Protein 3IKH (pdb70)

Sequence (1120 aa):
SLRVYVTGNITVDETWSIPDIPKKGASIHGVKVSQDIGGKGANQAIILSRCGIETRLIAATGNDSNGAWIRQQIKNEPLLLPDGHFNQHSDTSIILNSADGDNAIITTTAAADTFSLDEIPHADAVAGDILLQQGNFSLDKTRALFQYARSRGTTVFNPSPVNPDFCHLWPLIDIAVVNESEAELLQPYGVKTLVITQGAAGAWLVQEGQRQFCPAVPAEALDTTGAGDTFLAVLASALLRGVAPDALALAHASRAAAITVSRRGTLSAFPGSRELAALLTLRVYVTGNITVDETWSIPDIPKKGASIHGVKVSQDIGGKGANQAIILSRCGIETRLIAATGNDSNGAWIRQQIKNEPLLLPDGHFNQHSDTSIILNSADNAIITTTAAADTFSLDEIPHADAVAGDILLQQGNFSLDKTRALFQYARSRGTTVFNPSPVNPDFCHLWPLIDIAVVNESEAELLQPYGVKTLVITQGAAGAWLVQEGQRQFCPAVPAEALDTTGAGDTFLAVLASALLRGVAPDALALAHASRAAAITVSRRGTLSAFPGSRELAALLTLRVYVTGNITVDETWSIPDIPKKGASIHGVKVSQDIGGKGANQAIILSRCGIETRLIAATGNDSNGAWIRQQIKNEPLLLPDGHFNQHSDTSIILNSADGDNAIITTTAAADTFSLDEIPHADAVAGDILLQQGNFSLDKTRALFQYARSRGTTVFNPSPVNPDFCHLWPLIDIAVVNESEAELLQPYGVKTLVITQGAAGAWLVQEGQRQFCPAVPAEALDTTGAGDTFLAVLASALLRGVAPDALALAHASRAAAITVSRRGTLSAFPGSRELAALLTSLRVYVTGNITVDETWSIPDIPKKGASIHGVKVSQDIGGKGANQAIILSRCGIETRLIAATGNDSNGAWIRQQIKNEPLLLPDGHFNQHSDTSIILNSADGDNAIITTTAAADTFSLDEIPHADAVAGDILLQQGNFSLDKTRALFQYARSRGTTVFNPSPVNPDFCHLWPLIDIAVVNESEAELLQPYGVKTLVITQGAAGAWLVQEGQRQFCPAVPAEALDTTGAGDTFLAVLASALLRGVAPDALALAHASRAAAITVSRRGTLSAFPGSRELAALLT

B-factor: mean 32.47, std 9.84, range [14.24, 74.94]

Structure (mmCIF, N/CA/C/O backbone):
data_3IKH
#
_entry.id   3IKH
#
_cell.length_a   54.332
_cell.length_b   106.352
_cell.length_c   122.056
_cell.angle_alpha   90.00
_cell.angle_beta   99.51
_cell.angle_gamma   90.00
#
_symmetry.space_group_name_H-M   'P 1 21 1'
#
loop_
_entity.id
_entity.type
_entity.pdbx_description
1 polymer 'Carbohydrate kinase'
2 non-polymer "ADENOSINE-5'-TRIPHOSPHATE"
3 non-polymer GLYCEROL
4 water water
#
loop_
_atom_site.group_PDB
_atom_site.id
_atom_site.type_symbol
_atom_site.label_atom_id
_atom_site.label_alt_id
_atom_site.label_comp_id
_atom_site.label_asym_id
_atom_site.label_entity_id
_atom_site.label_seq_id
_atom_site.pdbx_PDB_ins_code
_atom_site.Cartn_x
_atom_site.Cartn_y
_atom_site.Cartn_z
_atom_site.occupancy
_atom_site.B_iso_or_equiv
_atom_site.auth_seq_id
_atom_site.auth_comp_id
_atom_site.auth_asym_id
_atom_site.auth_atom_id
_atom_site.pdbx_PDB_model_num
ATOM 1 N N . SER A 1 2 ? -2.956 17.487 120.263 1.00 37.92 -2 SER A N 1
ATOM 2 C CA . SER A 1 2 ? -4.069 18.460 120.327 1.00 36.66 -2 SER A CA 1
ATOM 3 C C . SER A 1 2 ? -3.889 19.638 121.281 1.00 33.57 -2 SER A C 1
ATOM 4 O O . SER A 1 2 ? -4.710 20.561 121.293 1.00 33.61 -2 SER A O 1
ATOM 7 N N . LEU A 1 3 ? -2.842 19.617 122.100 1.00 30.79 -1 LEU A N 1
ATOM 8 C CA . LEU A 1 3 ? -2.543 20.753 122.968 1.00 26.62 -1 LEU A CA 1
ATOM 9 C C . LEU A 1 3 ? -1.931 21.728 121.954 1.00 26.58 -1 LEU A C 1
ATOM 10 O O . LEU A 1 3 ? -1.285 21.290 120.998 1.00 26.98 -1 LEU A O 1
ATOM 15 N N . ARG A 1 4 ? -2.129 23.027 122.136 1.00 24.23 2 ARG A N 1
ATOM 16 C CA . ARG A 1 4 ? -1.582 24.001 121.194 1.00 23.10 2 ARG A CA 1
ATOM 17 C C . ARG A 1 4 ? -0.593 24.938 121.878 1.00 22.69 2 ARG A C 1
ATOM 18 O O . ARG A 1 4 ? -0.614 25.092 123.100 1.00 22.49 2 ARG A O 1
ATOM 26 N N . VAL A 1 5 ? 0.272 25.567 121.090 1.00 22.13 3 VAL A N 1
ATOM 27 C CA . VAL A 1 5 ? 1.261 26.466 121.646 1.00 19.90 3 VAL A CA 1
ATOM 28 C C . VAL A 1 5 ? 1.112 27.886 121.138 1.00 21.88 3 VAL A C 1
ATOM 29 O O . VAL A 1 5 ? 0.981 28.117 119.932 1.00 21.60 3 VAL A O 1
ATOM 33 N N . TYR A 1 6 ? 1.108 28.832 122.074 1.00 21.20 4 TYR A N 1
ATOM 34 C CA . TYR A 1 6 ? 1.012 30.248 121.750 1.00 22.82 4 TYR A CA 1
ATOM 35 C C . TYR A 1 6 ? 2.348 30.887 122.107 1.00 23.76 4 TYR A C 1
ATOM 36 O O . TYR A 1 6 ? 2.768 30.867 123.267 1.00 24.44 4 TYR A O 1
ATOM 45 N N . VAL A 1 7 ? 3.018 31.453 121.112 1.00 21.63 5 VAL A N 1
ATOM 46 C CA . VAL A 1 7 ? 4.307 32.084 121.351 1.00 22.55 5 VAL A CA 1
ATOM 47 C C . VAL A 1 7 ? 4.198 33.597 121.213 1.00 24.57 5 VAL A C 1
ATOM 48 O O . VAL A 1 7 ? 3.930 34.107 120.126 1.00 26.38 5 VAL A O 1
ATOM 52 N N . THR A 1 8 ? 4.378 34.311 122.320 1.00 24.78 6 THR A N 1
ATOM 53 C CA . THR A 1 8 ? 4.329 35.769 122.296 1.00 24.98 6 THR A CA 1
ATOM 54 C C . THR A 1 8 ? 5.762 36.255 122.391 1.00 25.41 6 THR A C 1
ATOM 55 O O . THR A 1 8 ? 6.378 36.196 123.455 1.00 27.02 6 THR A O 1
ATOM 59 N N . GLY A 1 9 ? 6.295 36.723 121.267 1.00 24.59 7 GLY A N 1
ATOM 60 C CA . GLY A 1 9 ? 7.664 37.190 121.242 1.00 23.34 7 GLY A CA 1
ATOM 61 C C . GLY A 1 9 ? 7.929 38.086 120.049 1.00 24.70 7 GLY A C 1
ATOM 62 O O . GLY A 1 9 ? 7.055 38.836 119.618 1.00 23.16 7 GLY A O 1
ATOM 63 N N . ASN A 1 10 ? 9.127 37.995 119.488 1.00 24.31 8 ASN A N 1
ATOM 64 C CA . ASN A 1 10 ? 9.467 38.851 118.358 1.00 25.29 8 ASN A CA 1
ATOM 65 C C . ASN A 1 10 ? 9.722 38.108 117.054 1.00 25.16 8 ASN A C 1
ATOM 66 O O . ASN A 1 10 ? 9.735 36.879 117.003 1.00 24.25 8 ASN A O 1
ATOM 71 N N . ILE A 1 11 ? 9.899 38.879 115.988 1.00 24.51 9 ILE A N 1
ATOM 72 C CA . ILE A 1 11 ? 10.225 38.322 114.684 1.00 24.55 9 ILE A CA 1
ATOM 73 C C . ILE A 1 11 ? 11.038 39.414 114.004 1.00 26.36 9 ILE A C 1
ATOM 74 O O . ILE A 1 11 ? 10.689 40.594 114.083 1.00 25.86 9 ILE A O 1
ATOM 79 N N . THR A 1 12 ? 12.138 39.027 113.368 1.00 26.21 10 THR A N 1
ATOM 80 C CA . THR A 1 12 ? 13.026 39.996 112.737 1.00 27.84 10 THR A CA 1
ATOM 81 C C . THR A 1 12 ? 13.516 39.587 111.356 1.00 27.36 10 THR A C 1
ATOM 82 O O . THR A 1 12 ? 13.141 38.547 110.819 1.00 25.10 10 THR A O 1
ATOM 86 N N . VAL A 1 13 ? 14.356 40.448 110.790 1.00 26.42 11 VAL A N 1
ATOM 87 C CA . VAL A 1 13 ? 15.029 40.174 109.528 1.00 25.44 11 VAL A CA 1
ATOM 88 C C . VAL A 1 13 ? 16.491 40.308 109.943 1.00 27.40 11 VAL A C 1
ATOM 89 O O . VAL A 1 13 ? 16.909 41.363 110.422 1.00 26.87 11 VAL A O 1
ATOM 93 N N . ASP A 1 14 ? 17.257 39.234 109.817 1.00 27.48 12 ASP A N 1
ATOM 94 C CA . ASP A 1 14 ? 18.666 39.300 110.159 1.00 28.61 12 ASP A CA 1
ATOM 95 C C . ASP A 1 14 ? 19.403 39.484 108.835 1.00 29.46 12 ASP A C 1
ATOM 96 O O . ASP A 1 14 ? 19.358 38.616 107.963 1.00 28.95 12 ASP A O 1
ATOM 101 N N . GLU A 1 15 ? 20.061 40.626 108.685 1.00 29.60 13 GLU A N 1
ATOM 102 C CA . GLU A 1 15 ? 20.798 40.937 107.461 1.00 31.89 13 GLU A CA 1
ATOM 103 C C . GLU A 1 15 ? 22.289 40.714 107.624 1.00 32.45 13 GLU A C 1
ATOM 104 O O . GLU A 1 15 ? 22.917 41.303 108.505 1.00 34.31 13 GLU A O 1
ATOM 110 N N . THR A 1 16 ? 22.857 39.871 106.770 1.00 33.24 14 THR A N 1
ATOM 111 C CA . THR A 1 16 ? 24.283 39.596 106.835 1.00 34.47 14 THR A CA 1
ATOM 112 C C . THR A 1 16 ? 25.009 40.484 105.834 1.00 33.58 14 THR A C 1
ATOM 113 O O . THR A 1 16 ? 24.808 40.353 104.628 1.00 32.73 14 THR A O 1
ATOM 117 N N . TRP A 1 17 ? 25.836 41.396 106.339 1.00 34.27 15 TRP A N 1
ATOM 118 C CA . TRP A 1 17 ? 26.597 42.308 105.486 1.00 34.28 15 TRP A CA 1
ATOM 119 C C . TRP A 1 17 ? 28.084 41.995 105.503 1.00 36.01 15 TRP A C 1
ATOM 120 O O . TRP A 1 17 ? 28.688 41.830 106.563 1.00 36.89 15 TRP A O 1
ATOM 131 N N . SER A 1 18 ? 28.673 41.930 104.317 1.00 35.70 16 SER A N 1
ATOM 132 C CA . SER A 1 18 ? 30.092 41.658 104.188 1.00 36.85 16 SER A CA 1
ATOM 133 C C . SER A 1 18 ? 30.841 42.954 103.912 1.00 36.62 16 SER A C 1
ATOM 134 O O . SER A 1 18 ? 30.534 43.664 102.957 1.00 37.14 16 SER A O 1
ATOM 137 N N . ILE A 1 19 ? 31.816 43.266 104.757 1.00 36.34 17 ILE A N 1
ATOM 138 C CA . ILE A 1 19 ? 32.617 44.468 104.580 1.00 37.23 17 ILE A CA 1
ATOM 139 C C . ILE A 1 19 ? 34.080 44.140 104.886 1.00 39.85 17 ILE A C 1
ATOM 140 O O . ILE A 1 19 ? 34.376 43.176 105.596 1.00 39.44 17 ILE A O 1
ATOM 145 N N . PRO A 1 20 ? 35.016 44.926 104.333 1.00 40.96 18 PRO A N 1
ATOM 146 C CA . PRO A 1 20 ? 36.444 44.688 104.572 1.00 42.07 18 PRO A CA 1
ATOM 147 C C . PRO A 1 20 ? 36.759 44.770 106.058 1.00 42.37 18 PRO A C 1
ATOM 148 O O . PRO A 1 20 ? 37.502 43.951 106.597 1.00 41.51 18 PRO A O 1
ATOM 152 N N . ASP A 1 21 ? 36.178 45.769 106.712 1.00 42.84 19 ASP A N 1
ATOM 153 C CA . ASP A 1 21 ? 36.374 45.976 108.136 1.00 44.05 19 ASP A CA 1
ATOM 154 C C . ASP A 1 21 ? 35.353 46.990 108.635 1.00 44.17 19 ASP A C 1
ATOM 155 O O . ASP A 1 21 ? 34.803 47.760 107.852 1.00 43.32 19 ASP A O 1
ATOM 160 N N . ILE A 1 22 ? 35.088 46.979 109.938 1.00 43.76 20 ILE A N 1
ATOM 161 C CA . ILE A 1 22 ? 34.123 47.914 110.518 1.00 44.50 20 ILE A CA 1
ATOM 162 C C . ILE A 1 22 ? 34.640 49.340 110.357 1.00 44.19 20 ILE A C 1
ATOM 163 O O . ILE A 1 22 ? 35.727 49.672 110.831 1.00 44.60 20 ILE A O 1
ATOM 168 N N . PRO A 1 23 ? 33.855 50.202 109.690 1.00 44.83 21 PRO A N 1
ATOM 169 C CA . PRO A 1 23 ? 34.230 51.598 109.458 1.00 45.33 21 PRO A CA 1
ATOM 170 C C . PRO A 1 23 ? 34.275 52.429 110.732 1.00 45.90 21 PRO A C 1
ATOM 171 O O . PRO A 1 23 ? 33.436 52.270 111.628 1.00 45.35 21 PRO A O 1
ATOM 175 N N . LYS A 1 24 ? 35.251 53.320 110.797 1.00 46.14 22 LYS A N 1
ATOM 176 C CA . LYS A 1 24 ? 35.379 54.195 111.949 1.00 47.07 22 LYS A CA 1
ATOM 177 C C . LYS A 1 24 ? 34.419 55.353 111.788 1.00 46.53 22 LYS A C 1
ATOM 178 O O . LYS A 1 24 ? 33.911 55.586 110.690 1.00 45.19 22 LYS A O 1
ATOM 184 N N . LYS A 1 25 ? 34.198 56.098 112.866 1.00 46.09 23 LYS A N 1
ATOM 185 C CA . LYS A 1 25 ? 33.309 57.253 112.788 1.00 46.14 23 LYS A CA 1
ATOM 186 C C . LYS A 1 25 ? 33.845 58.226 111.735 1.00 45.60 23 LYS A C 1
ATOM 187 O O . LYS A 1 25 ? 35.060 58.508 111.711 1.00 45.80 23 LYS A O 1
ATOM 193 N N . GLY A 1 26 ? 32.947 58.732 110.885 1.00 43.68 24 GLY A N 1
ATOM 194 C CA . GLY A 1 26 ? 33.352 59.652 109.841 1.00 41.99 24 GLY A CA 1
ATOM 195 C C . GLY A 1 26 ? 33.754 58.956 108.553 1.00 40.86 24 GLY A C 1
ATOM 196 O O . GLY A 1 26 ? 33.910 59.604 107.518 1.00 40.74 24 GLY A O 1
ATOM 197 N N . ALA A 1 27 ? 33.893 57.636 108.605 1.00 39.08 25 ALA A N 1
ATOM 198 C CA . ALA A 1 27 ? 34.298 56.874 107.425 1.00 37.84 25 ALA A CA 1
ATOM 199 C C . ALA A 1 27 ? 33.077 56.456 106.605 1.00 36.28 25 ALA A C 1
ATOM 200 O O . ALA A 1 27 ? 31.949 56.398 107.112 1.00 36.08 25 ALA A O 1
ATOM 202 N N . SER A 1 28 ? 33.316 56.164 105.333 1.00 34.57 26 SER A N 1
ATOM 203 C CA . SER A 1 28 ? 32.272 55.718 104.426 1.00 33.03 26 SER A CA 1
ATOM 204 C C . SER A 1 28 ? 32.917 54.660 103.552 1.00 32.18 26 SER A C 1
ATOM 205 O O . SER A 1 28 ? 33.910 54.921 102.878 1.00 31.66 26 SER A O 1
ATOM 208 N N . ILE A 1 29 ? 32.351 53.461 103.569 1.00 30.79 27 ILE A N 1
ATOM 209 C CA . ILE A 1 29 ? 32.903 52.364 102.794 1.00 29.83 27 ILE A CA 1
ATOM 210 C C . ILE A 1 29 ? 31.852 51.649 101.962 1.00 28.41 27 ILE A C 1
ATOM 211 O O . ILE A 1 29 ? 30.663 51.945 102.042 1.00 25.78 27 ILE A O 1
ATOM 216 N N . HIS A 1 30 ? 32.314 50.698 101.161 1.00 28.47 28 HIS A N 1
ATOM 217 C CA . HIS A 1 30 ? 31.425 49.904 100.340 1.00 28.19 28 HIS A CA 1
ATOM 218 C C . HIS A 1 30 ? 31.263 48.559 101.018 1.00 30.46 28 HIS A C 1
ATOM 219 O O . HIS A 1 30 ? 32.194 48.047 101.646 1.00 30.65 28 HIS A O 1
ATOM 226 N N . GLY A 1 31 ? 30.069 47.999 100.910 1.00 29.86 29 GLY A N 1
ATOM 227 C CA . GLY A 1 31 ? 29.823 46.712 101.519 1.00 32.27 29 GLY A CA 1
ATOM 228 C C . GLY A 1 31 ? 28.889 45.894 100.666 1.00 32.24 29 GLY A C 1
ATOM 229 O O . GLY A 1 31 ? 28.342 46.381 99.674 1.00 34.31 29 GLY A O 1
ATOM 230 N N . VAL A 1 32 ? 28.704 44.644 101.057 1.00 31.22 30 VAL A N 1
ATOM 231 C CA . VAL A 1 32 ? 27.828 43.753 100.331 1.00 30.78 30 VAL A CA 1
ATOM 232 C C . VAL A 1 32 ? 26.753 43.199 101.243 1.00 31.57 30 VAL A C 1
ATOM 233 O O . VAL A 1 32 ? 27.049 42.626 102.292 1.00 30.36 30 VAL A O 1
ATOM 237 N N . LYS A 1 33 ? 25.502 43.401 100.849 1.00 31.81 31 LYS A N 1
ATOM 238 C CA . LYS A 1 33 ? 24.373 42.877 101.597 1.00 32.99 31 LYS A CA 1
ATOM 239 C C . LYS A 1 33 ? 24.239 41.497 100.968 1.00 34.66 31 LYS A C 1
ATOM 240 O O . LYS A 1 33 ? 23.581 41.327 99.939 1.00 32.73 31 LYS A O 1
ATOM 246 N N . VAL A 1 34 ? 24.901 40.517 101.574 1.00 35.81 32 VAL A N 1
ATOM 247 C CA . VAL A 1 34 ? 24.904 39.165 101.043 1.00 37.23 32 VAL A CA 1
ATOM 248 C C . VAL A 1 34 ? 23.634 38.348 101.252 1.00 38.51 32 VAL A C 1
ATOM 249 O O . VAL A 1 34 ? 23.209 37.636 100.340 1.00 38.80 32 VAL A O 1
ATOM 253 N N . SER A 1 35 ? 23.003 38.462 102.420 1.00 37.57 33 SER A N 1
ATOM 254 C CA . SER A 1 35 ? 21.800 37.676 102.668 1.00 36.80 33 SER A CA 1
ATOM 255 C C . SER A 1 35 ? 20.894 38.221 103.763 1.00 35.03 33 SER A C 1
ATOM 256 O O . SER A 1 35 ? 21.314 39.022 104.593 1.00 33.61 33 SER A O 1
ATOM 259 N N . GLN A 1 36 ? 19.645 37.759 103.748 1.00 35.57 34 GLN A N 1
ATOM 260 C CA . GLN A 1 36 ? 18.642 38.137 104.740 1.00 35.45 34 GLN A CA 1
ATOM 261 C C . GLN A 1 36 ? 17.916 36.866 105.144 1.00 35.96 34 GLN A C 1
ATOM 262 O O . GLN A 1 36 ? 17.628 36.021 104.294 1.00 34.30 34 GLN A O 1
ATOM 268 N N . ASP A 1 37 ? 17.609 36.741 106.431 1.00 36.06 35 ASP A N 1
ATOM 269 C CA . ASP A 1 37 ? 16.900 35.571 106.943 1.00 37.63 35 ASP A CA 1
ATOM 270 C C . ASP A 1 37 ? 15.902 36.034 108.003 1.00 35.13 35 ASP A C 1
ATOM 271 O O . ASP A 1 37 ? 16.152 37.010 108.701 1.00 33.72 35 ASP A O 1
ATOM 276 N N . ILE A 1 38 ? 14.772 35.344 108.120 1.00 33.42 36 ILE A N 1
ATOM 277 C CA . ILE A 1 38 ? 13.809 35.689 109.162 1.00 31.90 36 ILE A CA 1
ATOM 278 C C . ILE A 1 38 ? 14.462 35.236 110.464 1.00 30.19 36 ILE A C 1
ATOM 279 O O . ILE A 1 38 ? 14.960 34.113 110.543 1.00 30.74 36 ILE A O 1
ATOM 284 N N . GLY A 1 39 ? 14.473 36.104 111.473 1.00 27.09 37 GLY A N 1
ATOM 285 C CA . GLY A 1 39 ? 15.095 35.750 112.741 1.00 24.62 37 GLY A CA 1
ATOM 286 C C . GLY A 1 39 ? 14.224 36.079 113.943 1.00 23.75 37 GLY A C 1
ATOM 287 O O . GLY A 1 39 ? 13.023 36.291 113.796 1.00 23.18 37 GLY A O 1
ATOM 288 N N . GLY A 1 40 ? 14.832 36.130 115.125 1.00 22.09 38 GLY A N 1
ATOM 289 C CA . GLY A 1 40 ? 14.085 36.420 116.342 1.00 22.66 38 GLY A CA 1
ATOM 290 C C . GLY A 1 40 ? 13.827 35.126 117.099 1.00 23.73 38 GLY A C 1
ATOM 291 O O . GLY A 1 40 ? 13.363 34.153 116.505 1.00 22.93 38 GLY A O 1
ATOM 292 N N . LYS A 1 41 ? 14.131 35.099 118.396 1.00 23.01 39 LYS A N 1
ATOM 293 C CA . LYS A 1 41 ? 13.933 33.883 119.190 1.00 23.23 39 LYS A CA 1
ATOM 294 C C . LYS A 1 41 ? 12.481 33.424 119.178 1.00 22.45 39 LYS A C 1
ATOM 295 O O . LYS A 1 41 ? 12.205 32.230 119.111 1.00 22.48 39 LYS A O 1
ATOM 301 N N . GLY A 1 42 ? 11.553 34.371 119.236 1.00 22.00 40 GLY A N 1
ATOM 302 C CA . GLY A 1 42 ? 10.151 34.008 119.206 1.00 22.60 40 GLY A CA 1
ATOM 303 C C . GLY A 1 42 ? 9.788 33.283 117.923 1.00 21.74 40 GLY A C 1
ATOM 304 O O . GLY A 1 42 ? 9.217 32.194 117.953 1.00 19.47 40 GLY A O 1
ATOM 305 N N . ALA A 1 43 ? 10.125 33.884 116.784 1.00 21.79 41 ALA A N 1
ATOM 306 C CA . ALA A 1 43 ? 9.809 33.278 115.491 1.00 21.37 41 ALA A CA 1
ATOM 307 C C . ALA A 1 43 ? 10.528 31.942 115.277 1.00 20.31 41 ALA A C 1
ATOM 308 O O . ALA A 1 43 ? 9.912 30.978 114.820 1.00 22.38 41 ALA A O 1
ATOM 310 N N . ASN A 1 44 ? 11.821 31.884 115.596 1.00 18.86 42 ASN A N 1
ATOM 311 C CA . ASN A 1 44 ? 12.577 30.642 115.414 1.00 20.51 42 ASN A CA 1
ATOM 312 C C . ASN A 1 44 ? 11.929 29.504 116.201 1.00 19.98 42 ASN A C 1
ATOM 313 O O . ASN A 1 44 ? 11.700 28.424 115.670 1.00 18.25 42 ASN A O 1
ATOM 318 N N . GLN A 1 45 ? 11.637 29.752 117.473 1.00 19.01 43 GLN A N 1
ATOM 319 C CA . GLN A 1 45 ? 11.025 28.713 118.295 1.00 19.18 43 GLN A CA 1
ATOM 320 C C . GLN A 1 45 ? 9.633 28.316 117.793 1.00 19.56 43 GLN A C 1
ATOM 321 O O . GLN A 1 45 ? 9.319 27.125 117.710 1.00 19.80 43 GLN A O 1
ATOM 327 N N . ALA A 1 46 ? 8.807 29.297 117.438 1.00 19.06 44 ALA A N 1
ATOM 328 C CA . ALA A 1 46 ? 7.462 29.003 116.950 1.00 18.03 44 ALA A CA 1
ATOM 329 C C . ALA A 1 46 ? 7.496 28.223 115.640 1.00 18.10 44 ALA A C 1
ATOM 330 O O . ALA A 1 46 ? 6.730 27.288 115.447 1.00 18.01 44 ALA A O 1
ATOM 332 N N . ILE A 1 47 ? 8.375 28.623 114.732 1.00 19.17 45 ILE A N 1
ATOM 333 C CA . ILE A 1 47 ? 8.489 27.960 113.436 1.00 19.65 45 ILE A CA 1
ATOM 334 C C . ILE A 1 47 ? 8.940 26.503 113.564 1.00 18.48 45 ILE A C 1
ATOM 335 O O . ILE A 1 47 ? 8.375 25.615 112.931 1.00 19.91 45 ILE A O 1
ATOM 340 N N . ILE A 1 48 ? 9.955 26.256 114.381 1.00 17.50 46 ILE A N 1
ATOM 341 C CA . ILE A 1 48 ? 10.441 24.893 114.549 1.00 18.22 46 ILE A CA 1
ATOM 342 C C . ILE A 1 48 ? 9.367 24.027 115.219 1.00 18.69 46 ILE A C 1
ATOM 343 O O . ILE A 1 48 ? 9.186 22.864 114.854 1.00 18.26 46 ILE A O 1
ATOM 348 N N . LEU A 1 49 ? 8.630 24.602 116.167 1.00 17.83 47 LEU A N 1
ATOM 349 C CA . LEU A 1 49 ? 7.551 23.873 116.832 1.00 19.92 47 LEU A CA 1
ATOM 350 C C . LEU A 1 49 ? 6.492 23.474 115.804 1.00 19.82 47 LEU A C 1
ATOM 351 O O . LEU A 1 49 ? 5.985 22.350 115.825 1.00 20.74 47 LEU A O 1
ATOM 356 N N . SER A 1 50 ? 6.166 24.393 114.896 1.00 18.79 48 SER A N 1
ATOM 357 C CA . SER A 1 50 ? 5.160 24.113 113.873 1.00 19.67 48 SER A CA 1
ATOM 358 C C . SER A 1 50 ? 5.671 23.043 112.909 1.00 19.82 48 SER A C 1
ATOM 359 O O . SER A 1 50 ? 4.892 22.243 112.401 1.00 18.72 48 SER A O 1
ATOM 362 N N . ARG A 1 51 ? 6.976 23.029 112.657 1.00 19.58 49 ARG A N 1
ATOM 363 C CA . ARG A 1 51 ? 7.548 22.024 111.763 1.00 20.89 49 ARG A CA 1
ATOM 364 C C . ARG A 1 51 ? 7.486 20.620 112.374 1.00 21.79 49 ARG A C 1
ATOM 365 O O . ARG A 1 51 ? 7.498 19.618 111.647 1.00 20.40 49 ARG A O 1
ATOM 373 N N . CYS A 1 52 ? 7.427 20.555 113.702 1.00 21.02 50 CYS A N 1
ATOM 374 C CA . CYS A 1 52 ? 7.342 19.282 114.421 1.00 23.82 50 CYS A CA 1
ATOM 375 C C . CYS A 1 52 ? 5.899 18.785 114.435 1.00 24.94 50 CYS A C 1
ATOM 376 O O . CYS A 1 52 ? 5.606 17.705 114.954 1.00 27.74 50 CYS A O 1
ATOM 379 N N . GLY A 1 53 ? 4.993 19.585 113.884 1.00 25.43 51 GLY A N 1
ATOM 380 C CA . GLY A 1 53 ? 3.598 19.194 113.848 1.00 24.08 51 GLY A CA 1
ATOM 381 C C . GLY A 1 53 ? 2.767 19.700 115.014 1.00 24.86 51 GLY A C 1
ATOM 382 O O . GLY A 1 53 ? 1.647 19.234 115.225 1.00 24.32 51 GLY A O 1
ATOM 383 N N . ILE A 1 54 ? 3.305 20.641 115.783 1.00 22.21 52 ILE A N 1
ATOM 384 C CA . ILE A 1 54 ? 2.560 21.202 116.909 1.00 21.52 52 ILE A CA 1
ATOM 385 C C . ILE A 1 54 ? 1.811 22.418 116.365 1.00 22.01 52 ILE A C 1
ATOM 386 O O . ILE A 1 54 ? 2.416 23.279 115.721 1.00 21.01 52 ILE A O 1
ATOM 391 N N . GLU A 1 55 ? 0.501 22.482 116.591 1.00 22.75 53 GLU A N 1
ATOM 392 C CA . GLU A 1 55 ? -0.269 23.627 116.106 1.00 24.15 53 GLU A CA 1
ATOM 393 C C . GLU A 1 55 ? 0.224 24.814 116.914 1.00 24.06 53 GLU A C 1
ATOM 394 O O . GLU A 1 55 ? -0.007 24.901 118.125 1.00 24.59 53 GLU A O 1
ATOM 400 N N . THR A 1 56 ? 0.902 25.728 116.230 1.00 24.90 54 THR A N 1
ATOM 401 C CA . THR A 1 56 ? 1.510 26.877 116.883 1.00 26.10 54 THR A CA 1
ATOM 402 C C . THR A 1 56 ? 1.064 28.224 116.335 1.00 26.94 54 THR A C 1
ATOM 403 O O . THR A 1 56 ? 0.913 28.400 115.124 1.00 24.96 54 THR A O 1
ATOM 407 N N . ARG A 1 57 ? 0.875 29.172 117.245 1.00 25.46 55 ARG A N 1
ATOM 408 C CA . ARG A 1 57 ? 0.488 30.512 116.874 1.00 25.89 55 ARG A CA 1
ATOM 409 C C . ARG A 1 57 ? 1.598 31.458 117.328 1.00 24.95 55 ARG A C 1
ATOM 410 O O . ARG A 1 57 ? 1.966 31.481 118.506 1.00 24.05 55 ARG A O 1
ATOM 418 N N . LEU A 1 58 ? 2.156 32.213 116.388 1.00 21.26 56 LEU A N 1
ATOM 419 C CA . LEU A 1 58 ? 3.208 33.164 116.717 1.00 21.74 56 LEU A CA 1
ATOM 420 C C . LEU A 1 58 ? 2.560 34.534 116.784 1.00 22.43 56 LEU A C 1
ATOM 421 O O . LEU A 1 58 ? 1.990 35.018 115.798 1.00 21.16 56 LEU A O 1
ATOM 426 N N . ILE A 1 59 ? 2.634 35.138 117.963 1.00 22.36 57 ILE A N 1
ATOM 427 C CA . ILE A 1 59 ? 2.070 36.451 118.199 1.00 23.35 57 ILE A CA 1
ATOM 428 C C . ILE A 1 59 ? 3.250 37.393 118.283 1.00 24.01 57 ILE A C 1
ATOM 429 O O . ILE A 1 59 ? 3.924 37.474 119.309 1.00 23.07 57 ILE A O 1
ATOM 434 N N . ALA A 1 60 ? 3.507 38.097 117.185 1.00 24.28 58 ALA A N 1
ATOM 435 C CA . ALA A 1 60 ? 4.631 39.015 117.121 1.00 23.37 58 ALA A CA 1
ATOM 436 C C . ALA A 1 60 ? 4.300 40.157 116.166 1.00 24.35 58 ALA A C 1
ATOM 437 O O . ALA A 1 60 ? 3.490 39.996 115.254 1.00 26.56 58 ALA A O 1
ATOM 439 N N . ALA A 1 61 ? 4.932 41.306 116.376 1.00 24.02 59 ALA A N 1
ATOM 440 C CA . ALA A 1 61 ? 4.663 42.476 115.551 1.00 25.42 59 ALA A CA 1
ATOM 441 C C . ALA A 1 61 ? 5.662 42.729 114.430 1.00 27.07 59 ALA A C 1
ATOM 442 O O . ALA A 1 61 ? 6.861 42.501 114.582 1.00 27.62 59 ALA A O 1
ATOM 444 N N . THR A 1 62 ? 5.140 43.202 113.303 1.00 29.38 60 THR A N 1
ATOM 445 C CA . THR A 1 62 ? 5.946 43.561 112.140 1.00 30.42 60 THR A CA 1
ATOM 446 C C . THR A 1 62 ? 5.579 45.012 111.816 1.00 31.00 60 THR A C 1
ATOM 447 O O . THR A 1 62 ? 4.512 45.489 112.209 1.00 30.26 60 THR A O 1
ATOM 451 N N . GLY A 1 63 ? 6.458 45.713 111.106 1.00 32.18 61 GLY A N 1
ATOM 452 C CA . GLY A 1 63 ? 6.203 47.109 110.781 1.00 31.83 61 GLY A CA 1
ATOM 453 C C . GLY A 1 63 ? 5.811 47.356 109.341 1.00 33.32 61 GLY A C 1
ATOM 454 O O . GLY A 1 63 ? 5.654 46.417 108.557 1.00 33.64 61 GLY A O 1
ATOM 455 N N . ASN A 1 64 ? 5.668 48.627 108.982 1.00 34.55 62 ASN A N 1
ATOM 456 C CA . ASN A 1 64 ? 5.269 48.984 107.628 1.00 37.01 62 ASN A CA 1
ATOM 457 C C . ASN A 1 64 ? 6.427 49.376 106.718 1.00 36.81 62 ASN A C 1
ATOM 458 O O . ASN A 1 64 ? 6.331 50.356 105.980 1.00 37.48 62 ASN A O 1
ATOM 463 N N . ASP A 1 65 ? 7.515 48.610 106.763 1.00 33.88 63 ASP A N 1
ATOM 464 C CA . ASP A 1 65 ? 8.668 48.881 105.914 1.00 32.55 63 ASP A CA 1
ATOM 465 C C . ASP A 1 65 ? 8.941 47.671 105.025 1.00 31.92 63 ASP A C 1
ATOM 466 O O . ASP A 1 65 ? 8.188 46.696 105.044 1.00 30.04 63 ASP A O 1
ATOM 471 N N . SER A 1 66 ? 10.013 47.738 104.244 1.00 31.01 64 SER A N 1
ATOM 472 C CA . SER A 1 66 ? 10.352 46.648 103.343 1.00 33.53 64 SER A CA 1
ATOM 473 C C . SER A 1 66 ? 10.621 45.335 104.085 1.00 31.96 64 SER A C 1
ATOM 474 O O . SER A 1 66 ? 10.196 44.273 103.637 1.00 32.04 64 SER A O 1
ATOM 477 N N . ASN A 1 67 ? 11.324 45.397 105.212 1.00 30.83 65 ASN A N 1
ATOM 478 C CA . ASN A 1 67 ? 11.597 44.178 105.972 1.00 30.19 65 ASN A CA 1
ATOM 479 C C . ASN A 1 67 ? 10.294 43.570 106.489 1.00 29.55 65 ASN A C 1
ATOM 480 O O . ASN A 1 67 ? 10.172 42.350 106.625 1.00 29.70 65 ASN A O 1
ATOM 485 N N . GLY A 1 68 ? 9.317 44.427 106.767 1.00 29.29 66 GLY A N 1
ATOM 486 C CA . GLY A 1 68 ? 8.035 43.953 107.251 1.00 28.65 66 GLY A CA 1
ATOM 487 C C . GLY A 1 68 ? 7.289 43.133 106.225 1.00 30.39 66 GLY A C 1
ATOM 488 O O . GLY A 1 68 ? 6.787 42.052 106.527 1.00 27.77 66 GLY A O 1
ATOM 489 N N . ALA A 1 69 ? 7.202 43.655 105.007 1.00 29.23 67 ALA A N 1
ATOM 490 C CA . ALA A 1 69 ? 6.513 42.948 103.939 1.00 30.17 67 ALA A CA 1
ATOM 491 C C . ALA A 1 69 ? 7.229 41.628 103.672 1.00 29.17 67 ALA A C 1
ATOM 492 O O . ALA A 1 69 ? 6.590 40.605 103.453 1.00 31.23 67 ALA A O 1
ATOM 494 N N . TRP A 1 70 ? 8.558 41.659 103.700 1.00 29.63 68 TRP A N 1
ATOM 495 C CA . TRP A 1 70 ? 9.362 40.465 103.457 1.00 29.04 68 TRP A CA 1
ATOM 496 C C . TRP A 1 70 ? 9.063 39.395 104.508 1.00 28.69 68 TRP A C 1
ATOM 497 O O . TRP A 1 70 ? 8.901 38.215 104.180 1.00 26.98 68 TRP A O 1
ATOM 508 N N . ILE A 1 71 ? 9.004 39.807 105.771 1.00 26.82 69 ILE A N 1
ATOM 509 C CA . ILE A 1 71 ? 8.709 38.873 106.853 1.00 26.15 69 ILE A CA 1
ATOM 510 C C . ILE A 1 71 ? 7.349 38.225 106.602 1.00 26.02 69 ILE A C 1
ATOM 511 O O . ILE A 1 71 ? 7.225 36.998 106.573 1.00 25.27 69 ILE A O 1
ATOM 516 N N . ARG A 1 72 ? 6.331 39.061 106.418 1.00 26.75 70 ARG A N 1
ATOM 517 C CA . ARG A 1 72 ? 4.979 38.570 106.198 1.00 30.12 70 ARG A CA 1
ATOM 518 C C . ARG A 1 72 ? 4.880 37.655 104.984 1.00 31.61 70 ARG A C 1
ATOM 519 O O . ARG A 1 72 ? 4.043 36.757 104.937 1.00 33.22 70 ARG A O 1
ATOM 527 N N . GLN A 1 73 ? 5.748 37.870 104.006 1.00 33.63 71 GLN A N 1
ATOM 528 C CA . GLN A 1 73 ? 5.738 37.037 102.813 1.00 34.70 71 GLN A CA 1
ATOM 529 C C . GLN A 1 73 ? 6.439 35.699 103.074 1.00 32.76 71 GLN A C 1
ATOM 530 O O . GLN A 1 73 ? 5.883 34.633 102.807 1.00 32.03 71 GLN A O 1
ATOM 536 N N . GLN A 1 74 ? 7.648 35.768 103.618 1.00 30.80 72 GLN A N 1
ATOM 537 C CA . GLN A 1 74 ? 8.443 34.577 103.906 1.00 30.85 72 GLN A CA 1
ATOM 538 C C . GLN A 1 74 ? 7.837 33.647 104.960 1.00 29.75 72 GLN A C 1
ATOM 539 O O . GLN A 1 74 ? 8.029 32.434 104.904 1.00 27.33 72 GLN A O 1
ATOM 545 N N . ILE A 1 75 ? 7.106 34.207 105.918 1.00 27.78 73 ILE A N 1
ATOM 546 C CA . ILE A 1 75 ? 6.511 33.388 106.969 1.00 27.68 73 ILE A CA 1
ATOM 547 C C . ILE A 1 75 ? 5.413 32.471 106.420 1.00 28.21 73 ILE A C 1
ATOM 548 O O . ILE A 1 75 ? 5.101 31.439 107.017 1.00 26.45 73 ILE A O 1
ATOM 553 N N . LYS A 1 76 ? 4.832 32.848 105.283 1.00 28.97 74 LYS A N 1
ATOM 554 C CA . LYS A 1 76 ? 3.776 32.053 104.660 1.00 30.23 74 LYS A CA 1
ATOM 555 C C . LYS A 1 76 ? 4.273 30.677 104.225 1.00 29.54 74 LYS A C 1
ATOM 556 O O . LYS A 1 76 ? 3.472 29.773 103.983 1.00 30.08 74 LYS A O 1
ATOM 562 N N . ASN A 1 77 ? 5.589 30.521 104.113 1.00 28.49 75 ASN A N 1
ATOM 563 C CA . ASN A 1 77 ? 6.152 29.234 103.722 1.00 27.47 75 ASN A CA 1
ATOM 564 C C . ASN A 1 77 ? 6.187 28.247 104.889 1.00 27.39 75 ASN A C 1
ATOM 565 O O . ASN A 1 77 ? 6.443 27.063 104.688 1.00 27.59 75 ASN A O 1
ATOM 570 N N . GLU A 1 78 ? 5.935 28.731 106.103 1.00 26.25 76 GLU A N 1
ATOM 571 C CA . GLU A 1 78 ? 5.959 27.862 107.282 1.00 25.43 76 GLU A CA 1
ATOM 572 C C . GLU A 1 78 ? 4.541 27.528 107.755 1.00 27.11 76 GLU A C 1
ATOM 573 O O . GLU A 1 78 ? 3.625 28.350 107.651 1.00 27.25 76 GLU A O 1
ATOM 579 N N . PRO A 1 79 ? 4.345 26.309 108.289 1.00 27.62 77 PRO A N 1
ATOM 580 C CA . PRO A 1 79 ? 3.054 25.811 108.783 1.00 29.50 77 PRO A CA 1
ATOM 581 C C . PRO A 1 79 ? 2.622 26.448 110.096 1.00 31.28 77 PRO A C 1
ATOM 582 O O . PRO A 1 79 ? 2.043 25.799 110.963 1.00 31.87 77 PRO A O 1
ATOM 586 N N . LEU A 1 80 ? 2.891 27.736 110.212 1.00 34.87 78 LEU A N 1
ATOM 587 C CA . LEU A 1 80 ? 2.598 28.505 111.409 1.00 37.42 78 LEU A CA 1
ATOM 588 C C . LEU A 1 80 ? 1.648 29.644 111.073 1.00 38.22 78 LEU A C 1
ATOM 589 O O . LEU A 1 80 ? 1.553 30.068 109.927 1.00 37.58 78 LEU A O 1
ATOM 602 N N . LEU A 1 82 ? 0.826 33.561 111.857 1.00 33.92 80 LEU A N 1
ATOM 603 C CA . LEU A 1 82 ? 1.434 34.760 112.426 1.00 34.19 80 LEU A CA 1
ATOM 604 C C . LEU A 1 82 ? 0.361 35.791 112.730 1.00 34.35 80 LEU A C 1
ATOM 605 O O . LEU A 1 82 ? -0.331 36.261 111.829 1.00 33.20 80 LEU A O 1
ATOM 610 N N . LEU A 1 83 ? 0.232 36.150 114.001 1.00 34.12 81 LEU A N 1
ATOM 611 C CA . LEU A 1 83 ? -0.766 37.131 114.406 1.00 35.24 81 LEU A CA 1
ATOM 612 C C . LEU A 1 83 ? -0.135 38.325 115.105 1.00 35.21 81 LEU A C 1
ATOM 613 O O . LEU A 1 83 ? 0.867 38.189 115.806 1.00 35.22 81 LEU A O 1
ATOM 618 N N . PRO A 1 84 ? -0.715 39.519 114.913 1.00 36.81 82 PRO A N 1
ATOM 619 C CA . PRO A 1 84 ? -1.902 39.746 114.082 1.00 38.67 82 PRO A CA 1
ATOM 620 C C . PRO A 1 84 ? -1.522 39.958 112.620 1.00 40.78 82 PRO A C 1
ATOM 621 O O . PRO A 1 84 ? -0.346 40.137 112.302 1.00 39.98 82 PRO A O 1
ATOM 625 N N . ASP A 1 85 ? -2.514 39.928 111.734 1.00 44.56 83 ASP A N 1
ATOM 626 C CA . ASP A 1 85 ? -2.256 40.165 110.316 1.00 48.48 83 ASP A CA 1
ATOM 627 C C . ASP A 1 85 ? -2.060 41.667 110.161 1.00 49.04 83 ASP A C 1
ATOM 628 O O . ASP A 1 85 ? -2.287 42.426 111.099 1.00 49.43 83 ASP A O 1
ATOM 633 N N . GLY A 1 86 ? -1.647 42.104 108.982 1.00 51.26 84 GLY A N 1
ATOM 634 C CA . GLY A 1 86 ? -1.437 43.525 108.791 1.00 51.96 84 GLY A CA 1
ATOM 635 C C . GLY A 1 86 ? -0.132 43.902 109.450 1.00 52.41 84 GLY A C 1
ATOM 636 O O . GLY A 1 86 ? 0.816 43.122 109.445 1.00 54.18 84 GLY A O 1
ATOM 637 N N . HIS A 1 87 ? -0.067 45.080 110.046 1.00 51.68 85 HIS A N 1
ATOM 638 C CA . HIS A 1 87 ? 1.173 45.477 110.666 1.00 50.81 85 HIS A CA 1
ATOM 639 C C . HIS A 1 87 ? 1.050 46.770 111.423 1.00 49.37 85 HIS A C 1
ATOM 640 O O . HIS A 1 87 ? -0.008 47.388 111.484 1.00 49.13 85 HIS A O 1
ATOM 647 N N . PHE A 1 88 ? 2.165 47.158 112.010 1.00 48.44 86 PHE A N 1
ATOM 648 C CA . PHE A 1 88 ? 2.260 48.388 112.754 1.00 48.40 86 PHE A CA 1
ATOM 649 C C . PHE A 1 88 ? 3.253 49.204 111.959 1.00 48.68 86 PHE A C 1
ATOM 650 O O . PHE A 1 88 ? 3.171 49.238 110.734 1.00 48.64 86 PHE A O 1
ATOM 658 N N . ASN A 1 89 ? 4.212 49.841 112.627 1.00 49.89 87 ASN A N 1
ATOM 659 C CA . ASN A 1 89 ? 5.188 50.709 111.934 1.00 49.10 87 ASN A CA 1
ATOM 660 C C . ASN A 1 89 ? 6.547 50.586 112.566 1.00 48.97 87 ASN A C 1
ATOM 661 O O . ASN A 1 89 ? 6.612 50.363 113.804 1.00 48.30 87 ASN A O 1
ATOM 666 N N . GLN A 1 90 ? 7.626 50.721 111.770 1.00 48.30 88 GLN A N 1
ATOM 667 C CA . GLN A 1 90 ? 8.977 50.655 112.320 1.00 48.18 88 GLN A CA 1
ATOM 668 C C . GLN A 1 90 ? 9.906 49.496 112.103 1.00 47.75 88 GLN A C 1
ATOM 669 O O . GLN A 1 90 ? 10.837 49.627 111.305 1.00 48.84 88 GLN A O 1
ATOM 675 N N . HIS A 1 91 ? 9.771 48.394 112.845 1.00 45.53 89 HIS A N 1
ATOM 676 C CA . HIS A 1 91 ? 10.521 47.165 112.466 1.00 44.67 89 HIS A CA 1
ATOM 677 C C . HIS A 1 91 ? 11.832 46.447 112.904 1.00 42.16 89 HIS A C 1
ATOM 678 O O . HIS A 1 91 ? 12.890 46.728 112.318 1.00 40.37 89 HIS A O 1
ATOM 685 N N . SER A 1 92 ? 11.731 45.468 113.812 1.00 39.62 90 SER A N 1
ATOM 686 C CA . SER A 1 92 ? 12.851 44.679 114.329 1.00 35.85 90 SER A CA 1
ATOM 687 C C . SER A 1 92 ? 13.689 43.861 113.319 1.00 34.71 90 SER A C 1
ATOM 688 O O . SER A 1 92 ? 13.161 43.115 112.462 1.00 32.43 90 SER A O 1
ATOM 691 N N . ASP A 1 93 ? 15.001 43.979 113.484 1.00 34.32 91 ASP A N 1
ATOM 692 C CA . ASP A 1 93 ? 16.003 43.319 112.660 1.00 35.97 91 ASP A CA 1
ATOM 693 C C . ASP A 1 93 ? 17.384 43.601 113.146 1.00 34.58 91 ASP A C 1
ATOM 694 O O . ASP A 1 93 ? 17.593 44.538 113.914 1.00 32.58 91 ASP A O 1
ATOM 699 N N . THR A 1 94 ? 18.305 42.752 112.710 1.00 34.70 92 THR A N 1
ATOM 700 C CA . THR A 1 94 ? 19.683 42.881 113.100 1.00 36.76 92 THR A CA 1
ATOM 701 C C . THR A 1 94 ? 20.614 42.910 111.884 1.00 36.24 92 THR A C 1
ATOM 702 O O . THR A 1 94 ? 20.430 42.166 110.908 1.00 36.05 92 THR A O 1
ATOM 706 N N . SER A 1 95 ? 21.584 43.817 111.934 1.00 35.31 93 SER A N 1
ATOM 707 C CA . SER A 1 95 ? 22.575 43.944 110.880 1.00 34.83 93 SER A CA 1
ATOM 708 C C . SER A 1 95 ? 23.790 43.190 111.403 1.00 34.35 93 SER A C 1
ATOM 709 O O . SER A 1 95 ? 24.386 43.564 112.418 1.00 32.15 93 SER A O 1
ATOM 712 N N . ILE A 1 96 ? 24.125 42.106 110.716 1.00 34.23 94 ILE A N 1
ATOM 713 C CA . ILE A 1 96 ? 25.255 41.267 111.075 1.00 34.49 94 ILE A CA 1
ATOM 714 C C . ILE A 1 96 ? 26.447 41.665 110.204 1.00 36.20 94 ILE A C 1
ATOM 715 O O . ILE A 1 96 ? 26.542 41.289 109.033 1.00 34.72 94 ILE A O 1
ATOM 720 N N . ILE A 1 97 ? 27.338 42.453 110.797 1.00 37.15 95 ILE A N 1
ATOM 721 C CA . ILE A 1 97 ? 28.528 42.954 110.124 1.00 38.99 95 ILE A CA 1
ATOM 722 C C . ILE A 1 97 ? 29.645 41.908 110.069 1.00 40.68 95 ILE A C 1
ATOM 723 O O . ILE A 1 97 ? 30.336 41.669 111.063 1.00 39.45 95 ILE A O 1
ATOM 728 N N . LEU A 1 98 ? 29.812 41.289 108.904 1.00 41.65 96 LEU A N 1
ATOM 729 C CA . LEU A 1 98 ? 30.844 40.273 108.709 1.00 44.62 96 LEU A CA 1
ATOM 730 C C . LEU A 1 98 ? 32.079 40.892 108.070 1.00 45.71 96 LEU A C 1
ATOM 731 O O . LEU A 1 98 ? 32.079 41.239 106.890 1.00 44.76 96 LEU A O 1
ATOM 736 N N . ASN A 1 99 ? 33.134 41.017 108.863 1.00 47.53 97 ASN A N 1
ATOM 737 C CA . ASN A 1 99 ? 34.381 41.612 108.407 1.00 50.50 97 ASN A CA 1
ATOM 738 C C . ASN A 1 99 ? 35.301 40.623 107.696 1.00 52.65 97 ASN A C 1
ATOM 739 O O . ASN A 1 99 ? 35.044 39.419 107.670 1.00 51.97 97 ASN A O 1
ATOM 744 N N . SER A 1 100 ? 36.379 41.150 107.124 1.00 55.28 98 SER A N 1
ATOM 745 C CA . SER A 1 100 ? 37.356 40.343 106.402 1.00 58.54 98 SER A CA 1
ATOM 746 C C . SER A 1 100 ? 38.370 39.729 107.361 1.00 59.95 98 SER A C 1
ATOM 747 O O . SER A 1 100 ? 38.031 38.854 108.159 1.00 60.45 98 SER A O 1
ATOM 750 N N . ALA A 1 101 ? 39.616 40.190 107.270 1.00 61.87 99 ALA A N 1
ATOM 751 C CA . ALA A 1 101 ? 40.685 39.703 108.135 1.00 62.77 99 ALA A CA 1
ATOM 752 C C . ALA A 1 101 ? 40.195 39.766 109.576 1.00 63.26 99 ALA A C 1
ATOM 753 O O . ALA A 1 101 ? 40.584 38.952 110.415 1.00 63.87 99 ALA A O 1
ATOM 755 N N . ASP A 1 102 ? 39.335 40.743 109.848 1.00 63.41 100 ASP A N 1
ATOM 756 C CA . ASP A 1 102 ? 38.771 40.924 111.177 1.00 62.77 100 ASP A CA 1
ATOM 757 C C . ASP A 1 102 ? 38.170 39.619 111.660 1.00 61.91 100 ASP A C 1
ATOM 758 O O . ASP A 1 102 ? 37.600 38.854 110.882 1.00 62.06 100 ASP A O 1
ATOM 763 N N . GLY A 1 103 ? 38.300 39.373 112.955 1.00 60.76 101 GLY A N 1
ATOM 764 C CA . GLY A 1 103 ? 37.767 38.155 113.518 1.00 59.14 101 GLY A CA 1
ATOM 765 C C . GLY A 1 103 ? 36.254 38.080 113.510 1.00 57.86 101 GLY A C 1
ATOM 766 O O . GLY A 1 103 ? 35.620 37.968 112.460 1.00 56.95 101 GLY A O 1
ATOM 767 N N . ASP A 1 104 ? 35.682 38.158 114.704 1.00 56.23 102 ASP A N 1
ATOM 768 C CA . ASP A 1 104 ? 34.244 38.055 114.902 1.00 55.20 102 ASP A CA 1
ATOM 769 C C . ASP A 1 104 ? 33.404 39.143 114.251 1.00 53.22 102 ASP A C 1
ATOM 770 O O . ASP A 1 104 ? 33.905 40.202 113.880 1.00 52.17 102 ASP A O 1
ATOM 775 N N . ASN A 1 105 ? 32.112 38.859 114.114 1.00 51.54 103 ASN A N 1
ATOM 776 C CA . ASN A 1 105 ? 31.179 39.804 113.523 1.00 49.36 103 ASN A CA 1
ATOM 777 C C . ASN A 1 105 ? 30.720 40.786 114.582 1.00 47.72 103 ASN A C 1
ATOM 778 O O . ASN A 1 105 ? 30.833 40.525 115.779 1.00 47.88 103 ASN A O 1
ATOM 783 N N . ALA A 1 106 ? 30.199 41.916 114.123 1.00 45.00 104 ALA A N 1
ATOM 784 C CA . ALA A 1 106 ? 29.661 42.938 115.005 1.00 42.10 104 ALA A CA 1
ATOM 785 C C . ALA A 1 106 ? 28.169 42.910 114.698 1.00 41.31 104 ALA A C 1
ATOM 786 O O . ALA A 1 106 ? 27.773 42.798 113.536 1.00 40.41 104 ALA A O 1
ATOM 788 N N . ILE A 1 107 ? 27.341 42.994 115.731 1.00 39.76 105 ILE A N 1
ATOM 789 C CA . ILE A 1 107 ? 25.897 42.950 115.541 1.00 37.39 105 ILE A CA 1
ATOM 790 C C . ILE A 1 107 ? 25.182 44.180 116.098 1.00 37.11 105 ILE A C 1
ATOM 791 O O . ILE A 1 107 ? 25.475 44.634 117.205 1.00 35.64 105 ILE A O 1
ATOM 796 N N . ILE A 1 108 ? 24.256 44.721 115.309 1.00 35.14 106 ILE A N 1
ATOM 797 C CA . ILE A 1 108 ? 23.458 45.874 115.717 1.00 34.30 106 ILE A CA 1
ATOM 798 C C . ILE A 1 108 ? 22.024 45.393 115.597 1.00 34.10 106 ILE A C 1
ATOM 799 O O . ILE A 1 108 ? 21.619 44.897 114.542 1.00 35.20 106 ILE A O 1
ATOM 804 N N . THR A 1 109 ? 21.255 45.533 116.670 1.00 32.57 107 THR A N 1
ATOM 805 C CA . THR A 1 109 ? 19.878 45.062 116.665 1.00 32.11 107 THR A CA 1
ATOM 806 C C . THR A 1 109 ? 18.864 46.110 117.096 1.00 30.67 107 THR A C 1
ATOM 807 O O . THR A 1 109 ? 19.116 46.881 118.015 1.00 32.48 107 THR A O 1
ATOM 811 N N . THR A 1 110 ? 17.718 46.135 116.420 1.00 29.53 108 THR A N 1
ATOM 812 C CA . THR A 1 110 ? 16.647 47.071 116.746 1.00 29.63 108 THR A CA 1
ATOM 813 C C . THR A 1 110 ? 15.503 46.263 117.349 1.00 31.00 108 THR A C 1
ATOM 814 O O . THR A 1 110 ? 15.337 45.088 117.029 1.00 29.95 108 THR A O 1
ATOM 818 N N . THR A 1 111 ? 14.704 46.899 118.200 1.00 31.04 109 THR A N 1
ATOM 819 C CA . THR A 1 111 ? 13.606 46.211 118.874 1.00 33.73 109 THR A CA 1
ATOM 820 C C . THR A 1 111 ? 12.322 47.031 118.981 1.00 33.51 109 THR A C 1
ATOM 821 O O . THR A 1 111 ? 11.440 46.693 119.770 1.00 33.62 109 THR A O 1
ATOM 825 N N . ALA A 1 112 ? 12.216 48.094 118.191 1.00 33.09 110 ALA A N 1
ATOM 826 C CA . ALA A 1 112 ? 11.050 48.970 118.230 1.00 32.46 110 ALA A CA 1
ATOM 827 C C . ALA A 1 112 ? 9.689 48.287 118.122 1.00 32.01 110 ALA A C 1
ATOM 828 O O . ALA A 1 112 ? 8.759 48.650 118.842 1.00 33.46 110 ALA A O 1
ATOM 830 N N . ALA A 1 113 ? 9.554 47.315 117.225 1.00 29.87 111 ALA A N 1
ATOM 831 C CA . ALA A 1 113 ? 8.275 46.626 117.064 1.00 30.23 111 ALA A CA 1
ATOM 832 C C . ALA A 1 113 ? 7.874 45.853 118.323 1.00 30.33 111 ALA A C 1
ATOM 833 O O . ALA A 1 113 ? 6.722 45.909 118.756 1.00 30.27 111 ALA A O 1
ATOM 835 N N . ALA A 1 114 ? 8.827 45.135 118.911 1.00 30.37 112 ALA A N 1
ATOM 836 C CA . ALA A 1 114 ? 8.549 44.360 120.118 1.00 32.19 112 ALA A CA 1
ATOM 837 C C . ALA A 1 114 ? 8.285 45.266 121.322 1.00 33.54 112 ALA A C 1
ATOM 838 O O . ALA A 1 114 ? 7.348 45.037 122.083 1.00 33.52 112 ALA A O 1
ATOM 840 N N . ASP A 1 115 ? 9.112 46.295 121.486 1.00 35.84 113 ASP A N 1
ATOM 841 C CA . ASP A 1 115 ? 8.966 47.220 122.610 1.00 37.98 113 ASP A CA 1
ATOM 842 C C . ASP A 1 115 ? 7.610 47.928 122.631 1.00 38.04 113 ASP A C 1
ATOM 843 O O . ASP A 1 115 ? 7.122 48.308 123.694 1.00 38.77 113 ASP A O 1
ATOM 848 N N . THR A 1 116 ? 7.012 48.099 121.457 1.00 38.22 114 THR A N 1
ATOM 849 C CA . THR A 1 116 ? 5.738 48.804 121.322 1.00 39.88 114 THR A CA 1
ATOM 850 C C . THR A 1 116 ? 4.496 47.914 121.257 1.00 38.40 114 THR A C 1
ATOM 851 O O . THR A 1 116 ? 3.379 48.393 121.451 1.00 39.25 114 THR A O 1
ATOM 855 N N . PHE A 1 117 ? 4.700 46.632 120.970 1.00 36.09 115 PHE A N 1
ATOM 856 C CA . PHE A 1 117 ? 3.624 45.644 120.871 1.00 34.94 115 PHE A CA 1
ATOM 857 C C . PHE A 1 117 ? 2.952 45.590 122.249 1.00 35.33 115 PHE A C 1
ATOM 858 O O . PHE A 1 117 ? 3.576 45.179 123.227 1.00 34.43 115 PHE A O 1
ATOM 866 N N . SER A 1 118 ? 1.688 46.006 122.329 1.00 36.25 116 SER A N 1
ATOM 867 C CA . SER A 1 118 ? 0.978 46.031 123.613 1.00 37.98 116 SER A CA 1
ATOM 868 C C . SER A 1 118 ? 0.148 44.797 123.958 1.00 38.47 116 SER A C 1
ATOM 869 O O . SER A 1 118 ? -0.200 43.990 123.093 1.00 37.79 116 SER A O 1
ATOM 872 N N . LEU A 1 119 ? -0.184 44.682 125.240 1.00 38.96 117 LEU A N 1
ATOM 873 C CA . LEU A 1 119 ? -0.986 43.575 125.746 1.00 40.87 117 LEU A CA 1
ATOM 874 C C . LEU A 1 119 ? -2.345 43.476 125.056 1.00 41.32 117 LEU A C 1
ATOM 875 O O . LEU A 1 119 ? -2.841 42.379 124.815 1.00 40.55 117 LEU A O 1
ATOM 880 N N . ASP A 1 120 ? -2.945 44.620 124.734 1.00 43.28 118 ASP A N 1
ATOM 881 C CA . ASP A 1 120 ? -4.249 44.625 124.074 1.00 44.39 118 ASP A CA 1
ATOM 882 C C . ASP A 1 120 ? -4.145 44.155 122.634 1.00 43.81 118 ASP A C 1
ATOM 883 O O . ASP A 1 120 ? -5.149 43.828 122.004 1.00 44.32 118 ASP A O 1
ATOM 888 N N . GLU A 1 121 ? -2.924 44.135 122.113 1.00 44.07 119 GLU A N 1
ATOM 889 C CA . GLU A 1 121 ? -2.681 43.684 120.749 1.00 44.71 119 GLU A CA 1
ATOM 890 C C . GLU A 1 121 ? -2.495 42.173 120.768 1.00 43.20 119 GLU A C 1
ATOM 891 O O . GLU A 1 121 ? -2.884 41.475 119.831 1.00 42.44 119 GLU A O 1
ATOM 905 N N . ILE A 1 123 ? -3.123 39.685 123.795 1.00 40.02 121 ILE A N 1
ATOM 906 C CA . ILE A 1 123 ? -4.165 38.913 124.467 1.00 40.68 121 ILE A CA 1
ATOM 907 C C . ILE A 1 123 ? -5.322 38.449 123.578 1.00 39.32 121 ILE A C 1
ATOM 908 O O . ILE A 1 123 ? -5.726 37.287 123.634 1.00 38.33 121 ILE A O 1
ATOM 913 N N . PRO A 1 124 ? -5.876 39.348 122.750 1.00 38.89 122 PRO A N 1
ATOM 914 C CA . PRO A 1 124 ? -6.988 38.946 121.885 1.00 38.99 122 PRO A CA 1
ATOM 915 C C . PRO A 1 124 ? -6.706 37.705 121.040 1.00 37.95 122 PRO A C 1
ATOM 916 O O . PRO A 1 124 ? -7.627 36.972 120.676 1.00 36.73 122 PRO A O 1
ATOM 920 N N . HIS A 1 125 ? -5.436 37.469 120.731 1.00 36.97 123 HIS A N 1
ATOM 921 C CA . HIS A 1 125 ? -5.071 36.321 119.909 1.00 36.73 123 HIS A CA 1
ATOM 922 C C . HIS A 1 125 ? -4.923 35.014 120.666 1.00 36.78 123 HIS A C 1
ATOM 923 O O . HIS A 1 125 ? -4.535 33.996 120.090 1.00 35.85 123 HIS A O 1
ATOM 938 N N . ALA A 1 127 ? -7.541 34.327 122.735 1.00 34.99 125 ALA A N 1
ATOM 939 C CA . ALA A 1 127 ? -8.942 34.184 123.107 1.00 34.23 125 ALA A CA 1
ATOM 940 C C . ALA A 1 127 ? -9.405 32.734 123.029 1.00 32.71 125 ALA A C 1
ATOM 941 O O . ALA A 1 127 ? -10.128 32.268 123.905 1.00 33.75 125 ALA A O 1
ATOM 943 N N . ASP A 1 128 ? -8.987 32.017 121.990 1.00 30.39 126 ASP A N 1
ATOM 944 C CA . ASP A 1 128 ? -9.393 30.626 121.833 1.00 29.76 126 ASP A CA 1
ATOM 945 C C . ASP A 1 128 ? -8.506 29.618 122.569 1.00 28.01 126 ASP A C 1
ATOM 946 O O . ASP A 1 128 ? -8.650 28.413 122.375 1.00 27.16 126 ASP A O 1
ATOM 951 N N . ALA A 1 129 ? -7.590 30.099 123.403 1.00 27.04 127 ALA A N 1
ATOM 952 C CA . ALA A 1 129 ? -6.723 29.194 124.151 1.00 25.75 127 ALA A CA 1
ATOM 953 C C . ALA A 1 129 ? -7.580 28.493 125.202 1.00 26.88 127 ALA A C 1
ATOM 954 O O . ALA A 1 129 ? -8.615 29.025 125.612 1.00 26.31 127 ALA A O 1
ATOM 956 N N . VAL A 1 130 ? -7.166 27.296 125.609 1.00 26.06 128 VAL A N 1
ATOM 957 C CA . VAL A 1 130 ? -7.880 26.521 126.629 1.00 24.73 128 VAL A CA 1
ATOM 958 C C . VAL A 1 130 ? -6.866 25.960 127.633 1.00 25.02 128 VAL A C 1
ATOM 959 O O . VAL A 1 130 ? -5.672 25.915 127.349 1.00 23.20 128 VAL A O 1
ATOM 963 N N . ALA A 1 131 ? -7.347 25.532 128.798 1.00 24.00 129 ALA A N 1
ATOM 964 C CA . ALA A 1 131 ? -6.473 24.959 129.825 1.00 23.49 129 ALA A CA 1
ATOM 965 C C . ALA A 1 131 ? -5.653 23.817 129.228 1.00 22.72 129 ALA A C 1
ATOM 966 O O . ALA A 1 131 ? -6.194 22.949 128.539 1.00 20.85 129 ALA A O 1
ATOM 968 N N . GLY A 1 132 ? -4.351 23.802 129.513 1.00 19.25 130 GLY A N 1
ATOM 969 C CA . GLY A 1 132 ? -3.501 22.769 128.957 1.00 20.65 130 GLY A CA 1
ATOM 970 C C . GLY A 1 132 ? -2.643 23.334 127.837 1.00 20.82 130 GLY A C 1
ATOM 971 O O . GLY A 1 132 ? -1.534 22.856 127.587 1.00 21.70 130 GLY A O 1
ATOM 972 N N . ASP A 1 133 ? -3.153 24.348 127.142 1.00 20.90 131 ASP A N 1
ATOM 973 C CA . ASP A 1 133 ? -2.385 24.965 126.067 1.00 21.79 131 ASP A CA 1
ATOM 974 C C . ASP A 1 133 ? -1.182 25.672 126.670 1.00 21.86 131 ASP A C 1
ATOM 975 O O . ASP A 1 133 ? -1.195 26.057 127.847 1.00 21.43 131 ASP A O 1
ATOM 980 N N . ILE A 1 134 ? -0.149 25.859 125.859 1.00 21.67 132 ILE A N 1
ATOM 981 C CA . ILE A 1 134 ? 1.078 26.483 126.333 1.00 22.54 132 ILE A CA 1
ATOM 982 C C . ILE A 1 134 ? 1.305 27.924 125.897 1.00 21.97 132 ILE A C 1
ATOM 983 O O . ILE A 1 134 ? 1.011 28.294 124.763 1.00 22.24 132 ILE A O 1
ATOM 988 N N . LEU A 1 135 ? 1.827 28.728 126.817 1.00 20.78 133 LEU A N 1
ATOM 989 C CA . LEU A 1 135 ? 2.214 30.095 126.507 1.00 21.85 133 LEU A CA 1
ATOM 990 C C . LEU A 1 135 ? 3.728 30.032 126.622 1.00 23.15 133 LEU A C 1
ATOM 991 O O . LEU A 1 135 ? 4.259 29.756 127.697 1.00 23.96 133 LEU A O 1
ATOM 996 N N . LEU A 1 136 ? 4.415 30.254 125.506 1.00 22.90 134 LEU A N 1
ATOM 997 C CA . LEU A 1 136 ? 5.869 30.228 125.470 1.00 23.32 134 LEU A CA 1
ATOM 998 C C . LEU A 1 136 ? 6.350 31.659 125.268 1.00 24.30 134 LEU A C 1
ATOM 999 O O . LEU A 1 136 ? 5.896 32.364 124.365 1.00 21.72 134 LEU A O 1
ATOM 1004 N N . GLN A 1 137 ? 7.282 32.078 126.108 1.00 23.89 135 GLN A N 1
ATOM 1005 C CA . GLN A 1 137 ? 7.793 33.429 126.040 1.00 25.89 135 GLN A CA 1
ATOM 1006 C C . GLN A 1 137 ? 9.316 33.442 126.196 1.00 26.19 135 GLN A C 1
ATOM 1007 O O . GLN A 1 137 ? 9.895 32.572 126.860 1.00 23.93 135 GLN A O 1
ATOM 1013 N N . GLN A 1 138 ? 9.975 34.397 125.543 1.00 24.72 136 GLN A N 1
ATOM 1014 C CA . GLN A 1 138 ? 11.425 34.507 125.666 1.00 25.51 136 GLN A CA 1
ATOM 1015 C C . GLN A 1 138 ? 11.690 35.776 126.473 1.00 26.89 136 GLN A C 1
ATOM 1016 O O . GLN A 1 138 ? 10.856 36.179 127.279 1.00 26.36 136 GLN A O 1
ATOM 1022 N N . GLY A 1 139 ? 12.835 36.415 126.262 1.00 28.31 137 GLY A N 1
ATOM 1023 C CA . GLY A 1 139 ? 13.115 37.625 127.014 1.00 30.88 137 GLY A CA 1
ATOM 1024 C C . GLY A 1 139 ? 13.077 38.897 126.186 1.00 33.28 137 GLY A C 1
ATOM 1025 O O . GLY A 1 139 ? 13.840 39.819 126.462 1.00 34.05 137 GLY A O 1
ATOM 1026 N N . ASN A 1 140 ? 12.188 38.968 125.196 1.00 34.71 138 ASN A N 1
ATOM 1027 C CA . ASN A 1 140 ? 12.105 40.148 124.330 1.00 37.85 138 ASN A CA 1
ATOM 1028 C C . ASN A 1 140 ? 11.142 41.238 124.800 1.00 38.24 138 ASN A C 1
ATOM 1029 O O . ASN A 1 140 ? 11.013 42.273 124.141 1.00 39.51 138 ASN A O 1
ATOM 1034 N N . PHE A 1 141 ? 10.467 41.013 125.924 1.00 37.23 139 PHE A N 1
ATOM 1035 C CA . PHE A 1 141 ? 9.529 41.997 126.457 1.00 37.05 139 PHE A CA 1
ATOM 1036 C C . PHE A 1 141 ? 9.956 42.490 127.837 1.00 38.05 139 PHE A C 1
ATOM 1037 O O . PHE A 1 141 ? 10.727 41.829 128.539 1.00 38.52 139 PHE A O 1
ATOM 1045 N N . SER A 1 142 ? 9.443 43.655 128.218 1.00 37.95 140 SER A N 1
ATOM 1046 C CA . SER A 1 142 ? 9.746 44.249 129.517 1.00 38.78 140 SER A CA 1
ATOM 1047 C C . SER A 1 142 ? 9.201 43.349 130.616 1.00 38.71 140 SER A C 1
ATOM 1048 O O . SER A 1 142 ? 8.280 42.564 130.383 1.00 37.50 140 SER A O 1
ATOM 1051 N N . LEU A 1 143 ? 9.759 43.481 131.815 1.00 38.30 141 LEU A N 1
ATOM 1052 C CA . LEU A 1 143 ? 9.315 42.685 132.950 1.00 38.99 141 LEU A CA 1
ATOM 1053 C C . LEU A 1 143 ? 7.803 42.756 133.157 1.00 38.76 141 LEU A C 1
ATOM 1054 O O . LEU A 1 143 ? 7.153 41.731 133.346 1.00 38.99 141 LEU A O 1
ATOM 1059 N N . ASP A 1 144 ? 7.243 43.962 133.120 1.00 39.58 142 ASP A N 1
ATOM 1060 C CA . ASP A 1 144 ? 5.807 44.129 133.324 1.00 39.49 142 ASP A CA 1
ATOM 1061 C C . ASP A 1 144 ? 4.967 43.402 132.278 1.00 38.68 142 ASP A C 1
ATOM 1062 O O . ASP A 1 144 ? 4.001 42.715 132.621 1.00 36.92 142 ASP A O 1
ATOM 1067 N N . LYS A 1 145 ? 5.324 43.553 131.006 1.00 37.26 143 LYS A N 1
ATOM 1068 C CA . LYS A 1 145 ? 4.579 42.885 129.946 1.00 36.89 143 LYS A CA 1
ATOM 1069 C C . LYS A 1 145 ? 4.726 41.369 130.073 1.00 34.46 143 LYS A C 1
ATOM 1070 O O . LYS A 1 145 ? 3.741 40.635 129.993 1.00 34.67 143 LYS A O 1
ATOM 1076 N N . THR A 1 146 ? 5.956 40.911 130.282 1.00 31.37 144 THR A N 1
ATOM 1077 C CA . THR A 1 146 ? 6.230 39.487 130.425 1.00 29.41 144 THR A CA 1
ATOM 1078 C C . THR A 1 146 ? 5.451 38.898 131.601 1.00 28.57 144 THR A C 1
ATOM 1079 O O . THR A 1 146 ? 4.796 37.864 131.466 1.00 26.09 144 THR A O 1
ATOM 1083 N N . ARG A 1 147 ? 5.517 39.556 132.754 1.00 28.59 145 ARG A N 1
ATOM 1084 C CA . ARG A 1 147 ? 4.801 39.062 133.923 1.00 29.30 145 ARG A CA 1
ATOM 1085 C C . ARG A 1 147 ? 3.299 39.027 133.672 1.00 28.70 145 ARG A C 1
ATOM 1086 O O . ARG A 1 147 ? 2.625 38.061 134.037 1.00 27.00 145 ARG A O 1
ATOM 1094 N N . ALA A 1 148 ? 2.785 40.083 133.045 1.00 27.32 146 ALA A N 1
ATOM 1095 C CA . ALA A 1 148 ? 1.361 40.192 132.744 1.00 27.56 146 ALA A CA 1
ATOM 1096 C C . ALA A 1 148 ? 0.885 39.083 131.813 1.00 28.05 146 ALA A C 1
ATOM 1097 O O . ALA A 1 148 ? -0.235 38.588 131.954 1.00 28.17 146 ALA A O 1
ATOM 1099 N N . LEU A 1 149 ? 1.722 38.703 130.851 1.00 26.99 147 LEU A N 1
ATOM 1100 C CA . LEU A 1 149 ? 1.338 37.645 129.923 1.00 26.02 147 LEU A CA 1
ATOM 1101 C C . LEU A 1 149 ? 1.267 36.305 130.645 1.00 24.67 147 LEU A C 1
ATOM 1102 O O . LEU A 1 149 ? 0.351 35.520 130.406 1.00 25.46 147 LEU A O 1
ATOM 1107 N N . PHE A 1 150 ? 2.219 36.041 131.536 1.00 24.12 148 PHE A N 1
ATOM 1108 C CA . PHE A 1 150 ? 2.201 34.784 132.276 1.00 23.98 148 PHE A CA 1
ATOM 1109 C C . PHE A 1 150 ? 1.020 34.723 133.242 1.00 25.40 148 PHE A C 1
ATOM 1110 O O . PHE A 1 150 ? 0.459 33.652 133.471 1.00 22.96 148 PHE A O 1
ATOM 1118 N N . GLN A 1 151 ? 0.638 35.868 133.810 1.00 25.91 149 GLN A N 1
ATOM 1119 C CA . GLN A 1 151 ? -0.500 35.898 134.731 1.00 26.87 149 GLN A CA 1
ATOM 1120 C C . GLN A 1 151 ? -1.775 35.641 133.941 1.00 26.89 149 GLN A C 1
ATOM 1121 O O . GLN A 1 151 ? -2.711 35.018 134.433 1.00 24.86 149 GLN A O 1
ATOM 1127 N N . TYR A 1 152 ? -1.808 36.117 132.702 1.00 28.28 150 TYR A N 1
ATOM 1128 C CA . TYR A 1 152 ? -2.974 35.881 131.861 1.00 29.01 150 TYR A CA 1
ATOM 1129 C C . TYR A 1 152 ? -3.075 34.382 131.601 1.00 27.75 150 TYR A C 1
ATOM 1130 O O . TYR A 1 152 ? -4.146 33.788 131.731 1.00 27.41 150 TYR A O 1
ATOM 1139 N N . ALA A 1 153 ? -1.951 33.780 131.216 1.00 26.35 151 ALA A N 1
ATOM 1140 C CA . ALA A 1 153 ? -1.902 32.351 130.935 1.00 25.10 151 ALA A CA 1
ATOM 1141 C C . ALA A 1 153 ? -2.376 31.563 132.147 1.00 25.62 151 ALA A C 1
ATOM 1142 O O . ALA A 1 153 ? -3.196 30.653 132.025 1.00 23.74 151 ALA A O 1
ATOM 1144 N N . ARG A 1 154 ? -1.849 31.917 133.313 1.00 28.35 152 ARG A N 1
ATOM 1145 C CA . ARG A 1 154 ? -2.216 31.244 134.553 1.00 31.06 152 ARG A CA 1
ATOM 1146 C C . ARG A 1 154 ? -3.715 31.326 134.835 1.00 32.66 152 ARG A C 1
ATOM 1147 O O . ARG A 1 154 ? -4.313 30.365 135.319 1.00 32.12 152 ARG A O 1
ATOM 1155 N N . SER A 1 155 ? -4.323 32.465 134.518 1.00 33.37 153 SER A N 1
ATOM 1156 C CA . SER A 1 155 ? -5.747 32.641 134.775 1.00 35.65 153 SER A CA 1
ATOM 1157 C C . SER A 1 155 ? -6.611 31.843 133.803 1.00 35.79 153 SER A C 1
ATOM 1158 O O . SER A 1 155 ? -7.817 31.712 133.998 1.00 35.95 153 SER A O 1
ATOM 1161 N N . ARG A 1 156 ? -5.989 31.307 132.758 1.00 34.41 154 ARG A N 1
ATOM 1162 C CA . ARG A 1 156 ? -6.710 30.514 131.774 1.00 33.06 154 ARG A CA 1
ATOM 1163 C C . ARG A 1 156 ? -6.365 29.034 131.906 1.00 31.68 154 ARG A C 1
ATOM 1164 O O . ARG A 1 156 ? -6.876 28.202 131.161 1.00 31.86 154 ARG A O 1
ATOM 1172 N N . GLY A 1 157 ? -5.496 28.709 132.856 1.00 28.49 155 GLY A N 1
ATOM 1173 C CA . GLY A 1 157 ? -5.115 27.323 133.050 1.00 26.25 155 GLY A CA 1
ATOM 1174 C C . GLY A 1 157 ? -4.072 26.851 132.055 1.00 25.94 155 GLY A C 1
ATOM 1175 O O . GLY A 1 157 ? -3.902 25.647 131.839 1.00 25.14 155 GLY A O 1
ATOM 1184 N N . THR A 1 159 ? -0.231 26.274 130.506 1.00 22.10 157 THR A N 1
ATOM 1185 C CA . THR A 1 159 ? 1.074 25.907 131.019 1.00 22.18 157 THR A CA 1
ATOM 1186 C C . THR A 1 159 ? 2.029 27.002 130.554 1.00 24.01 157 THR A C 1
ATOM 1187 O O . THR A 1 159 ? 1.961 27.452 129.409 1.00 22.92 157 THR A O 1
ATOM 1191 N N . THR A 1 160 ? 2.912 27.437 131.445 1.00 23.22 158 THR A N 1
ATOM 1192 C CA . THR A 1 160 ? 3.853 28.501 131.111 1.00 23.50 158 THR A CA 1
ATOM 1193 C C . THR A 1 160 ? 5.273 28.017 130.884 1.00 22.84 158 THR A C 1
ATOM 1194 O O . THR A 1 160 ? 5.824 27.278 131.707 1.00 21.02 158 THR A O 1
ATOM 1198 N N . VAL A 1 161 ? 5.861 28.431 129.762 1.00 20.86 159 VAL A N 1
ATOM 1199 C CA . VAL A 1 161 ? 7.231 28.056 129.434 1.00 20.83 159 VAL A CA 1
ATOM 1200 C C . VAL A 1 161 ? 8.012 29.346 129.249 1.00 22.25 159 VAL A C 1
ATOM 1201 O O . VAL A 1 161 ? 7.577 30.250 128.530 1.00 21.61 159 VAL A O 1
ATOM 1205 N N . PHE A 1 162 ? 9.176 29.413 129.885 1.00 22.25 160 PHE A N 1
ATOM 1206 C CA . PHE A 1 162 ? 9.989 30.618 129.867 1.00 23.06 160 PHE A CA 1
ATOM 1207 C C . PHE A 1 162 ? 11.471 30.388 129.559 1.00 24.03 160 PHE A C 1
ATOM 1208 O O . PHE A 1 162 ? 12.131 29.532 130.159 1.00 23.68 160 PHE A O 1
ATOM 1216 N N . ASN A 1 163 ? 11.974 31.154 128.594 1.00 24.06 161 ASN A N 1
ATOM 1217 C CA . ASN A 1 163 ? 13.373 31.104 128.181 1.00 26.22 161 ASN A CA 1
ATOM 1218 C C . ASN A 1 163 ? 13.810 32.567 128.267 1.00 27.43 161 ASN A C 1
ATOM 1219 O O . ASN A 1 163 ? 13.738 33.302 127.282 1.00 25.86 161 ASN A O 1
ATOM 1224 N N . PRO A 1 164 ? 14.252 33.004 129.463 1.00 28.54 162 PRO A N 1
ATOM 1225 C CA . PRO A 1 164 ? 14.700 34.370 129.752 1.00 29.86 162 PRO A CA 1
ATOM 1226 C C . PRO A 1 164 ? 15.974 34.791 129.028 1.00 32.82 162 PRO A C 1
ATOM 1227 O O . PRO A 1 164 ? 17.037 34.927 129.635 1.00 32.62 162 PRO A O 1
ATOM 1231 N N . SER A 1 165 ? 15.842 35.007 127.724 1.00 33.82 163 SER A N 1
ATOM 1232 C CA . SER A 1 165 ? 16.958 35.406 126.873 1.00 36.87 163 SER A CA 1
ATOM 1233 C C . SER A 1 165 ? 16.383 36.272 125.756 1.00 37.13 163 SER A C 1
ATOM 1234 O O . SER A 1 165 ? 15.490 35.832 125.033 1.00 36.37 163 SER A O 1
ATOM 1237 N N . PRO A 1 166 ? 16.870 37.517 125.604 1.00 38.59 164 PRO A N 1
ATOM 1238 C CA . PRO A 1 166 ? 17.914 38.215 126.368 1.00 40.44 164 PRO A CA 1
ATOM 1239 C C . PRO A 1 166 ? 17.588 38.242 127.852 1.00 40.13 164 PRO A C 1
ATOM 1240 O O . PRO A 1 166 ? 16.425 38.340 128.230 1.00 39.71 164 PRO A O 1
ATOM 1244 N N . VAL A 1 167 ? 18.615 38.172 128.689 1.00 41.17 165 VAL A N 1
ATOM 1245 C CA . VAL A 1 167 ? 18.407 38.169 130.129 1.00 41.88 165 VAL A CA 1
ATOM 1246 C C . VAL A 1 167 ? 18.076 39.548 130.703 1.00 42.19 165 VAL A C 1
ATOM 1247 O O . VAL A 1 167 ? 18.534 40.576 130.205 1.00 42.11 165 VAL A O 1
ATOM 1251 N N . ASN A 1 168 ? 17.242 39.546 131.740 1.00 42.27 166 ASN A N 1
ATOM 1252 C CA . ASN A 1 168 ? 16.837 40.756 132.450 1.00 42.56 166 ASN A CA 1
ATOM 1253 C C . ASN A 1 168 ? 16.909 40.365 133.918 1.00 42.56 166 ASN A C 1
ATOM 1254 O O . ASN A 1 168 ? 16.211 39.449 134.357 1.00 40.41 166 ASN A O 1
ATOM 1259 N N . PRO A 1 169 ? 17.763 41.046 134.696 1.00 43.31 167 PRO A N 1
ATOM 1260 C CA . PRO A 1 169 ? 17.921 40.753 136.125 1.00 43.34 167 PRO A CA 1
ATOM 1261 C C . PRO A 1 169 ? 16.596 40.582 136.870 1.00 42.19 167 PRO A C 1
ATOM 1262 O O . PRO A 1 169 ? 16.448 39.676 137.691 1.00 41.80 167 PRO A O 1
ATOM 1266 N N . ASP A 1 170 ? 15.633 41.447 136.569 1.00 40.50 168 ASP A N 1
ATOM 1267 C CA . ASP A 1 170 ? 14.335 41.403 137.231 1.00 41.23 168 ASP A CA 1
ATOM 1268 C C . ASP A 1 170 ? 13.477 40.185 136.902 1.00 40.33 168 ASP A C 1
ATOM 1269 O O . ASP A 1 170 ? 12.415 39.998 137.496 1.00 39.56 168 ASP A O 1
ATOM 1274 N N . PHE A 1 171 ? 13.932 39.365 135.958 1.00 37.70 169 PHE A N 1
ATOM 1275 C CA . PHE A 1 171 ? 13.200 38.159 135.585 1.00 36.48 169 PHE A CA 1
ATOM 1276 C C . PHE A 1 171 ? 13.263 37.151 136.731 1.00 36.97 169 PHE A C 1
ATOM 1277 O O . PHE A 1 171 ? 12.441 36.240 136.814 1.00 35.47 169 PHE A O 1
ATOM 1285 N N . CYS A 1 172 ? 14.237 37.323 137.621 1.00 38.12 170 CYS A N 1
ATOM 1286 C CA . CYS A 1 172 ? 14.403 36.407 138.747 1.00 41.10 170 CYS A CA 1
ATOM 1287 C C . CYS A 1 172 ? 13.225 36.433 139.721 1.00 41.15 170 CYS A C 1
ATOM 1288 O O . CYS A 1 172 ? 13.197 35.676 140.687 1.00 43.06 170 CYS A O 1
ATOM 1291 N N . HIS A 1 173 ? 12.249 37.295 139.456 1.00 42.31 171 HIS A N 1
ATOM 1292 C CA . HIS A 1 173 ? 11.070 37.416 140.315 1.00 43.48 171 HIS A CA 1
ATOM 1293 C C . HIS A 1 173 ? 9.874 36.608 139.800 1.00 42.29 171 HIS A C 1
ATOM 1294 O O . HIS A 1 173 ? 8.938 36.327 140.550 1.00 42.63 171 HIS A O 1
ATOM 1301 N N . LEU A 1 174 ? 9.915 36.227 138.527 1.00 39.45 172 LEU A N 1
ATOM 1302 C CA . LEU A 1 174 ? 8.808 35.511 137.896 1.00 35.91 172 LEU A CA 1
ATOM 1303 C C . LEU A 1 174 ? 8.723 34.000 138.066 1.00 34.47 172 LEU A C 1
ATOM 1304 O O . LEU A 1 174 ? 7.717 33.393 137.697 1.00 33.81 172 LEU A O 1
ATOM 1309 N N . TRP A 1 175 ? 9.755 33.385 138.627 1.00 32.24 173 TRP A N 1
ATOM 1310 C CA . TRP A 1 175 ? 9.759 31.937 138.764 1.00 31.25 173 TRP A CA 1
ATOM 1311 C C . TRP A 1 175 ? 8.470 31.276 139.249 1.00 31.33 173 TRP A C 1
ATOM 1312 O O . TRP A 1 175 ? 8.106 30.207 138.756 1.00 29.90 173 TRP A O 1
ATOM 1323 N N . PRO A 1 176 ? 7.752 31.900 140.198 1.00 31.33 174 PRO A N 1
ATOM 1324 C CA . PRO A 1 176 ? 6.508 31.287 140.677 1.00 31.67 174 PRO A CA 1
ATOM 1325 C C . PRO A 1 176 ? 5.446 31.142 139.580 1.00 31.43 174 PRO A C 1
ATOM 1326 O O . PRO A 1 176 ? 4.547 30.307 139.673 1.00 30.02 174 PRO A O 1
ATOM 1330 N N . LEU A 1 177 ? 5.559 31.961 138.540 1.00 30.16 175 LEU A N 1
ATOM 1331 C CA . LEU A 1 177 ? 4.600 31.940 137.443 1.00 29.56 175 LEU A CA 1
ATOM 1332 C C . LEU A 1 177 ? 4.990 30.992 136.323 1.00 28.67 175 LEU A C 1
ATOM 1333 O O . LEU A 1 177 ? 4.266 30.877 135.334 1.00 29.19 175 LEU A O 1
ATOM 1338 N N . ILE A 1 178 ? 6.116 30.305 136.486 1.00 27.67 176 ILE A N 1
ATOM 1339 C CA . ILE A 1 178 ? 6.629 29.423 135.443 1.00 27.30 176 ILE A CA 1
ATOM 1340 C C . ILE A 1 178 ? 6.602 27.925 135.722 1.00 26.96 176 ILE A C 1
ATOM 1341 O O . ILE A 1 178 ? 7.021 27.468 136.783 1.00 26.21 176 ILE A O 1
ATOM 1346 N N . ASP A 1 179 ? 6.109 27.166 134.747 1.00 24.46 177 ASP A N 1
ATOM 1347 C CA . ASP A 1 179 ? 6.032 25.715 134.866 1.00 25.25 177 ASP A CA 1
ATOM 1348 C C . ASP A 1 179 ? 7.285 25.046 134.306 1.00 25.59 177 ASP A C 1
ATOM 1349 O O . ASP A 1 179 ? 7.772 24.055 134.863 1.00 25.61 177 ASP A O 1
ATOM 1354 N N . ILE A 1 180 ? 7.796 25.582 133.197 1.00 23.81 178 ILE A N 1
ATOM 1355 C CA . ILE A 1 180 ? 8.991 25.037 132.564 1.00 24.33 178 ILE A CA 1
ATOM 1356 C C . ILE A 1 180 ? 9.975 26.159 132.252 1.00 24.97 178 ILE A C 1
ATOM 1357 O O . ILE A 1 180 ? 9.621 27.128 131.585 1.00 24.55 178 ILE A O 1
ATOM 1362 N N . ALA A 1 181 ? 11.200 26.024 132.755 1.00 24.85 179 ALA A N 1
ATOM 1363 C CA . ALA A 1 181 ? 12.247 27.014 132.522 1.00 26.19 179 ALA A CA 1
ATOM 1364 C C . ALA A 1 181 ? 13.386 26.406 131.710 1.00 25.69 179 ALA A C 1
ATOM 1365 O O . ALA A 1 181 ? 13.844 25.295 131.981 1.00 25.48 179 ALA A O 1
ATOM 1367 N N . VAL A 1 182 ? 13.830 27.146 130.704 1.00 26.22 180 VAL A N 1
ATOM 1368 C CA . VAL A 1 182 ? 14.923 26.716 129.850 1.00 25.24 180 VAL A CA 1
ATOM 1369 C C . VAL A 1 182 ? 15.940 27.846 129.891 1.00 25.98 180 VAL A C 1
ATOM 1370 O O . VAL A 1 182 ? 15.663 28.946 129.420 1.00 26.75 180 VAL A O 1
ATOM 1374 N N . VAL A 1 183 ? 17.107 27.571 130.465 1.00 26.18 181 VAL A N 1
ATOM 1375 C CA . VAL A 1 183 ? 18.159 28.575 130.592 1.00 28.06 181 VAL A CA 1
ATOM 1376 C C . VAL A 1 183 ? 19.533 28.022 130.227 1.00 29.39 181 VAL A C 1
ATOM 1377 O O . VAL A 1 183 ? 19.764 26.819 130.325 1.00 29.83 181 VAL A O 1
ATOM 1381 N N . ASN A 1 184 ? 20.444 28.891 129.796 1.00 30.97 182 ASN A N 1
ATOM 1382 C CA . ASN A 1 184 ? 21.792 28.425 129.499 1.00 33.47 182 ASN A CA 1
ATOM 1383 C C . ASN A 1 184 ? 22.581 28.637 130.790 1.00 34.21 182 ASN A C 1
ATOM 1384 O O . ASN A 1 184 ? 22.027 29.124 131.775 1.00 33.13 182 ASN A O 1
ATOM 1389 N N . GLU A 1 185 ? 23.859 28.280 130.795 1.00 36.98 183 GLU A N 1
ATOM 1390 C CA . GLU A 1 185 ? 24.677 28.415 132.002 1.00 39.46 183 GLU A CA 1
ATOM 1391 C C . GLU A 1 185 ? 24.638 29.779 132.682 1.00 38.24 183 GLU A C 1
ATOM 1392 O O . GLU A 1 185 ? 24.341 29.883 133.872 1.00 39.12 183 GLU A O 1
ATOM 1398 N N . SER A 1 186 ? 24.943 30.828 131.935 1.00 37.03 184 SER A N 1
ATOM 1399 C CA . SER A 1 186 ? 24.967 32.155 132.525 1.00 36.84 184 SER A CA 1
ATOM 1400 C C . SER A 1 186 ? 23.617 32.506 133.134 1.00 35.70 184 SER A C 1
ATOM 1401 O O . SER A 1 186 ? 23.538 32.954 134.275 1.00 35.39 184 SER A O 1
ATOM 1404 N N . GLU A 1 187 ? 22.564 32.302 132.352 1.00 34.00 185 GLU A N 1
ATOM 1405 C CA . GLU A 1 187 ? 21.206 32.562 132.798 1.00 32.61 185 GLU A CA 1
ATOM 1406 C C . GLU A 1 187 ? 20.820 31.796 134.074 1.00 31.14 185 GLU A C 1
ATOM 1407 O O . GLU A 1 187 ? 20.152 32.369 134.951 1.00 30.49 185 GLU A O 1
ATOM 1413 N N . ALA A 1 188 ? 21.248 30.535 134.178 1.00 31.71 186 ALA A N 1
ATOM 1414 C CA . ALA A 1 188 ? 20.969 29.682 135.345 1.00 30.57 186 ALA A CA 1
ATOM 1415 C C . ALA A 1 188 ? 21.606 30.258 136.601 1.00 33.09 186 ALA A C 1
ATOM 1416 O O . ALA A 1 188 ? 20.983 30.295 137.664 1.00 33.12 186 ALA A O 1
ATOM 1418 N N . GLU A 1 189 ? 22.827 30.759 136.469 1.00 33.57 187 GLU A N 1
ATOM 1419 C CA . GLU A 1 189 ? 23.502 31.343 137.631 1.00 34.15 187 GLU A CA 1
ATOM 1420 C C . GLU A 1 189 ? 23.043 32.761 138.015 1.00 35.01 187 GLU A C 1
ATOM 1421 O O . GLU A 1 189 ? 23.000 33.092 139.179 1.00 35.30 187 GLU A O 1
ATOM 1427 N N . LEU A 1 190 ? 22.727 33.567 137.001 1.00 35.91 188 LEU A N 1
ATOM 1428 C CA . LEU A 1 190 ? 22.255 34.939 137.149 1.00 37.91 188 LEU A CA 1
ATOM 1429 C C . LEU A 1 190 ? 20.833 35.112 137.649 1.00 38.80 188 LEU A C 1
ATOM 1430 O O . LEU A 1 190 ? 20.606 35.958 138.482 1.00 39.43 188 LEU A O 1
ATOM 1435 N N . LEU A 1 191 ? 19.866 34.416 137.066 1.00 38.37 189 LEU A N 1
ATOM 1436 C CA . LEU A 1 191 ? 18.470 34.391 137.534 1.00 39.01 189 LEU A CA 1
ATOM 1437 C C . LEU A 1 191 ? 18.145 33.388 138.627 1.00 39.48 189 LEU A C 1
ATOM 1438 O O . LEU A 1 191 ? 17.083 33.494 139.235 1.00 39.03 189 LEU A O 1
ATOM 1443 N N . GLN A 1 192 ? 19.040 32.428 138.863 1.00 40.01 190 GLN A N 1
ATOM 1444 C CA . GLN A 1 192 ? 18.827 31.409 139.929 1.00 40.59 190 GLN A CA 1
ATOM 1445 C C . GLN A 1 192 ? 17.402 30.851 139.986 1.00 41.00 190 GLN A C 1
ATOM 1446 O O . GLN A 1 192 ? 16.680 31.008 140.988 1.00 40.21 190 GLN A O 1
ATOM 1452 N N . PRO A 1 193 ? 16.984 30.187 138.906 1.00 41.26 191 PRO A N 1
ATOM 1453 C CA . PRO A 1 193 ? 15.638 29.625 138.885 1.00 41.68 191 PRO A CA 1
ATOM 1454 C C . PRO A 1 193 ? 15.466 28.659 140.045 1.00 42.39 191 PRO A C 1
ATOM 1455 O O . PRO A 1 193 ? 16.343 27.842 140.311 1.00 42.58 191 PRO A O 1
ATOM 1459 N N . TYR A 1 194 ? 14.336 28.763 140.738 1.00 43.31 192 TYR A N 1
ATOM 1460 C CA . TYR A 1 194 ? 14.046 27.915 141.891 1.00 42.51 192 TYR A CA 1
ATOM 1461 C C . TYR A 1 194 ? 12.574 27.521 141.930 1.00 40.76 192 TYR A C 1
ATOM 1462 O O . TYR A 1 194 ? 11.710 28.265 141.471 1.00 39.14 192 TYR A O 1
ATOM 1471 N N . GLY A 1 195 ? 12.294 26.350 142.487 1.00 39.60 193 GLY A N 1
ATOM 1472 C CA . GLY A 1 195 ? 10.917 25.907 142.601 1.00 38.50 193 GLY A CA 1
ATOM 1473 C C . GLY A 1 195 ? 10.201 25.632 141.293 1.00 37.19 193 GLY A C 1
ATOM 1474 O O . GLY A 1 195 ? 9.025 25.268 141.296 1.00 37.23 193 GLY A O 1
ATOM 1475 N N . VAL A 1 196 ? 10.892 25.810 140.172 1.00 35.18 194 VAL A N 1
ATOM 1476 C CA . VAL A 1 196 ? 10.277 25.545 138.878 1.00 33.66 194 VAL A CA 1
ATOM 1477 C C . VAL A 1 196 ? 10.175 24.029 138.775 1.00 33.70 194 VAL A C 1
ATOM 1478 O O . VAL A 1 196 ? 11.160 23.327 138.973 1.00 32.99 194 VAL A O 1
ATOM 1482 N N . LYS A 1 197 ? 8.988 23.520 138.465 1.00 33.36 195 LYS A N 1
ATOM 1483 C CA . LYS A 1 197 ? 8.801 22.079 138.398 1.00 35.75 195 LYS A CA 1
ATOM 1484 C C . LYS A 1 197 ? 9.649 21.393 137.321 1.00 35.82 195 LYS A C 1
ATOM 1485 O O . LYS A 1 197 ? 10.023 20.229 137.468 1.00 36.26 195 LYS A O 1
ATOM 1491 N N . THR A 1 198 ? 9.975 22.111 136.251 1.00 33.71 196 THR A N 1
ATOM 1492 C CA . THR A 1 198 ? 10.836 21.559 135.204 1.00 32.86 196 THR A CA 1
ATOM 1493 C C . THR A 1 198 ? 11.909 22.590 134.861 1.00 31.58 196 THR A C 1
ATOM 1494 O O . THR A 1 198 ? 11.603 23.672 134.367 1.00 30.52 196 THR A O 1
ATOM 1498 N N . LEU A 1 199 ? 13.166 22.260 135.149 1.00 31.05 197 LEU A N 1
ATOM 1499 C CA . LEU A 1 199 ? 14.276 23.166 134.858 1.00 29.06 197 LEU A CA 1
ATOM 1500 C C . LEU A 1 199 ? 15.277 22.498 133.932 1.00 27.22 197 LEU A C 1
ATOM 1501 O O . LEU A 1 199 ? 15.780 21.410 134.217 1.00 29.87 197 LEU A O 1
ATOM 1506 N N . VAL A 1 200 ? 15.560 23.153 132.817 1.00 26.55 198 VAL A N 1
ATOM 1507 C CA . VAL A 1 200 ? 16.513 22.636 131.852 1.00 25.51 198 VAL A CA 1
ATOM 1508 C C . VAL A 1 200 ? 17.634 23.652 131.738 1.00 26.04 198 VAL A C 1
ATOM 1509 O O . VAL A 1 200 ? 17.385 24.829 131.504 1.00 24.17 198 VAL A O 1
ATOM 1513 N N . ILE A 1 201 ? 18.867 23.191 131.934 1.00 26.12 199 ILE A N 1
ATOM 1514 C CA . ILE A 1 201 ? 20.035 24.062 131.849 1.00 26.77 199 ILE A CA 1
ATOM 1515 C C . ILE A 1 201 ? 20.878 23.617 130.664 1.00 25.71 199 ILE A C 1
ATOM 1516 O O . ILE A 1 201 ? 21.437 22.522 130.673 1.00 25.84 199 ILE A O 1
ATOM 1521 N N . THR A 1 202 ? 20.964 24.467 129.647 1.00 25.73 200 THR A N 1
ATOM 1522 C CA . THR A 1 202 ? 21.727 24.141 128.449 1.00 25.96 200 THR A CA 1
ATOM 1523 C C . THR A 1 202 ? 23.169 24.636 128.570 1.00 26.71 200 THR A C 1
ATOM 1524 O O . THR A 1 202 ? 23.429 25.695 129.146 1.00 25.50 200 THR A O 1
ATOM 1528 N N . GLN A 1 203 ? 24.099 23.860 128.025 1.00 26.24 201 GLN A N 1
ATOM 1529 C CA . GLN A 1 203 ? 25.509 24.209 128.076 1.00 29.45 201 GLN A CA 1
ATOM 1530 C C . GLN A 1 203 ? 26.192 23.992 126.718 1.00 29.62 201 GLN A C 1
ATOM 1531 O O . GLN A 1 203 ? 27.318 23.505 126.639 1.00 29.11 201 GLN A O 1
ATOM 1537 N N . GLY A 1 204 ? 25.488 24.363 125.652 1.00 32.55 202 GLY A N 1
ATOM 1538 C CA . GLY A 1 204 ? 26.023 24.233 124.305 1.00 31.70 202 GLY A CA 1
ATOM 1539 C C . GLY A 1 204 ? 26.538 22.854 123.932 1.00 31.83 202 GLY A C 1
ATOM 1540 O O . GLY A 1 204 ? 25.892 21.842 124.195 1.00 30.85 202 GLY A O 1
ATOM 1541 N N . ALA A 1 205 ? 27.711 22.822 123.309 1.00 32.22 203 ALA A N 1
ATOM 1542 C CA . ALA A 1 205 ? 28.327 21.571 122.891 1.00 32.09 203 ALA A CA 1
ATOM 1543 C C . ALA A 1 205 ? 28.613 20.677 124.096 1.00 31.92 203 ALA A C 1
ATOM 1544 O O . ALA A 1 205 ? 28.969 19.510 123.938 1.00 32.90 203 ALA A O 1
ATOM 1546 N N . ALA A 1 206 ? 28.440 21.227 125.298 1.00 30.96 204 ALA A N 1
ATOM 1547 C CA . ALA A 1 206 ? 28.679 20.483 126.532 1.00 31.18 204 ALA A CA 1
ATOM 1548 C C . ALA A 1 206 ? 27.433 19.772 127.064 1.00 30.89 204 ALA A C 1
ATOM 1549 O O . ALA A 1 206 ? 27.444 19.245 128.180 1.00 32.84 204 ALA A O 1
ATOM 1551 N N . GLY A 1 207 ? 26.358 19.768 126.279 1.00 28.49 205 GLY A N 1
ATOM 1552 C CA . GLY A 1 207 ? 25.143 19.085 126.699 1.00 25.64 205 GLY A CA 1
ATOM 1553 C C . GLY A 1 207 ? 24.129 19.928 127.450 1.00 24.21 205 GLY A C 1
ATOM 1554 O O . GLY A 1 207 ? 24.149 21.153 127.392 1.00 22.31 205 GLY A O 1
ATOM 1555 N N . ALA A 1 208 ? 23.236 19.261 128.170 1.00 23.42 206 ALA A N 1
ATOM 1556 C CA . ALA A 1 208 ? 22.204 19.958 128.921 1.00 22.41 206 ALA A CA 1
ATOM 1557 C C . ALA A 1 208 ? 21.730 19.124 130.102 1.00 23.04 206 ALA A C 1
ATOM 1558 O O . ALA A 1 208 ? 21.824 17.900 130.089 1.00 24.24 206 ALA A O 1
ATOM 1560 N N . TRP A 1 209 ? 21.205 19.808 131.108 1.00 24.43 207 TRP A N 1
ATOM 1561 C CA . TRP A 1 209 ? 20.697 19.169 132.311 1.00 26.76 207 TRP A CA 1
ATOM 1562 C C . TRP A 1 209 ? 19.182 19.293 132.443 1.00 27.80 207 TRP A C 1
ATOM 1563 O O . TRP A 1 209 ? 18.614 20.350 132.179 1.00 29.17 207 TRP A O 1
ATOM 1574 N N . LEU A 1 210 ? 18.536 18.202 132.839 1.00 28.18 208 LEU A N 1
ATOM 1575 C CA . LEU A 1 210 ? 17.099 18.210 133.080 1.00 30.14 208 LEU A CA 1
ATOM 1576 C C . LEU A 1 210 ? 17.027 18.120 134.597 1.00 33.36 208 LEU A C 1
ATOM 1577 O O . LEU A 1 210 ? 17.599 17.208 135.190 1.00 31.10 208 LEU A O 1
ATOM 1582 N N . VAL A 1 211 ? 16.321 19.053 135.220 1.00 35.96 209 VAL A N 1
ATOM 1583 C CA . VAL A 1 211 ? 16.265 19.090 136.670 1.00 41.31 209 VAL A CA 1
ATOM 1584 C C . VAL A 1 211 ? 14.937 19.416 137.359 1.00 45.19 209 VAL A C 1
ATOM 1585 O O . VAL A 1 211 ? 14.144 20.212 136.859 1.00 43.32 209 VAL A O 1
ATOM 1589 N N . GLN A 1 212 ? 14.732 18.771 138.514 1.00 49.80 210 GLN A N 1
ATOM 1590 C CA . GLN A 1 212 ? 13.621 19.032 139.451 1.00 54.73 210 GLN A CA 1
ATOM 1591 C C . GLN A 1 212 ? 12.742 18.061 140.243 1.00 55.37 210 GLN A C 1
ATOM 1592 O O . GLN A 1 212 ? 12.306 18.457 141.322 1.00 55.75 210 GLN A O 1
ATOM 1598 N N . GLU A 1 213 ? 12.418 16.853 139.791 1.00 55.86 211 GLU A N 1
ATOM 1599 C CA . GLU A 1 213 ? 11.644 16.023 140.723 1.00 56.91 211 GLU A CA 1
ATOM 1600 C C . GLU A 1 213 ? 12.746 15.593 141.697 1.00 55.63 211 GLU A C 1
ATOM 1601 O O . GLU A 1 213 ? 12.807 14.455 142.158 1.00 56.00 211 GLU A O 1
ATOM 1607 N N . GLY A 1 214 ? 13.625 16.551 141.986 1.00 54.66 212 GLY A N 1
ATOM 1608 C CA . GLY A 1 214 ? 14.772 16.318 142.835 1.00 52.89 212 GLY A CA 1
ATOM 1609 C C . GLY A 1 214 ? 15.837 15.709 141.941 1.00 51.19 212 GLY A C 1
ATOM 1610 O O . GLY A 1 214 ? 17.035 15.913 142.134 1.00 52.05 212 GLY A O 1
ATOM 1611 N N . GLN A 1 215 ? 15.371 14.976 140.934 1.00 48.76 213 GLN A N 1
ATOM 1612 C CA . GLN A 1 215 ? 16.222 14.279 139.975 1.00 46.35 213 GLN A CA 1
ATOM 1613 C C . GLN A 1 215 ? 16.978 15.179 139.006 1.00 44.16 213 GLN A C 1
ATOM 1614 O O . GLN A 1 215 ? 16.433 16.147 138.478 1.00 42.65 213 GLN A O 1
ATOM 1620 N N . ARG A 1 216 ? 18.241 14.836 138.783 1.00 41.50 214 ARG A N 1
ATOM 1621 C CA . ARG A 1 216 ? 19.108 15.571 137.875 1.00 39.17 214 ARG A CA 1
ATOM 1622 C C . ARG A 1 216 ? 19.554 14.602 136.794 1.00 38.43 214 ARG A C 1
ATOM 1623 O O . ARG A 1 216 ? 20.069 13.524 137.094 1.00 38.25 214 ARG A O 1
ATOM 1631 N N . GLN A 1 217 ? 19.356 14.978 135.537 1.00 36.64 215 GLN A N 1
ATOM 1632 C CA . GLN A 1 217 ? 19.747 14.120 134.428 1.00 35.33 215 GLN A CA 1
ATOM 1633 C C . GLN A 1 217 ? 20.536 14.905 133.404 1.00 33.32 215 GLN A C 1
ATOM 1634 O O . GLN A 1 217 ? 20.177 16.029 133.064 1.00 31.30 215 GLN A O 1
ATOM 1640 N N . PHE A 1 218 ? 21.608 14.299 132.910 1.00 32.00 216 PHE A N 1
ATOM 1641 C CA . PHE A 1 218 ? 22.451 14.948 131.924 1.00 30.89 216 PHE A CA 1
ATOM 1642 C C . PHE A 1 218 ? 22.267 14.326 130.552 1.00 32.37 216 PHE A C 1
ATOM 1643 O O . PHE A 1 218 ? 22.183 13.102 130.413 1.00 32.34 216 PHE A O 1
ATOM 1651 N N . CYS A 1 219 ? 22.199 15.172 129.532 1.00 31.16 217 CYS A N 1
ATOM 1652 C CA . CYS A 1 219 ? 22.046 14.679 128.174 1.00 30.94 217 CYS A CA 1
ATOM 1653 C C . CYS A 1 219 ? 23.166 15.262 127.339 1.00 31.02 217 CYS A C 1
ATOM 1654 O O . CYS A 1 219 ? 23.190 16.461 127.080 1.00 29.22 217 CYS A O 1
ATOM 1657 N N . PRO A 1 220 ? 24.122 14.422 126.915 1.00 31.98 218 PRO A N 1
ATOM 1658 C CA . PRO A 1 220 ? 25.216 14.959 126.106 1.00 32.26 218 PRO A CA 1
ATOM 1659 C C . PRO A 1 220 ? 24.743 15.509 124.767 1.00 32.59 218 PRO A C 1
ATOM 1660 O O . PRO A 1 220 ? 23.711 15.090 124.229 1.00 32.75 218 PRO A O 1
ATOM 1664 N N . ALA A 1 221 ? 25.498 16.466 124.243 1.00 32.09 219 ALA A N 1
ATOM 1665 C CA . ALA A 1 221 ? 25.187 17.064 122.958 1.00 31.52 219 ALA A CA 1
ATOM 1666 C C . ALA A 1 221 ? 25.567 16.036 121.902 1.00 31.39 219 ALA A C 1
ATOM 1667 O O . ALA A 1 221 ? 26.367 15.132 122.166 1.00 32.08 219 ALA A O 1
ATOM 1669 N N . VAL A 1 222 ? 24.987 16.156 120.715 1.00 31.61 220 VAL A N 1
ATOM 1670 C CA . VAL A 1 222 ? 25.311 15.235 119.639 1.00 32.49 220 VAL A CA 1
ATOM 1671 C C . VAL A 1 222 ? 26.453 15.858 118.852 1.00 33.56 220 VAL A C 1
ATOM 1672 O O . VAL A 1 222 ? 26.322 16.964 118.324 1.00 33.01 220 VAL A O 1
ATOM 1676 N N . PRO A 1 223 ? 27.595 15.158 118.771 1.00 34.41 221 PRO A N 1
ATOM 1677 C CA . PRO A 1 223 ? 28.763 15.658 118.046 1.00 35.75 221 PRO A CA 1
ATOM 1678 C C . PRO A 1 223 ? 28.383 16.268 116.707 1.00 36.04 221 PRO A C 1
ATOM 1679 O O . PRO A 1 223 ? 27.667 15.655 115.917 1.00 37.20 221 PRO A O 1
ATOM 1683 N N . ALA A 1 224 ? 28.861 17.481 116.461 1.00 36.31 222 ALA A N 1
ATOM 1684 C CA . ALA A 1 224 ? 28.565 18.160 115.216 1.00 37.97 222 ALA A CA 1
ATOM 1685 C C . ALA A 1 224 ? 29.608 19.200 114.848 1.00 38.74 222 ALA A C 1
ATOM 1686 O O . ALA A 1 224 ? 30.390 19.668 115.678 1.00 39.10 222 ALA A O 1
ATOM 1688 N N . GLU A 1 225 ? 29.579 19.552 113.574 1.00 39.59 223 GLU A N 1
ATOM 1689 C CA . GLU A 1 225 ? 30.455 20.531 112.956 1.00 40.95 223 GLU A CA 1
ATOM 1690 C C . GLU A 1 225 ? 29.829 21.908 113.164 1.00 40.16 223 GLU A C 1
ATOM 1691 O O . GLU A 1 225 ? 28.854 22.258 112.499 1.00 40.32 223 GLU A O 1
ATOM 1697 N N . ALA A 1 226 ? 30.391 22.680 114.089 1.00 39.24 224 ALA A N 1
ATOM 1698 C CA . ALA A 1 226 ? 29.880 24.009 114.412 1.00 38.13 224 ALA A CA 1
ATOM 1699 C C . ALA A 1 226 ? 30.062 25.029 113.294 1.00 37.67 224 ALA A C 1
ATOM 1700 O O . ALA A 1 226 ? 30.784 26.009 113.456 1.00 39.20 224 ALA A O 1
ATOM 1702 N N . LEU A 1 227 ? 29.389 24.810 112.168 1.00 36.47 225 LEU A N 1
ATOM 1703 C CA . LEU A 1 227 ? 29.495 25.718 111.032 1.00 34.17 225 LEU A CA 1
ATOM 1704 C C . LEU A 1 227 ? 28.815 27.061 111.301 1.00 32.83 225 LEU A C 1
ATOM 1705 O O . LEU A 1 227 ? 29.330 28.118 110.926 1.00 30.20 225 LEU A O 1
ATOM 1710 N N . ASP A 1 228 ? 27.650 27.008 111.941 1.00 30.53 226 ASP A N 1
ATOM 1711 C CA . ASP A 1 228 ? 26.872 28.205 112.267 1.00 30.63 226 ASP A CA 1
ATOM 1712 C C . ASP A 1 228 ? 25.868 27.833 113.349 1.00 29.89 226 ASP A C 1
ATOM 1713 O O . ASP A 1 228 ? 24.870 27.157 113.078 1.00 28.89 226 ASP A O 1
ATOM 1718 N N . THR A 1 229 ? 26.133 28.293 114.569 1.00 29.14 227 THR A N 1
ATOM 1719 C CA . THR A 1 229 ? 25.289 27.980 115.717 1.00 27.70 227 THR A CA 1
ATOM 1720 C C . THR A 1 229 ? 24.037 28.835 115.880 1.00 25.31 227 THR A C 1
ATOM 1721 O O . THR A 1 229 ? 23.296 28.677 116.853 1.00 26.05 227 THR A O 1
ATOM 1725 N N . THR A 1 230 ? 23.790 29.737 114.937 1.00 24.31 228 THR A N 1
ATOM 1726 C CA . THR A 1 230 ? 22.604 30.580 115.012 1.00 24.02 228 THR A CA 1
ATOM 1727 C C . THR A 1 230 ? 21.333 29.736 115.176 1.00 23.73 228 THR A C 1
ATOM 1728 O O . THR A 1 230 ? 21.096 28.788 114.418 1.00 20.81 228 THR A O 1
ATOM 1732 N N . GLY A 1 231 ? 20.534 30.076 116.187 1.00 21.72 229 GLY A N 1
ATOM 1733 C CA . GLY A 1 231 ? 19.294 29.367 116.439 1.00 21.25 229 GLY A CA 1
ATOM 1734 C C . GLY A 1 231 ? 19.412 27.971 117.028 1.00 22.19 229 GLY A C 1
ATOM 1735 O O . GLY A 1 231 ? 18.425 27.230 117.062 1.00 22.29 229 GLY A O 1
ATOM 1736 N N . ALA A 1 232 ? 20.601 27.596 117.492 1.00 22.19 230 ALA A N 1
ATOM 1737 C CA . ALA A 1 232 ? 20.778 26.261 118.068 1.00 23.14 230 ALA A CA 1
ATOM 1738 C C . ALA A 1 232 ? 19.937 26.136 119.329 1.00 21.85 230 ALA A C 1
ATOM 1739 O O . ALA A 1 232 ? 19.276 25.121 119.548 1.00 22.42 230 ALA A O 1
ATOM 1741 N N . GLY A 1 233 ? 19.965 27.179 120.153 1.00 22.96 231 GLY A N 1
ATOM 1742 C CA . GLY A 1 233 ? 19.191 27.179 121.385 1.00 21.67 231 GLY A CA 1
ATOM 1743 C C . GLY A 1 233 ? 17.695 27.144 121.132 1.00 21.70 231 GLY A C 1
ATOM 1744 O O . GLY A 1 233 ? 16.954 26.454 121.838 1.00 19.75 231 GLY A O 1
ATOM 1745 N N . ASP A 1 234 ? 17.245 27.888 120.121 1.00 21.30 232 ASP A N 1
ATOM 1746 C CA . ASP A 1 234 ? 15.826 27.928 119.779 1.00 21.57 232 ASP A CA 1
ATOM 1747 C C . ASP A 1 234 ? 15.393 26.548 119.276 1.00 20.96 232 ASP A C 1
ATOM 1748 O O . ASP A 1 234 ? 14.278 26.092 119.557 1.00 21.17 232 ASP A O 1
ATOM 1753 N N . THR A 1 235 ? 16.276 25.890 118.526 1.00 19.97 233 THR A N 1
ATOM 1754 C CA . THR A 1 235 ? 15.984 24.557 117.995 1.00 19.47 233 THR A CA 1
ATOM 1755 C C . THR A 1 235 ? 15.844 23.556 119.138 1.00 20.50 233 THR A C 1
ATOM 1756 O O . THR A 1 235 ? 14.904 22.765 119.176 1.00 19.34 233 THR A O 1
ATOM 1760 N N . PHE A 1 236 ? 16.789 23.602 120.067 1.00 20.32 234 PHE A N 1
ATOM 1761 C CA . PHE A 1 236 ? 16.773 22.703 121.216 1.00 21.55 234 PHE A CA 1
ATOM 1762 C C . PHE A 1 236 ? 15.483 22.860 122.023 1.00 20.72 234 PHE A C 1
ATOM 1763 O O . PHE A 1 236 ? 14.830 21.868 122.374 1.00 21.26 234 PHE A O 1
ATOM 1771 N N . LEU A 1 237 ? 15.115 24.105 122.321 1.00 19.26 235 LEU A N 1
ATOM 1772 C CA . LEU A 1 237 ? 13.915 24.363 123.102 1.00 20.86 235 LEU A CA 1
ATOM 1773 C C . LEU A 1 237 ? 12.655 23.897 122.383 1.00 21.32 235 LEU A C 1
ATOM 1774 O O . LEU A 1 237 ? 11.802 23.242 122.980 1.00 20.54 235 LEU A O 1
ATOM 1779 N N . ALA A 1 238 ? 12.541 24.235 121.102 1.00 19.66 236 ALA A N 1
ATOM 1780 C CA . ALA A 1 238 ? 11.368 23.853 120.323 1.00 19.78 236 ALA A CA 1
ATOM 1781 C C . ALA A 1 238 ? 11.167 22.335 120.212 1.00 19.35 236 ALA A C 1
ATOM 1782 O O . ALA A 1 238 ? 10.050 21.833 120.399 1.00 20.09 236 ALA A O 1
ATOM 1784 N N . VAL A 1 239 ? 12.235 21.607 119.895 1.00 17.95 237 VAL A N 1
ATOM 1785 C CA . VAL A 1 239 ? 12.120 20.162 119.742 1.00 18.81 237 VAL A CA 1
ATOM 1786 C C . VAL A 1 239 ? 11.903 19.465 121.083 1.00 20.24 237 VAL A C 1
ATOM 1787 O O . VAL A 1 239 ? 11.149 18.496 121.164 1.00 18.49 237 VAL A O 1
ATOM 1799 N N . LEU A 1 241 ? 10.303 20.662 123.615 1.00 22.52 239 LEU A N 1
ATOM 1800 C CA . LEU A 1 241 ? 8.898 20.868 123.917 1.00 23.15 239 LEU A CA 1
ATOM 1801 C C . LEU A 1 241 ? 8.001 20.023 123.009 1.00 21.86 239 LEU A C 1
ATOM 1802 O O . LEU A 1 241 ? 7.066 19.379 123.483 1.00 23.69 239 LEU A O 1
ATOM 1807 N N . ALA A 1 242 ? 8.288 19.998 121.711 1.00 21.11 240 ALA A N 1
ATOM 1808 C CA . ALA A 1 242 ? 7.467 19.214 120.789 1.00 19.74 240 ALA A CA 1
ATOM 1809 C C . ALA A 1 242 ? 7.517 17.727 121.138 1.00 22.38 240 ALA A C 1
ATOM 1810 O O . ALA A 1 242 ? 6.495 17.043 121.117 1.00 21.20 240 ALA A O 1
ATOM 1812 N N . SER A 1 243 ? 8.705 17.226 121.445 1.00 20.81 241 SER A N 1
ATOM 1813 C CA . SER A 1 243 ? 8.846 15.814 121.790 1.00 23.76 241 SER A CA 1
ATOM 1814 C C . SER A 1 243 ? 7.953 15.437 122.968 1.00 22.47 241 SER A C 1
ATOM 1815 O O . SER A 1 243 ? 7.234 14.436 122.917 1.00 24.41 241 SER A O 1
ATOM 1818 N N . ALA A 1 244 ? 8.008 16.243 124.025 1.00 23.04 242 ALA A N 1
ATOM 1819 C CA . ALA A 1 244 ? 7.204 16.022 125.227 1.00 22.10 242 ALA A CA 1
ATOM 1820 C C . ALA A 1 244 ? 5.717 16.086 124.893 1.00 23.84 242 ALA A C 1
ATOM 1821 O O . ALA A 1 244 ? 4.926 15.260 125.351 1.00 22.62 242 ALA A O 1
ATOM 1823 N N . LEU A 1 245 ? 5.340 17.084 124.102 1.00 22.87 243 LEU A N 1
ATOM 1824 C CA . LEU A 1 245 ? 3.953 17.249 123.691 1.00 25.30 243 LEU A CA 1
ATOM 1825 C C . LEU A 1 245 ? 3.435 16.050 122.901 1.00 27.20 243 LEU A C 1
ATOM 1826 O O . LEU A 1 245 ? 2.355 15.536 123.190 1.00 26.71 243 LEU A O 1
ATOM 1831 N N . LEU A 1 246 ? 4.199 15.611 121.902 1.00 26.25 244 LEU A N 1
ATOM 1832 C CA . LEU A 1 246 ? 3.783 14.484 121.075 1.00 28.80 244 LEU A CA 1
ATOM 1833 C C . LEU A 1 246 ? 3.652 13.165 121.835 1.00 31.05 244 LEU A C 1
ATOM 1834 O O . LEU A 1 246 ? 2.891 12.288 121.433 1.00 30.63 244 LEU A O 1
ATOM 1839 N N . ARG A 1 247 ? 4.393 13.022 122.928 1.00 32.09 245 ARG A N 1
ATOM 1840 C CA . ARG A 1 247 ? 4.341 11.795 123.712 1.00 32.02 245 ARG A CA 1
ATOM 1841 C C . ARG A 1 247 ? 3.475 11.939 124.958 1.00 33.24 245 ARG A C 1
ATOM 1842 O O . ARG A 1 247 ? 3.366 11.016 125.769 1.00 34.12 245 ARG A O 1
ATOM 1850 N N . GLY A 1 248 ? 2.857 13.107 125.096 1.00 33.37 246 GLY A N 1
ATOM 1851 C CA . GLY A 1 248 ? 1.973 13.381 126.215 1.00 35.10 246 GLY A CA 1
ATOM 1852 C C . GLY A 1 248 ? 2.567 13.450 127.609 1.00 36.59 246 GLY A C 1
ATOM 1853 O O . GLY A 1 248 ? 1.856 13.226 128.590 1.00 37.16 246 GLY A O 1
ATOM 1854 N N . VAL A 1 249 ? 3.852 13.771 127.722 1.00 35.95 247 VAL A N 1
ATOM 1855 C CA . VAL A 1 249 ? 4.479 13.847 129.037 1.00 36.17 247 VAL A CA 1
ATOM 1856 C C . VAL A 1 249 ? 5.189 15.160 129.307 1.00 35.95 247 VAL A C 1
ATOM 1857 O O . VAL A 1 249 ? 5.300 16.023 128.431 1.00 35.59 247 VAL A O 1
ATOM 1861 N N . ALA A 1 250 ? 5.661 15.299 130.541 1.00 33.62 248 ALA A N 1
ATOM 1862 C CA . ALA A 1 250 ? 6.405 16.474 130.952 1.00 33.47 248 ALA A CA 1
ATOM 1863 C C . ALA A 1 250 ? 7.788 16.255 130.348 1.00 32.71 248 ALA A C 1
ATOM 1864 O O . ALA A 1 250 ? 8.208 15.114 130.157 1.00 32.05 248 ALA A O 1
ATOM 1866 N N . PRO A 1 251 ? 8.506 17.336 130.014 1.00 33.38 249 PRO A N 1
ATOM 1867 C CA . PRO A 1 251 ? 9.837 17.134 129.431 1.00 33.41 249 PRO A CA 1
ATOM 1868 C C . PRO A 1 251 ? 10.658 16.086 130.183 1.00 33.82 249 PRO A C 1
ATOM 1869 O O . PRO A 1 251 ? 10.753 16.108 131.410 1.00 34.38 249 PRO A O 1
ATOM 1873 N N . ASP A 1 252 ? 11.238 15.159 129.434 1.00 33.87 250 ASP A N 1
ATOM 1874 C CA . ASP A 1 252 ? 12.018 14.087 130.027 1.00 34.29 250 ASP A CA 1
ATOM 1875 C C . ASP A 1 252 ? 13.347 13.889 129.314 1.00 33.17 250 ASP A C 1
ATOM 1876 O O . ASP A 1 252 ? 13.698 14.650 128.408 1.00 32.41 250 ASP A O 1
ATOM 1881 N N . ALA A 1 253 ? 14.075 12.852 129.718 1.00 30.73 251 ALA A N 1
ATOM 1882 C CA . ALA A 1 253 ? 15.379 12.549 129.133 1.00 30.98 251 ALA A CA 1
ATOM 1883 C C . ALA A 1 253 ? 15.321 12.382 127.616 1.00 30.51 251 ALA A C 1
ATOM 1884 O O . ALA A 1 253 ? 16.193 12.879 126.902 1.00 29.48 251 ALA A O 1
ATOM 1886 N N . LEU A 1 254 ? 14.300 11.682 127.124 1.00 30.10 252 LEU A N 1
ATOM 1887 C CA . LEU A 1 254 ? 14.162 11.463 125.686 1.00 30.21 252 LEU A CA 1
ATOM 1888 C C . LEU A 1 254 ? 13.890 12.786 124.970 1.00 28.72 252 LEU A C 1
ATOM 1889 O O . LEU A 1 254 ? 14.335 12.988 123.844 1.00 28.73 252 LEU A O 1
ATOM 1894 N N . ALA A 1 255 ? 13.157 13.683 125.620 1.00 28.01 253 ALA A N 1
ATOM 1895 C CA . ALA A 1 255 ? 12.870 14.981 125.018 1.00 27.18 253 ALA A CA 1
ATOM 1896 C C . ALA A 1 255 ? 14.192 15.709 124.776 1.00 27.92 253 ALA A C 1
ATOM 1897 O O . ALA A 1 255 ? 14.401 16.300 123.713 1.00 25.25 253 ALA A O 1
ATOM 1899 N N . LEU A 1 256 ? 15.094 15.662 125.756 1.00 26.68 254 LEU A N 1
ATOM 1900 C CA . LEU A 1 256 ? 16.380 16.327 125.600 1.00 25.59 254 LEU A CA 1
ATOM 1901 C C . LEU A 1 256 ? 17.252 15.667 124.538 1.00 25.50 254 LEU A C 1
ATOM 1902 O O . LEU A 1 256 ? 18.005 16.348 123.844 1.00 25.15 254 LEU A O 1
ATOM 1907 N N . ALA A 1 257 ? 17.142 14.350 124.398 1.00 23.27 255 ALA A N 1
ATOM 1908 C CA . ALA A 1 257 ? 17.921 13.624 123.400 1.00 24.36 255 ALA A CA 1
ATOM 1909 C C . ALA A 1 257 ? 17.461 14.021 121.999 1.00 23.08 255 ALA A C 1
ATOM 1910 O O . ALA A 1 257 ? 18.274 14.241 121.101 1.00 24.05 255 ALA A O 1
ATOM 1912 N N . HIS A 1 258 ? 16.149 14.093 121.806 1.00 23.11 256 HIS A N 1
ATOM 1913 C CA . HIS A 1 258 ? 15.614 14.493 120.510 1.00 21.62 256 HIS A CA 1
ATOM 1914 C C . HIS A 1 258 ? 16.080 15.914 120.192 1.00 21.59 256 HIS A C 1
ATOM 1915 O O . HIS A 1 258 ? 16.463 16.218 119.065 1.00 20.99 256 HIS A O 1
ATOM 1922 N N . ALA A 1 259 ? 16.021 16.782 121.198 1.00 22.25 257 ALA A N 1
ATOM 1923 C CA . ALA A 1 259 ? 16.413 18.181 121.055 1.00 22.96 257 ALA A CA 1
ATOM 1924 C C . ALA A 1 259 ? 17.882 18.335 120.681 1.00 24.06 257 ALA A C 1
ATOM 1925 O O . ALA A 1 259 ? 18.240 19.175 119.847 1.00 23.04 257 ALA A O 1
ATOM 1927 N N . SER A 1 260 ? 18.733 17.537 121.317 1.00 22.92 258 SER A N 1
ATOM 1928 C CA . SER A 1 260 ? 20.162 17.586 121.046 1.00 24.00 258 SER A CA 1
ATOM 1929 C C . SER A 1 260 ? 20.424 17.180 119.602 1.00 24.25 258 SER A C 1
ATOM 1930 O O . SER A 1 260 ? 21.284 17.745 118.931 1.00 25.71 258 SER A O 1
ATOM 1933 N N . ARG A 1 261 ? 19.668 16.195 119.133 1.00 25.26 259 ARG A N 1
ATOM 1934 C CA . ARG A 1 261 ? 19.815 15.699 117.775 1.00 26.27 259 ARG A CA 1
ATOM 1935 C C . ARG A 1 261 ? 19.396 16.763 116.768 1.00 24.30 259 ARG A C 1
ATOM 1936 O O . ARG A 1 261 ? 20.034 16.932 115.729 1.00 24.10 259 ARG A O 1
ATOM 1944 N N . ALA A 1 262 ? 18.329 17.488 117.087 1.00 21.52 260 ALA A N 1
ATOM 1945 C CA . ALA A 1 262 ? 17.828 18.531 116.198 1.00 22.84 260 ALA A CA 1
ATOM 1946 C C . ALA A 1 262 ? 18.774 19.723 116.183 1.00 23.46 260 ALA A C 1
ATOM 1947 O O . ALA A 1 262 ? 19.058 20.297 115.127 1.00 24.22 260 ALA A O 1
ATOM 1949 N N . ALA A 1 263 ? 19.258 20.101 117.362 1.00 23.01 261 ALA A N 1
ATOM 1950 C CA . ALA A 1 263 ? 20.169 21.234 117.466 1.00 23.59 261 ALA A CA 1
ATOM 1951 C C . ALA A 1 263 ? 21.448 20.944 116.692 1.00 24.32 261 ALA A C 1
ATOM 1952 O O . ALA A 1 263 ? 22.045 21.850 116.111 1.00 24.06 261 ALA A O 1
ATOM 1954 N N . ALA A 1 264 ? 21.859 19.677 116.677 1.00 25.42 262 ALA A N 1
ATOM 1955 C CA . ALA A 1 264 ? 23.066 19.280 115.961 1.00 25.16 262 ALA A CA 1
ATOM 1956 C C . ALA A 1 264 ? 22.931 19.586 114.472 1.00 24.55 262 ALA A C 1
ATOM 1957 O O . ALA A 1 264 ? 23.913 19.919 113.812 1.00 23.56 262 ALA A O 1
ATOM 1959 N N . ILE A 1 265 ? 21.716 19.469 113.942 1.00 22.86 263 ILE A N 1
ATOM 1960 C CA . ILE A 1 265 ? 21.476 19.757 112.533 1.00 22.84 263 ILE A CA 1
ATOM 1961 C C . ILE A 1 265 ? 21.634 21.261 112.291 1.00 22.95 263 ILE A C 1
ATOM 1962 O O . ILE A 1 265 ? 22.348 21.686 111.378 1.00 22.61 263 ILE A O 1
ATOM 1967 N N . THR A 1 266 ? 20.992 22.065 113.133 1.00 21.28 264 THR A N 1
ATOM 1968 C CA . THR A 1 266 ? 21.060 23.519 112.994 1.00 21.74 264 THR A CA 1
ATOM 1969 C C . THR A 1 266 ? 22.492 24.053 113.038 1.00 21.89 264 THR A C 1
ATOM 1970 O O . THR A 1 266 ? 22.855 24.942 112.263 1.00 22.55 264 THR A O 1
ATOM 1974 N N . VAL A 1 267 ? 23.304 23.511 113.939 1.00 22.80 265 VAL A N 1
ATOM 1975 C CA . VAL A 1 267 ? 24.691 23.940 114.077 1.00 24.86 265 VAL A CA 1
ATOM 1976 C C . VAL A 1 267 ? 25.499 23.608 112.818 1.00 24.75 265 VAL A C 1
ATOM 1977 O O . VAL A 1 267 ? 26.440 24.324 112.473 1.00 23.64 265 VAL A O 1
ATOM 1981 N N . SER A 1 268 ? 25.115 22.533 112.130 1.00 25.43 266 SER A N 1
ATOM 1982 C CA . SER A 1 268 ? 25.822 22.098 110.924 1.00 25.24 266 SER A CA 1
ATOM 1983 C C . SER A 1 268 ? 25.484 22.897 109.664 1.00 25.32 266 SER A C 1
ATOM 1984 O O . SER A 1 268 ? 26.184 22.785 108.652 1.00 23.66 266 SER A O 1
ATOM 1987 N N . ARG A 1 269 ? 24.408 23.679 109.716 1.00 23.97 267 ARG A N 1
ATOM 1988 C CA . ARG A 1 269 ? 23.966 24.466 108.563 1.00 25.21 267 ARG A CA 1
ATOM 1989 C C . ARG A 1 269 ? 23.970 25.966 108.829 1.00 25.11 267 ARG A C 1
ATOM 1990 O O . ARG A 1 269 ? 23.822 26.403 109.967 1.00 24.50 267 ARG A O 1
ATOM 1998 N N . ARG A 1 270 ? 24.118 26.748 107.764 1.00 25.81 268 ARG A N 1
ATOM 1999 C CA . ARG A 1 270 ? 24.145 28.204 107.862 1.00 26.50 268 ARG A CA 1
ATOM 2000 C C . ARG A 1 270 ? 22.769 28.848 107.754 1.00 25.61 268 ARG A C 1
ATOM 2001 O O . ARG A 1 270 ? 21.911 28.379 107.005 1.00 26.17 268 ARG A O 1
ATOM 2009 N N . GLY A 1 271 ? 22.564 29.929 108.500 1.00 22.98 269 GLY A N 1
ATOM 2010 C CA . GLY A 1 271 ? 21.295 30.635 108.452 1.00 23.72 269 GLY A CA 1
ATOM 2011 C C . GLY A 1 271 ? 20.291 30.259 109.526 1.00 25.16 269 GLY A C 1
ATOM 2012 O O . GLY A 1 271 ? 20.642 29.715 110.579 1.00 22.67 269 GLY A O 1
ATOM 2013 N N . THR A 1 272 ? 19.029 30.565 109.255 1.00 23.96 270 THR A N 1
ATOM 2014 C CA . THR A 1 272 ? 17.951 30.258 110.175 1.00 24.54 270 THR A CA 1
ATOM 2015 C C . THR A 1 272 ? 16.978 29.287 109.516 1.00 23.47 270 THR A C 1
ATOM 2016 O O . THR A 1 272 ? 17.188 28.075 109.546 1.00 22.46 270 THR A O 1
ATOM 2020 N N . LEU A 1 273 ? 15.924 29.817 108.905 1.00 23.93 271 LEU A N 1
ATOM 2021 C CA . LEU A 1 273 ? 14.931 28.962 108.261 1.00 23.26 271 LEU A CA 1
ATOM 2022 C C . LEU A 1 273 ? 15.531 27.958 107.285 1.00 22.95 271 LEU A C 1
ATOM 2023 O O . LEU A 1 273 ? 15.033 26.837 107.167 1.00 24.49 271 LEU A O 1
ATOM 2028 N N . SER A 1 274 ? 16.590 28.341 106.580 1.00 20.23 272 SER A N 1
ATOM 2029 C CA . SER A 1 274 ? 17.194 27.412 105.629 1.00 21.25 272 SER A CA 1
ATOM 2030 C C . SER A 1 274 ? 18.133 26.398 106.289 1.00 21.70 272 SER A C 1
ATOM 2031 O O . SER A 1 274 ? 18.583 25.445 105.647 1.00 22.36 272 SER A O 1
ATOM 2034 N N . ALA A 1 275 ? 18.421 26.592 107.573 1.00 22.49 273 ALA A N 1
ATOM 2035 C CA . ALA A 1 275 ? 19.315 25.691 108.291 1.00 20.65 273 ALA A CA 1
ATOM 2036 C C . ALA A 1 275 ? 18.603 24.746 109.255 1.00 19.81 273 ALA A C 1
ATOM 2037 O O . ALA A 1 275 ? 19.043 23.616 109.462 1.00 21.10 273 ALA A O 1
ATOM 2039 N N . PHE A 1 276 ? 17.516 25.209 109.855 1.00 19.42 274 PHE A N 1
ATOM 2040 C CA . PHE A 1 276 ? 16.786 24.390 110.821 1.00 19.34 274 PHE A CA 1
ATOM 2041 C C . PHE A 1 276 ? 16.334 23.064 110.223 1.00 20.06 274 PHE A C 1
ATOM 2042 O O . PHE A 1 276 ? 16.174 22.939 109.011 1.00 20.46 274 PHE A O 1
ATOM 2050 N N . PRO A 1 277 ? 16.140 22.046 111.074 1.00 20.44 275 PRO A N 1
ATOM 2051 C CA . PRO A 1 277 ? 15.690 20.758 110.555 1.00 20.63 275 PRO A CA 1
ATOM 2052 C C . PRO A 1 277 ? 14.323 20.943 109.892 1.00 20.48 275 PRO A C 1
ATOM 2053 O O . PRO A 1 277 ? 13.522 21.779 110.324 1.00 18.81 275 PRO A O 1
ATOM 2057 N N . GLY A 1 278 ? 14.081 20.181 108.829 1.00 18.46 276 GLY A N 1
ATOM 2058 C CA . GLY A 1 278 ? 12.815 20.259 108.123 1.00 20.73 276 GLY A CA 1
ATOM 2059 C C . GLY A 1 278 ? 11.787 19.329 108.743 1.00 22.07 276 GLY A C 1
ATOM 2060 O O . GLY A 1 278 ? 12.135 18.432 109.510 1.00 23.02 276 GLY A O 1
ATOM 2061 N N . SER A 1 279 ? 10.518 19.535 108.415 1.00 21.78 277 SER A N 1
ATOM 2062 C CA . SER A 1 279 ? 9.456 18.703 108.970 1.00 22.79 277 SER A CA 1
ATOM 2063 C C . SER A 1 279 ? 9.727 17.201 108.902 1.00 22.59 277 SER A C 1
ATOM 2064 O O . SER A 1 279 ? 9.546 16.488 109.894 1.00 22.05 277 SER A O 1
ATOM 2067 N N . ARG A 1 280 ? 10.161 16.712 107.746 1.00 23.22 278 ARG A N 1
ATOM 2068 C CA . ARG A 1 280 ? 10.450 15.287 107.620 1.00 24.08 278 ARG A CA 1
ATOM 2069 C C . ARG A 1 280 ? 11.689 14.871 108.411 1.00 24.79 278 ARG A C 1
ATOM 2070 O O . ARG A 1 280 ? 11.753 13.756 108.941 1.00 24.18 278 ARG A O 1
ATOM 2078 N N . GLU A 1 281 ? 12.680 15.753 108.495 1.00 23.62 279 GLU A N 1
ATOM 2079 C CA . GLU A 1 281 ? 13.873 15.426 109.271 1.00 23.61 279 GLU A CA 1
ATOM 2080 C C . GLU A 1 281 ? 13.461 15.332 110.747 1.00 22.96 279 GLU A C 1
ATOM 2081 O O . GLU A 1 281 ? 13.950 14.477 111.485 1.00 23.20 279 GLU A O 1
ATOM 2087 N N . LEU A 1 282 ? 12.550 16.206 111.168 1.00 23.59 280 LEU A N 1
ATOM 2088 C CA . LEU A 1 282 ? 12.086 16.218 112.550 1.00 23.85 280 LEU A CA 1
ATOM 2089 C C . LEU A 1 282 ? 11.234 14.994 112.833 1.00 26.12 280 LEU A C 1
ATOM 2090 O O . LEU A 1 282 ? 11.366 14.362 113.882 1.00 26.44 280 LEU A O 1
ATOM 2095 N N . ALA A 1 283 ? 10.365 14.655 111.888 1.00 26.91 281 ALA A N 1
ATOM 2096 C CA . ALA A 1 283 ? 9.503 13.490 112.041 1.00 28.65 281 ALA A CA 1
ATOM 2097 C C . ALA A 1 283 ? 10.370 12.262 112.317 1.00 29.54 281 ALA A C 1
ATOM 2098 O O . ALA A 1 283 ? 10.118 11.501 113.260 1.00 27.98 281 ALA A O 1
ATOM 2100 N N . ALA A 1 284 ? 11.399 12.089 111.495 1.00 29.08 282 ALA A N 1
ATOM 2101 C CA . ALA A 1 284 ? 12.325 10.968 111.620 1.00 30.38 282 ALA A CA 1
ATOM 2102 C C . ALA A 1 284 ? 13.024 10.882 112.982 1.00 31.72 282 ALA A C 1
ATOM 2103 O O . ALA A 1 284 ? 13.046 9.817 113.602 1.00 30.91 282 ALA A O 1
ATOM 2105 N N . LEU A 1 285 ? 13.589 11.987 113.463 1.00 30.30 283 LEU A N 1
ATOM 2106 C CA . LEU A 1 285 ? 14.291 11.930 114.742 1.00 30.24 283 LEU A CA 1
ATOM 2107 C C . LEU A 1 285 ? 13.365 11.816 115.952 1.00 30.71 283 LEU A C 1
ATOM 2108 O O . LEU A 1 285 ? 13.718 11.184 116.945 1.00 31.17 283 LEU A O 1
ATOM 2113 N N . LEU A 1 286 ? 12.177 12.402 115.871 1.00 30.77 284 LEU A N 1
ATOM 2114 C CA . LEU A 1 286 ? 11.236 12.326 116.982 1.00 33.05 284 LEU A CA 1
ATOM 2115 C C . LEU A 1 286 ? 10.679 10.914 117.110 1.00 36.71 284 LEU A C 1
ATOM 2116 O O . LEU A 1 286 ? 10.046 10.567 118.109 1.00 36.79 284 LEU A O 1
ATOM 2121 N N . THR A 1 287 ? 10.929 10.104 116.090 1.00 39.51 285 THR A N 1
ATOM 2122 C CA . THR A 1 287 ? 10.447 8.733 116.056 1.00 43.60 285 THR A CA 1
ATOM 2123 C C . THR A 1 287 ? 11.436 7.791 116.748 1.00 45.01 285 THR A C 1
ATOM 2124 O O . THR A 1 287 ? 10.979 6.949 117.550 1.00 45.33 285 THR A O 1
ATOM 2128 N N . LEU B 1 3 ? 12.013 8.763 98.694 1.00 37.52 -1 LEU B N 1
ATOM 2129 C CA . LEU B 1 3 ? 12.901 9.726 97.982 1.00 36.99 -1 LEU B CA 1
ATOM 2130 C C . LEU B 1 3 ? 12.061 10.724 97.193 1.00 35.62 -1 LEU B C 1
ATOM 2131 O O . LEU B 1 3 ? 11.114 10.352 96.502 1.00 36.83 -1 LEU B O 1
ATOM 2136 N N . ARG B 1 4 ? 12.424 11.996 97.299 1.00 33.54 2 ARG B N 1
ATOM 2137 C CA . ARG B 1 4 ? 11.699 13.061 96.624 1.00 30.04 2 ARG B CA 1
ATOM 2138 C C . ARG B 1 4 ? 12.611 13.822 95.671 1.00 28.20 2 ARG B C 1
ATOM 2139 O O . ARG B 1 4 ? 13.765 14.102 95.994 1.00 28.51 2 ARG B O 1
ATOM 2147 N N . VAL B 1 5 ? 12.101 14.148 94.490 1.00 25.07 3 VAL B N 1
ATOM 2148 C CA . VAL B 1 5 ? 12.896 14.889 93.523 1.00 22.28 3 VAL B CA 1
ATOM 2149 C C . VAL B 1 5 ? 12.433 16.336 93.422 1.00 22.42 3 VAL B C 1
ATOM 2150 O O . VAL B 1 5 ? 11.252 16.614 93.193 1.00 22.41 3 VAL B O 1
ATOM 2154 N N . TYR B 1 6 ? 13.371 17.252 93.634 1.00 20.48 4 TYR B N 1
ATOM 2155 C CA . TYR B 1 6 ? 13.106 18.680 93.533 1.00 20.92 4 TYR B CA 1
ATOM 2156 C C . TYR B 1 6 ? 13.716 19.135 92.215 1.00 20.43 4 TYR B C 1
ATOM 2157 O O . TYR B 1 6 ? 14.855 18.794 91.906 1.00 21.15 4 TYR B O 1
ATOM 2166 N N . VAL B 1 7 ? 12.960 19.909 91.446 1.00 20.09 5 VAL B N 1
ATOM 2167 C CA . VAL B 1 7 ? 13.456 20.412 90.173 1.00 19.72 5 VAL B CA 1
ATOM 2168 C C . VAL B 1 7 ? 13.304 21.923 90.142 1.00 21.41 5 VAL B C 1
ATOM 2169 O O . VAL B 1 7 ? 12.189 22.441 90.168 1.00 23.94 5 VAL B O 1
ATOM 2173 N N . THR B 1 8 ? 14.427 22.623 90.110 1.00 22.35 6 THR B N 1
ATOM 2174 C CA . THR B 1 8 ? 14.421 24.076 90.054 1.00 26.98 6 THR B CA 1
ATOM 2175 C C . THR B 1 8 ? 14.691 24.425 88.601 1.00 27.18 6 THR B C 1
ATOM 2176 O O . THR B 1 8 ? 15.749 24.092 88.069 1.00 30.96 6 THR B O 1
ATOM 2180 N N . GLY B 1 9 ? 13.728 25.072 87.951 1.00 26.74 7 GLY B N 1
ATOM 2181 C CA . GLY B 1 9 ? 13.905 25.429 86.556 1.00 23.45 7 GLY B CA 1
ATOM 2182 C C . GLY B 1 9 ? 12.840 26.388 86.075 1.00 24.51 7 GLY B C 1
ATOM 2183 O O . GLY B 1 9 ? 12.295 27.159 86.865 1.00 21.79 7 GLY B O 1
ATOM 2184 N N . ASN B 1 10 ? 12.543 26.349 84.781 1.00 23.41 8 ASN B N 1
ATOM 2185 C CA . ASN B 1 10 ? 11.540 27.246 84.228 1.00 23.85 8 ASN B CA 1
ATOM 2186 C C . ASN B 1 10 ? 10.296 26.492 83.759 1.00 24.27 8 ASN B C 1
ATOM 2187 O O . ASN B 1 10 ? 10.260 25.260 83.732 1.00 24.20 8 ASN B O 1
ATOM 2192 N N . ILE B 1 11 ? 9.252 27.247 83.448 1.00 23.79 9 ILE B N 1
ATOM 2193 C CA . ILE B 1 11 ? 8.024 26.672 82.944 1.00 23.42 9 ILE B CA 1
ATOM 2194 C C . ILE B 1 11 ? 7.521 27.731 81.980 1.00 25.20 9 ILE B C 1
ATOM 2195 O O . ILE B 1 11 ? 7.615 28.932 82.253 1.00 23.71 9 ILE B O 1
ATOM 2200 N N . THR B 1 12 ? 7.027 27.290 80.832 1.00 23.41 10 THR B N 1
ATOM 2201 C CA . THR B 1 12 ? 6.576 28.235 79.821 1.00 26.40 10 THR B CA 1
ATOM 2202 C C . THR B 1 12 ? 5.307 27.783 79.122 1.00 26.13 10 THR B C 1
ATOM 2203 O O . THR B 1 12 ? 4.734 26.738 79.428 1.00 25.85 10 THR B O 1
ATOM 2207 N N . VAL B 1 13 ? 4.876 28.617 78.185 1.00 27.21 11 VAL B N 1
ATOM 2208 C CA . VAL B 1 13 ? 3.752 28.324 77.321 1.00 26.95 11 VAL B CA 1
ATOM 2209 C C . VAL B 1 13 ? 4.442 28.343 75.966 1.00 26.75 11 VAL B C 1
ATOM 2210 O O . VAL B 1 13 ? 5.006 29.368 75.566 1.00 25.39 11 VAL B O 1
ATOM 2214 N N . ASP B 1 14 ? 4.463 27.201 75.289 1.00 26.31 12 ASP B N 1
ATOM 2215 C CA . ASP B 1 14 ? 5.074 27.135 73.966 1.00 26.75 12 ASP B CA 1
ATOM 2216 C C . ASP B 1 14 ? 3.925 27.327 72.987 1.00 27.74 12 ASP B C 1
ATOM 2217 O O . ASP B 1 14 ? 3.025 26.484 72.913 1.00 27.47 12 ASP B O 1
ATOM 2222 N N . GLU B 1 15 ? 3.951 28.439 72.256 1.00 28.51 13 GLU B N 1
ATOM 2223 C CA . GLU B 1 15 ? 2.898 28.762 71.292 1.00 29.66 13 GLU B CA 1
ATOM 2224 C C . GLU B 1 15 ? 3.298 28.481 69.851 1.00 28.27 13 GLU B C 1
ATOM 2225 O O . GLU B 1 15 ? 4.283 29.019 69.355 1.00 28.94 13 GLU B O 1
ATOM 2231 N N . THR B 1 16 ? 2.516 27.639 69.186 1.00 30.15 14 THR B N 1
ATOM 2232 C CA . THR B 1 16 ? 2.774 27.283 67.799 1.00 31.91 14 THR B CA 1
ATOM 2233 C C . THR B 1 16 ? 1.894 28.094 66.858 1.00 31.02 14 THR B C 1
ATOM 2234 O O . THR B 1 16 ? 0.674 27.997 66.910 1.00 31.32 14 THR B O 1
ATOM 2238 N N . TRP B 1 17 ? 2.530 28.895 66.012 1.00 33.68 15 TRP B N 1
ATOM 2239 C CA . TRP B 1 17 ? 1.825 29.717 65.035 1.00 37.45 15 TRP B CA 1
ATOM 2240 C C . TRP B 1 17 ? 2.150 29.241 63.628 1.00 38.56 15 TRP B C 1
ATOM 2241 O O . TRP B 1 17 ? 3.231 28.709 63.379 1.00 39.65 15 TRP B O 1
ATOM 2252 N N . SER B 1 18 ? 1.208 29.429 62.713 1.00 40.02 16 SER B N 1
ATOM 2253 C CA . SER B 1 18 ? 1.405 29.049 61.322 1.00 40.97 16 SER B CA 1
ATOM 2254 C C . SER B 1 18 ? 1.292 30.305 60.476 1.00 41.70 16 SER B C 1
ATOM 2255 O O . SER B 1 18 ? 0.315 31.043 60.589 1.00 41.11 16 SER B O 1
ATOM 2258 N N . ILE B 1 19 ? 2.295 30.558 59.645 1.00 42.70 17 ILE B N 1
ATOM 2259 C CA . ILE B 1 19 ? 2.287 31.730 58.781 1.00 45.80 17 ILE B CA 1
ATOM 2260 C C . ILE B 1 19 ? 2.945 31.407 57.443 1.00 47.79 17 ILE B C 1
ATOM 2261 O O . ILE B 1 19 ? 3.736 30.472 57.345 1.00 47.32 17 ILE B O 1
ATOM 2266 N N . PRO B 1 20 ? 2.616 32.176 56.393 1.00 50.17 18 PRO B N 1
ATOM 2267 C CA . PRO B 1 20 ? 3.195 31.955 55.065 1.00 52.28 18 PRO B CA 1
ATOM 2268 C C . PRO B 1 20 ? 4.711 31.993 55.181 1.00 54.72 18 PRO B C 1
ATOM 2269 O O . PRO B 1 20 ? 5.413 31.118 54.674 1.00 55.64 18 PRO B O 1
ATOM 2273 N N . ASP B 1 21 ? 5.203 33.024 55.857 1.00 56.20 19 ASP B N 1
ATOM 2274 C CA . ASP B 1 21 ? 6.630 33.181 56.085 1.00 58.44 19 ASP B CA 1
ATOM 2275 C C . ASP B 1 21 ? 6.890 34.409 56.949 1.00 58.49 19 ASP B C 1
ATOM 2276 O O . ASP B 1 21 ? 6.062 35.317 57.021 1.00 57.72 19 ASP B O 1
ATOM 2281 N N . ILE B 1 22 ? 8.034 34.417 57.623 1.00 59.09 20 ILE B N 1
ATOM 2282 C CA . ILE B 1 22 ? 8.406 35.516 58.505 1.00 59.42 20 ILE B CA 1
ATOM 2283 C C . ILE B 1 22 ? 8.250 36.875 57.827 1.00 59.11 20 ILE B C 1
ATOM 2284 O O . ILE B 1 22 ? 8.802 37.115 56.755 1.00 59.28 20 ILE B O 1
ATOM 2289 N N . PRO B 1 23 ? 7.488 37.785 58.452 1.00 58.93 21 PRO B N 1
ATOM 2290 C CA . PRO B 1 23 ? 7.264 39.121 57.900 1.00 58.88 21 PRO B CA 1
ATOM 2291 C C . PRO B 1 23 ? 8.484 40.018 58.048 1.00 59.04 21 PRO B C 1
ATOM 2292 O O . PRO B 1 23 ? 9.263 39.868 58.986 1.00 59.22 21 PRO B O 1
ATOM 2296 N N . LYS B 1 24 ? 8.648 40.945 57.111 1.00 59.16 22 LYS B N 1
ATOM 2297 C CA . LYS B 1 24 ? 9.765 41.881 57.153 1.00 59.40 22 LYS B CA 1
ATOM 2298 C C . LYS B 1 24 ? 9.376 43.041 58.054 1.00 58.23 22 LYS B C 1
ATOM 2299 O O . LYS B 1 24 ? 8.205 43.193 58.399 1.00 58.02 22 LYS B O 1
ATOM 2305 N N . LYS B 1 25 ? 10.352 43.856 58.437 1.00 56.84 23 LYS B N 1
ATOM 2306 C CA . LYS B 1 25 ? 10.062 45.005 59.281 1.00 55.91 23 LYS B CA 1
ATOM 2307 C C . LYS B 1 25 ? 9.064 45.876 58.535 1.00 54.42 23 LYS B C 1
ATOM 2308 O O . LYS B 1 25 ? 9.140 46.008 57.315 1.00 54.13 23 LYS B O 1
ATOM 2314 N N . GLY B 1 26 ? 8.124 46.459 59.268 1.00 53.21 24 GLY B N 1
ATOM 2315 C CA . GLY B 1 26 ? 7.125 47.304 58.640 1.00 51.55 24 GLY B CA 1
ATOM 2316 C C . GLY B 1 26 ? 5.986 46.500 58.045 1.00 50.06 24 GLY B C 1
ATOM 2317 O O . GLY B 1 26 ? 4.915 47.042 57.771 1.00 50.70 24 GLY B O 1
ATOM 2318 N N . ALA B 1 27 ? 6.212 45.205 57.846 1.00 48.52 25 ALA B N 1
ATOM 2319 C CA . ALA B 1 27 ? 5.190 44.339 57.278 1.00 46.14 25 ALA B CA 1
ATOM 2320 C C . ALA B 1 27 ? 4.186 43.902 58.336 1.00 45.84 25 ALA B C 1
ATOM 2321 O O . ALA B 1 27 ? 4.514 43.787 59.516 1.00 45.75 25 ALA B O 1
ATOM 2323 N N . SER B 1 28 ? 2.957 43.664 57.895 1.00 43.24 26 SER B N 1
ATOM 2324 C CA . SER B 1 28 ? 1.878 43.228 58.770 1.00 41.87 26 SER B CA 1
ATOM 2325 C C . SER B 1 28 ? 1.146 42.119 58.029 1.00 40.44 26 SER B C 1
ATOM 2326 O O . SER B 1 28 ? 0.648 42.335 56.922 1.00 38.30 26 SER B O 1
ATOM 2329 N N . ILE B 1 29 ? 1.075 40.940 58.639 1.00 38.33 27 ILE B N 1
ATOM 2330 C CA . ILE B 1 29 ? 0.436 39.798 58.000 1.00 38.45 27 ILE B CA 1
ATOM 2331 C C . ILE B 1 29 ? -0.506 39.032 58.920 1.00 38.08 27 ILE B C 1
ATOM 2332 O O . ILE B 1 29 ? -0.563 39.294 60.118 1.00 37.02 27 ILE B O 1
ATOM 2337 N N . HIS B 1 30 ? -1.259 38.094 58.353 1.00 36.78 28 HIS B N 1
ATOM 2338 C CA . HIS B 1 30 ? -2.172 37.287 59.153 1.00 37.99 28 HIS B CA 1
ATOM 2339 C C . HIS B 1 30 ? -1.503 35.958 59.462 1.00 38.93 28 HIS B C 1
ATOM 2340 O O . HIS B 1 30 ? -0.644 35.499 58.711 1.00 39.18 28 HIS B O 1
ATOM 2347 N N . GLY B 1 31 ? -1.901 35.348 60.572 1.00 38.11 29 GLY B N 1
ATOM 2348 C CA . GLY B 1 31 ? -1.329 34.076 60.961 1.00 37.40 29 GLY B CA 1
ATOM 2349 C C . GLY B 1 31 ? -2.353 33.234 61.684 1.00 36.80 29 GLY B C 1
ATOM 2350 O O . GLY B 1 31 ? -3.469 33.687 61.945 1.00 35.41 29 GLY B O 1
ATOM 2351 N N . VAL B 1 32 ? -1.977 32.002 62.005 1.00 36.85 30 VAL B N 1
ATOM 2352 C CA . VAL B 1 32 ? -2.871 31.095 62.703 1.00 37.73 30 VAL B CA 1
ATOM 2353 C C . VAL B 1 32 ? -2.204 30.546 63.951 1.00 38.82 30 VAL B C 1
ATOM 2354 O O . VAL B 1 32 ? -1.151 29.919 63.874 1.00 38.49 30 VAL B O 1
ATOM 2358 N N . LYS B 1 33 ? -2.820 30.797 65.100 1.00 40.19 31 LYS B N 1
ATOM 2359 C CA . LYS B 1 33 ? -2.291 30.305 66.359 1.00 41.58 31 LYS B CA 1
ATOM 2360 C C . LYS B 1 33 ? -2.708 28.849 66.448 1.00 41.50 31 LYS B C 1
ATOM 2361 O O . LYS B 1 33 ? -3.770 28.527 66.982 1.00 42.69 31 LYS B O 1
ATOM 2367 N N . VAL B 1 34 ? -1.866 27.977 65.908 1.00 41.45 32 VAL B N 1
ATOM 2368 C CA . VAL B 1 34 ? -2.142 26.550 65.885 1.00 41.79 32 VAL B CA 1
ATOM 2369 C C . VAL B 1 34 ? -2.465 25.948 67.245 1.00 41.33 32 VAL B C 1
ATOM 2370 O O . VAL B 1 34 ? -3.590 25.502 67.479 1.00 42.01 32 VAL B O 1
ATOM 2374 N N . SER B 1 35 ? -1.491 25.942 68.149 1.00 40.06 33 SER B N 1
ATOM 2375 C CA . SER B 1 35 ? -1.716 25.346 69.459 1.00 39.26 33 SER B CA 1
ATOM 2376 C C . SER B 1 35 ? -0.911 25.964 70.594 1.00 37.01 33 SER B C 1
ATOM 2377 O O . SER B 1 35 ? -0.076 26.841 70.385 1.00 36.46 33 SER B O 1
ATOM 2380 N N . GLN B 1 36 ? -1.172 25.471 71.798 1.00 35.94 34 GLN B N 1
ATOM 2381 C CA . GLN B 1 36 ? -0.499 25.947 72.999 1.00 36.95 34 GLN B CA 1
ATOM 2382 C C . GLN B 1 36 ? -0.198 24.767 73.911 1.00 34.52 34 GLN B C 1
ATOM 2383 O O . GLN B 1 36 ? -1.026 23.869 74.075 1.00 35.58 34 GLN B O 1
ATOM 2389 N N . ASP B 1 37 ? 0.987 24.777 74.511 1.00 32.30 35 ASP B N 1
ATOM 2390 C CA . ASP B 1 37 ? 1.405 23.704 75.406 1.00 30.92 35 ASP B CA 1
ATOM 2391 C C . ASP B 1 37 ? 2.277 24.233 76.528 1.00 29.27 35 ASP B C 1
ATOM 2392 O O . ASP B 1 37 ? 2.895 25.288 76.403 1.00 28.60 35 ASP B O 1
ATOM 2397 N N . ILE B 1 38 ? 2.318 23.489 77.625 1.00 28.10 36 ILE B N 1
ATOM 2398 C CA . ILE B 1 38 ? 3.183 23.849 78.733 1.00 28.28 36 ILE B CA 1
ATOM 2399 C C . ILE B 1 38 ? 4.551 23.407 78.228 1.00 26.25 36 ILE B C 1
ATOM 2400 O O . ILE B 1 38 ? 4.671 22.338 77.622 1.00 25.77 36 ILE B O 1
ATOM 2405 N N . GLY B 1 39 ? 5.563 24.240 78.446 1.00 24.90 37 GLY B N 1
ATOM 2406 C CA . GLY B 1 39 ? 6.909 23.921 78.009 1.00 22.19 37 GLY B CA 1
ATOM 2407 C C . GLY B 1 39 ? 7.935 24.314 79.061 1.00 21.89 37 GLY B C 1
ATOM 2408 O O . GLY B 1 39 ? 7.578 24.589 80.210 1.00 21.02 37 GLY B O 1
ATOM 2409 N N . GLY B 1 40 ? 9.202 24.359 78.663 1.00 21.85 38 GLY B N 1
ATOM 2410 C CA . GLY B 1 40 ? 10.266 24.702 79.589 1.00 21.96 38 GLY B CA 1
ATOM 2411 C C . GLY B 1 40 ? 10.945 23.429 80.049 1.00 21.83 38 GLY B C 1
ATOM 2412 O O . GLY B 1 40 ? 10.272 22.480 80.475 1.00 22.54 38 GLY B O 1
ATOM 2413 N N . LYS B 1 41 ? 12.272 23.396 79.968 1.00 23.32 39 LYS B N 1
ATOM 2414 C CA . LYS B 1 41 ? 13.018 22.206 80.362 1.00 22.51 39 LYS B CA 1
ATOM 2415 C C . LYS B 1 41 ? 12.704 21.765 81.787 1.00 23.29 39 LYS B C 1
ATOM 2416 O O . LYS B 1 41 ? 12.551 20.571 82.054 1.00 22.05 39 LYS B O 1
ATOM 2422 N N . GLY B 1 42 ? 12.600 22.723 82.704 1.00 20.01 40 GLY B N 1
ATOM 2423 C CA . GLY B 1 42 ? 12.295 22.372 84.078 1.00 20.39 40 GLY B CA 1
ATOM 2424 C C . GLY B 1 42 ? 10.952 21.671 84.188 1.00 19.95 40 GLY B C 1
ATOM 2425 O O . GLY B 1 42 ? 10.847 20.578 84.751 1.00 17.91 40 GLY B O 1
ATOM 2426 N N . ALA B 1 43 ? 9.918 22.304 83.644 1.00 19.24 41 ALA B N 1
ATOM 2427 C CA . ALA B 1 43 ? 8.580 21.742 83.682 1.00 18.24 41 ALA B CA 1
ATOM 2428 C C . ALA B 1 43 ? 8.523 20.417 82.937 1.00 17.08 41 ALA B C 1
ATOM 2429 O O . ALA B 1 43 ? 7.966 19.444 83.441 1.00 19.87 41 ALA B O 1
ATOM 2431 N N . ASN B 1 44 ? 9.086 20.380 81.736 1.00 18.56 42 ASN B N 1
ATOM 2432 C CA . ASN B 1 44 ? 9.071 19.147 80.948 1.00 18.86 42 ASN B CA 1
ATOM 2433 C C . ASN B 1 44 ? 9.643 17.980 81.748 1.00 19.58 42 ASN B C 1
ATOM 2434 O O . ASN B 1 44 ? 9.018 16.924 81.875 1.00 20.60 42 ASN B O 1
ATOM 2439 N N . GLN B 1 45 ? 10.837 18.175 82.294 1.00 19.02 43 GLN B N 1
ATOM 2440 C CA . GLN B 1 45 ? 11.477 17.116 83.055 1.00 18.83 43 GLN B CA 1
ATOM 2441 C C . GLN B 1 45 ? 10.709 16.762 84.331 1.00 18.68 43 GLN B C 1
ATOM 2442 O O . GLN B 1 45 ? 10.506 15.589 84.632 1.00 17.61 43 GLN B O 1
ATOM 2448 N N . ALA B 1 46 ? 10.261 17.768 85.072 1.00 17.91 44 ALA B N 1
ATOM 2449 C CA . ALA B 1 46 ? 9.522 17.514 86.302 1.00 19.20 44 ALA B CA 1
ATOM 2450 C C . ALA B 1 46 ? 8.180 16.807 86.058 1.00 20.16 44 ALA B C 1
ATOM 2451 O O . ALA B 1 46 ? 7.818 15.883 86.784 1.00 19.20 44 ALA B O 1
ATOM 2453 N N . ILE B 1 47 ? 7.439 17.234 85.040 1.00 19.29 45 ILE B N 1
ATOM 2454 C CA . ILE B 1 47 ? 6.150 16.601 84.760 1.00 18.74 45 ILE B CA 1
ATOM 2455 C C . ILE B 1 47 ? 6.305 15.127 84.358 1.00 19.73 45 ILE B C 1
ATOM 2456 O O . ILE B 1 47 ? 5.569 14.264 84.838 1.00 19.21 45 ILE B O 1
ATOM 2461 N N . ILE B 1 48 ? 7.269 14.839 83.489 1.00 19.42 46 ILE B N 1
ATOM 2462 C CA . ILE B 1 48 ? 7.493 13.463 83.061 1.00 20.81 46 ILE B CA 1
ATOM 2463 C C . ILE B 1 48 ? 7.910 12.621 84.268 1.00 21.21 46 ILE B C 1
ATOM 2464 O O . ILE B 1 48 ? 7.421 11.505 84.452 1.00 21.83 46 ILE B O 1
ATOM 2469 N N . LEU B 1 49 ? 8.796 13.157 85.104 1.00 21.35 47 LEU B N 1
ATOM 2470 C CA . LEU B 1 49 ? 9.200 12.435 86.311 1.00 22.59 47 LEU B CA 1
ATOM 2471 C C . LEU B 1 49 ? 7.961 12.086 87.135 1.00 22.63 47 LEU B C 1
ATOM 2472 O O . LEU B 1 49 ? 7.796 10.943 87.577 1.00 24.87 47 LEU B O 1
ATOM 2477 N N . SER B 1 50 ? 7.082 13.069 87.334 1.00 23.06 48 SER B N 1
ATOM 2478 C CA . SER B 1 50 ? 5.879 12.847 88.129 1.00 25.01 48 SER B CA 1
ATOM 2479 C C . SER B 1 50 ? 4.942 11.812 87.497 1.00 25.47 48 SER B C 1
ATOM 2480 O O . SER B 1 50 ? 4.309 11.022 88.209 1.00 25.06 48 SER B O 1
ATOM 2483 N N . ARG B 1 51 ? 4.863 11.815 86.166 1.00 23.64 49 ARG B N 1
ATOM 2484 C CA . ARG B 1 51 ? 4.011 10.872 85.449 1.00 24.44 49 ARG B CA 1
ATOM 2485 C C . ARG B 1 51 ? 4.529 9.448 85.608 1.00 25.99 49 ARG B C 1
ATOM 2486 O O . ARG B 1 51 ? 3.773 8.485 85.463 1.00 25.02 49 ARG B O 1
ATOM 2494 N N . CYS B 1 52 ? 5.820 9.323 85.900 1.00 24.01 50 CYS B N 1
ATOM 2495 C CA . CYS B 1 52 ? 6.432 8.017 86.102 1.00 24.16 50 CYS B CA 1
ATOM 2496 C C . CYS B 1 52 ? 6.163 7.506 87.511 1.00 25.49 50 CYS B C 1
ATOM 2497 O O . CYS B 1 52 ? 6.533 6.384 87.847 1.00 27.88 50 CYS B O 1
ATOM 2500 N N . GLY B 1 53 ? 5.546 8.341 88.340 1.00 24.91 51 GLY B N 1
ATOM 2501 C CA . GLY B 1 53 ? 5.250 7.943 89.707 1.00 24.99 51 GLY B CA 1
ATOM 2502 C C . GLY B 1 53 ? 6.281 8.393 90.729 1.00 24.42 51 GLY B C 1
ATOM 2503 O O . GLY B 1 53 ? 6.311 7.899 91.854 1.00 24.67 51 GLY B O 1
ATOM 2504 N N . ILE B 1 54 ? 7.132 9.336 90.340 1.00 22.33 52 ILE B N 1
ATOM 2505 C CA . ILE B 1 54 ? 8.163 9.853 91.226 1.00 22.30 52 ILE B CA 1
ATOM 2506 C C . ILE B 1 54 ? 7.592 11.043 91.990 1.00 23.11 52 ILE B C 1
ATOM 2507 O O . ILE B 1 54 ? 7.009 11.941 91.383 1.00 22.03 52 ILE B O 1
ATOM 2512 N N . GLU B 1 55 ? 7.734 11.051 93.313 1.00 24.46 53 GLU B N 1
ATOM 2513 C CA . GLU B 1 55 ? 7.231 12.181 94.090 1.00 26.87 53 GLU B CA 1
ATOM 2514 C C . GLU B 1 55 ? 8.088 13.357 93.646 1.00 25.98 53 GLU B C 1
ATOM 2515 O O . GLU B 1 55 ? 9.292 13.404 93.917 1.00 24.44 53 GLU B O 1
ATOM 2521 N N . THR B 1 56 ? 7.463 14.307 92.960 1.00 25.81 54 THR B N 1
ATOM 2522 C CA . THR B 1 56 ? 8.197 15.434 92.405 1.00 24.42 54 THR B CA 1
ATOM 2523 C C . THR B 1 56 ? 7.637 16.803 92.745 1.00 25.06 54 THR B C 1
ATOM 2524 O O . THR B 1 56 ? 6.421 16.991 92.807 1.00 24.95 54 THR B O 1
ATOM 2528 N N . ARG B 1 57 ? 8.540 17.756 92.951 1.00 24.25 55 ARG B N 1
ATOM 2529 C CA . ARG B 1 57 ? 8.161 19.132 93.234 1.00 23.58 55 ARG B CA 1
ATOM 2530 C C . ARG B 1 57 ? 8.918 20.044 92.276 1.00 22.34 55 ARG B C 1
ATOM 2531 O O . ARG B 1 57 ? 10.141 19.988 92.193 1.00 23.08 55 ARG B O 1
ATOM 2539 N N . LEU B 1 58 ? 8.184 20.860 91.531 1.00 19.71 56 LEU B N 1
ATOM 2540 C CA . LEU B 1 58 ? 8.803 21.784 90.588 1.00 20.86 56 LEU B CA 1
ATOM 2541 C C . LEU B 1 58 ? 8.824 23.186 91.186 1.00 21.72 56 LEU B C 1
ATOM 2542 O O . LEU B 1 58 ? 7.786 23.701 91.604 1.00 21.97 56 LEU B O 1
ATOM 2547 N N . ILE B 1 59 ? 10.005 23.791 91.221 1.00 21.10 57 ILE B N 1
ATOM 2548 C CA . ILE B 1 59 ? 10.167 25.143 91.746 1.00 21.42 57 ILE B CA 1
ATOM 2549 C C . ILE B 1 59 ? 10.449 26.020 90.531 1.00 20.41 57 ILE B C 1
ATOM 2550 O O . ILE B 1 59 ? 11.566 26.050 90.018 1.00 20.72 57 ILE B O 1
ATOM 2555 N N . ALA B 1 60 ? 9.416 26.714 90.062 1.00 22.26 58 ALA B N 1
ATOM 2556 C CA . ALA B 1 60 ? 9.533 27.564 88.880 1.00 24.48 58 ALA B CA 1
ATOM 2557 C C . ALA B 1 60 ? 8.566 28.733 88.972 1.00 24.40 58 ALA B C 1
ATOM 2558 O O . ALA B 1 60 ? 7.499 28.621 89.572 1.00 25.81 58 ALA B O 1
ATOM 2560 N N . ALA B 1 61 ? 8.937 29.841 88.347 1.00 24.98 59 ALA B N 1
ATOM 2561 C CA . ALA B 1 61 ? 8.121 31.043 88.393 1.00 26.82 59 ALA B CA 1
ATOM 2562 C C . ALA B 1 61 ? 7.168 31.239 87.217 1.00 27.07 59 ALA B C 1
ATOM 2563 O O . ALA B 1 61 ? 7.496 30.924 86.071 1.00 26.39 59 ALA B O 1
ATOM 2565 N N . THR B 1 62 ? 5.984 31.760 87.524 1.00 27.96 60 THR B N 1
ATOM 2566 C CA . THR B 1 62 ? 4.967 32.069 86.526 1.00 29.91 60 THR B CA 1
ATOM 2567 C C . THR B 1 62 ? 4.523 33.503 86.814 1.00 32.61 60 THR B C 1
ATOM 2568 O O . THR B 1 62 ? 4.663 33.981 87.944 1.00 31.58 60 THR B O 1
ATOM 2572 N N . GLY B 1 63 ? 3.990 34.179 85.798 1.00 33.16 61 GLY B N 1
ATOM 2573 C CA . GLY B 1 63 ? 3.555 35.555 85.958 1.00 34.48 61 GLY B CA 1
ATOM 2574 C C . GLY B 1 63 ? 2.075 35.769 86.216 1.00 35.75 61 GLY B C 1
ATOM 2575 O O . GLY B 1 63 ? 1.300 34.825 86.354 1.00 35.41 61 GLY B O 1
ATOM 2576 N N . ASN B 1 64 ? 1.684 37.037 86.275 1.00 38.68 62 ASN B N 1
ATOM 2577 C CA . ASN B 1 64 ? 0.300 37.409 86.533 1.00 40.24 62 ASN B CA 1
ATOM 2578 C C . ASN B 1 64 ? -0.403 37.789 85.236 1.00 41.23 62 ASN B C 1
ATOM 2579 O O . ASN B 1 64 ? -1.149 38.767 85.181 1.00 41.46 62 ASN B O 1
ATOM 2584 N N . ASP B 1 65 ? -0.171 37.002 84.194 1.00 40.12 63 ASP B N 1
ATOM 2585 C CA . ASP B 1 65 ? -0.778 37.272 82.902 1.00 40.38 63 ASP B CA 1
ATOM 2586 C C . ASP B 1 65 ? -1.612 36.101 82.388 1.00 40.13 63 ASP B C 1
ATOM 2587 O O . ASP B 1 65 ? -1.780 35.088 83.069 1.00 40.67 63 ASP B O 1
ATOM 2592 N N . SER B 1 66 ? -2.139 36.258 81.183 1.00 39.32 64 SER B N 1
ATOM 2593 C CA . SER B 1 66 ? -2.957 35.229 80.557 1.00 40.80 64 SER B CA 1
ATOM 2594 C C . SER B 1 66 ? -2.281 33.853 80.590 1.00 38.88 64 SER B C 1
ATOM 2595 O O . SER B 1 66 ? -2.867 32.871 81.046 1.00 37.48 64 SER B O 1
ATOM 2598 N N . ASN B 1 67 ? -1.045 33.785 80.113 1.00 37.35 65 ASN B N 1
ATOM 2599 C CA . ASN B 1 67 ? -0.324 32.516 80.088 1.00 35.88 65 ASN B CA 1
ATOM 2600 C C . ASN B 1 67 ? -0.053 31.968 81.483 1.00 34.98 65 ASN B C 1
ATOM 2601 O O . ASN B 1 67 ? 0.060 30.756 81.676 1.00 33.14 65 ASN B O 1
ATOM 2606 N N . GLY B 1 68 ? 0.051 32.866 82.455 1.00 33.57 66 GLY B N 1
ATOM 2607 C CA . GLY B 1 68 ? 0.300 32.450 83.820 1.00 32.91 66 GLY B CA 1
ATOM 2608 C C . GLY B 1 68 ? -0.801 31.618 84.429 1.00 32.45 66 GLY B C 1
ATOM 2609 O O . GLY B 1 68 ? -0.557 30.519 84.941 1.00 28.61 66 GLY B O 1
ATOM 2610 N N . ALA B 1 69 ? -2.015 32.152 84.388 1.00 31.68 67 ALA B N 1
ATOM 2611 C CA . ALA B 1 69 ? -3.163 31.454 84.940 1.00 32.58 67 ALA B CA 1
ATOM 2612 C C . ALA B 1 69 ? -3.364 30.155 84.176 1.00 31.76 67 ALA B C 1
ATOM 2613 O O . ALA B 1 69 ? -3.736 29.146 84.764 1.00 34.07 67 ALA B O 1
ATOM 2615 N N . TRP B 1 70 ? -3.118 30.185 82.868 1.00 30.09 68 TRP B N 1
ATOM 2616 C CA . TRP B 1 70 ? -3.272 28.991 82.042 1.00 31.18 68 TRP B CA 1
ATOM 2617 C C . TRP B 1 70 ? -2.314 27.903 82.518 1.00 30.11 68 TRP B C 1
ATOM 2618 O O . TRP B 1 70 ? -2.714 26.757 82.715 1.00 31.40 68 TRP B O 1
ATOM 2629 N N . ILE B 1 71 ? -1.047 28.269 82.699 1.00 29.67 69 ILE B N 1
ATOM 2630 C CA . ILE B 1 71 ? -0.035 27.323 83.167 1.00 29.21 69 ILE B CA 1
ATOM 2631 C C . ILE B 1 71 ? -0.444 26.718 84.510 1.00 31.60 69 ILE B C 1
ATOM 2632 O O . ILE B 1 71 ? -0.537 25.497 84.653 1.00 29.55 69 ILE B O 1
ATOM 2637 N N . ARG B 1 72 ? -0.682 27.582 85.494 1.00 32.64 70 ARG B N 1
ATOM 2638 C CA . ARG B 1 72 ? -1.073 27.134 86.821 1.00 35.04 70 ARG B CA 1
ATOM 2639 C C . ARG B 1 72 ? -2.324 26.269 86.747 1.00 36.48 70 ARG B C 1
ATOM 2640 O O . ARG B 1 72 ? -2.505 25.341 87.532 1.00 36.57 70 ARG B O 1
ATOM 2648 N N . GLN B 1 73 ? -3.177 26.578 85.780 1.00 38.36 71 GLN B N 1
ATOM 2649 C CA . GLN B 1 73 ? -4.417 25.849 85.565 1.00 39.90 71 GLN B CA 1
ATOM 2650 C C . GLN B 1 73 ? -4.130 24.458 84.993 1.00 39.82 71 GLN B C 1
ATOM 2651 O O . GLN B 1 73 ? -4.629 23.450 85.496 1.00 38.37 71 GLN B O 1
ATOM 2657 N N . GLN B 1 74 ? -3.315 24.412 83.944 1.00 39.23 72 GLN B N 1
ATOM 2658 C CA . GLN B 1 74 ? -2.963 23.151 83.300 1.00 40.13 72 GLN B CA 1
ATOM 2659 C C . GLN B 1 74 ? -2.172 22.190 84.178 1.00 38.53 72 GLN B C 1
ATOM 2660 O O . GLN B 1 74 ? -2.407 20.983 84.149 1.00 39.44 72 GLN B O 1
ATOM 2666 N N . ILE B 1 75 ? -1.241 22.715 84.964 1.00 37.65 73 ILE B N 1
ATOM 2667 C CA . ILE B 1 75 ? -0.423 21.851 85.804 1.00 37.16 73 ILE B CA 1
ATOM 2668 C C . ILE B 1 75 ? -1.208 21.141 86.900 1.00 36.24 73 ILE B C 1
ATOM 2669 O O . ILE B 1 75 ? -0.729 20.159 87.467 1.00 34.12 73 ILE B O 1
ATOM 2674 N N . LYS B 1 76 ? -2.412 21.629 87.196 1.00 36.49 74 LYS B N 1
ATOM 2675 C CA . LYS B 1 76 ? -3.243 21.004 88.221 1.00 37.19 74 LYS B CA 1
ATOM 2676 C C . LYS B 1 76 ? -3.632 19.595 87.787 1.00 37.12 74 LYS B C 1
ATOM 2677 O O . LYS B 1 76 ? -3.983 18.754 88.614 1.00 36.64 74 LYS B O 1
ATOM 2683 N N . ASN B 1 77 ? -3.567 19.347 86.483 1.00 36.93 75 ASN B N 1
ATOM 2684 C CA . ASN B 1 77 ? -3.908 18.043 85.931 1.00 38.06 75 ASN B CA 1
ATOM 2685 C C . ASN B 1 77 ? -2.740 17.066 86.035 1.00 36.30 75 ASN B C 1
ATOM 2686 O O . ASN B 1 77 ? -2.878 15.889 85.704 1.00 36.52 75 ASN B O 1
ATOM 2691 N N . GLU B 1 78 ? -1.592 17.554 86.496 1.00 33.99 76 GLU B N 1
ATOM 2692 C CA . GLU B 1 78 ? -0.408 16.706 86.628 1.00 32.09 76 GLU B CA 1
ATOM 2693 C C . GLU B 1 78 ? -0.120 16.373 88.096 1.00 31.37 76 GLU B C 1
ATOM 2694 O O . GLU B 1 78 ? -0.282 17.218 88.977 1.00 30.37 76 GLU B O 1
ATOM 2700 N N . PRO B 1 79 ? 0.326 15.134 88.370 1.00 31.21 77 PRO B N 1
ATOM 2701 C CA . PRO B 1 79 ? 0.645 14.631 89.712 1.00 32.60 77 PRO B CA 1
ATOM 2702 C C . PRO B 1 79 ? 1.961 15.190 90.248 1.00 34.48 77 PRO B C 1
ATOM 2703 O O . PRO B 1 79 ? 2.770 14.473 90.843 1.00 36.50 77 PRO B O 1
ATOM 2707 N N . LEU B 1 80 ? 2.148 16.483 90.045 1.00 34.99 78 LEU B N 1
ATOM 2708 C CA . LEU B 1 80 ? 3.351 17.205 90.437 1.00 36.69 78 LEU B CA 1
ATOM 2709 C C . LEU B 1 80 ? 2.891 18.383 91.294 1.00 36.71 78 LEU B C 1
ATOM 2710 O O . LEU B 1 80 ? 1.722 18.761 91.253 1.00 34.96 78 LEU B O 1
ATOM 2723 N N . LEU B 1 82 ? 3.589 22.362 91.978 1.00 31.53 80 LEU B N 1
ATOM 2724 C CA . LEU B 1 82 ? 4.280 23.537 91.470 1.00 30.09 80 LEU B CA 1
ATOM 2725 C C . LEU B 1 82 ? 4.385 24.561 92.594 1.00 31.44 80 LEU B C 1
ATOM 2726 O O . LEU B 1 82 ? 3.383 24.892 93.243 1.00 29.65 80 LEU B O 1
ATOM 2731 N N . LEU B 1 83 ? 5.600 25.049 92.826 1.00 30.19 81 LEU B N 1
ATOM 2732 C CA . LEU B 1 83 ? 5.861 26.034 93.872 1.00 31.63 81 LEU B CA 1
ATOM 2733 C C . LEU B 1 83 ? 6.646 27.200 93.276 1.00 32.47 81 LEU B C 1
ATOM 2734 O O . LEU B 1 83 ? 7.486 27.001 92.401 1.00 30.61 81 LEU B O 1
ATOM 2739 N N . PRO B 1 84 ? 6.380 28.436 93.739 1.00 34.22 82 PRO B N 1
ATOM 2740 C CA . PRO B 1 84 ? 5.408 28.812 94.773 1.00 36.28 82 PRO B CA 1
ATOM 2741 C C . PRO B 1 84 ? 3.978 28.843 94.232 1.00 39.64 82 PRO B C 1
ATOM 2742 O O . PRO B 1 84 ? 3.763 28.685 93.031 1.00 37.78 82 PRO B O 1
ATOM 2746 N N . ASP B 1 85 ? 3.008 29.044 95.122 1.00 43.58 83 ASP B N 1
ATOM 2747 C CA . ASP B 1 85 ? 1.596 29.101 94.739 1.00 47.74 83 ASP B CA 1
ATOM 2748 C C . ASP B 1 85 ? 1.244 30.365 93.978 1.00 48.68 83 ASP B C 1
ATOM 2749 O O . ASP B 1 85 ? 0.611 30.309 92.925 1.00 50.32 83 ASP B O 1
ATOM 2754 N N . GLY B 1 86 ? 1.634 31.508 94.529 1.00 49.29 84 GLY B N 1
ATOM 2755 C CA . GLY B 1 86 ? 1.339 32.772 93.881 1.00 51.51 84 GLY B CA 1
ATOM 2756 C C . GLY B 1 86 ? 2.069 32.911 92.559 1.00 52.30 84 GLY B C 1
ATOM 2757 O O . GLY B 1 86 ? 2.660 31.952 92.068 1.00 53.02 84 GLY B O 1
ATOM 2758 N N . HIS B 1 87 ? 2.032 34.104 91.982 1.00 52.50 85 HIS B N 1
ATOM 2759 C CA . HIS B 1 87 ? 2.699 34.365 90.715 1.00 52.36 85 HIS B CA 1
ATOM 2760 C C . HIS B 1 87 ? 3.507 35.666 90.800 1.00 52.30 85 HIS B C 1
ATOM 2761 O O . HIS B 1 87 ? 3.540 36.306 91.849 1.00 51.94 85 HIS B O 1
ATOM 2768 N N . PHE B 1 88 ? 4.161 36.043 89.702 1.00 52.14 86 PHE B N 1
ATOM 2769 C CA . PHE B 1 88 ? 4.966 37.266 89.642 1.00 51.93 86 PHE B CA 1
ATOM 2770 C C . PHE B 1 88 ? 4.707 38.001 88.311 1.00 52.60 86 PHE B C 1
ATOM 2771 O O . PHE B 1 88 ? 3.572 38.246 87.934 1.00 52.02 86 PHE B O 1
ATOM 2779 N N . ASN B 1 89 ? 5.815 38.306 87.621 1.00 52.95 87 ASN B N 1
ATOM 2780 C CA . ASN B 1 89 ? 5.969 38.991 86.300 1.00 51.54 87 ASN B CA 1
ATOM 2781 C C . ASN B 1 89 ? 5.125 38.835 85.024 1.00 50.50 87 ASN B C 1
ATOM 2782 O O . ASN B 1 89 ? 3.970 38.380 84.944 1.00 49.48 87 ASN B O 1
ATOM 2787 N N . GLN B 1 90 ? 5.858 39.184 83.984 1.00 49.47 88 GLN B N 1
ATOM 2788 C CA . GLN B 1 90 ? 5.425 39.165 82.628 1.00 48.91 88 GLN B CA 1
ATOM 2789 C C . GLN B 1 90 ? 5.067 37.762 82.185 1.00 48.61 88 GLN B C 1
ATOM 2790 O O . GLN B 1 90 ? 3.972 37.559 81.667 1.00 51.48 88 GLN B O 1
ATOM 2796 N N . HIS B 1 91 ? 6.001 36.818 82.344 1.00 46.13 89 HIS B N 1
ATOM 2797 C CA . HIS B 1 91 ? 5.753 35.415 82.019 1.00 43.74 89 HIS B CA 1
ATOM 2798 C C . HIS B 1 91 ? 6.487 34.713 80.871 1.00 41.46 89 HIS B C 1
ATOM 2799 O O . HIS B 1 91 ? 6.273 35.028 79.704 1.00 39.34 89 HIS B O 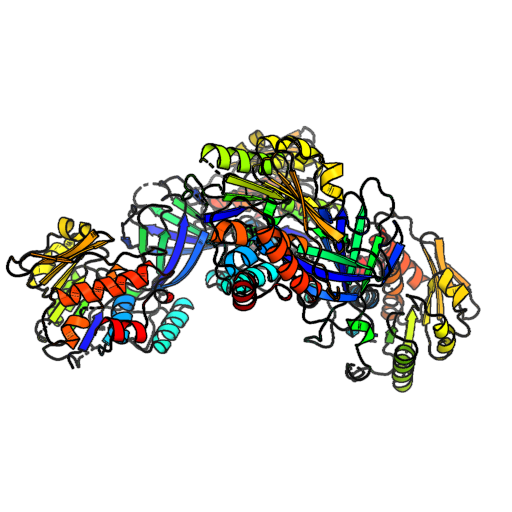1
ATOM 2806 N N . SER B 1 92 ? 7.290 33.702 81.199 1.00 37.17 90 SER B N 1
ATOM 2807 C CA . SER B 1 92 ? 8.076 33.016 80.174 1.00 33.93 90 SER B CA 1
ATOM 2808 C C . SER B 1 92 ? 7.312 32.142 79.153 1.00 32.43 90 SER B C 1
ATOM 2809 O O . SER B 1 92 ? 6.449 31.333 79.493 1.00 29.01 90 SER B O 1
ATOM 2812 N N . ASP B 1 93 ? 7.618 32.343 77.879 1.00 32.75 91 ASP B N 1
ATOM 2813 C CA . ASP B 1 93 ? 7.011 31.535 76.834 1.00 34.10 91 ASP B CA 1
ATOM 2814 C C . ASP B 1 93 ? 7.775 31.635 75.531 1.00 33.44 91 ASP B C 1
ATOM 2815 O O . ASP B 1 93 ? 8.618 32.507 75.354 1.00 31.07 91 ASP B O 1
ATOM 2820 N N . THR B 1 94 ? 7.496 30.713 74.621 1.00 31.99 92 THR B N 1
ATOM 2821 C CA . THR B 1 94 ? 8.183 30.738 73.349 1.00 34.69 92 THR B CA 1
ATOM 2822 C C . THR B 1 94 ? 7.170 30.764 72.222 1.00 33.68 92 THR B C 1
ATOM 2823 O O . THR B 1 94 ? 6.128 30.102 72.290 1.00 33.32 92 THR B O 1
ATOM 2827 N N . SER B 1 95 ? 7.474 31.548 71.196 1.00 32.98 93 SER B N 1
ATOM 2828 C CA . SER B 1 95 ? 6.606 31.653 70.038 1.00 32.77 93 SER B CA 1
ATOM 2829 C C . SER B 1 95 ? 7.266 30.849 68.928 1.00 31.20 93 SER B C 1
ATOM 2830 O O . SER B 1 95 ? 8.382 31.148 68.524 1.00 31.09 93 SER B O 1
ATOM 2833 N N . ILE B 1 96 ? 6.577 29.819 68.458 1.00 32.58 94 ILE B N 1
ATOM 2834 C CA . ILE B 1 96 ? 7.104 28.979 67.397 1.00 34.60 94 ILE B CA 1
ATOM 2835 C C . ILE B 1 96 ? 6.461 29.362 66.072 1.00 34.94 94 ILE B C 1
ATOM 2836 O O . ILE B 1 96 ? 5.275 29.092 65.840 1.00 36.80 94 ILE B O 1
ATOM 2841 N N . ILE B 1 97 ? 7.233 30.021 65.222 1.00 36.51 95 ILE B N 1
ATOM 2842 C CA . ILE B 1 97 ? 6.741 30.451 63.934 1.00 38.31 95 ILE B CA 1
ATOM 2843 C C . ILE B 1 97 ? 7.021 29.446 62.816 1.00 40.14 95 ILE B C 1
ATOM 2844 O O . ILE B 1 97 ? 8.181 29.340 62.350 1.00 39.55 95 ILE B O 1
ATOM 2849 N N . LEU B 1 98 ? 5.997 28.716 62.428 1.00 42.58 96 LEU B N 1
ATOM 2850 C CA . LEU B 1 98 ? 6.116 27.720 61.365 1.00 44.92 96 LEU B CA 1
ATOM 2851 C C . LEU B 1 98 ? 5.827 28.372 59.999 1.00 46.46 96 LEU B C 1
ATOM 2852 O O . LEU B 1 98 ? 4.688 28.803 59.749 1.00 45.94 96 LEU B O 1
ATOM 2857 N N . ASN B 1 99 ? 6.850 28.420 59.165 1.00 48.45 97 ASN B N 1
ATOM 2858 C CA . ASN B 1 99 ? 6.768 28.992 57.822 1.00 50.13 97 ASN B CA 1
ATOM 2859 C C . ASN B 1 99 ? 6.228 27.993 56.802 1.00 51.83 97 ASN B C 1
ATOM 2860 O O . ASN B 1 99 ? 6.279 26.770 57.005 1.00 51.22 97 ASN B O 1
ATOM 2865 N N . SER B 1 100 ? 5.713 28.513 55.693 1.00 53.38 98 SER B N 1
ATOM 2866 C CA . SER B 1 100 ? 5.210 27.630 54.647 1.00 54.81 98 SER B CA 1
ATOM 2867 C C . SER B 1 100 ? 6.502 27.038 54.118 1.00 55.04 98 SER B C 1
ATOM 2868 O O . SER B 1 100 ? 6.613 25.830 53.907 1.00 54.82 98 SER B O 1
ATOM 2871 N N . ALA B 1 101 ? 7.490 27.916 53.951 1.00 55.71 99 ALA B N 1
ATOM 2872 C CA . ALA B 1 101 ? 8.809 27.539 53.467 1.00 56.57 99 ALA B CA 1
ATOM 2873 C C . ALA B 1 101 ? 9.720 27.268 54.659 1.00 56.63 99 ALA B C 1
ATOM 2874 O O . ALA B 1 101 ? 10.124 28.194 55.360 1.00 56.84 99 ALA B O 1
ATOM 2876 N N . ASP B 1 104 ? 12.411 26.013 57.863 1.00 49.25 102 ASP B N 1
ATOM 2877 C CA . ASP B 1 104 ? 12.209 25.477 59.206 1.00 49.32 102 ASP B CA 1
ATOM 2878 C C . ASP B 1 104 ? 11.602 26.508 60.148 1.00 48.27 102 ASP B C 1
ATOM 2879 O O . ASP B 1 104 ? 11.555 27.698 59.837 1.00 48.88 102 ASP B O 1
ATOM 2884 N N . ASN B 1 105 ? 11.152 26.036 61.308 1.00 46.42 103 ASN B N 1
ATOM 2885 C CA . ASN B 1 105 ? 10.541 26.892 62.322 1.00 44.72 103 ASN B CA 1
ATOM 2886 C C . ASN B 1 105 ? 11.480 27.989 62.801 1.00 43.31 103 ASN B C 1
ATOM 2887 O O . ASN B 1 105 ? 12.698 27.835 62.764 1.00 44.14 103 ASN B O 1
ATOM 2892 N N . ALA B 1 106 ? 10.896 29.097 63.248 1.00 41.81 104 ALA B N 1
ATOM 2893 C CA . ALA B 1 106 ? 11.653 30.228 63.779 1.00 39.80 104 ALA B CA 1
ATOM 2894 C C . ALA B 1 106 ? 11.118 30.425 65.194 1.00 38.74 104 ALA B C 1
ATOM 2895 O O . ALA B 1 106 ? 9.911 30.538 65.389 1.00 38.59 104 ALA B O 1
ATOM 2897 N N . ILE B 1 107 ? 12.010 30.463 66.180 1.00 37.68 105 ILE B N 1
ATOM 2898 C CA . ILE B 1 107 ? 11.584 30.600 67.569 1.00 35.28 105 ILE B CA 1
ATOM 2899 C C . ILE B 1 107 ? 12.064 31.866 68.279 1.00 32.69 105 ILE B C 1
ATOM 2900 O O . ILE B 1 107 ? 13.180 32.334 68.064 1.00 33.26 105 ILE B O 1
ATOM 2905 N N . ILE B 1 108 ? 11.193 32.416 69.121 1.00 30.88 106 ILE B N 1
ATOM 2906 C CA . ILE B 1 108 ? 11.499 33.600 69.920 1.00 29.39 106 ILE B CA 1
ATOM 2907 C C . ILE B 1 108 ? 11.080 33.221 71.342 1.00 26.87 106 ILE B C 1
ATOM 2908 O O . ILE B 1 108 ? 9.957 32.772 71.570 1.00 27.88 106 ILE B O 1
ATOM 2913 N N . THR B 1 109 ? 11.979 33.397 72.299 1.00 27.45 107 THR B N 1
ATOM 2914 C CA . THR B 1 109 ? 11.684 33.003 73.674 1.00 27.20 107 THR B CA 1
ATOM 2915 C C . THR B 1 109 ? 11.965 34.069 74.722 1.00 25.48 107 THR B C 1
ATOM 2916 O O . THR B 1 109 ? 12.941 34.806 74.618 1.00 25.67 107 THR B O 1
ATOM 2920 N N . THR B 1 110 ? 11.098 34.147 75.727 1.00 27.42 108 THR B N 1
ATOM 2921 C CA . THR B 1 110 ? 11.285 35.108 76.808 1.00 27.87 108 THR B CA 1
ATOM 2922 C C . THR B 1 110 ? 11.675 34.315 78.048 1.00 28.35 108 THR B C 1
ATOM 2923 O O . THR B 1 110 ? 11.313 33.143 78.180 1.00 28.08 108 THR B O 1
ATOM 2927 N N . THR B 1 111 ? 12.399 34.962 78.954 1.00 27.37 109 THR B N 1
ATOM 2928 C CA . THR B 1 111 ? 12.896 34.304 80.159 1.00 27.95 109 THR B CA 1
ATOM 2929 C C . THR B 1 111 ? 12.782 35.155 81.421 1.00 27.82 109 THR B C 1
ATOM 2930 O O . THR B 1 111 ? 13.356 34.809 82.452 1.00 26.69 109 THR B O 1
ATOM 2934 N N . ALA B 1 112 ? 12.054 36.263 81.339 1.00 26.59 110 ALA B N 1
ATOM 2935 C CA . ALA B 1 112 ? 11.909 37.170 82.475 1.00 26.93 110 ALA B CA 1
ATOM 2936 C C . ALA B 1 112 ? 11.505 36.506 83.791 1.00 26.24 110 ALA B C 1
ATOM 2937 O O . ALA B 1 112 ? 12.059 36.830 84.840 1.00 28.80 110 ALA B O 1
ATOM 2939 N N . ALA B 1 113 ? 10.536 35.596 83.751 1.00 26.67 111 ALA B N 1
ATOM 2940 C CA . ALA B 1 113 ? 10.093 34.925 84.973 1.00 25.90 111 ALA B CA 1
ATOM 2941 C C . ALA B 1 113 ? 11.279 34.229 85.643 1.00 26.95 111 ALA B C 1
ATOM 2942 O O . ALA B 1 113 ? 11.565 34.452 86.822 1.00 25.28 111 ALA B O 1
ATOM 2944 N N . ALA B 1 114 ? 11.975 33.394 84.881 1.00 25.17 112 ALA B N 1
ATOM 2945 C CA . ALA B 1 114 ? 13.136 32.687 85.404 1.00 25.24 112 ALA B CA 1
ATOM 2946 C C . ALA B 1 114 ? 14.261 33.644 85.820 1.00 26.35 112 ALA B C 1
ATOM 2947 O O . ALA B 1 114 ? 14.870 33.470 86.876 1.00 25.58 112 ALA B O 1
ATOM 2949 N N . ASP B 1 115 ? 14.534 34.657 84.999 1.00 26.00 113 ASP B N 1
ATOM 2950 C CA . ASP B 1 115 ? 15.611 35.603 85.304 1.00 26.41 113 ASP B CA 1
ATOM 2951 C C . ASP B 1 115 ? 15.453 36.341 86.629 1.00 25.60 113 ASP B C 1
ATOM 2952 O O . ASP B 1 115 ? 16.444 36.622 87.309 1.00 27.96 113 ASP B O 1
ATOM 2957 N N . THR B 1 116 ? 14.211 36.647 86.991 1.00 24.85 114 THR B N 1
ATOM 2958 C CA . THR B 1 116 ? 13.911 37.396 88.209 1.00 27.08 114 THR B CA 1
ATOM 2959 C C . THR B 1 116 ? 13.455 36.563 89.415 1.00 27.81 114 THR B C 1
ATOM 2960 O O . THR B 1 116 ? 13.028 37.115 90.435 1.00 28.14 114 THR B O 1
ATOM 2964 N N . PHE B 1 117 ? 13.543 35.244 89.291 1.00 25.76 115 PHE B N 1
ATOM 2965 C CA . PHE B 1 117 ? 13.173 34.322 90.370 1.00 28.15 115 PHE B CA 1
ATOM 2966 C C . PHE B 1 117 ? 14.383 34.322 91.310 1.00 27.96 115 PHE B C 1
ATOM 2967 O O . PHE B 1 117 ? 15.404 33.723 90.996 1.00 31.13 115 PHE B O 1
ATOM 2975 N N . SER B 1 118 ? 14.279 34.987 92.455 1.00 29.13 116 SER B N 1
ATOM 2976 C CA . SER B 1 118 ? 15.422 35.073 93.367 1.00 30.12 116 SER B CA 1
ATOM 2977 C C . SER B 1 118 ? 15.675 33.864 94.254 1.00 29.42 116 SER B C 1
ATOM 2978 O O . SER B 1 118 ? 14.759 33.117 94.600 1.00 27.42 116 SER B O 1
ATOM 2981 N N . LEU B 1 119 ? 16.940 33.695 94.625 1.00 31.39 117 LEU B N 1
ATOM 2982 C CA . LEU B 1 119 ? 17.353 32.597 95.484 1.00 33.97 117 LEU B CA 1
ATOM 2983 C C . LEU B 1 119 ? 16.548 32.558 96.774 1.00 34.82 117 LEU B C 1
ATOM 2984 O O . LEU B 1 119 ? 16.139 31.485 97.220 1.00 33.15 117 LEU B O 1
ATOM 2989 N N . ASP B 1 120 ? 16.321 33.731 97.368 1.00 35.58 118 ASP B N 1
ATOM 2990 C CA . ASP B 1 120 ? 15.574 33.823 98.620 1.00 36.88 118 ASP B CA 1
ATOM 2991 C C . ASP B 1 120 ? 14.151 33.334 98.464 1.00 35.72 118 ASP B C 1
ATOM 2992 O O . ASP B 1 120 ? 13.489 33.018 99.447 1.00 37.12 118 ASP B O 1
ATOM 2997 N N . GLU B 1 121 ? 13.673 33.284 97.230 1.00 33.84 119 GLU B N 1
ATOM 2998 C CA . GLU B 1 121 ? 12.314 32.838 96.978 1.00 34.09 119 GLU B CA 1
ATOM 2999 C C . GLU B 1 121 ? 12.293 31.376 96.558 1.00 31.49 119 GLU B C 1
ATOM 3000 O O . GLU B 1 121 ? 11.242 30.734 96.577 1.00 32.33 119 GLU B O 1
ATOM 3014 N N . ILE B 1 123 ? 15.050 28.879 97.592 1.00 23.41 121 ILE B N 1
ATOM 3015 C CA . ILE B 1 123 ? 15.561 28.032 98.660 1.00 24.40 121 ILE B CA 1
ATOM 3016 C C . ILE B 1 123 ? 14.532 27.603 99.700 1.00 23.24 121 ILE B C 1
ATOM 3017 O O . ILE B 1 123 ? 14.583 26.477 100.181 1.00 23.63 121 ILE B O 1
ATOM 3022 N N . PRO B 1 124 ? 13.574 28.481 100.058 1.00 24.53 122 PRO B N 1
ATOM 3023 C CA . PRO B 1 124 ? 12.577 28.071 101.056 1.00 24.39 122 PRO B CA 1
ATOM 3024 C C . PRO B 1 124 ? 11.757 26.848 100.642 1.00 24.65 122 PRO B C 1
ATOM 3025 O O . PRO B 1 124 ? 11.270 26.097 101.494 1.00 24.28 122 PRO B O 1
ATOM 3029 N N . HIS B 1 125 ? 11.597 26.634 99.339 1.00 24.39 123 HIS B N 1
ATOM 3030 C CA . HIS B 1 125 ? 10.803 25.493 98.904 1.00 24.29 123 HIS B CA 1
ATOM 3031 C C . HIS B 1 125 ? 11.537 24.163 99.015 1.00 22.43 123 HIS B C 1
ATOM 3032 O O . HIS B 1 125 ? 10.995 23.119 98.680 1.00 24.03 123 HIS B O 1
ATOM 3047 N N . ALA B 1 127 ? 12.962 23.542 102.010 1.00 22.68 125 ALA B N 1
ATOM 3048 C CA . ALA B 1 127 ? 13.079 23.468 103.466 1.00 23.63 125 ALA B CA 1
ATOM 3049 C C . ALA B 1 127 ? 12.720 22.101 104.035 1.00 23.61 125 ALA B C 1
ATOM 3050 O O . ALA B 1 127 ? 13.185 21.737 105.116 1.00 24.52 125 ALA B O 1
ATOM 3052 N N . ASP B 1 128 ? 11.898 21.342 103.317 1.00 22.85 126 ASP B N 1
ATOM 3053 C CA . ASP B 1 128 ? 11.495 20.032 103.801 1.00 23.52 126 ASP B CA 1
ATOM 3054 C C . ASP B 1 128 ? 12.221 18.879 103.113 1.00 24.70 126 ASP B C 1
ATOM 3055 O O . ASP B 1 128 ? 11.730 17.747 103.092 1.00 25.39 126 ASP B O 1
ATOM 3060 N N . ALA B 1 129 ? 13.392 19.167 102.557 1.00 24.91 127 ALA B N 1
ATOM 3061 C CA . ALA B 1 129 ? 14.173 18.141 101.884 1.00 25.53 127 ALA B CA 1
ATOM 3062 C C . ALA B 1 129 ? 14.816 17.237 102.930 1.00 27.06 127 ALA B C 1
ATOM 3063 O O . ALA B 1 129 ? 14.964 17.614 104.092 1.00 26.44 127 ALA B O 1
ATOM 3065 N N . VAL B 1 130 ? 15.188 16.039 102.512 1.00 27.55 128 VAL B N 1
ATOM 3066 C CA . VAL B 1 130 ? 15.828 15.086 103.405 1.00 28.29 128 VAL B CA 1
ATOM 3067 C C . VAL B 1 130 ? 17.027 14.508 102.675 1.00 28.28 128 VAL B C 1
ATOM 3068 O O . VAL B 1 130 ? 17.015 14.409 101.444 1.00 26.55 128 VAL B O 1
ATOM 3072 N N . ALA B 1 131 ? 18.069 14.149 103.422 1.00 26.30 129 ALA B N 1
ATOM 3073 C CA . ALA B 1 131 ? 19.256 13.570 102.808 1.00 25.44 129 ALA B CA 1
ATOM 3074 C C . ALA B 1 131 ? 18.785 12.453 101.887 1.00 25.01 129 ALA B C 1
ATOM 3075 O O . ALA B 1 131 ? 17.904 11.674 102.248 1.00 24.04 129 ALA B O 1
ATOM 3077 N N . GLY B 1 132 ? 19.357 12.385 100.690 1.00 24.42 130 GLY B N 1
ATOM 3078 C CA . GLY B 1 132 ? 18.951 11.350 99.756 1.00 26.03 130 GLY B CA 1
ATOM 3079 C C . GLY B 1 132 ? 18.031 11.887 98.677 1.00 25.86 130 GLY B C 1
ATOM 3080 O O . GLY B 1 132 ? 17.969 11.335 97.580 1.00 26.40 130 GLY B O 1
ATOM 3081 N N . ASP B 1 133 ? 17.305 12.961 98.975 1.00 25.68 131 ASP B N 1
ATOM 3082 C CA . ASP B 1 133 ? 16.427 13.537 97.966 1.00 24.39 131 ASP B CA 1
ATOM 3083 C C . ASP B 1 133 ? 17.312 14.043 96.841 1.00 23.07 131 ASP B C 1
ATOM 3084 O O . ASP B 1 133 ? 18.528 14.176 96.999 1.00 23.73 131 ASP B O 1
ATOM 3089 N N . ILE B 1 134 ? 16.699 14.346 95.709 1.00 21.24 132 ILE B N 1
ATOM 3090 C CA . ILE B 1 134 ? 17.451 14.827 94.563 1.00 23.81 132 ILE B CA 1
ATOM 3091 C C . ILE B 1 134 ? 17.114 16.250 94.127 1.00 21.26 132 ILE B C 1
ATOM 3092 O O . ILE B 1 134 ? 15.963 16.678 94.214 1.00 21.79 132 ILE B O 1
ATOM 3097 N N . LEU B 1 135 ? 18.136 16.987 93.694 1.00 20.23 133 LEU B N 1
ATOM 3098 C CA . LEU B 1 135 ? 17.927 18.324 93.143 1.00 20.19 133 LEU B CA 1
ATOM 3099 C C . LEU B 1 135 ? 18.349 18.175 91.688 1.00 19.34 133 LEU B C 1
ATOM 3100 O O . LEU B 1 135 ? 19.490 17.802 91.406 1.00 19.16 133 LEU B O 1
ATOM 3105 N N . LEU B 1 136 ? 17.418 18.445 90.779 1.00 20.44 134 LEU B N 1
ATOM 3106 C CA . LEU B 1 136 ? 17.665 18.363 89.345 1.00 19.65 134 LEU B CA 1
ATOM 3107 C C . LEU B 1 136 ? 17.579 19.777 88.789 1.00 19.52 134 LEU B C 1
ATOM 3108 O O . LEU B 1 136 ? 16.604 20.490 89.033 1.00 19.20 134 LEU B O 1
ATOM 3113 N N . GLN B 1 137 ? 18.604 20.172 88.046 1.00 19.62 135 GLN B N 1
ATOM 3114 C CA . GLN B 1 137 ? 18.659 21.494 87.445 1.00 20.33 135 GLN B CA 1
ATOM 3115 C C . GLN B 1 137 ? 19.042 21.426 85.980 1.00 19.17 135 GLN B C 1
ATOM 3116 O O . GLN B 1 137 ? 19.704 20.487 85.549 1.00 18.52 135 GLN B O 1
ATOM 3122 N N . GLN B 1 138 ? 18.625 22.427 85.211 1.00 18.15 136 GLN B N 1
ATOM 3123 C CA . GLN B 1 138 ? 19.024 22.479 83.816 1.00 19.95 136 GLN B CA 1
ATOM 3124 C C . GLN B 1 138 ? 19.861 23.750 83.680 1.00 20.31 136 GLN B C 1
ATOM 3125 O O . GLN B 1 138 ? 20.500 24.169 84.645 1.00 21.11 136 GLN B O 1
ATOM 3131 N N . GLY B 1 139 ? 19.862 24.371 82.509 1.00 21.24 137 GLY B N 1
ATOM 3132 C CA . GLY B 1 139 ? 20.677 25.560 82.344 1.00 23.25 137 GLY B CA 1
ATOM 3133 C C . GLY B 1 139 ? 19.929 26.857 82.123 1.00 25.25 137 GLY B C 1
ATOM 3134 O O . GLY B 1 139 ? 20.461 27.778 81.504 1.00 24.89 137 GLY B O 1
ATOM 3135 N N . ASN B 1 140 ? 18.712 26.956 82.638 1.00 25.13 138 ASN B N 1
ATOM 3136 C CA . ASN B 1 140 ? 17.934 28.167 82.435 1.00 26.88 138 ASN B CA 1
ATOM 3137 C C . ASN B 1 140 ? 18.103 29.233 83.518 1.00 27.27 138 ASN B C 1
ATOM 3138 O O . ASN B 1 140 ? 17.344 30.195 83.567 1.00 29.78 138 ASN B O 1
ATOM 3143 N N . PHE B 1 141 ? 19.106 29.066 84.373 1.00 25.51 139 PHE B N 1
ATOM 3144 C CA . PHE B 1 141 ? 19.391 30.044 85.422 1.00 27.21 139 PHE B CA 1
ATOM 3145 C C . PHE B 1 141 ? 20.832 30.520 85.299 1.00 26.62 139 PHE B C 1
ATOM 3146 O O . PHE B 1 141 ? 21.669 29.855 84.686 1.00 26.77 139 PHE B O 1
ATOM 3154 N N . SER B 1 142 ? 21.115 31.672 85.894 1.00 27.34 140 SER B N 1
ATOM 3155 C CA . SER B 1 142 ? 22.459 32.244 85.876 1.00 28.69 140 SER B CA 1
ATOM 3156 C C . SER B 1 142 ? 23.433 31.316 86.589 1.00 28.75 140 SER B C 1
ATOM 3157 O O . SER B 1 142 ? 23.024 30.453 87.363 1.00 29.48 140 SER B O 1
ATOM 3160 N N . LEU B 1 143 ? 24.722 31.522 86.352 1.00 29.78 141 LEU B N 1
ATOM 3161 C CA . LEU B 1 143 ? 25.748 30.715 86.991 1.00 30.70 141 LEU B CA 1
ATOM 3162 C C . LEU B 1 143 ? 25.665 30.797 88.513 1.00 31.36 141 LEU B C 1
ATOM 3163 O O . LEU B 1 143 ? 25.676 29.772 89.200 1.00 30.00 141 LEU B O 1
ATOM 3168 N N . ASP B 1 144 ? 25.598 32.019 89.038 1.00 30.40 142 ASP B N 1
ATOM 3169 C CA . ASP B 1 144 ? 25.540 32.210 90.485 1.00 29.89 142 ASP B CA 1
ATOM 3170 C C . ASP B 1 144 ? 24.360 31.503 91.131 1.00 28.31 142 ASP B C 1
ATOM 3171 O O . ASP B 1 144 ? 24.513 30.856 92.163 1.00 25.45 142 ASP B O 1
ATOM 3176 N N . LYS B 1 145 ? 23.182 31.635 90.530 1.00 26.17 143 LYS B N 1
ATOM 3177 C CA . LYS B 1 145 ? 21.994 30.991 91.064 1.00 27.52 143 LYS B CA 1
ATOM 3178 C C . LYS B 1 145 ? 22.098 29.472 90.961 1.00 26.01 143 LYS B C 1
ATOM 3179 O O . LYS B 1 145 ? 21.793 28.761 91.921 1.00 26.02 143 LYS B O 1
ATOM 3185 N N . THR B 1 146 ? 22.543 28.979 89.808 1.00 24.63 144 THR B N 1
ATOM 3186 C CA . THR B 1 146 ? 22.692 27.539 89.604 1.00 24.69 144 THR B CA 1
ATOM 3187 C C . THR B 1 146 ? 23.658 26.949 90.635 1.00 23.03 144 THR B C 1
ATOM 3188 O O . THR B 1 146 ? 23.357 25.947 91.281 1.00 23.15 144 THR B O 1
ATOM 3192 N N . ARG B 1 147 ? 24.814 27.582 90.802 1.00 23.34 145 ARG B N 1
ATOM 3193 C CA . ARG B 1 147 ? 25.801 27.096 91.762 1.00 23.98 145 ARG B CA 1
ATOM 3194 C C . ARG B 1 147 ? 25.278 27.163 93.194 1.00 23.51 145 ARG B C 1
ATOM 3195 O O . ARG B 1 147 ? 25.470 26.232 93.972 1.00 21.80 145 ARG B O 1
ATOM 3203 N N . ALA B 1 148 ? 24.620 28.268 93.536 1.00 22.18 146 ALA B N 1
ATOM 3204 C CA . ALA B 1 148 ? 24.081 28.443 94.880 1.00 22.52 146 ALA B CA 1
ATOM 3205 C C . ALA B 1 148 ? 23.051 27.360 95.200 1.00 22.43 146 ALA B C 1
ATOM 3206 O O . ALA B 1 148 ? 22.996 26.855 96.327 1.00 20.10 146 ALA B O 1
ATOM 3208 N N . LEU B 1 149 ? 22.237 27.006 94.207 1.00 22.09 147 LEU B N 1
ATOM 3209 C CA . LEU B 1 149 ? 21.221 25.979 94.394 1.00 21.27 147 LEU B CA 1
ATOM 3210 C C . LEU B 1 149 ? 21.862 24.606 94.612 1.00 20.07 147 LEU B C 1
ATOM 3211 O O . LEU B 1 149 ? 21.421 23.845 95.471 1.00 20.79 147 LEU B O 1
ATOM 3216 N N . PHE B 1 150 ? 22.896 24.286 93.839 1.00 20.62 148 PHE B N 1
ATOM 3217 C CA . PHE B 1 150 ? 23.581 23.007 94.011 1.00 21.05 148 PHE B CA 1
ATOM 3218 C C . PHE B 1 150 ? 24.291 22.962 95.371 1.00 22.20 148 PHE B C 1
ATOM 3219 O O . PHE B 1 150 ? 24.318 21.924 96.035 1.00 21.16 148 PHE B O 1
ATOM 3227 N N . GLN B 1 151 ? 24.873 24.089 95.778 1.00 24.30 149 GLN B N 1
ATOM 3228 C CA . GLN B 1 151 ? 25.553 24.155 97.071 1.00 25.38 149 GLN B CA 1
ATOM 3229 C C . GLN B 1 151 ? 24.565 23.914 98.206 1.00 24.57 149 GLN B C 1
ATOM 3230 O O . GLN B 1 151 ? 24.866 23.191 99.160 1.00 23.55 149 GLN B O 1
ATOM 3236 N N . TYR B 1 152 ? 23.376 24.502 98.105 1.00 24.15 150 TYR B N 1
ATOM 3237 C CA . TYR B 1 152 ? 22.383 24.297 99.145 1.00 21.95 150 TYR B CA 1
ATOM 3238 C C . TYR B 1 152 ? 21.993 22.825 99.185 1.00 22.96 150 TYR B C 1
ATOM 3239 O O . TYR B 1 152 ? 21.946 22.226 100.256 1.00 22.96 150 TYR B O 1
ATOM 3248 N N . ALA B 1 153 ? 21.724 22.235 98.018 1.00 21.42 151 ALA B N 1
ATOM 3249 C CA . ALA B 1 153 ? 21.347 20.821 97.955 1.00 21.16 151 ALA B CA 1
ATOM 3250 C C . ALA B 1 153 ? 22.411 19.971 98.657 1.00 21.68 151 ALA B C 1
ATOM 3251 O O . ALA B 1 153 ? 22.098 19.043 99.411 1.00 21.82 151 ALA B O 1
ATOM 3253 N N . ARG B 1 154 ? 23.669 20.299 98.392 1.00 21.42 152 ARG B N 1
ATOM 3254 C CA . ARG B 1 154 ? 24.800 19.604 98.997 1.00 24.74 152 ARG B CA 1
ATOM 3255 C C . ARG B 1 154 ? 24.736 19.691 100.523 1.00 24.52 152 ARG B C 1
ATOM 3256 O O . ARG B 1 154 ? 24.991 18.711 101.214 1.00 23.74 152 ARG B O 1
ATOM 3264 N N . SER B 1 155 ? 24.381 20.863 101.044 1.00 25.41 153 SER B N 1
ATOM 3265 C CA . SER B 1 155 ? 24.300 21.054 102.487 1.00 25.27 153 SER B CA 1
ATOM 3266 C C . SER B 1 155 ? 23.141 20.266 103.096 1.00 27.30 153 SER B C 1
ATOM 3267 O O . SER B 1 155 ? 23.143 19.971 104.296 1.00 28.17 153 SER B O 1
ATOM 3270 N N . ARG B 1 156 ? 22.156 19.920 102.266 1.00 25.00 154 ARG B N 1
ATOM 3271 C CA . ARG B 1 156 ? 21.009 19.145 102.726 1.00 24.10 154 ARG B CA 1
ATOM 3272 C C . ARG B 1 156 ? 21.269 17.653 102.509 1.00 23.66 154 ARG B C 1
ATOM 3273 O O . ARG B 1 156 ? 20.409 16.819 102.802 1.00 24.40 154 ARG B O 1
ATOM 3281 N N . GLY B 1 157 ? 22.450 17.327 101.989 1.00 23.47 155 GLY B N 1
ATOM 3282 C CA . GLY B 1 157 ? 22.806 15.938 101.730 1.00 25.33 155 GLY B CA 1
ATOM 3283 C C . GLY B 1 157 ? 22.028 15.334 100.570 1.00 26.05 155 GLY B C 1
ATOM 3284 O O . GLY B 1 157 ? 21.774 14.130 100.526 1.00 24.14 155 GLY B O 1
ATOM 3293 N N . THR B 1 159 ? 21.235 14.447 96.450 1.00 23.89 157 THR B N 1
ATOM 3294 C CA . THR B 1 159 ? 21.947 13.982 95.271 1.00 23.09 157 THR B CA 1
ATOM 3295 C C . THR B 1 159 ? 21.672 15.026 94.199 1.00 22.78 157 THR B C 1
ATOM 3296 O O . THR B 1 159 ? 20.540 15.474 94.030 1.00 21.26 157 THR B O 1
ATOM 3300 N N . THR B 1 160 ? 22.711 15.407 93.471 1.00 23.03 158 THR B N 1
ATOM 3301 C CA . THR B 1 160 ? 22.574 16.431 92.450 1.00 21.36 158 THR B CA 1
ATOM 3302 C C . THR B 1 160 ? 22.657 15.898 91.028 1.00 20.89 158 THR B C 1
ATOM 3303 O O . THR B 1 160 ? 23.518 15.083 90.707 1.00 20.23 158 THR B O 1
ATOM 3307 N N . VAL B 1 161 ? 21.746 16.372 90.185 1.00 21.26 159 VAL B N 1
ATOM 3308 C CA . VAL B 1 161 ? 21.704 15.980 88.783 1.00 20.49 159 VAL B CA 1
ATOM 3309 C C . VAL B 1 161 ? 21.736 17.267 87.965 1.00 21.15 159 VAL B C 1
ATOM 3310 O O . VAL B 1 161 ? 20.974 18.199 88.231 1.00 18.79 159 VAL B O 1
ATOM 3314 N N . PHE B 1 162 ? 22.599 17.305 86.956 1.00 19.94 160 PHE B N 1
ATOM 3315 C CA . PHE B 1 162 ? 22.738 18.500 86.142 1.00 21.79 160 PHE B CA 1
ATOM 3316 C C . PHE B 1 162 ? 22.673 18.219 84.638 1.00 23.11 160 PHE B C 1
ATOM 3317 O O . PHE B 1 162 ? 23.328 17.305 84.122 1.00 24.07 160 PHE B O 1
ATOM 3325 N N . ASN B 1 163 ? 21.840 19.008 83.960 1.00 21.87 161 ASN B N 1
ATOM 3326 C CA . ASN B 1 163 ? 21.651 18.954 82.515 1.00 20.46 161 ASN B CA 1
ATOM 3327 C C . ASN B 1 163 ? 21.922 20.390 82.064 1.00 21.50 161 ASN B C 1
ATOM 3328 O O . ASN B 1 163 ? 20.995 21.174 81.859 1.00 19.93 161 ASN B O 1
ATOM 3333 N N . PRO B 1 164 ? 23.210 20.744 81.902 1.00 23.97 162 PRO B N 1
ATOM 3334 C CA . PRO B 1 164 ? 23.677 22.073 81.494 1.00 24.22 162 PRO B CA 1
ATOM 3335 C C . PRO B 1 164 ? 23.250 22.521 80.107 1.00 25.49 162 PRO B C 1
ATOM 3336 O O . PRO B 1 164 ? 24.088 22.755 79.234 1.00 24.94 162 PRO B O 1
ATOM 3340 N N . SER B 1 165 ? 21.938 22.659 79.931 1.00 27.39 163 SER B N 1
ATOM 3341 C CA . SER B 1 165 ? 21.343 23.070 78.662 1.00 28.44 163 SER B CA 1
ATOM 3342 C C . SER B 1 165 ? 20.173 24.003 78.970 1.00 27.42 163 SER B C 1
ATOM 3343 O O . SER B 1 165 ? 19.267 23.631 79.711 1.00 25.46 163 SER B O 1
ATOM 3346 N N . PRO B 1 166 ? 20.183 25.239 78.435 1.00 28.84 164 PRO B N 1
ATOM 3347 C CA . PRO B 1 166 ? 21.152 25.911 77.558 1.00 30.65 164 PRO B CA 1
ATOM 3348 C C . PRO B 1 166 ? 22.557 25.941 78.144 1.00 31.51 164 PRO B C 1
ATOM 3349 O O . PRO B 1 166 ? 22.745 26.134 79.344 1.00 30.09 164 PRO B O 1
ATOM 3353 N N . VAL B 1 167 ? 23.548 25.767 77.281 1.00 32.60 165 VAL B N 1
ATOM 3354 C CA . VAL B 1 167 ? 24.924 25.752 77.730 1.00 33.97 165 VAL B CA 1
ATOM 3355 C C . VAL B 1 167 ? 25.473 27.127 78.102 1.00 34.03 165 VAL B C 1
ATOM 3356 O O . VAL B 1 167 ? 25.215 28.131 77.432 1.00 34.31 165 VAL B O 1
ATOM 3360 N N . ASN B 1 168 ? 26.211 27.153 79.204 1.00 32.94 166 ASN B N 1
ATOM 3361 C CA . ASN B 1 168 ? 26.872 28.351 79.696 1.00 31.76 166 ASN B CA 1
ATOM 3362 C C . ASN B 1 168 ? 28.289 27.834 79.891 1.00 31.44 166 ASN B C 1
ATOM 3363 O O . ASN B 1 168 ? 28.520 26.948 80.709 1.00 30.55 166 ASN B O 1
ATOM 3368 N N . PRO B 1 169 ? 29.256 28.357 79.123 1.00 32.95 167 PRO B N 1
ATOM 3369 C CA . PRO B 1 169 ? 30.640 27.892 79.266 1.00 33.00 167 PRO B CA 1
ATOM 3370 C C . PRO B 1 169 ? 31.154 27.863 80.703 1.00 31.67 167 PRO B C 1
ATOM 3371 O O . PRO B 1 169 ? 31.985 27.027 81.044 1.00 32.93 167 PRO B O 1
ATOM 3375 N N . ASP B 1 170 ? 30.652 28.761 81.546 1.00 32.40 168 ASP B N 1
ATOM 3376 C CA . ASP B 1 170 ? 31.087 28.810 82.937 1.00 33.32 168 ASP B CA 1
ATOM 3377 C C . ASP B 1 170 ? 30.592 27.635 83.779 1.00 32.38 168 ASP B C 1
ATOM 3378 O O . ASP B 1 170 ? 31.029 27.459 84.912 1.00 30.75 168 ASP B O 1
ATOM 3383 N N . PHE B 1 171 ? 29.683 26.832 83.229 1.00 31.34 169 PHE B N 1
ATOM 3384 C CA . PHE B 1 171 ? 29.166 25.671 83.953 1.00 30.96 169 PHE B CA 1
ATOM 3385 C C . PHE B 1 171 ? 30.266 24.630 84.172 1.00 31.74 169 PHE B C 1
ATOM 3386 O O . PHE B 1 171 ? 30.155 23.777 85.053 1.00 31.54 169 PHE B O 1
ATOM 3394 N N . CYS B 1 172 ? 31.331 24.706 83.378 1.00 33.87 170 CYS B N 1
ATOM 3395 C CA . CYS B 1 172 ? 32.426 23.742 83.485 1.00 35.79 170 CYS B CA 1
ATOM 3396 C C . CYS B 1 172 ? 33.056 23.701 84.871 1.00 36.51 170 CYS B C 1
ATOM 3397 O O . CYS B 1 172 ? 33.668 22.706 85.251 1.00 37.84 170 CYS B O 1
ATOM 3400 N N . HIS B 1 173 ? 32.898 24.777 85.630 1.00 36.38 171 HIS B N 1
ATOM 3401 C CA . HIS B 1 173 ? 33.477 24.845 86.967 1.00 36.37 171 HIS B CA 1
ATOM 3402 C C . HIS B 1 173 ? 32.597 24.208 88.033 1.00 34.99 171 HIS B C 1
ATOM 3403 O O . HIS B 1 173 ? 33.005 24.086 89.186 1.00 34.13 171 HIS B O 1
ATOM 3410 N N . LEU B 1 174 ? 31.397 23.791 87.641 1.00 31.93 172 LEU B N 1
ATOM 3411 C CA . LEU B 1 174 ? 30.445 23.199 88.576 1.00 30.46 172 LEU B CA 1
ATOM 3412 C C . LEU B 1 174 ? 30.487 21.683 88.761 1.00 28.81 172 LEU B C 1
ATOM 3413 O O . LEU B 1 174 ? 29.833 21.156 89.656 1.00 27.27 172 LEU B O 1
ATOM 3418 N N . TRP B 1 175 ? 31.255 20.978 87.941 1.00 28.13 173 TRP B N 1
ATOM 3419 C CA . TRP B 1 175 ? 31.281 19.523 88.035 1.00 29.00 173 TRP B CA 1
ATOM 3420 C C . TRP B 1 175 ? 31.526 18.896 89.413 1.00 28.27 173 TRP B C 1
ATOM 3421 O O . TRP B 1 175 ? 30.948 17.860 89.730 1.00 28.60 173 TRP B O 1
ATOM 3432 N N . PRO B 1 176 ? 32.371 19.509 90.257 1.00 28.79 174 PRO B N 1
ATOM 3433 C CA . PRO B 1 176 ? 32.603 18.913 91.583 1.00 27.96 174 PRO B CA 1
ATOM 3434 C C . PRO B 1 176 ? 31.323 18.801 92.433 1.00 27.45 174 PRO B C 1
ATOM 3435 O O . PRO B 1 176 ? 31.214 17.955 93.329 1.00 26.56 174 PRO B O 1
ATOM 3439 N N . LEU B 1 177 ? 30.348 19.652 92.137 1.00 25.09 175 LEU B N 1
ATOM 3440 C CA . LEU B 1 177 ? 29.084 19.661 92.867 1.00 24.82 175 LEU B CA 1
ATOM 3441 C C . LEU B 1 177 ? 28.058 18.669 92.306 1.00 24.20 175 LEU B C 1
ATOM 3442 O O . LEU B 1 177 ? 26.986 18.497 92.873 1.00 24.62 175 LEU B O 1
ATOM 3447 N N . ILE B 1 178 ? 28.406 17.998 91.212 1.00 24.62 176 ILE B N 1
ATOM 3448 C CA . ILE B 1 178 ? 27.475 17.099 90.533 1.00 24.57 176 ILE B CA 1
ATOM 3449 C C . ILE B 1 178 ? 27.688 15.590 90.677 1.00 24.22 176 ILE B C 1
ATOM 3450 O O . ILE B 1 178 ? 28.809 15.094 90.552 1.00 24.54 176 ILE B O 1
ATOM 3455 N N . ASP B 1 179 ? 26.596 14.863 90.915 1.00 24.08 177 ASP B N 1
ATOM 3456 C CA . ASP B 1 179 ? 26.650 13.405 91.033 1.00 22.77 177 ASP B CA 1
ATOM 3457 C C . ASP B 1 179 ? 26.340 12.749 89.690 1.00 24.58 177 ASP B C 1
ATOM 3458 O O . ASP B 1 179 ? 27.017 11.799 89.275 1.00 24.49 177 ASP B O 1
ATOM 3463 N N . ILE B 1 180 ? 25.301 13.255 89.026 1.00 22.54 178 ILE B N 1
ATOM 3464 C CA . ILE B 1 180 ? 24.879 12.730 87.734 1.00 21.41 178 ILE B CA 1
ATOM 3465 C C . ILE B 1 180 ? 24.842 13.841 86.693 1.00 21.19 178 ILE B C 1
ATOM 3466 O O . ILE B 1 180 ? 24.138 14.835 86.867 1.00 19.88 178 ILE B O 1
ATOM 3471 N N . ALA B 1 181 ? 25.601 13.672 85.614 1.00 20.88 179 ALA B N 1
ATOM 3472 C CA . ALA B 1 181 ? 25.627 14.661 84.534 1.00 22.34 179 ALA B CA 1
ATOM 3473 C C . ALA B 1 181 ? 24.972 14.090 83.277 1.00 20.99 179 ALA B C 1
ATOM 3474 O O . ALA B 1 181 ? 25.200 12.933 82.914 1.00 22.16 179 ALA B O 1
ATOM 3476 N N . VAL B 1 182 ? 24.153 14.905 82.624 1.00 21.20 180 VAL B N 1
ATOM 3477 C CA . VAL B 1 182 ? 23.468 14.498 81.401 1.00 22.03 180 VAL B CA 1
ATOM 3478 C C . VAL B 1 182 ? 23.685 15.623 80.407 1.00 22.30 180 VAL B C 1
ATOM 3479 O O . VAL B 1 182 ? 23.227 16.741 80.619 1.00 19.67 180 VAL B O 1
ATOM 3483 N N . VAL B 1 183 ? 24.394 15.314 79.328 1.00 21.95 181 VAL B N 1
ATOM 3484 C CA . VAL B 1 183 ? 24.715 16.298 78.302 1.00 23.28 181 VAL B CA 1
ATOM 3485 C C . VAL B 1 183 ? 24.588 15.675 76.915 1.00 24.83 181 VAL B C 1
ATOM 3486 O O . VAL B 1 183 ? 24.571 14.456 76.794 1.00 24.05 181 VAL B O 1
ATOM 3490 N N . ASN B 1 184 ? 24.469 16.505 75.879 1.00 26.03 182 ASN B N 1
ATOM 3491 C CA . ASN B 1 184 ? 24.439 15.976 74.515 1.00 28.85 182 ASN B CA 1
ATOM 3492 C C . ASN B 1 184 ? 25.889 16.080 74.015 1.00 29.23 182 ASN B C 1
ATOM 3493 O O . ASN B 1 184 ? 26.731 16.652 74.706 1.00 28.69 182 ASN B O 1
ATOM 3498 N N . GLU B 1 185 ? 26.199 15.534 72.842 1.00 31.25 183 GLU B N 1
ATOM 3499 C CA . GLU B 1 185 ? 27.583 15.564 72.359 1.00 34.65 183 GLU B CA 1
ATOM 3500 C C . GLU B 1 185 ? 28.223 16.951 72.378 1.00 33.93 183 GLU B C 1
ATOM 3501 O O . GLU B 1 185 ? 29.378 17.101 72.782 1.00 35.24 183 GLU B O 1
ATOM 3507 N N . SER B 1 186 ? 27.471 17.960 71.953 1.00 33.74 184 SER B N 1
ATOM 3508 C CA . SER B 1 186 ? 27.963 19.331 71.929 1.00 34.36 184 SER B CA 1
ATOM 3509 C C . SER B 1 186 ? 28.364 19.812 73.326 1.00 33.41 184 SER B C 1
ATOM 3510 O O . SER B 1 186 ? 29.458 20.347 73.523 1.00 32.96 184 SER B O 1
ATOM 3513 N N . GLU B 1 187 ? 27.475 19.617 74.295 1.00 32.37 185 GLU B N 1
ATOM 3514 C CA . GLU B 1 187 ? 27.740 20.034 75.665 1.00 30.27 185 GLU B CA 1
ATOM 3515 C C . GLU B 1 187 ? 28.881 19.219 76.265 1.00 30.70 185 GLU B C 1
ATOM 3516 O O . GLU B 1 187 ? 29.655 19.725 77.077 1.00 29.78 185 GLU B O 1
ATOM 3522 N N . ALA B 1 188 ? 28.994 17.959 75.859 1.00 29.18 186 ALA B N 1
ATOM 3523 C CA . ALA B 1 188 ? 30.061 17.105 76.373 1.00 30.43 186 ALA B CA 1
ATOM 3524 C C . ALA B 1 188 ? 31.426 17.696 76.005 1.00 32.03 186 ALA B C 1
ATOM 3525 O O . ALA B 1 188 ? 32.346 17.724 76.826 1.00 31.94 186 ALA B O 1
ATOM 3527 N N . GLU B 1 189 ? 31.546 18.178 74.773 1.00 33.70 187 GLU B N 1
ATOM 3528 C CA . GLU B 1 189 ? 32.797 18.761 74.302 1.00 36.36 187 GLU B CA 1
ATOM 3529 C C . GLU B 1 189 ? 33.022 20.167 74.852 1.00 36.96 187 GLU B C 1
ATOM 3530 O O . GLU B 1 189 ? 34.132 20.522 75.240 1.00 36.38 187 GLU B O 1
ATOM 3536 N N . LEU B 1 190 ? 31.961 20.963 74.890 1.00 37.86 188 LEU B N 1
ATOM 3537 C CA . LEU B 1 190 ? 32.059 22.331 75.381 1.00 38.89 188 LEU B CA 1
ATOM 3538 C C . LEU B 1 190 ? 32.317 22.447 76.881 1.00 37.93 188 LEU B C 1
ATOM 3539 O O . LEU B 1 190 ? 33.083 23.305 77.316 1.00 39.51 188 LEU B O 1
ATOM 3544 N N . LEU B 1 191 ? 31.692 21.582 77.673 1.00 35.98 189 LEU B N 1
ATOM 3545 C CA . LEU B 1 191 ? 31.846 21.648 79.124 1.00 34.54 189 LEU B CA 1
ATOM 3546 C C . LEU B 1 191 ? 32.793 20.625 79.746 1.00 33.09 189 LEU B C 1
ATOM 3547 O O . LEU B 1 191 ? 33.086 20.698 80.938 1.00 32.86 189 LEU B O 1
ATOM 3552 N N . GLN B 1 192 ? 33.264 19.679 78.942 1.00 32.05 190 GLN B N 1
ATOM 3553 C CA . GLN B 1 192 ? 34.183 18.638 79.402 1.00 33.37 190 GLN B CA 1
ATOM 3554 C C . GLN B 1 192 ? 33.928 18.105 80.813 1.00 33.87 190 GLN B C 1
ATOM 3555 O O . GLN B 1 192 ? 34.763 18.266 81.706 1.00 32.04 190 GLN B O 1
ATOM 3561 N N . PRO B 1 193 ? 32.770 17.464 81.038 1.00 34.39 191 PRO B N 1
ATOM 3562 C CA . PRO B 1 193 ? 32.477 16.924 82.369 1.00 35.20 191 PRO B CA 1
ATOM 3563 C C . PRO B 1 193 ? 33.533 15.907 82.795 1.00 37.36 191 PRO B C 1
ATOM 3564 O O . PRO B 1 193 ? 33.977 15.090 81.997 1.00 38.73 191 PRO B O 1
ATOM 3568 N N . TYR B 1 194 ? 33.928 15.960 84.059 1.00 39.98 192 TYR B N 1
ATOM 3569 C CA . TYR B 1 194 ? 34.949 15.058 84.579 1.00 41.10 192 TYR B CA 1
ATOM 3570 C C . TYR B 1 194 ? 34.695 14.823 86.062 1.00 39.86 192 TYR B C 1
ATOM 3571 O O . TYR B 1 194 ? 34.128 15.677 86.740 1.00 39.20 192 TYR B O 1
ATOM 3580 N N . GLY B 1 195 ? 35.127 13.667 86.557 1.00 38.71 193 GLY B N 1
ATOM 3581 C CA . GLY B 1 195 ? 34.967 13.350 87.963 1.00 37.71 193 GLY B CA 1
ATOM 3582 C C . GLY B 1 195 ? 33.547 13.096 88.425 1.00 37.02 193 GLY B C 1
ATOM 3583 O O . GLY B 1 195 ? 33.309 12.897 89.617 1.00 37.07 193 GLY B O 1
ATOM 3584 N N . VAL B 1 196 ? 32.596 13.102 87.498 1.00 34.93 194 VAL B N 1
ATOM 3585 C CA . VAL B 1 196 ? 31.209 12.863 87.863 1.00 33.06 194 VAL B CA 1
ATOM 3586 C C . VAL B 1 196 ? 30.965 11.355 87.917 1.00 33.40 194 VAL B C 1
ATOM 3587 O O . VAL B 1 196 ? 31.406 10.616 87.036 1.00 34.03 194 VAL B O 1
ATOM 3591 N N . LYS B 1 197 ? 30.275 10.899 88.956 1.00 32.11 195 LYS B N 1
ATOM 3592 C CA . LYS B 1 197 ? 30.003 9.476 89.119 1.00 33.11 195 LYS B CA 1
ATOM 3593 C C . LYS B 1 197 ? 29.266 8.860 87.936 1.00 31.18 195 LYS B C 1
ATOM 3594 O O . LYS B 1 197 ? 29.664 7.813 87.430 1.00 29.72 195 LYS B O 1
ATOM 3600 N N . THR B 1 198 ? 28.190 9.507 87.500 1.00 28.28 196 THR B N 1
ATOM 3601 C CA . THR B 1 198 ? 27.423 9.021 86.358 1.00 26.24 196 THR B CA 1
ATOM 3602 C C . THR B 1 198 ? 27.371 10.108 85.296 1.00 24.58 196 THR B C 1
ATOM 3603 O O . THR B 1 198 ? 26.935 11.227 85.572 1.00 23.96 196 THR B O 1
ATOM 3607 N N . LEU B 1 199 ? 27.816 9.773 84.089 1.00 22.86 197 LEU B N 1
ATOM 3608 C CA . LEU B 1 199 ? 27.810 10.714 82.976 1.00 23.16 197 LEU B CA 1
ATOM 3609 C C . LEU B 1 199 ? 27.042 10.114 81.810 1.00 23.38 197 LEU B C 1
ATOM 3610 O O . LEU B 1 199 ? 27.352 9.011 81.355 1.00 21.68 197 LEU B O 1
ATOM 3615 N N . VAL B 1 200 ? 26.044 10.844 81.331 1.00 21.71 198 VAL B N 1
ATOM 3616 C CA . VAL B 1 200 ? 25.258 10.387 80.203 1.00 20.75 198 VAL B CA 1
ATOM 3617 C C . VAL B 1 200 ? 25.451 11.353 79.034 1.00 20.85 198 VAL B C 1
ATOM 3618 O O . VAL B 1 200 ? 25.254 12.559 79.170 1.00 17.90 198 VAL B O 1
ATOM 3622 N N . ILE B 1 201 ? 25.854 10.820 77.890 1.00 19.73 199 ILE B N 1
ATOM 3623 C CA . ILE B 1 201 ? 26.052 11.648 76.713 1.00 20.78 199 ILE B CA 1
ATOM 3624 C C . ILE B 1 201 ? 25.051 11.216 75.654 1.00 22.09 199 ILE B C 1
ATOM 3625 O O . ILE B 1 201 ? 25.194 10.144 75.070 1.00 22.36 199 ILE B O 1
ATOM 3630 N N . THR B 1 202 ? 24.035 12.039 75.413 1.00 22.60 200 THR B N 1
ATOM 3631 C CA . THR B 1 202 ? 23.017 11.709 74.415 1.00 24.12 200 THR B CA 1
ATOM 3632 C C . THR B 1 202 ? 23.424 12.182 73.019 1.00 25.82 200 THR B C 1
ATOM 3633 O O . THR B 1 202 ? 24.087 13.211 72.862 1.00 26.54 200 THR B O 1
ATOM 3637 N N . GLN B 1 203 ? 23.011 11.432 72.004 1.00 24.71 201 GLN B N 1
ATOM 3638 C CA . GLN B 1 203 ? 23.352 11.762 70.630 1.00 26.30 201 GLN B CA 1
ATOM 3639 C C . GLN B 1 203 ? 22.174 11.629 69.669 1.00 27.04 201 GLN B C 1
ATOM 3640 O O . GLN B 1 203 ? 22.289 11.030 68.600 1.00 29.08 201 GLN B O 1
ATOM 3646 N N . GLY B 1 204 ? 21.041 12.191 70.061 1.00 26.79 202 GLY B N 1
ATOM 3647 C CA . GLY B 1 204 ? 19.866 12.154 69.214 1.00 27.59 202 GLY B CA 1
ATOM 3648 C C . GLY B 1 204 ? 19.488 10.802 68.642 1.00 25.03 202 GLY B C 1
ATOM 3649 O O . GLY B 1 204 ? 19.479 9.791 69.342 1.00 22.91 202 GLY B O 1
ATOM 3650 N N . ALA B 1 205 ? 19.170 10.806 67.351 1.00 26.55 203 ALA B N 1
ATOM 3651 C CA . ALA B 1 205 ? 18.742 9.617 66.634 1.00 28.19 203 ALA B CA 1
ATOM 3652 C C . ALA B 1 205 ? 19.760 8.488 66.680 1.00 29.70 203 ALA B C 1
ATOM 3653 O O . ALA B 1 205 ? 19.425 7.337 66.438 1.00 30.43 203 ALA B O 1
ATOM 3655 N N . ALA B 1 206 ? 21.005 8.813 66.990 1.00 29.12 204 ALA B N 1
ATOM 3656 C CA . ALA B 1 206 ? 22.020 7.781 67.058 1.00 30.71 204 ALA B CA 1
ATOM 3657 C C . ALA B 1 206 ? 21.747 6.893 68.280 1.00 31.44 204 ALA B C 1
ATOM 3658 O O . ALA B 1 206 ? 21.496 5.683 68.151 1.00 32.28 204 ALA B O 1
ATOM 3660 N N . GLY B 1 207 ? 21.776 7.514 69.457 1.00 27.93 205 GLY B N 1
ATOM 3661 C CA . GLY B 1 207 ? 21.560 6.801 70.705 1.00 24.84 205 GLY B CA 1
ATOM 3662 C C . GLY B 1 207 ? 22.194 7.588 71.845 1.00 23.45 205 GLY B C 1
ATOM 3663 O O . GLY B 1 207 ? 22.233 8.818 71.802 1.00 22.06 205 GLY B O 1
ATOM 3664 N N . ALA B 1 208 ? 22.692 6.893 72.863 1.00 21.43 206 ALA B N 1
ATOM 3665 C CA . ALA B 1 208 ? 23.312 7.566 73.999 1.00 22.38 206 ALA B CA 1
ATOM 3666 C C . ALA B 1 208 ? 24.339 6.693 74.710 1.00 22.46 206 ALA B C 1
ATOM 3667 O O . ALA B 1 208 ? 24.238 5.466 74.698 1.00 22.09 206 ALA B O 1
ATOM 3669 N N . TRP B 1 209 ? 25.314 7.346 75.334 1.00 21.04 207 TRP B N 1
ATOM 3670 C CA . TRP B 1 209 ? 26.372 6.673 76.077 1.00 21.07 207 TRP B CA 1
ATOM 3671 C C . TRP B 1 209 ? 26.214 6.820 77.592 1.00 22.68 207 TRP B C 1
ATOM 3672 O O . TRP B 1 209 ? 25.806 7.871 78.086 1.00 22.03 207 TRP B O 1
ATOM 3683 N N . LEU B 1 210 ? 26.546 5.758 78.319 1.00 22.40 208 LEU B N 1
ATOM 3684 C CA . LEU B 1 210 ? 26.523 5.782 79.777 1.00 24.71 208 LEU B CA 1
ATOM 3685 C C . LEU B 1 210 ? 27.979 5.578 80.186 1.00 26.00 208 LEU B C 1
ATOM 3686 O O . LEU B 1 210 ? 28.589 4.565 79.824 1.00 26.10 208 LEU B O 1
ATOM 3691 N N . VAL B 1 211 ? 28.538 6.541 80.917 1.00 26.03 209 VAL B N 1
ATOM 3692 C CA . VAL B 1 211 ? 29.930 6.454 81.360 1.00 29.43 209 VAL B CA 1
ATOM 3693 C C . VAL B 1 211 ? 30.010 6.477 82.885 1.00 32.56 209 VAL B C 1
ATOM 3694 O O . VAL B 1 211 ? 29.681 7.478 83.521 1.00 30.10 209 VAL B O 1
ATOM 3698 N N . GLN B 1 212 ? 30.446 5.368 83.470 1.00 36.17 210 GLN B N 1
ATOM 3699 C CA . GLN B 1 212 ? 30.586 5.263 84.917 1.00 40.22 210 GLN B CA 1
ATOM 3700 C C . GLN B 1 212 ? 31.918 4.609 85.209 1.00 43.72 210 GLN B C 1
ATOM 3701 O O . GLN B 1 212 ? 32.197 3.511 84.727 1.00 43.41 210 GLN B O 1
ATOM 3707 N N . GLU B 1 213 ? 32.729 5.310 85.995 1.00 46.45 211 GLU B N 1
ATOM 3708 C CA . GLU B 1 213 ? 34.063 4.869 86.381 1.00 49.30 211 GLU B CA 1
ATOM 3709 C C . GLU B 1 213 ? 34.850 4.136 85.300 1.00 48.72 211 GLU B C 1
ATOM 3710 O O . GLU B 1 213 ? 35.286 3.007 85.494 1.00 49.61 211 GLU B O 1
ATOM 3716 N N . GLY B 1 214 ? 35.033 4.790 84.158 1.00 48.71 212 GLY B N 1
ATOM 3717 C CA . GLY B 1 214 ? 35.793 4.184 83.079 1.00 46.97 212 GLY B CA 1
ATOM 3718 C C . GLY B 1 214 ? 35.035 3.263 82.142 1.00 45.08 212 GLY B C 1
ATOM 3719 O O . GLY B 1 214 ? 35.411 3.131 80.976 1.00 46.59 212 GLY B O 1
ATOM 3720 N N . GLN B 1 215 ? 33.979 2.622 82.632 1.00 42.46 213 GLN B N 1
ATOM 3721 C CA . GLN B 1 215 ? 33.206 1.717 81.791 1.00 39.65 213 GLN B CA 1
ATOM 3722 C C . GLN B 1 215 ? 32.241 2.495 80.912 1.00 36.77 213 GLN B C 1
ATOM 3723 O O . GLN B 1 215 ? 31.526 3.373 81.391 1.00 35.49 213 GLN B O 1
ATOM 3729 N N . ARG B 1 216 ? 32.233 2.172 79.623 1.00 33.52 214 ARG B N 1
ATOM 3730 C CA . ARG B 1 216 ? 31.354 2.842 78.673 1.00 32.78 214 ARG B CA 1
ATOM 3731 C C . ARG B 1 216 ? 30.314 1.857 78.177 1.00 31.70 214 ARG B C 1
ATOM 3732 O O . ARG B 1 216 ? 30.624 0.692 77.915 1.00 31.23 214 ARG B O 1
ATOM 3740 N N . GLN B 1 217 ? 29.085 2.339 78.039 1.00 30.15 215 GLN B N 1
ATOM 3741 C CA . GLN B 1 217 ? 27.989 1.525 77.542 1.00 30.73 215 GLN B CA 1
ATOM 3742 C C . GLN B 1 217 ? 27.165 2.374 76.589 1.00 29.06 215 GLN B C 1
ATOM 3743 O O . GLN B 1 217 ? 26.802 3.501 76.899 1.00 26.78 215 GLN B O 1
ATOM 3749 N N . PHE B 1 218 ? 26.875 1.823 75.422 1.00 27.53 216 PHE B N 1
ATOM 3750 C CA . PHE B 1 218 ? 26.109 2.546 74.434 1.00 28.78 216 PHE B CA 1
ATOM 3751 C C . PHE B 1 218 ? 24.704 1.977 74.292 1.00 28.50 216 PHE B C 1
ATOM 3752 O O . PHE B 1 218 ? 24.518 0.760 74.247 1.00 30.12 216 PHE B O 1
ATOM 3760 N N . CYS B 1 219 ? 23.715 2.859 74.224 1.00 26.83 217 CYS B N 1
ATOM 3761 C CA . CYS B 1 219 ? 22.331 2.427 74.068 1.00 25.09 217 CYS B CA 1
ATOM 3762 C C . CYS B 1 219 ? 21.768 3.007 72.782 1.00 25.82 217 CYS B C 1
ATOM 3763 O O . CYS B 1 219 ? 21.636 4.224 72.649 1.00 24.44 217 CYS B O 1
ATOM 3766 N N . PRO B 1 220 ? 21.430 2.144 71.811 1.00 24.06 218 PRO B N 1
ATOM 3767 C CA . PRO B 1 220 ? 20.883 2.644 70.550 1.00 25.47 218 PRO B CA 1
ATOM 3768 C C . PRO B 1 220 ? 19.523 3.294 70.768 1.00 22.79 218 PRO B C 1
ATOM 3769 O O . PRO B 1 220 ? 18.784 2.930 71.690 1.00 22.67 218 PRO B O 1
ATOM 3773 N N . ALA B 1 221 ? 19.202 4.265 69.928 1.00 22.95 219 ALA B N 1
ATOM 3774 C CA . ALA B 1 221 ? 17.915 4.932 70.018 1.00 23.78 219 ALA B CA 1
ATOM 3775 C C . ALA B 1 221 ? 16.892 3.962 69.429 1.00 25.11 219 ALA B C 1
ATOM 3776 O O . ALA B 1 221 ? 17.254 3.053 68.683 1.00 25.27 219 ALA B O 1
ATOM 3778 N N . VAL B 1 222 ? 15.625 4.141 69.778 1.00 24.09 220 VAL B N 1
ATOM 3779 C CA . VAL B 1 222 ? 14.564 3.297 69.248 1.00 24.28 220 VAL B CA 1
ATOM 3780 C C . VAL B 1 222 ? 14.100 3.935 67.938 1.00 24.53 220 VAL B C 1
ATOM 3781 O O . VAL B 1 222 ? 13.740 5.111 67.916 1.00 24.67 220 VAL B O 1
ATOM 3785 N N . PRO B 1 223 ? 14.111 3.173 66.826 1.00 24.40 221 PRO B N 1
ATOM 3786 C CA . PRO B 1 223 ? 13.678 3.744 65.543 1.00 25.43 221 PRO B CA 1
ATOM 3787 C C . PRO B 1 223 ? 12.327 4.439 65.676 1.00 24.90 221 PRO B C 1
ATOM 3788 O O . PRO B 1 223 ? 11.386 3.885 66.249 1.00 23.72 221 PRO B O 1
ATOM 3792 N N . ALA B 1 224 ? 12.239 5.657 65.152 1.00 23.30 222 ALA B N 1
ATOM 3793 C CA . ALA B 1 224 ? 11.007 6.434 65.234 1.00 25.18 222 ALA B CA 1
ATOM 3794 C C . ALA B 1 224 ? 10.894 7.431 64.090 1.00 24.72 222 ALA B C 1
ATOM 3795 O O . ALA B 1 224 ? 11.902 7.824 63.499 1.00 24.93 222 ALA B O 1
ATOM 3797 N N . GLU B 1 225 ? 9.661 7.821 63.776 1.00 25.42 223 GLU B N 1
ATOM 3798 C CA . GLU B 1 225 ? 9.394 8.818 62.742 1.00 27.65 223 GLU B CA 1
ATOM 3799 C C . GLU B 1 225 ? 9.448 10.158 63.477 1.00 27.90 223 GLU B C 1
ATOM 3800 O O . GLU B 1 225 ? 8.596 10.441 64.315 1.00 28.26 223 GLU B O 1
ATOM 3806 N N . ALA B 1 226 ? 10.442 10.979 63.159 1.00 27.74 224 ALA B N 1
ATOM 3807 C CA . ALA B 1 226 ? 10.623 12.262 63.838 1.00 27.98 224 ALA B CA 1
ATOM 3808 C C . ALA B 1 226 ? 9.752 13.409 63.347 1.00 27.73 224 ALA B C 1
ATOM 3809 O O . ALA B 1 226 ? 10.219 14.269 62.599 1.00 29.00 224 ALA B O 1
ATOM 3811 N N . LEU B 1 227 ? 8.494 13.439 63.772 1.00 26.89 225 LEU B N 1
ATOM 3812 C CA . LEU B 1 227 ? 7.599 14.517 63.363 1.00 26.81 225 LEU B CA 1
ATOM 3813 C C . LEU B 1 227 ? 7.941 15.809 64.110 1.00 25.93 225 LEU B C 1
ATOM 3814 O O . LEU B 1 227 ? 7.898 16.901 63.535 1.00 25.35 225 LEU B O 1
ATOM 3819 N N . ASP B 1 228 ? 8.279 15.675 65.390 1.00 22.75 226 ASP B N 1
ATOM 3820 C CA . ASP B 1 228 ? 8.593 16.826 66.230 1.00 22.16 226 ASP B CA 1
ATOM 3821 C C . ASP B 1 228 ? 9.501 16.378 67.371 1.00 21.68 226 ASP B C 1
ATOM 3822 O O . ASP B 1 228 ? 9.078 15.644 68.269 1.00 21.50 226 ASP B O 1
ATOM 3827 N N . THR B 1 229 ? 10.746 16.838 67.310 1.00 21.12 227 THR B N 1
ATOM 3828 C CA . THR B 1 229 ? 11.803 16.517 68.271 1.00 24.39 227 THR B CA 1
ATOM 3829 C C . THR B 1 229 ? 11.728 17.286 69.596 1.00 23.03 227 THR B C 1
ATOM 3830 O O . THR B 1 229 ? 12.456 16.982 70.549 1.00 22.47 227 THR B O 1
ATOM 3834 N N . THR B 1 230 ? 10.826 18.256 69.674 1.00 22.15 228 THR B N 1
ATOM 3835 C CA . THR B 1 230 ? 10.680 19.063 70.888 1.00 22.51 228 THR B CA 1
ATOM 3836 C C . THR B 1 230 ? 10.555 18.262 72.183 1.00 21.89 228 THR B C 1
ATOM 3837 O O . THR B 1 230 ? 9.661 17.433 72.336 1.00 20.10 228 THR B O 1
ATOM 3841 N N . GLY B 1 231 ? 11.462 18.521 73.117 1.00 21.31 229 GLY B N 1
ATOM 3842 C CA . GLY B 1 231 ? 11.413 17.838 74.395 1.00 21.80 229 GLY B CA 1
ATOM 3843 C C . GLY B 1 231 ? 11.910 16.409 74.454 1.00 21.21 229 GLY B C 1
ATOM 3844 O O . GLY B 1 231 ? 11.699 15.733 75.459 1.00 19.36 229 GLY B O 1
ATOM 3845 N N . ALA B 1 232 ? 12.574 15.939 73.400 1.00 22.56 230 ALA B N 1
ATOM 3846 C CA . ALA B 1 232 ? 13.081 14.570 73.394 1.00 23.16 230 ALA B CA 1
ATOM 3847 C C . ALA B 1 232 ? 14.149 14.431 74.467 1.00 21.68 230 ALA B C 1
ATOM 3848 O O . ALA B 1 232 ? 14.174 13.453 75.212 1.00 21.18 230 ALA B O 1
ATOM 3850 N N . GLY B 1 233 ? 15.025 15.425 74.552 1.00 21.96 231 GLY B N 1
ATOM 3851 C CA . GLY B 1 233 ? 16.076 15.390 75.554 1.00 20.48 231 GLY B CA 1
ATOM 3852 C C . GLY B 1 233 ? 15.507 15.370 76.959 1.00 20.44 231 GLY B C 1
ATOM 3853 O O . GLY B 1 233 ? 15.985 14.626 77.835 1.00 17.47 231 GLY B O 1
ATOM 3854 N N . ASP B 1 234 ? 14.480 16.188 77.184 1.00 19.19 232 ASP B N 1
ATOM 3855 C CA . ASP B 1 234 ? 13.839 16.253 78.494 1.00 19.27 232 ASP B CA 1
ATOM 3856 C C . ASP B 1 234 ? 13.184 14.919 78.840 1.00 19.35 232 ASP B C 1
ATOM 3857 O O . ASP B 1 234 ? 13.254 14.453 79.977 1.00 18.78 232 ASP B O 1
ATOM 3862 N N . THR B 1 235 ? 12.533 14.314 77.854 1.00 18.53 233 THR B N 1
ATOM 3863 C CA . THR B 1 235 ? 11.887 13.026 78.067 1.00 19.07 233 THR B CA 1
ATOM 3864 C C . THR B 1 235 ? 12.917 11.974 78.441 1.00 18.61 233 THR B C 1
ATOM 3865 O O . THR B 1 235 ? 12.734 11.225 79.396 1.00 20.18 233 THR B O 1
ATOM 3869 N N . PHE B 1 236 ? 14.000 11.921 77.676 1.00 19.19 234 PHE B N 1
ATOM 3870 C CA . PHE B 1 236 ? 15.059 10.943 77.919 1.00 19.09 234 PHE B CA 1
ATOM 3871 C C . PHE B 1 236 ? 15.607 11.035 79.350 1.00 19.44 234 PHE B C 1
ATOM 3872 O O . PHE B 1 236 ? 15.712 10.030 80.062 1.00 18.22 234 PHE B O 1
ATOM 3880 N N . LEU B 1 237 ? 15.959 12.242 79.773 1.00 19.58 235 LEU B N 1
ATOM 3881 C CA . LEU B 1 237 ? 16.508 12.424 81.116 1.00 20.05 235 LEU B CA 1
ATOM 3882 C C . LEU B 1 237 ? 15.519 12.011 82.194 1.00 20.41 235 LEU B C 1
ATOM 3883 O O . LEU B 1 237 ? 15.846 11.231 83.085 1.00 18.83 235 LEU B O 1
ATOM 3888 N N . ALA B 1 238 ? 14.305 12.542 82.106 1.00 19.95 236 ALA B N 1
ATOM 3889 C CA . ALA B 1 238 ? 13.268 12.247 83.085 1.00 20.88 236 ALA B CA 1
ATOM 3890 C C . ALA B 1 238 ? 13.036 10.752 83.262 1.00 20.76 236 ALA B C 1
ATOM 3891 O O . ALA B 1 238 ? 13.036 10.241 84.389 1.00 18.13 236 ALA B O 1
ATOM 3893 N N . VAL B 1 239 ? 12.836 10.051 82.149 1.00 19.62 237 VAL B N 1
ATOM 3894 C CA . VAL B 1 239 ? 12.571 8.620 82.215 1.00 19.34 237 VAL B CA 1
ATOM 3895 C C . VAL B 1 239 ? 13.784 7.799 82.647 1.00 20.57 237 VAL B C 1
ATOM 3896 O O . VAL B 1 239 ? 13.640 6.817 83.374 1.00 22.47 237 VAL B O 1
ATOM 3908 N N . LEU B 1 241 ? 16.143 8.766 84.669 1.00 21.93 239 LEU B N 1
ATOM 3909 C CA . LEU B 1 241 ? 16.248 8.972 86.107 1.00 21.82 239 LEU B CA 1
ATOM 3910 C C . LEU B 1 241 ? 15.126 8.235 86.845 1.00 21.40 239 LEU B C 1
ATOM 3911 O O . LEU B 1 241 ? 15.362 7.579 87.858 1.00 21.57 239 LEU B O 1
ATOM 3916 N N . ALA B 1 242 ? 13.907 8.327 86.323 1.00 20.58 240 ALA B N 1
ATOM 3917 C CA . ALA B 1 242 ? 12.771 7.662 86.950 1.00 21.41 240 ALA B CA 1
ATOM 3918 C C . ALA B 1 242 ? 12.998 6.156 87.022 1.00 22.13 240 ALA B C 1
ATOM 3919 O O . ALA B 1 242 ? 12.771 5.532 88.067 1.00 23.38 240 ALA B O 1
ATOM 3921 N N . SER B 1 243 ? 13.443 5.576 85.912 1.00 20.86 241 SER B N 1
ATOM 3922 C CA . SER B 1 243 ? 13.687 4.142 85.847 1.00 23.14 241 SER B CA 1
ATOM 3923 C C . SER B 1 243 ? 14.681 3.690 86.917 1.00 23.44 241 SER B C 1
ATOM 3924 O O . SER B 1 243 ? 14.431 2.729 87.638 1.00 24.46 241 SER B O 1
ATOM 3927 N N . ALA B 1 244 ? 15.807 4.386 87.011 1.00 24.90 242 ALA B N 1
ATOM 3928 C CA . ALA B 1 244 ? 16.831 4.058 88.004 1.00 25.99 242 ALA B CA 1
ATOM 3929 C C . ALA B 1 244 ? 16.282 4.262 89.420 1.00 28.18 242 ALA B C 1
ATOM 3930 O O . ALA B 1 244 ? 16.520 3.452 90.316 1.00 29.17 242 ALA B O 1
ATOM 3932 N N . LEU B 1 245 ? 15.543 5.350 89.609 1.00 28.61 243 LEU B N 1
ATOM 3933 C CA . LEU B 1 245 ? 14.948 5.671 90.904 1.00 29.31 243 LEU B CA 1
ATOM 3934 C C . LEU B 1 245 ? 13.968 4.577 91.338 1.00 30.34 243 LEU B C 1
ATOM 3935 O O . LEU B 1 245 ? 14.029 4.085 92.468 1.00 29.15 243 LEU B O 1
ATOM 3940 N N . LEU B 1 246 ? 13.072 4.196 90.434 1.00 28.80 244 LEU B N 1
ATOM 3941 C CA . LEU B 1 246 ? 12.076 3.167 90.722 1.00 29.57 244 LEU B CA 1
ATOM 3942 C C . LEU B 1 246 ? 12.661 1.786 91.010 1.00 30.70 244 LEU B C 1
ATOM 3943 O O . LEU B 1 246 ? 12.004 0.946 91.620 1.00 31.50 244 LEU B O 1
ATOM 3948 N N . ARG B 1 247 ? 13.891 1.542 90.577 1.00 30.96 245 ARG B N 1
ATOM 3949 C CA . ARG B 1 247 ? 14.508 0.243 90.817 1.00 30.68 245 ARG B CA 1
ATOM 3950 C C . ARG B 1 247 ? 15.600 0.324 91.881 1.00 31.12 245 ARG B C 1
ATOM 3951 O O . ARG B 1 247 ? 16.269 -0.667 92.175 1.00 31.60 245 ARG B O 1
ATOM 3959 N N . GLY B 1 248 ? 15.762 1.514 92.455 1.00 30.21 246 GLY B N 1
ATOM 3960 C CA . GLY B 1 248 ? 16.748 1.729 93.499 1.00 31.45 246 GLY B CA 1
ATOM 3961 C C . GLY B 1 248 ? 18.199 1.578 93.092 1.00 32.72 246 GLY B C 1
ATOM 3962 O O . GLY B 1 248 ? 19.018 1.129 93.891 1.00 33.89 246 GLY B O 1
ATOM 3963 N N . VAL B 1 249 ? 18.537 1.950 91.862 1.00 31.94 247 VAL B N 1
ATOM 3964 C CA . VAL B 1 249 ? 19.918 1.837 91.409 1.00 31.79 247 VAL B CA 1
ATOM 3965 C C . VAL B 1 249 ? 20.381 3.119 90.729 1.00 31.46 247 VAL B C 1
ATOM 3966 O O . VAL B 1 249 ? 19.575 4.006 90.447 1.00 30.54 247 VAL B O 1
ATOM 3970 N N . ALA B 1 250 ? 21.686 3.224 90.491 1.00 30.04 248 ALA B N 1
ATOM 3971 C CA . ALA B 1 250 ? 22.230 4.385 89.800 1.00 29.29 248 ALA B CA 1
ATOM 3972 C C . ALA B 1 250 ? 21.886 4.142 88.333 1.00 27.95 248 ALA B C 1
ATOM 3973 O O . ALA B 1 250 ? 21.609 3.008 87.945 1.00 26.91 248 ALA B O 1
ATOM 3975 N N . PRO B 1 251 ? 21.888 5.195 87.501 1.00 27.21 249 PRO B N 1
ATOM 3976 C CA . PRO B 1 251 ? 21.563 5.008 86.083 1.00 27.04 249 PRO B CA 1
ATOM 3977 C C . PRO B 1 251 ? 22.330 3.830 85.486 1.00 26.43 249 PRO B C 1
ATOM 3978 O O . PRO B 1 251 ? 23.536 3.727 85.659 1.00 26.35 249 PRO B O 1
ATOM 3982 N N . ASP B 1 252 ? 21.619 2.941 84.797 1.00 25.99 250 ASP B N 1
ATOM 3983 C CA . ASP B 1 252 ? 22.241 1.772 84.185 1.00 26.05 250 ASP B CA 1
ATOM 3984 C C . ASP B 1 252 ? 21.759 1.573 82.759 1.00 26.86 250 ASP B C 1
ATOM 3985 O O . ASP B 1 252 ? 20.972 2.367 82.245 1.00 25.61 250 ASP B O 1
ATOM 3990 N N . ALA B 1 253 ? 22.230 0.505 82.121 1.00 25.98 251 ALA B N 1
ATOM 3991 C CA . ALA B 1 253 ? 21.842 0.206 80.748 1.00 27.36 251 ALA B CA 1
ATOM 3992 C C . ALA B 1 253 ? 20.326 0.137 80.562 1.00 26.70 251 ALA B C 1
ATOM 3993 O O . ALA B 1 253 ? 19.793 0.644 79.572 1.00 24.94 251 ALA B O 1
ATOM 3995 N N . LEU B 1 254 ? 19.632 -0.504 81.499 1.00 25.89 252 LEU B N 1
ATOM 3996 C CA . LEU B 1 254 ? 18.183 -0.622 81.396 1.00 25.94 252 LEU B CA 1
ATOM 3997 C C . LEU B 1 254 ? 17.519 0.757 81.480 1.00 24.21 252 LEU B C 1
ATOM 3998 O O . LEU B 1 254 ? 16.528 1.023 80.798 1.00 24.47 252 LEU B O 1
ATOM 4003 N N . ALA B 1 255 ? 18.072 1.635 82.310 1.00 23.00 253 ALA B N 1
ATOM 4004 C CA . ALA B 1 255 ? 17.524 2.979 82.461 1.00 24.15 253 ALA B CA 1
ATOM 4005 C C . ALA B 1 255 ? 17.570 3.720 81.119 1.00 22.44 253 ALA B C 1
ATOM 4006 O O . ALA B 1 255 ? 16.619 4.412 80.749 1.00 22.72 253 ALA B O 1
ATOM 4008 N N . LEU B 1 256 ? 18.669 3.571 80.387 1.00 23.25 254 LEU B N 1
ATOM 4009 C CA . LEU B 1 256 ? 18.774 4.224 79.088 1.00 22.18 254 LEU B CA 1
ATOM 4010 C C . LEU B 1 256 ? 17.840 3.553 78.076 1.00 22.75 254 LEU B C 1
ATOM 4011 O O . LEU B 1 256 ? 17.332 4.209 77.172 1.00 21.04 254 LEU B O 1
ATOM 4016 N N . ALA B 1 257 ? 17.606 2.250 78.228 1.00 22.60 255 ALA B N 1
ATOM 4017 C CA . ALA B 1 257 ? 16.709 1.545 77.310 1.00 22.84 255 ALA B CA 1
ATOM 4018 C C . ALA B 1 257 ? 15.303 2.113 77.478 1.00 22.35 255 ALA B C 1
ATOM 4019 O O . ALA B 1 257 ? 14.650 2.455 76.501 1.00 22.56 255 ALA B O 1
ATOM 4021 N N . HIS B 1 258 ? 14.836 2.195 78.722 1.00 22.16 256 HIS B N 1
ATOM 4022 C CA . HIS B 1 258 ? 13.510 2.752 78.993 1.00 21.84 256 HIS B CA 1
ATOM 4023 C C . HIS B 1 258 ? 13.439 4.178 78.449 1.00 20.17 256 HIS B C 1
ATOM 4024 O O . HIS B 1 258 ? 12.479 4.554 77.776 1.00 19.56 256 HIS B O 1
ATOM 4031 N N . ALA B 1 259 ? 14.459 4.972 78.752 1.00 18.53 257 ALA B N 1
ATOM 4032 C CA . ALA B 1 259 ? 14.498 6.358 78.299 1.00 18.33 257 ALA B CA 1
ATOM 4033 C C . ALA B 1 259 ? 14.437 6.466 76.780 1.00 19.13 257 ALA B C 1
ATOM 4034 O O . ALA B 1 259 ? 13.793 7.364 76.243 1.00 20.29 257 ALA B O 1
ATOM 4036 N N . SER B 1 260 ? 15.095 5.547 76.082 1.00 19.38 258 SER B N 1
ATOM 4037 C CA . SER B 1 260 ? 15.091 5.585 74.624 1.00 21.14 258 SER B CA 1
ATOM 4038 C C . SER B 1 260 ? 13.692 5.299 74.077 1.00 20.68 258 SER B C 1
ATOM 4039 O O . SER B 1 260 ? 13.260 5.901 73.088 1.00 19.80 258 SER B O 1
ATOM 4042 N N . ARG B 1 261 ? 12.983 4.377 74.719 1.00 21.17 259 ARG B N 1
ATOM 4043 C CA . ARG B 1 261 ? 11.635 4.050 74.273 1.00 21.23 259 ARG B CA 1
ATOM 4044 C C . ARG B 1 261 ? 10.697 5.226 74.499 1.00 21.40 259 ARG B C 1
ATOM 4045 O O . ARG B 1 261 ? 9.848 5.515 73.659 1.00 20.90 259 ARG B O 1
ATOM 4053 N N . ALA B 1 262 ? 10.855 5.904 75.634 1.00 19.55 260 ALA B N 1
ATOM 4054 C CA . ALA B 1 262 ? 10.009 7.054 75.963 1.00 19.75 260 ALA B CA 1
ATOM 4055 C C . ALA B 1 262 ? 10.272 8.219 75.012 1.00 19.48 260 ALA B C 1
ATOM 4056 O O . ALA B 1 262 ? 9.337 8.870 74.538 1.00 20.70 260 ALA B O 1
ATOM 4058 N N . ALA B 1 263 ? 11.545 8.473 74.738 1.00 18.00 261 ALA B N 1
ATOM 4059 C CA . ALA B 1 263 ? 11.941 9.552 73.844 1.00 18.79 261 ALA B CA 1
ATOM 4060 C C . ALA B 1 263 ? 11.432 9.301 72.420 1.00 19.97 261 ALA B C 1
ATOM 4061 O O . ALA B 1 263 ? 11.132 10.244 71.686 1.00 19.57 261 ALA B O 1
ATOM 4063 N N . ALA B 1 264 ? 11.341 8.031 72.030 1.00 18.60 262 ALA B N 1
ATOM 4064 C CA . ALA B 1 264 ? 10.848 7.686 70.702 1.00 19.53 262 ALA B CA 1
ATOM 4065 C C . ALA B 1 264 ? 9.398 8.166 70.575 1.00 19.60 262 ALA B C 1
ATOM 4066 O O . ALA B 1 264 ? 8.992 8.691 69.531 1.00 19.52 262 ALA B O 1
ATOM 4068 N N . ILE B 1 265 ? 8.623 7.984 71.642 1.00 19.91 263 ILE B N 1
ATOM 4069 C CA . ILE B 1 265 ? 7.235 8.427 71.660 1.00 19.40 263 ILE B CA 1
ATOM 4070 C C . ILE B 1 265 ? 7.188 9.943 71.448 1.00 19.25 263 ILE B C 1
ATOM 4071 O O . ILE B 1 265 ? 6.439 10.446 70.603 1.00 17.52 263 ILE B O 1
ATOM 4076 N N . THR B 1 266 ? 7.990 10.671 72.222 1.00 17.54 264 THR B N 1
ATOM 4077 C CA . THR B 1 266 ? 8.011 12.124 72.120 1.00 17.39 264 THR B CA 1
ATOM 4078 C C . THR B 1 266 ? 8.370 12.648 70.737 1.00 17.92 264 THR B C 1
ATOM 4079 O O . THR B 1 266 ? 7.728 13.577 70.234 1.00 19.62 264 THR B O 1
ATOM 4083 N N . VAL B 1 267 ? 9.384 12.064 70.105 1.00 18.84 265 VAL B N 1
ATOM 4084 C CA . VAL B 1 267 ? 9.768 12.556 68.789 1.00 19.16 265 VAL B CA 1
ATOM 4085 C C . VAL B 1 267 ? 8.705 12.244 67.735 1.00 20.45 265 VAL B C 1
ATOM 4086 O O . VAL B 1 267 ? 8.600 12.948 66.731 1.00 21.12 265 VAL B O 1
ATOM 4090 N N . SER B 1 268 ? 7.909 11.206 67.964 1.00 20.52 266 SER B N 1
ATOM 4091 C CA . SER B 1 268 ? 6.867 10.838 67.000 1.00 22.69 266 SER B CA 1
ATOM 4092 C C . SER B 1 268 ? 5.570 11.633 67.176 1.00 23.03 266 SER B C 1
ATOM 4093 O O . SER B 1 268 ? 4.625 11.458 66.407 1.00 24.08 266 SER B O 1
ATOM 4096 N N . ARG B 1 269 ? 5.521 12.497 68.187 1.00 21.28 267 ARG B N 1
ATOM 4097 C CA . ARG B 1 269 ? 4.326 13.292 68.434 1.00 21.96 267 ARG B CA 1
ATOM 4098 C C . ARG B 1 269 ? 4.638 14.777 68.371 1.00 22.75 267 ARG B C 1
ATOM 4099 O O . ARG B 1 269 ? 5.757 15.205 68.666 1.00 23.45 267 ARG B O 1
ATOM 4107 N N . ARG B 1 270 ? 3.644 15.563 67.980 1.00 23.43 268 ARG B N 1
ATOM 4108 C CA . ARG B 1 270 ? 3.815 17.004 67.860 1.00 23.54 268 ARG B CA 1
ATOM 4109 C C . ARG B 1 270 ? 3.436 17.748 69.133 1.00 23.62 268 ARG B C 1
ATOM 4110 O O . ARG B 1 270 ? 2.538 17.336 69.874 1.00 24.34 268 ARG B O 1
ATOM 4118 N N . GLY B 1 271 ? 4.131 18.855 69.371 1.00 23.05 269 GLY B N 1
ATOM 4119 C CA . GLY B 1 271 ? 3.868 19.676 70.538 1.00 22.33 269 GLY B CA 1
ATOM 4120 C C . GLY B 1 271 ? 4.938 19.517 71.597 1.00 21.89 269 GLY B C 1
ATOM 4121 O O . GLY B 1 271 ? 6.012 18.966 71.344 1.00 20.37 269 GLY B O 1
ATOM 4122 N N . THR B 1 272 ? 4.657 20.025 72.788 1.00 21.36 270 THR B N 1
ATOM 4123 C CA . THR B 1 272 ? 5.597 19.889 73.885 1.00 22.96 270 THR B CA 1
ATOM 4124 C C . THR B 1 272 ? 4.953 18.933 74.880 1.00 22.41 270 THR B C 1
ATOM 4125 O O . THR B 1 272 ? 5.005 17.727 74.672 1.00 23.11 270 THR B O 1
ATOM 4129 N N . LEU B 1 273 ? 4.313 19.437 75.931 1.00 23.77 271 LEU B N 1
ATOM 4130 C CA . LEU B 1 273 ? 3.685 18.523 76.888 1.00 24.57 271 LEU B CA 1
ATOM 4131 C C . LEU B 1 273 ? 2.705 17.543 76.230 1.00 24.65 271 LEU B C 1
ATOM 4132 O O . LEU B 1 273 ? 2.616 16.386 76.636 1.00 22.57 271 LEU B O 1
ATOM 4137 N N . SER B 1 274 ? 1.968 17.992 75.217 1.00 25.27 272 SER B N 1
ATOM 4138 C CA . SER B 1 274 ? 1.003 17.103 74.565 1.00 26.38 272 SER B CA 1
ATOM 4139 C C . SER B 1 274 ? 1.675 15.962 73.791 1.00 25.19 272 SER B C 1
ATOM 4140 O O . SER B 1 274 ? 1.021 14.981 73.432 1.00 25.56 272 SER B O 1
ATOM 4143 N N . ALA B 1 275 ? 2.974 16.089 73.537 1.00 23.64 273 ALA B N 1
ATOM 4144 C CA . ALA B 1 275 ? 3.713 15.056 72.809 1.00 22.83 273 ALA B CA 1
ATOM 4145 C C . ALA B 1 275 ? 4.347 14.013 73.725 1.00 23.03 273 ALA B C 1
ATOM 4146 O O . ALA B 1 275 ? 4.756 12.944 73.273 1.00 22.46 273 ALA B O 1
ATOM 4148 N N . PHE B 1 276 ? 4.421 14.313 75.015 1.00 22.71 274 PHE B N 1
ATOM 4149 C CA . PHE B 1 276 ? 5.052 13.394 75.953 1.00 21.94 274 PHE B CA 1
ATOM 4150 C C . PHE B 1 276 ? 4.192 12.194 76.323 1.00 20.62 274 PHE B C 1
ATOM 4151 O O . PHE B 1 276 ? 2.970 12.276 76.343 1.00 20.74 274 PHE B O 1
ATOM 4159 N N . PRO B 1 277 ? 4.828 11.057 76.623 1.00 21.91 275 PRO B N 1
ATOM 4160 C CA . PRO B 1 277 ? 4.062 9.866 77.001 1.00 21.53 275 PRO B CA 1
ATOM 4161 C C . PRO B 1 277 ? 3.271 10.087 78.297 1.00 22.22 275 PRO B C 1
ATOM 4162 O O . PRO B 1 277 ? 3.710 10.815 79.199 1.00 18.47 275 PRO B O 1
ATOM 4166 N N . GLY B 1 278 ? 2.103 9.455 78.379 1.00 22.12 276 GLY B N 1
ATOM 4167 C CA . GLY B 1 278 ? 1.259 9.585 79.555 1.00 22.12 276 GLY B CA 1
ATOM 4168 C C . GLY B 1 278 ? 1.647 8.605 80.642 1.00 21.65 276 GLY B C 1
ATOM 4169 O O . GLY B 1 278 ? 2.483 7.733 80.420 1.00 21.83 276 GLY B O 1
ATOM 4170 N N . SER B 1 279 ? 1.035 8.738 81.816 1.00 22.83 277 SER B N 1
ATOM 4171 C CA . SER B 1 279 ? 1.341 7.862 82.943 1.00 23.37 277 SER B CA 1
ATOM 4172 C C . SER B 1 279 ? 1.206 6.378 82.644 1.00 24.42 277 SER B C 1
ATOM 4173 O O . SER B 1 279 ? 2.060 5.589 83.033 1.00 23.73 277 SER B O 1
ATOM 4176 N N . ARG B 1 280 ? 0.135 5.983 81.963 1.00 25.92 278 ARG B N 1
ATOM 4177 C CA . ARG B 1 280 ? -0.046 4.567 81.665 1.00 26.77 278 ARG B CA 1
ATOM 4178 C C . ARG B 1 280 ? 0.968 4.083 80.641 1.00 26.51 278 ARG B C 1
ATOM 4179 O O . ARG B 1 280 ? 1.467 2.962 80.734 1.00 27.08 278 ARG B O 1
ATOM 4187 N N . GLU B 1 281 ? 1.282 4.928 79.666 1.00 26.04 279 GLU B N 1
ATOM 4188 C CA . GLU B 1 281 ? 2.270 4.552 78.659 1.00 26.79 279 GLU B CA 1
ATOM 4189 C C . GLU B 1 281 ? 3.622 4.372 79.349 1.00 24.50 279 GLU B C 1
ATOM 4190 O O . GLU B 1 281 ? 4.378 3.449 79.041 1.00 22.99 279 GLU B O 1
ATOM 4196 N N . LEU B 1 282 ? 3.918 5.268 80.286 1.00 22.90 280 LEU B N 1
ATOM 4197 C CA . LEU B 1 282 ? 5.171 5.222 81.031 1.00 23.58 280 LEU B CA 1
ATOM 4198 C C . LEU B 1 282 ? 5.258 3.953 81.864 1.00 24.28 280 LEU B C 1
ATOM 4199 O O . LEU B 1 282 ? 6.240 3.214 81.789 1.00 25.74 280 LEU B O 1
ATOM 4204 N N . ALA B 1 283 ? 4.228 3.713 82.664 1.00 25.60 281 ALA B N 1
ATOM 4205 C CA . ALA B 1 283 ? 4.174 2.530 83.510 1.00 28.31 281 ALA B CA 1
ATOM 4206 C C . ALA B 1 283 ? 4.414 1.271 82.676 1.00 29.17 281 ALA B C 1
ATOM 4207 O O . ALA B 1 283 ? 5.247 0.431 83.023 1.00 29.86 281 ALA B O 1
ATOM 4209 N N . ALA B 1 284 ? 3.686 1.155 81.571 1.00 30.61 282 ALA B N 1
ATOM 4210 C CA . ALA B 1 284 ? 3.804 0.000 80.687 1.00 31.58 282 ALA B CA 1
ATOM 4211 C C . ALA B 1 284 ? 5.222 -0.194 80.165 1.00 33.17 282 ALA B C 1
ATOM 4212 O O . ALA B 1 284 ? 5.729 -1.314 80.102 1.00 33.61 282 ALA B O 1
ATOM 4214 N N . LEU B 1 285 ? 5.874 0.899 79.799 1.00 33.13 283 LEU B N 1
ATOM 4215 C CA . LEU B 1 285 ? 7.221 0.805 79.265 1.00 35.15 283 LEU B CA 1
ATOM 4216 C C . LEU B 1 285 ? 8.292 0.639 80.344 1.00 35.47 283 LEU B C 1
ATOM 4217 O O . LEU B 1 285 ? 9.342 0.052 80.090 1.00 35.75 283 LEU B O 1
ATOM 4222 N N . LEU B 1 286 ? 8.014 1.123 81.550 1.00 36.15 284 LEU B N 1
ATOM 4223 C CA . LEU B 1 286 ? 8.971 1.034 82.647 1.00 39.57 284 LEU B CA 1
ATOM 4224 C C . LEU B 1 286 ? 9.041 -0.326 83.320 1.00 43.30 284 LEU B C 1
ATOM 4225 O O . LEU B 1 286 ? 9.925 -0.571 84.140 1.00 43.84 284 LEU B O 1
ATOM 4230 N N . THR B 1 287 ? 8.119 -1.219 82.992 1.00 45.61 285 THR B N 1
ATOM 4231 C CA . THR B 1 287 ? 8.155 -2.524 83.625 1.00 49.76 285 THR B CA 1
ATOM 4232 C C . THR B 1 287 ? 8.105 -3.667 82.622 1.00 51.01 285 THR B C 1
ATOM 4233 O O . THR B 1 287 ? 9.126 -4.382 82.511 1.00 51.67 285 THR B O 1
ATOM 4237 N N . LEU C 1 3 ? 25.062 75.367 79.053 1.00 35.70 -1 LEU C N 1
ATOM 4238 C CA . LEU C 1 3 ? 26.017 74.413 79.691 1.00 36.49 -1 LEU C CA 1
ATOM 4239 C C . LEU C 1 3 ? 25.247 73.351 80.472 1.00 35.17 -1 LEU C C 1
ATOM 4240 O O . LEU C 1 3 ? 24.399 73.674 81.298 1.00 37.08 -1 LEU C O 1
ATOM 4245 N N . ARG C 1 4 ? 25.559 72.087 80.202 1.00 32.73 2 ARG C N 1
ATOM 4246 C CA . ARG C 1 4 ? 24.889 70.961 80.839 1.00 30.30 2 ARG C CA 1
ATOM 4247 C C . ARG C 1 4 ? 25.813 70.135 81.743 1.00 27.67 2 ARG C C 1
ATOM 4248 O O . ARG C 1 4 ? 26.993 69.953 81.440 1.00 24.56 2 ARG C O 1
ATOM 4256 N N . VAL C 1 5 ? 25.268 69.637 82.852 1.00 24.32 3 VAL C N 1
ATOM 4257 C CA . VAL C 1 5 ? 26.038 68.816 83.784 1.00 22.77 3 VAL C CA 1
ATOM 4258 C C . VAL C 1 5 ? 25.558 67.367 83.740 1.00 22.57 3 VAL C C 1
ATOM 4259 O O . VAL C 1 5 ? 24.363 67.089 83.910 1.00 24.29 3 VAL C O 1
ATOM 4263 N N . TYR C 1 6 ? 26.492 66.457 83.484 1.00 20.10 4 TYR C N 1
ATOM 4264 C CA . TYR C 1 6 ? 26.203 65.033 83.440 1.00 20.39 4 TYR C CA 1
ATOM 4265 C C . TYR C 1 6 ? 26.803 64.451 84.708 1.00 18.78 4 TYR C C 1
ATOM 4266 O O . TYR C 1 6 ? 27.978 64.671 85.004 1.00 20.07 4 TYR C O 1
ATOM 4275 N N . VAL C 1 7 ? 25.993 63.720 85.460 1.00 19.25 5 VAL C N 1
ATOM 4276 C CA . VAL C 1 7 ? 26.464 63.120 86.696 1.00 19.82 5 VAL C CA 1
ATOM 4277 C C . VAL C 1 7 ? 26.366 61.616 86.579 1.00 20.91 5 VAL C C 1
ATOM 4278 O O . VAL C 1 7 ? 25.278 61.074 86.419 1.00 24.76 5 VAL C O 1
ATOM 4282 N N . THR C 1 8 ? 27.504 60.934 86.640 1.00 23.05 6 THR C N 1
ATOM 4283 C CA . THR C 1 8 ? 27.486 59.480 86.567 1.00 24.32 6 THR C CA 1
ATOM 4284 C C . THR C 1 8 ? 27.875 58.977 87.948 1.00 24.15 6 THR C C 1
ATOM 4285 O O . THR C 1 8 ? 29.022 59.116 88.370 1.00 23.19 6 THR C O 1
ATOM 4289 N N . GLY C 1 9 ? 26.896 58.420 88.657 1.00 25.03 7 GLY C N 1
ATOM 4290 C CA . GLY C 1 9 ? 27.132 57.926 90.000 1.00 23.88 7 GLY C CA 1
ATOM 4291 C C . GLY C 1 9 ? 26.046 56.978 90.458 1.00 25.17 7 GLY C C 1
ATOM 4292 O O . GLY C 1 9 ? 25.495 56.228 89.658 1.00 25.74 7 GLY C O 1
ATOM 4293 N N . ASN C 1 10 ? 25.710 57.015 91.742 1.00 23.31 8 ASN C N 1
ATOM 4294 C CA . ASN C 1 10 ? 24.702 56.102 92.253 1.00 23.12 8 ASN C CA 1
ATOM 4295 C C . ASN C 1 10 ? 23.470 56.794 92.814 1.00 22.45 8 ASN C C 1
ATOM 4296 O O . ASN C 1 10 ? 23.408 58.019 92.912 1.00 23.76 8 ASN C O 1
ATOM 4301 N N . ILE C 1 11 ? 22.474 55.988 93.156 1.00 20.64 9 ILE C N 1
ATOM 4302 C CA . ILE C 1 11 ? 21.258 56.500 93.761 1.00 19.50 9 ILE C CA 1
ATOM 4303 C C . ILE C 1 11 ? 20.815 55.404 94.709 1.00 21.85 9 ILE C C 1
ATOM 4304 O O . ILE C 1 11 ? 20.802 54.221 94.353 1.00 20.65 9 ILE C O 1
ATOM 4309 N N . THR C 1 12 ? 20.471 55.792 95.930 1.00 19.09 10 THR C N 1
ATOM 4310 C CA . THR C 1 12 ? 20.116 54.810 96.937 1.00 23.40 10 THR C CA 1
ATOM 4311 C C . THR C 1 12 ? 18.909 55.152 97.785 1.00 22.99 10 THR C C 1
ATOM 4312 O O . THR C 1 12 ? 18.209 56.134 97.565 1.00 22.97 10 THR C O 1
ATOM 4316 N N . VAL C 1 13 ? 18.696 54.280 98.765 1.00 25.32 11 VAL C N 1
ATOM 4317 C CA . VAL C 1 13 ? 17.688 54.447 99.791 1.00 24.55 11 VAL C CA 1
ATOM 4318 C C . VAL C 1 13 ? 18.607 54.417 101.015 1.00 25.43 11 VAL C C 1
ATOM 4319 O O . VAL C 1 13 ? 19.292 53.416 101.252 1.00 23.72 11 VAL C O 1
ATOM 4323 N N . ASP C 1 14 ? 18.658 55.524 101.752 1.00 24.76 12 ASP C N 1
ATOM 4324 C CA . ASP C 1 14 ? 19.493 55.632 102.948 1.00 24.48 12 ASP C CA 1
ATOM 4325 C C . ASP C 1 14 ? 18.693 55.278 104.195 1.00 24.18 12 ASP C C 1
ATOM 4326 O O . ASP C 1 14 ? 17.598 55.790 104.388 1.00 25.00 12 ASP C O 1
ATOM 4331 N N . GLU C 1 15 ? 19.248 54.417 105.041 1.00 26.19 13 GLU C N 1
ATOM 4332 C CA . GLU C 1 15 ? 18.592 54.048 106.297 1.00 29.63 13 GLU C CA 1
ATOM 4333 C C . GLU C 1 15 ? 19.487 54.548 107.419 1.00 26.98 13 GLU C C 1
ATOM 4334 O O . GLU C 1 15 ? 20.660 54.196 107.472 1.00 28.69 13 GLU C O 1
ATOM 4340 N N . THR C 1 16 ? 18.945 55.351 108.323 1.00 27.98 14 THR C N 1
ATOM 4341 C CA . THR C 1 16 ? 19.759 55.857 109.421 1.00 27.17 14 THR C CA 1
ATOM 4342 C C . THR C 1 16 ? 19.493 55.091 110.712 1.00 27.56 14 THR C C 1
ATOM 4343 O O . THR C 1 16 ? 18.354 54.949 111.137 1.00 26.62 14 THR C O 1
ATOM 4347 N N . TRP C 1 17 ? 20.564 54.593 111.318 1.00 28.76 15 TRP C N 1
ATOM 4348 C CA . TRP C 1 17 ? 20.485 53.845 112.565 1.00 30.80 15 TRP C CA 1
ATOM 4349 C C . TRP C 1 17 ? 21.151 54.663 113.663 1.00 31.09 15 TRP C C 1
ATOM 4350 O O . TRP C 1 17 ? 22.283 55.127 113.506 1.00 31.61 15 TRP C O 1
ATOM 4361 N N . SER C 1 18 ? 20.450 54.841 114.772 1.00 31.47 16 SER C N 1
ATOM 4362 C CA . SER C 1 18 ? 20.996 55.587 115.892 1.00 32.88 16 SER C CA 1
ATOM 4363 C C . SER C 1 18 ? 21.659 54.585 116.844 1.00 32.88 16 SER C C 1
ATOM 4364 O O . SER C 1 18 ? 20.997 53.676 117.348 1.00 31.87 16 SER C O 1
ATOM 4367 N N . ILE C 1 19 ? 22.965 54.723 117.059 1.00 32.61 17 ILE C N 1
ATOM 4368 C CA . ILE C 1 19 ? 23.672 53.818 117.966 1.00 34.20 17 ILE C CA 1
ATOM 4369 C C . ILE C 1 19 ? 24.507 54.581 118.993 1.00 35.80 17 ILE C C 1
ATOM 4370 O O . ILE C 1 19 ? 24.891 55.728 118.770 1.00 35.88 17 ILE C O 1
ATOM 4375 N N . PRO C 1 20 ? 24.789 53.951 120.144 1.00 37.88 18 PRO C N 1
ATOM 4376 C CA . PRO C 1 20 ? 25.589 54.604 121.188 1.00 39.79 18 PRO C CA 1
ATOM 4377 C C . PRO C 1 20 ? 26.974 54.940 120.647 1.00 41.64 18 PRO C C 1
ATOM 4378 O O . PRO C 1 20 ? 27.499 56.028 120.869 1.00 42.13 18 PRO C O 1
ATOM 4382 N N . ASP C 1 21 ? 27.551 53.988 119.923 1.00 43.36 19 ASP C N 1
ATOM 4383 C CA . ASP C 1 21 ? 28.874 54.155 119.343 1.00 45.66 19 ASP C CA 1
ATOM 4384 C C . ASP C 1 21 ? 29.139 52.975 118.409 1.00 46.00 19 ASP C C 1
ATOM 4385 O O . ASP C 1 21 ? 28.533 51.913 118.567 1.00 45.36 19 ASP C O 1
ATOM 4390 N N . ILE C 1 22 ? 30.026 53.153 117.433 1.00 46.60 20 ILE C N 1
ATOM 4391 C CA . ILE C 1 22 ? 30.324 52.064 116.505 1.00 48.49 20 ILE C CA 1
ATOM 4392 C C . ILE C 1 22 ? 30.736 50.814 117.279 1.00 48.33 20 ILE C C 1
ATOM 4393 O O . ILE C 1 22 ? 31.645 50.849 118.110 1.00 47.78 20 ILE C O 1
ATOM 4398 N N . PRO C 1 23 ? 30.064 49.688 117.011 1.00 48.53 21 PRO C N 1
ATOM 4399 C CA . PRO C 1 23 ? 30.351 48.421 117.684 1.00 49.29 21 PRO C CA 1
ATOM 4400 C C . PRO C 1 23 ? 31.735 47.856 117.406 1.00 49.89 21 PRO C C 1
ATOM 4401 O O . PRO C 1 23 ? 32.289 48.033 116.322 1.00 49.13 21 PRO C O 1
ATOM 4405 N N . LYS C 1 24 ? 32.289 47.179 118.404 1.00 50.95 22 LYS C N 1
ATOM 4406 C CA . LYS C 1 24 ? 33.590 46.552 118.266 1.00 52.04 22 LYS C CA 1
ATOM 4407 C C . LYS C 1 24 ? 33.373 45.171 117.673 1.00 52.12 22 LYS C C 1
ATOM 4408 O O . LYS C 1 24 ? 32.277 44.614 117.739 1.00 50.62 22 LYS C O 1
ATOM 4414 N N . LYS C 1 25 ? 34.433 44.628 117.094 1.00 52.54 23 LYS C N 1
ATOM 4415 C CA . LYS C 1 25 ? 34.406 43.309 116.487 1.00 53.76 23 LYS C CA 1
ATOM 4416 C C . LYS C 1 25 ? 33.998 42.263 117.534 1.00 53.66 23 LYS C C 1
ATOM 4417 O O . LYS C 1 25 ? 34.634 42.143 118.581 1.00 53.78 23 LYS C O 1
ATOM 4423 N N . GLY C 1 26 ? 32.930 41.520 117.258 1.00 53.11 24 GLY C N 1
ATOM 4424 C CA . GLY C 1 26 ? 32.479 40.494 118.185 1.00 50.97 24 GLY C CA 1
ATOM 4425 C C . GLY C 1 26 ? 31.440 40.943 119.199 1.00 50.26 24 GLY C C 1
ATOM 4426 O O . GLY C 1 26 ? 31.008 40.155 120.043 1.00 49.14 24 GLY C O 1
ATOM 4427 N N . ALA C 1 27 ? 31.029 42.204 119.119 1.00 49.06 25 ALA C N 1
ATOM 4428 C CA . ALA C 1 27 ? 30.040 42.744 120.047 1.00 48.14 25 ALA C CA 1
ATOM 4429 C C . ALA C 1 27 ? 28.667 42.925 119.400 1.00 47.43 25 ALA C C 1
ATOM 4430 O O . ALA C 1 27 ? 28.564 43.192 118.201 1.00 47.08 25 ALA C O 1
ATOM 4432 N N . SER C 1 28 ? 27.619 42.764 120.206 1.00 45.69 26 SER C N 1
ATOM 4433 C CA . SER C 1 28 ? 26.241 42.938 119.749 1.00 44.54 26 SER C CA 1
ATOM 4434 C C . SER C 1 28 ? 25.669 44.137 120.490 1.00 43.23 26 SER C C 1
ATOM 4435 O O . SER C 1 28 ? 25.544 44.113 121.717 1.00 42.17 26 SER C O 1
ATOM 4438 N N . ILE C 1 29 ? 25.330 45.190 119.755 1.00 41.60 27 ILE C N 1
ATOM 4439 C CA . ILE C 1 29 ? 24.778 46.376 120.384 1.00 39.37 27 ILE C CA 1
ATOM 4440 C C . ILE C 1 29 ? 23.365 46.679 119.909 1.00 38.53 27 ILE C C 1
ATOM 4441 O O . ILE C 1 29 ? 22.907 46.159 118.889 1.00 37.19 27 ILE C O 1
ATOM 4446 N N . HIS C 1 30 ? 22.687 47.530 120.669 1.00 36.87 28 HIS C N 1
ATOM 4447 C CA . HIS C 1 30 ? 21.325 47.937 120.378 1.00 36.44 28 HIS C CA 1
ATOM 4448 C C . HIS C 1 30 ? 21.337 49.160 119.475 1.00 36.57 28 HIS C C 1
ATOM 4449 O O . HIS C 1 30 ? 22.253 49.976 119.527 1.00 35.93 28 HIS C O 1
ATOM 4456 N N . GLY C 1 31 ? 20.308 49.277 118.649 1.00 36.48 29 GLY C N 1
ATOM 4457 C CA . GLY C 1 31 ? 20.205 50.408 117.750 1.00 36.42 29 GLY C CA 1
ATOM 4458 C C . GLY C 1 31 ? 18.749 50.758 117.538 1.00 34.84 29 GLY C C 1
ATOM 4459 O O . GLY C 1 31 ? 17.856 50.007 117.934 1.00 34.58 29 GLY C O 1
ATOM 4460 N N . VAL C 1 32 ? 18.507 51.910 116.926 1.00 33.32 30 VAL C N 1
ATOM 4461 C CA . VAL C 1 32 ? 17.149 52.353 116.647 1.00 32.84 30 VAL C CA 1
ATOM 4462 C C . VAL C 1 32 ? 17.111 52.916 115.231 1.00 33.07 30 VAL C C 1
ATOM 4463 O O . VAL C 1 32 ? 17.924 53.774 114.890 1.00 30.51 30 VAL C O 1
ATOM 4467 N N . LYS C 1 33 ? 16.187 52.418 114.408 1.00 33.95 31 LYS C N 1
ATOM 4468 C CA . LYS C 1 33 ? 16.049 52.905 113.041 1.00 35.42 31 LYS C CA 1
ATOM 4469 C C . LYS C 1 33 ? 15.335 54.245 113.104 1.00 36.19 31 LYS C C 1
ATOM 4470 O O . LYS C 1 33 ? 14.181 54.328 113.528 1.00 35.77 31 LYS C O 1
ATOM 4476 N N . VAL C 1 34 ? 16.027 55.296 112.682 1.00 35.82 32 VAL C N 1
ATOM 4477 C CA . VAL C 1 34 ? 15.457 56.632 112.727 1.00 37.90 32 VAL C CA 1
ATOM 4478 C C . VAL C 1 34 ? 14.740 57.049 111.453 1.00 38.34 32 VAL C C 1
ATOM 4479 O O . VAL C 1 34 ? 13.699 57.710 111.513 1.00 40.35 32 VAL C O 1
ATOM 4483 N N . SER C 1 35 ? 15.279 56.670 110.300 1.00 34.97 33 SER C N 1
ATOM 4484 C CA . SER C 1 35 ? 14.643 57.073 109.057 1.00 33.80 33 SER C CA 1
ATOM 4485 C C . SER C 1 35 ? 15.169 56.369 107.816 1.00 32.48 33 SER C C 1
ATOM 4486 O O . SER C 1 35 ? 16.203 55.704 107.846 1.00 31.87 33 SER C O 1
ATOM 4489 N N . GLN C 1 36 ? 14.422 56.530 106.730 1.00 31.34 34 GLN C N 1
ATOM 4490 C CA . GLN C 1 36 ? 14.779 55.988 105.431 1.00 31.87 34 GLN C CA 1
ATOM 4491 C C . GLN C 1 36 ? 14.469 57.138 104.494 1.00 30.46 34 GLN C C 1
ATOM 4492 O O . GLN C 1 36 ? 13.463 57.830 104.666 1.00 30.08 34 GLN C O 1
ATOM 4498 N N . ASP C 1 37 ? 15.330 57.358 103.511 1.00 28.00 35 ASP C N 1
ATOM 4499 C CA . ASP C 1 37 ? 15.118 58.458 102.588 1.00 26.62 35 ASP C CA 1
ATOM 4500 C C . ASP C 1 37 ? 15.902 58.174 101.310 1.00 24.42 35 ASP C C 1
ATOM 4501 O O . ASP C 1 37 ? 16.738 57.274 101.276 1.00 26.20 35 ASP C O 1
ATOM 4506 N N . ILE C 1 38 ? 15.615 58.933 100.262 1.00 23.16 36 ILE C N 1
ATOM 4507 C CA . ILE C 1 38 ? 16.311 58.781 98.992 1.00 22.74 36 ILE C CA 1
ATOM 4508 C C . ILE C 1 38 ? 17.663 59.473 99.139 1.00 22.57 36 ILE C C 1
ATOM 4509 O O . ILE C 1 38 ? 17.747 60.560 99.713 1.00 21.41 36 ILE C O 1
ATOM 4514 N N . GLY C 1 39 ? 18.715 58.837 98.632 1.00 20.75 37 GLY C N 1
ATOM 4515 C CA . GLY C 1 39 ? 20.045 59.409 98.742 1.00 21.61 37 GLY C CA 1
ATOM 4516 C C . GLY C 1 39 ? 20.984 58.929 97.657 1.00 23.10 37 GLY C C 1
ATOM 4517 O O . GLY C 1 39 ? 20.544 58.549 96.569 1.00 21.48 37 GLY C O 1
ATOM 4518 N N . GLY C 1 40 ? 22.279 58.938 97.970 1.00 20.61 38 GLY C N 1
ATOM 4519 C CA . GLY C 1 40 ? 23.290 58.516 97.020 1.00 21.55 38 GLY C CA 1
ATOM 4520 C C . GLY C 1 40 ? 24.139 59.710 96.630 1.00 22.04 38 GLY C C 1
ATOM 4521 O O . GLY C 1 40 ? 23.605 60.772 96.341 1.00 22.56 38 GLY C O 1
ATOM 4522 N N . LYS C 1 41 ? 25.457 59.543 96.631 1.00 23.00 39 LYS C N 1
ATOM 4523 C CA . LYS C 1 41 ? 26.368 60.630 96.269 1.00 23.84 39 LYS C CA 1
ATOM 4524 C C . LYS C 1 41 ? 26.007 61.215 94.905 1.00 22.81 39 LYS C C 1
ATOM 4525 O O . LYS C 1 41 ? 25.980 62.434 94.726 1.00 23.16 39 LYS C O 1
ATOM 4531 N N . GLY C 1 42 ? 25.739 60.342 93.940 1.00 21.54 40 GLY C N 1
ATOM 4532 C CA . GLY C 1 42 ? 25.380 60.812 92.617 1.00 21.00 40 GLY C CA 1
ATOM 4533 C C . GLY C 1 42 ? 24.055 61.551 92.597 1.00 20.26 40 GLY C C 1
ATOM 4534 O O . GLY C 1 42 ? 23.967 62.685 92.107 1.00 19.25 40 GLY C O 1
ATOM 4535 N N . ALA C 1 43 ? 23.014 60.914 93.124 1.00 18.45 41 ALA C N 1
ATOM 4536 C CA . ALA C 1 43 ? 21.688 61.525 93.149 1.00 20.11 41 ALA C CA 1
ATOM 4537 C C . ALA C 1 43 ? 21.624 62.827 93.950 1.00 18.68 41 ALA C C 1
ATOM 4538 O O . ALA C 1 43 ? 20.983 63.782 93.521 1.00 20.53 41 ALA C O 1
ATOM 4540 N N . ASN C 1 44 ? 22.280 62.864 95.108 1.00 19.40 42 ASN C N 1
ATOM 4541 C CA . ASN C 1 44 ? 22.251 64.062 95.950 1.00 18.25 42 ASN C CA 1
ATOM 4542 C C . ASN C 1 44 ? 22.800 65.265 95.215 1.00 19.33 42 ASN C C 1
ATOM 4543 O O . ASN C 1 44 ? 22.201 66.336 95.220 1.00 19.21 42 ASN C O 1
ATOM 4548 N N . GLN C 1 45 ? 23.948 65.088 94.579 1.00 18.66 43 GLN C N 1
ATOM 4549 C CA . GLN C 1 45 ? 24.566 66.201 93.883 1.00 18.47 43 GLN C CA 1
ATOM 4550 C C . GLN C 1 45 ? 23.778 66.587 92.635 1.00 18.86 43 GLN C C 1
ATOM 4551 O O . GLN C 1 45 ? 23.580 67.766 92.365 1.00 17.24 43 GLN C O 1
ATOM 4557 N N . ALA C 1 46 ? 23.298 65.602 91.888 1.00 17.97 44 ALA C N 1
ATOM 4558 C CA . ALA C 1 46 ? 22.524 65.899 90.685 1.00 18.10 44 ALA C CA 1
ATOM 4559 C C . ALA C 1 46 ? 21.223 66.618 91.032 1.00 17.40 44 ALA C C 1
ATOM 4560 O O . ALA C 1 46 ? 20.850 67.592 90.387 1.00 20.12 44 ALA C O 1
ATOM 4562 N N . ILE C 1 47 ? 20.525 66.122 92.045 1.00 18.77 45 ILE C N 1
ATOM 4563 C CA . ILE C 1 47 ? 19.254 66.722 92.439 1.00 19.49 45 ILE C CA 1
ATOM 4564 C C . ILE C 1 47 ? 19.414 68.180 92.860 1.00 19.45 45 ILE C C 1
ATOM 4565 O O . ILE C 1 47 ? 18.644 69.040 92.438 1.00 19.56 45 ILE C O 1
ATOM 4570 N N . ILE C 1 48 ? 20.426 68.460 93.676 1.00 17.43 46 ILE C N 1
ATOM 4571 C CA . ILE C 1 48 ? 20.639 69.826 94.139 1.00 17.57 46 ILE C CA 1
ATOM 4572 C C . ILE C 1 48 ? 21.025 70.740 92.984 1.00 17.95 46 ILE C C 1
ATOM 4573 O O . ILE C 1 48 ? 20.516 71.855 92.889 1.00 20.64 46 ILE C O 1
ATOM 4578 N N . LEU C 1 49 ? 21.902 70.274 92.093 1.00 17.68 47 LEU C N 1
ATOM 4579 C CA . LEU C 1 49 ? 22.278 71.075 90.925 1.00 18.55 47 LEU C CA 1
ATOM 4580 C C . LEU C 1 49 ? 21.020 71.440 90.138 1.00 21.47 47 LEU C C 1
ATOM 4581 O O . LEU C 1 49 ? 20.812 72.605 89.774 1.00 22.98 47 LEU C O 1
ATOM 4586 N N . SER C 1 50 ? 20.176 70.439 89.880 1.00 19.97 48 SER C N 1
ATOM 4587 C CA . SER C 1 50 ? 18.951 70.666 89.120 1.00 20.76 48 SER C CA 1
ATOM 4588 C C . SER C 1 50 ? 18.021 71.652 89.825 1.00 19.64 48 SER C C 1
ATOM 4589 O O . SER C 1 50 ? 17.399 72.495 89.176 1.00 19.48 48 SER C O 1
ATOM 4592 N N . ARG C 1 51 ? 17.931 71.553 91.147 1.00 19.41 49 ARG C N 1
ATOM 4593 C CA . ARG C 1 51 ? 17.087 72.465 91.910 1.00 20.41 49 ARG C CA 1
ATOM 4594 C C . ARG C 1 51 ? 17.604 73.906 91.834 1.00 23.04 49 ARG C C 1
ATOM 4595 O O . ARG C 1 51 ? 16.844 74.854 92.045 1.00 23.65 49 ARG C O 1
ATOM 4603 N N . CYS C 1 52 ? 18.891 74.069 91.537 1.00 21.88 50 CYS C N 1
ATOM 4604 C CA . CYS C 1 52 ? 19.488 75.399 91.417 1.00 23.87 50 CYS C CA 1
ATOM 4605 C C . CYS C 1 52 ? 19.232 75.990 90.035 1.00 24.78 50 CYS C C 1
ATOM 4606 O O . CYS C 1 52 ? 19.579 77.146 89.775 1.00 26.24 50 CYS C O 1
ATOM 4609 N N . GLY C 1 53 ? 18.636 75.193 89.151 1.00 24.55 51 GLY C N 1
ATOM 4610 C CA . GLY C 1 53 ? 18.347 75.657 87.803 1.00 26.12 51 GLY C CA 1
ATOM 4611 C C . GLY C 1 53 ? 19.364 75.213 86.766 1.00 24.56 51 GLY C C 1
ATOM 4612 O O . GLY C 1 53 ? 19.357 75.693 85.626 1.00 26.02 51 GLY C O 1
ATOM 4613 N N . ILE C 1 54 ? 20.249 74.302 87.153 1.00 21.50 52 ILE C N 1
ATOM 4614 C CA . ILE C 1 54 ? 21.272 73.813 86.234 1.00 21.77 52 ILE C CA 1
ATOM 4615 C C . ILE C 1 54 ? 20.731 72.617 85.455 1.00 21.88 52 ILE C C 1
ATOM 4616 O O . ILE C 1 54 ? 20.205 71.685 86.051 1.00 22.16 52 ILE C O 1
ATOM 4621 N N . GLU C 1 55 ? 20.854 72.639 84.129 1.00 23.19 53 GLU C N 1
ATOM 4622 C CA . GLU C 1 55 ? 20.361 71.519 83.320 1.00 25.06 53 GLU C CA 1
ATOM 4623 C C . GLU C 1 55 ? 21.224 70.322 83.676 1.00 24.96 53 GLU C C 1
ATOM 4624 O O . GLU C 1 55 ? 22.418 70.298 83.372 1.00 23.84 53 GLU C O 1
ATOM 4630 N N . THR C 1 56 ? 20.618 69.324 84.310 1.00 23.45 54 THR C N 1
ATOM 4631 C CA . THR C 1 56 ? 21.364 68.166 84.775 1.00 24.23 54 THR C CA 1
ATOM 4632 C C . THR C 1 56 ? 20.809 66.809 84.374 1.00 23.56 54 THR C C 1
ATOM 4633 O O . THR C 1 56 ? 19.598 66.601 84.340 1.00 24.50 54 THR C O 1
ATOM 4637 N N . ARG C 1 57 ? 21.711 65.880 84.090 1.00 22.23 55 ARG C N 1
ATOM 4638 C CA . ARG C 1 57 ? 21.311 64.534 83.756 1.00 22.63 55 ARG C CA 1
ATOM 4639 C C . ARG C 1 57 ? 22.041 63.583 84.689 1.00 22.05 55 ARG C C 1
ATOM 4640 O O . ARG C 1 57 ? 23.263 63.603 84.771 1.00 22.75 55 ARG C O 1
ATOM 4648 N N . LEU C 1 58 ? 21.281 62.785 85.431 1.00 20.06 56 LEU C N 1
ATOM 4649 C CA . LEU C 1 58 ? 21.871 61.815 86.341 1.00 19.34 56 LEU C CA 1
ATOM 4650 C C . LEU C 1 58 ? 21.845 60.458 85.655 1.00 19.30 56 LEU C C 1
ATOM 4651 O O . LEU C 1 58 ? 20.793 59.999 85.210 1.00 18.37 56 LEU C O 1
ATOM 4656 N N . ILE C 1 59 ? 23.013 59.834 85.554 1.00 20.23 57 ILE C N 1
ATOM 4657 C CA . ILE C 1 59 ? 23.144 58.523 84.933 1.00 19.08 57 ILE C CA 1
ATOM 4658 C C . ILE C 1 59 ? 23.449 57.588 86.092 1.00 19.19 57 ILE C C 1
ATOM 4659 O O . ILE C 1 59 ? 24.560 57.584 86.622 1.00 18.60 57 ILE C O 1
ATOM 4664 N N . ALA C 1 60 ? 22.445 56.816 86.495 1.00 17.91 58 ALA C N 1
ATOM 4665 C CA . ALA C 1 60 ? 22.579 55.915 87.628 1.00 20.08 58 ALA C CA 1
ATOM 4666 C C . ALA C 1 60 ? 21.596 54.759 87.502 1.00 21.08 58 ALA C C 1
ATOM 4667 O O . ALA C 1 60 ? 20.559 54.882 86.847 1.00 22.07 58 ALA C O 1
ATOM 4669 N N . ALA C 1 61 ? 21.911 53.648 88.162 1.00 21.80 59 ALA C N 1
ATOM 4670 C CA . ALA C 1 61 ? 21.064 52.464 88.094 1.00 22.18 59 ALA C CA 1
ATOM 4671 C C . ALA C 1 61 ? 20.154 52.236 89.295 1.00 22.90 59 ALA C C 1
ATOM 4672 O O . ALA C 1 61 ? 20.568 52.425 90.443 1.00 22.13 59 ALA C O 1
ATOM 4674 N N . THR C 1 62 ? 18.907 51.846 89.018 1.00 22.64 60 THR C N 1
ATOM 4675 C CA . THR C 1 62 ? 17.941 51.520 90.070 1.00 23.56 60 THR C CA 1
ATOM 4676 C C . THR C 1 62 ? 17.596 50.038 89.889 1.00 24.36 60 THR C C 1
ATOM 4677 O O . THR C 1 62 ? 17.768 49.486 88.794 1.00 22.73 60 THR C O 1
ATOM 4681 N N . GLY C 1 63 ? 17.134 49.396 90.960 1.00 25.84 61 GLY C N 1
ATOM 4682 C CA . GLY C 1 63 ? 16.802 47.981 90.897 1.00 25.53 61 GLY C CA 1
ATOM 4683 C C . GLY C 1 63 ? 15.335 47.688 90.651 1.00 28.31 61 GLY C C 1
ATOM 4684 O O . GLY C 1 63 ? 14.523 48.604 90.519 1.00 27.56 61 GLY C O 1
ATOM 4685 N N . ASN C 1 64 ? 14.983 46.406 90.595 1.00 29.33 62 ASN C N 1
ATOM 4686 C CA . ASN C 1 64 ? 13.595 46.037 90.348 1.00 30.32 62 ASN C CA 1
ATOM 4687 C C . ASN C 1 64 ? 12.863 45.622 91.615 1.00 30.60 62 ASN C C 1
ATOM 4688 O O . ASN C 1 64 ? 12.059 44.687 91.608 1.00 31.54 62 ASN C O 1
ATOM 4693 N N . ASP C 1 65 ? 13.145 46.333 92.703 1.00 30.18 63 ASP C N 1
ATOM 4694 C CA . ASP C 1 65 ? 12.511 46.077 93.987 1.00 28.75 63 ASP C CA 1
ATOM 4695 C C . ASP C 1 65 ? 11.630 47.262 94.373 1.00 29.25 63 ASP C C 1
ATOM 4696 O O . ASP C 1 65 ? 11.529 48.240 93.625 1.00 28.34 63 ASP C O 1
ATOM 4701 N N . SER C 1 66 ? 10.988 47.175 95.535 1.00 27.11 64 SER C N 1
ATOM 4702 C CA . SER C 1 66 ? 10.131 48.256 95.996 1.00 26.72 64 SER C CA 1
ATOM 4703 C C . SER C 1 66 ? 10.931 49.552 96.183 1.00 26.43 64 SER C C 1
ATOM 4704 O O . SER C 1 66 ? 10.423 50.643 95.920 1.00 25.47 64 SER C O 1
ATOM 4707 N N . ASN C 1 67 ? 12.178 49.439 96.628 1.00 26.78 65 ASN C N 1
ATOM 4708 C CA . ASN C 1 67 ? 13.001 50.632 96.805 1.00 26.68 65 ASN C CA 1
ATOM 4709 C C . ASN C 1 67 ? 13.206 51.299 95.448 1.00 26.29 65 ASN C C 1
ATOM 4710 O O . ASN C 1 67 ? 13.130 52.524 95.334 1.00 25.62 65 ASN C O 1
ATOM 4715 N N . GLY C 1 68 ? 13.452 50.485 94.423 1.00 24.67 66 GLY C N 1
ATOM 4716 C CA . GLY C 1 68 ? 13.660 51.004 93.082 1.00 25.21 66 GLY C CA 1
ATOM 4717 C C . GLY C 1 68 ? 12.463 51.790 92.580 1.00 26.79 66 GLY C C 1
ATOM 4718 O O . GLY C 1 68 ? 12.619 52.876 92.018 1.00 25.26 66 GLY C O 1
ATOM 4719 N N . ALA C 1 69 ? 11.266 51.241 92.773 1.00 26.62 67 ALA C N 1
ATOM 4720 C CA . ALA C 1 69 ? 10.047 51.919 92.343 1.00 27.72 67 ALA C CA 1
ATOM 4721 C C . ALA C 1 69 ? 9.881 53.228 93.117 1.00 28.34 67 ALA C C 1
ATOM 4722 O O . ALA C 1 69 ? 9.449 54.239 92.566 1.00 28.52 67 ALA C O 1
ATOM 4724 N N . TRP C 1 70 ? 10.225 53.202 94.398 1.00 26.87 68 TRP C N 1
ATOM 4725 C CA . TRP C 1 70 ? 10.112 54.389 95.231 1.00 28.87 68 TRP C CA 1
ATOM 4726 C C . TRP C 1 70 ? 11.088 55.465 94.733 1.00 26.79 68 TRP C C 1
ATOM 4727 O O . TRP C 1 70 ? 10.709 56.624 94.547 1.00 27.10 68 TRP C O 1
ATOM 4738 N N . ILE C 1 71 ? 12.334 55.069 94.499 1.00 24.66 69 ILE C N 1
ATOM 4739 C CA . ILE C 1 71 ? 13.353 55.991 94.003 1.00 23.66 69 ILE C CA 1
ATOM 4740 C C . ILE C 1 71 ? 12.889 56.665 92.715 1.00 25.49 69 ILE C C 1
ATOM 4741 O O . ILE C 1 71 ? 12.911 57.894 92.600 1.00 25.74 69 ILE C O 1
ATOM 4746 N N . ARG C 1 72 ? 12.467 55.860 91.745 1.00 24.69 70 ARG C N 1
ATOM 4747 C CA . ARG C 1 72 ? 12.022 56.397 90.470 1.00 26.48 70 ARG C CA 1
ATOM 4748 C C . ARG C 1 72 ? 10.819 57.328 90.608 1.00 29.25 70 ARG C C 1
ATOM 4749 O O . ARG C 1 72 ? 10.698 58.310 89.871 1.00 29.60 70 ARG C O 1
ATOM 4757 N N . GLN C 1 73 ? 9.940 57.029 91.560 1.00 30.62 71 GLN C N 1
ATOM 4758 C CA . GLN C 1 73 ? 8.764 57.853 91.796 1.00 32.53 71 GLN C CA 1
ATOM 4759 C C . GLN C 1 73 ? 9.188 59.215 92.352 1.00 31.90 71 GLN C C 1
ATOM 4760 O O . GLN C 1 73 ? 8.733 60.260 91.877 1.00 31.86 71 GLN C O 1
ATOM 4766 N N . GLN C 1 74 ? 10.065 59.198 93.352 1.00 29.90 72 GLN C N 1
ATOM 4767 C CA . GLN C 1 74 ? 10.569 60.432 93.956 1.00 31.18 72 GLN C CA 1
ATOM 4768 C C . GLN C 1 74 ? 11.299 61.308 92.938 1.00 29.48 72 GLN C C 1
ATOM 4769 O O . GLN C 1 74 ? 11.027 62.505 92.818 1.00 30.09 72 GLN C O 1
ATOM 4775 N N . ILE C 1 75 ? 12.241 60.712 92.213 1.00 28.34 73 ILE C N 1
ATOM 4776 C CA . ILE C 1 75 ? 13.014 61.450 91.221 1.00 29.22 73 ILE C CA 1
ATOM 4777 C C . ILE C 1 75 ? 12.125 62.137 90.199 1.00 30.32 73 ILE C C 1
ATOM 4778 O O . ILE C 1 75 ? 12.467 63.199 89.683 1.00 27.76 73 ILE C O 1
ATOM 4783 N N . LYS C 1 76 ? 10.980 61.532 89.903 1.00 31.05 74 LYS C N 1
ATOM 4784 C CA . LYS C 1 76 ? 10.082 62.109 88.921 1.00 33.13 74 LYS C CA 1
ATOM 4785 C C . LYS C 1 76 ? 9.620 63.503 89.323 1.00 33.30 74 LYS C C 1
ATOM 4786 O O . LYS C 1 76 ? 9.294 64.321 88.463 1.00 33.62 74 LYS C O 1
ATOM 4792 N N . ASN C 1 77 ? 9.605 63.778 90.624 1.00 32.97 75 ASN C N 1
ATOM 4793 C CA . ASN C 1 77 ? 9.179 65.082 91.117 1.00 34.04 75 ASN C CA 1
ATOM 4794 C C . ASN C 1 77 ? 10.295 66.124 91.084 1.00 33.67 75 ASN C C 1
ATOM 4795 O O . ASN C 1 77 ? 10.089 67.269 91.495 1.00 33.92 75 ASN C O 1
ATOM 4800 N N . GLU C 1 78 ? 11.472 65.731 90.604 1.00 30.03 76 GLU C N 1
ATOM 4801 C CA . GLU C 1 78 ? 12.603 66.651 90.531 1.00 27.67 76 GLU C CA 1
ATOM 4802 C C . GLU C 1 78 ? 12.865 67.088 89.089 1.00 28.64 76 GLU C C 1
ATOM 4803 O O . GLU C 1 78 ? 12.616 66.332 88.146 1.00 27.02 76 GLU C O 1
ATOM 4809 N N . PRO C 1 79 ? 13.390 68.314 88.901 1.00 28.86 77 PRO C N 1
ATOM 4810 C CA . PRO C 1 79 ? 13.692 68.877 87.583 1.00 30.85 77 PRO C CA 1
ATOM 4811 C C . PRO C 1 79 ? 14.952 68.287 86.967 1.00 33.61 77 PRO C C 1
ATOM 4812 O O . PRO C 1 79 ? 15.646 68.942 86.199 1.00 34.74 77 PRO C O 1
ATOM 4816 N N . LEU C 1 80 ? 15.233 67.042 87.317 1.00 34.66 78 LEU C N 1
ATOM 4817 C CA . LEU C 1 80 ? 16.410 66.338 86.835 1.00 35.14 78 LEU C CA 1
ATOM 4818 C C . LEU C 1 80 ? 15.983 65.215 85.886 1.00 35.02 78 LEU C C 1
ATOM 4819 O O . LEU C 1 80 ? 14.872 64.700 85.995 1.00 34.90 78 LEU C O 1
ATOM 4832 N N . LEU C 1 82 ? 16.656 61.443 84.869 1.00 25.99 80 LEU C N 1
ATOM 4833 C CA . LEU C 1 82 ? 17.326 60.230 85.341 1.00 23.60 80 LEU C CA 1
ATOM 4834 C C . LEU C 1 82 ? 17.422 59.262 84.174 1.00 25.36 80 LEU C C 1
ATOM 4835 O O . LEU C 1 82 ? 16.424 58.976 83.513 1.00 23.29 80 LEU C O 1
ATOM 4840 N N . LEU C 1 83 ? 18.627 58.770 83.914 1.00 24.50 81 LEU C N 1
ATOM 4841 C CA . LEU C 1 83 ? 18.844 57.828 82.820 1.00 25.31 81 LEU C CA 1
ATOM 4842 C C . LEU C 1 83 ? 19.576 56.611 83.346 1.00 26.55 81 LEU C C 1
ATOM 4843 O O . LEU C 1 83 ? 20.443 56.735 84.220 1.00 24.63 81 LEU C O 1
ATOM 4848 N N . PRO C 1 84 ? 19.230 55.415 82.840 1.00 26.91 82 PRO C N 1
ATOM 4849 C CA . PRO C 1 84 ? 18.201 55.159 81.819 1.00 28.68 82 PRO C CA 1
ATOM 4850 C C . PRO C 1 84 ? 16.784 55.113 82.400 1.00 30.36 82 PRO C C 1
ATOM 4851 O O . PRO C 1 84 ? 16.610 55.157 83.617 1.00 28.64 82 PRO C O 1
ATOM 4855 N N . ASP C 1 85 ? 15.779 55.019 81.527 1.00 32.47 83 ASP C N 1
ATOM 4856 C CA . ASP C 1 85 ? 14.383 54.950 81.967 1.00 36.17 83 ASP C CA 1
ATOM 4857 C C . ASP C 1 85 ? 14.121 53.637 82.687 1.00 35.16 83 ASP C C 1
ATOM 4858 O O . ASP C 1 85 ? 13.480 53.604 83.731 1.00 36.99 83 ASP C O 1
ATOM 4863 N N . GLY C 1 86 ? 14.618 52.553 82.107 1.00 35.54 84 GLY C N 1
ATOM 4864 C CA . GLY C 1 86 ? 14.403 51.245 82.694 1.00 36.96 84 GLY C CA 1
ATOM 4865 C C . GLY C 1 86 ? 15.243 50.978 83.921 1.00 36.42 84 GLY C C 1
ATOM 4866 O O . GLY C 1 86 ? 16.126 51.764 84.269 1.00 36.58 84 GLY C O 1
ATOM 4867 N N . HIS C 1 87 ? 14.959 49.864 84.583 1.00 34.26 85 HIS C N 1
ATOM 4868 C CA . HIS C 1 87 ? 15.694 49.477 85.773 1.00 32.56 85 HIS C CA 1
ATOM 4869 C C . HIS C 1 87 ? 16.440 48.181 85.492 1.00 31.05 85 HIS C C 1
ATOM 4870 O O . HIS C 1 87 ? 16.268 47.572 84.436 1.00 30.84 85 HIS C O 1
ATOM 4877 N N . PHE C 1 88 ? 17.266 47.758 86.439 1.00 29.64 86 PHE C N 1
ATOM 4878 C CA . PHE C 1 88 ? 18.052 46.544 86.260 1.00 29.80 86 PHE C CA 1
ATOM 4879 C C . PHE C 1 88 ? 17.569 45.414 87.157 1.00 29.00 86 PHE C C 1
ATOM 4880 O O . PHE C 1 88 ? 16.926 45.646 88.179 1.00 25.99 86 PHE C O 1
ATOM 4888 N N . ASN C 1 89 ? 17.887 44.188 86.761 1.00 29.28 87 ASN C N 1
ATOM 4889 C CA . ASN C 1 89 ? 17.497 43.015 87.525 1.00 30.51 87 ASN C CA 1
ATOM 4890 C C . ASN C 1 89 ? 18.470 42.888 88.685 1.00 31.60 87 ASN C C 1
ATOM 4891 O O . ASN C 1 89 ? 19.394 42.075 88.660 1.00 31.71 87 ASN C O 1
ATOM 4896 N N . GLN C 1 90 ? 18.253 43.722 89.698 1.00 32.15 88 GLN C N 1
ATOM 4897 C CA . GLN C 1 90 ? 19.101 43.751 90.881 1.00 32.26 88 GLN C CA 1
ATOM 4898 C C . GLN C 1 90 ? 18.422 44.551 91.972 1.00 29.91 88 GLN C C 1
ATOM 4899 O O . GLN C 1 90 ? 17.457 45.269 91.718 1.00 30.23 88 GLN C O 1
ATOM 4905 N N . HIS C 1 91 ? 18.919 44.412 93.193 1.00 28.61 89 HIS C N 1
ATOM 4906 C CA . HIS C 1 91 ? 18.382 45.178 94.303 1.00 28.87 89 HIS C CA 1
ATOM 4907 C C . HIS C 1 91 ? 18.908 46.591 94.097 1.00 26.44 89 HIS C C 1
ATOM 4908 O O . HIS C 1 91 ? 20.034 46.772 93.621 1.00 26.81 89 HIS C O 1
ATOM 4915 N N . SER C 1 92 ? 18.102 47.589 94.434 1.00 25.28 90 SER C N 1
ATOM 4916 C CA . SER C 1 92 ? 18.553 48.966 94.298 1.00 23.77 90 SER C CA 1
ATOM 4917 C C . SER C 1 92 ? 19.607 49.144 95.374 1.00 22.95 90 SER C C 1
ATOM 4918 O O . SER C 1 92 ? 19.522 48.517 96.428 1.00 22.14 90 SER C O 1
ATOM 4921 N N . ASP C 1 93 ? 20.601 49.986 95.118 1.00 21.51 91 ASP C N 1
ATOM 4922 C CA . ASP C 1 93 ? 21.657 50.206 96.095 1.00 22.48 91 ASP C CA 1
ATOM 4923 C C . ASP C 1 93 ? 21.101 50.876 97.337 1.00 23.21 91 ASP C C 1
ATOM 4924 O O . ASP C 1 93 ? 20.165 51.662 97.253 1.00 22.74 91 ASP C O 1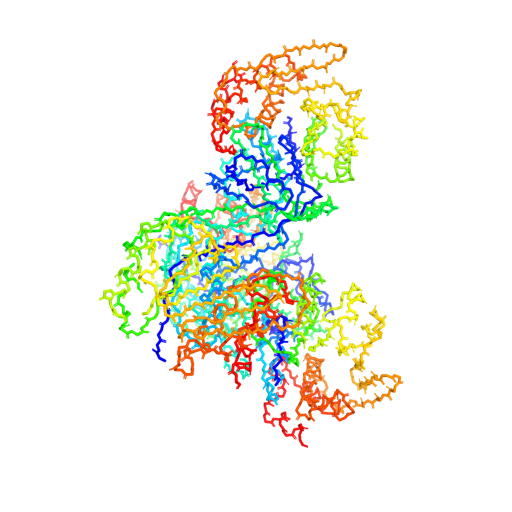
ATOM 4929 N N . THR C 1 94 ? 21.668 50.545 98.492 1.00 23.85 92 THR C N 1
ATOM 4930 C CA . THR C 1 94 ? 21.222 51.133 99.750 1.00 23.66 92 THR C CA 1
ATOM 4931 C C . THR C 1 94 ? 22.424 51.485 100.615 1.00 22.77 92 THR C C 1
ATOM 4932 O O . THR C 1 94 ? 23.522 50.975 100.411 1.00 21.55 92 THR C O 1
ATOM 4936 N N . SER C 1 95 ? 22.204 52.363 101.582 1.00 22.19 93 SER C N 1
ATOM 4937 C CA . SER C 1 95 ? 23.264 52.771 102.489 1.00 24.02 93 SER C CA 1
ATOM 4938 C C . SER C 1 95 ? 22.764 52.678 103.914 1.00 24.91 93 SER C C 1
ATOM 4939 O O . SER C 1 95 ? 21.600 52.974 104.195 1.00 23.64 93 SER C O 1
ATOM 4942 N N . ILE C 1 96 ? 23.656 52.232 104.793 1.00 26.28 94 ILE C N 1
ATOM 4943 C CA . ILE C 1 96 ? 23.385 52.131 106.214 1.00 28.04 94 ILE C CA 1
ATOM 4944 C C . ILE C 1 96 ? 24.185 53.294 106.791 1.00 27.09 94 ILE C C 1
ATOM 4945 O O . ILE C 1 96 ? 25.402 53.357 106.624 1.00 27.02 94 ILE C O 1
ATOM 4950 N N . ILE C 1 97 ? 23.501 54.225 107.441 1.00 25.12 95 ILE C N 1
ATOM 4951 C CA . ILE C 1 97 ? 24.175 55.355 108.051 1.00 26.66 95 ILE C CA 1
ATOM 4952 C C . ILE C 1 97 ? 24.147 55.133 109.562 1.00 27.49 95 ILE C C 1
ATOM 4953 O O . ILE C 1 97 ? 23.086 55.203 110.191 1.00 24.34 95 ILE C O 1
ATOM 4958 N N . LEU C 1 98 ? 25.311 54.837 110.134 1.00 28.83 96 LEU C N 1
ATOM 4959 C CA . LEU C 1 98 ? 25.409 54.598 111.569 1.00 30.86 96 LEU C CA 1
ATOM 4960 C C . LEU C 1 98 ? 25.693 55.916 112.275 1.00 31.24 96 LEU C C 1
ATOM 4961 O O . LEU C 1 98 ? 26.796 56.462 112.185 1.00 31.72 96 LEU C O 1
ATOM 4966 N N . ASN C 1 99 ? 24.676 56.431 112.958 1.00 32.39 97 ASN C N 1
ATOM 4967 C CA . ASN C 1 99 ? 24.778 57.688 113.685 1.00 32.35 97 ASN C CA 1
ATOM 4968 C C . ASN C 1 99 ? 24.976 57.444 115.176 1.00 33.71 97 ASN C C 1
ATOM 4969 O O . ASN C 1 99 ? 24.060 56.994 115.861 1.00 32.29 97 ASN C O 1
ATOM 4974 N N . SER C 1 100 ? 26.169 57.742 115.680 1.00 35.10 98 SER C N 1
ATOM 4975 C CA . SER C 1 100 ? 26.437 57.550 117.098 1.00 38.53 98 SER C CA 1
ATOM 4976 C C . SER C 1 100 ? 26.093 58.822 117.864 1.00 40.09 98 SER C C 1
ATOM 4977 O O . SER C 1 100 ? 26.080 59.912 117.296 1.00 39.93 98 SER C O 1
ATOM 4980 N N . ALA C 1 101 ? 25.783 58.677 119.147 1.00 43.93 99 ALA C N 1
ATOM 4981 C CA . ALA C 1 101 ? 25.432 59.823 119.971 1.00 46.29 99 ALA C CA 1
ATOM 4982 C C . ALA C 1 101 ? 26.526 60.886 119.962 1.00 47.99 99 ALA C C 1
ATOM 4983 O O . ALA C 1 101 ? 26.240 62.063 120.167 1.00 48.16 99 ALA C O 1
ATOM 4985 N N . ASP C 1 102 ? 27.771 60.488 119.707 1.00 50.19 100 ASP C N 1
ATOM 4986 C CA . ASP C 1 102 ? 28.868 61.452 119.714 1.00 53.21 100 ASP C CA 1
ATOM 4987 C C . ASP C 1 102 ? 29.401 61.909 118.343 1.00 54.53 100 ASP C C 1
ATOM 4988 O O . ASP C 1 102 ? 28.823 62.803 117.712 1.00 55.92 100 ASP C O 1
ATOM 4993 N N . GLY C 1 103 ? 30.497 61.298 117.893 1.00 54.63 101 GLY C N 1
ATOM 4994 C CA . GLY C 1 103 ? 31.120 61.676 116.631 1.00 54.77 101 GLY C CA 1
ATOM 4995 C C . GLY C 1 103 ? 30.310 61.649 115.346 1.00 54.02 101 GLY C C 1
ATOM 4996 O O . GLY C 1 103 ? 29.078 61.613 115.355 1.00 53.43 101 GLY C O 1
ATOM 4997 N N . ASP C 1 104 ? 31.029 61.663 114.227 1.00 53.59 102 ASP C N 1
ATOM 4998 C CA . ASP C 1 104 ? 30.415 61.659 112.905 1.00 52.46 102 ASP C CA 1
ATOM 4999 C C . ASP C 1 104 ? 29.825 60.302 112.543 1.00 49.34 102 ASP C C 1
ATOM 5000 O O . ASP C 1 104 ? 30.165 59.278 113.139 1.00 50.76 102 ASP C O 1
ATOM 5005 N N . ASN C 1 105 ? 28.942 60.314 111.551 1.00 44.43 103 ASN C N 1
ATOM 5006 C CA . ASN C 1 105 ? 28.285 59.110 111.064 1.00 39.73 103 ASN C CA 1
ATOM 5007 C C . ASN C 1 105 ? 29.266 58.217 110.309 1.00 36.85 103 ASN C C 1
ATOM 5008 O O . ASN C 1 105 ? 30.264 58.695 109.763 1.00 36.11 103 ASN C O 1
ATOM 5013 N N . ALA C 1 106 ? 28.981 56.920 110.295 1.00 33.95 104 ALA C N 1
ATOM 5014 C CA . ALA C 1 106 ? 29.794 55.952 109.562 1.00 33.29 104 ALA C CA 1
ATOM 5015 C C . ALA C 1 106 ? 28.822 55.436 108.509 1.00 31.35 104 ALA C C 1
ATOM 5016 O O . ALA C 1 106 ? 27.651 55.227 108.812 1.00 31.14 104 ALA C O 1
ATOM 5018 N N . ILE C 1 107 ? 29.287 55.241 107.279 1.00 29.69 105 ILE C N 1
ATOM 5019 C CA . ILE C 1 107 ? 28.390 54.782 106.221 1.00 28.02 105 ILE C CA 1
ATOM 5020 C C . ILE C 1 107 ? 28.883 53.553 105.481 1.00 27.66 105 ILE C C 1
ATOM 5021 O O . ILE C 1 107 ? 30.072 53.434 105.186 1.00 30.09 105 ILE C O 1
ATOM 5026 N N . ILE C 1 108 ? 27.952 52.646 105.186 1.00 26.91 106 ILE C N 1
ATOM 5027 C CA . ILE C 1 108 ? 28.241 51.430 104.431 1.00 26.18 106 ILE C CA 1
ATOM 5028 C C . ILE C 1 108 ? 27.241 51.452 103.279 1.00 25.32 106 ILE C C 1
ATOM 5029 O O . ILE C 1 108 ? 26.032 51.514 103.505 1.00 24.80 106 ILE C O 1
ATOM 5034 N N . THR C 1 109 ? 27.748 51.413 102.051 1.00 25.50 107 THR C N 1
ATOM 5035 C CA . THR C 1 109 ? 26.902 51.472 100.860 1.00 26.34 107 THR C CA 1
ATOM 5036 C C . THR C 1 109 ? 27.122 50.286 99.921 1.00 25.92 107 THR C C 1
ATOM 5037 O O . THR C 1 109 ? 28.264 49.889 99.681 1.00 26.56 107 THR C O 1
ATOM 5041 N N . THR C 1 110 ? 26.031 49.722 99.401 1.00 25.52 108 THR C N 1
ATOM 5042 C CA . THR C 1 110 ? 26.120 48.605 98.458 1.00 26.27 108 THR C CA 1
ATOM 5043 C C . THR C 1 110 ? 26.354 49.183 97.067 1.00 28.33 108 THR C C 1
ATOM 5044 O O . THR C 1 110 ? 26.103 50.368 96.832 1.00 27.33 108 THR C O 1
ATOM 5048 N N . THR C 1 111 ? 26.805 48.340 96.140 1.00 28.34 109 THR C N 1
ATOM 5049 C CA . THR C 1 111 ? 27.094 48.777 94.778 1.00 28.99 109 THR C CA 1
ATOM 5050 C C . THR C 1 111 ? 26.621 47.796 93.700 1.00 29.46 109 THR C C 1
ATOM 5051 O O . THR C 1 111 ? 26.921 47.979 92.524 1.00 28.23 109 THR C O 1
ATOM 5055 N N . ALA C 1 112 ? 25.883 46.763 94.095 1.00 29.85 110 ALA C N 1
ATOM 5056 C CA . ALA C 1 112 ? 25.410 45.757 93.141 1.00 30.23 110 ALA C CA 1
ATOM 5057 C C . ALA C 1 112 ? 24.654 46.328 91.937 1.00 29.20 110 ALA C C 1
ATOM 5058 O O . ALA C 1 112 ? 24.806 45.835 90.818 1.00 29.96 110 ALA C O 1
ATOM 5060 N N . ALA C 1 113 ? 23.839 47.356 92.155 1.00 29.18 111 ALA C N 1
ATOM 5061 C CA . ALA C 1 113 ? 23.089 47.961 91.055 1.00 28.83 111 ALA C CA 1
ATOM 5062 C C . ALA C 1 113 ? 24.021 48.768 90.159 1.00 29.35 111 ALA C C 1
ATOM 5063 O O . ALA C 1 113 ? 24.020 48.606 88.940 1.00 29.32 111 ALA C O 1
ATOM 5065 N N . ALA C 1 114 ? 24.823 49.639 90.766 1.00 28.99 112 ALA C N 1
ATOM 5066 C CA . ALA C 1 114 ? 25.763 50.453 90.005 1.00 30.48 112 ALA C CA 1
ATOM 5067 C C . ALA C 1 114 ? 26.722 49.565 89.213 1.00 31.88 112 ALA C C 1
ATOM 5068 O O . ALA C 1 114 ? 27.026 49.847 88.054 1.00 31.17 112 ALA C O 1
ATOM 5070 N N . ASP C 1 115 ? 27.196 48.498 89.850 1.00 33.33 113 ASP C N 1
ATOM 5071 C CA . ASP C 1 115 ? 28.132 47.574 89.212 1.00 35.53 113 ASP C CA 1
ATOM 5072 C C . ASP C 1 115 ? 27.577 46.898 87.962 1.00 35.70 113 ASP C C 1
ATOM 5073 O O . ASP C 1 115 ? 28.335 46.517 87.069 1.00 36.68 113 ASP C O 1
ATOM 5078 N N . THR C 1 116 ? 26.261 46.741 87.905 1.00 36.50 114 THR C N 1
ATOM 5079 C CA . THR C 1 116 ? 25.614 46.098 86.764 1.00 37.83 114 THR C CA 1
ATOM 5080 C C . THR C 1 116 ? 25.529 47.030 85.560 1.00 36.94 114 THR C C 1
ATOM 5081 O O . THR C 1 116 ? 25.482 46.582 84.412 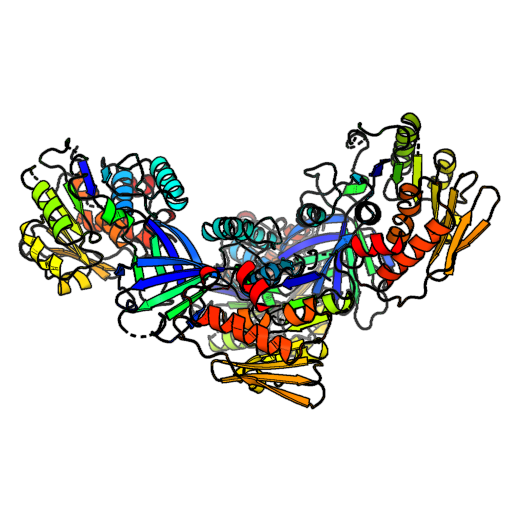1.00 36.55 114 THR C O 1
ATOM 5085 N N . PHE C 1 117 ? 25.500 48.329 85.837 1.00 35.75 115 PHE C N 1
ATOM 5086 C CA . PHE C 1 117 ? 25.404 49.352 84.804 1.00 32.85 115 PHE C CA 1
ATOM 5087 C C . PHE C 1 117 ? 26.800 49.553 84.210 1.00 33.98 115 PHE C C 1
ATOM 5088 O O . PHE C 1 117 ? 27.573 50.404 84.663 1.00 31.30 115 PHE C O 1
ATOM 5096 N N . SER C 1 118 ? 27.112 48.754 83.192 1.00 33.30 116 SER C N 1
ATOM 5097 C CA . SER C 1 118 ? 28.416 48.792 82.545 1.00 34.75 116 SER C CA 1
ATOM 5098 C C . SER C 1 118 ? 28.736 50.095 81.840 1.00 35.20 116 SER C C 1
ATOM 5099 O O . SER C 1 118 ? 27.853 50.860 81.455 1.00 34.88 116 SER C O 1
ATOM 5102 N N . LEU C 1 119 ? 30.029 50.320 81.665 1.00 35.92 117 LEU C N 1
ATOM 5103 C CA . LEU C 1 119 ? 30.542 51.504 81.008 1.00 37.45 117 LEU C CA 1
ATOM 5104 C C . LEU C 1 119 ? 29.975 51.662 79.595 1.00 38.14 117 LEU C C 1
ATOM 5105 O O . LEU C 1 119 ? 29.635 52.768 79.175 1.00 37.90 117 LEU C O 1
ATOM 5110 N N . ASP C 1 120 ? 29.870 50.559 78.861 1.00 38.43 118 ASP C N 1
ATOM 5111 C CA . ASP C 1 120 ? 29.333 50.615 77.503 1.00 39.40 118 ASP C CA 1
ATOM 5112 C C . ASP C 1 120 ? 27.880 51.081 77.486 1.00 38.12 118 ASP C C 1
ATOM 5113 O O . ASP C 1 120 ? 27.431 51.696 76.520 1.00 38.68 118 ASP C O 1
ATOM 5118 N N . GLU C 1 121 ? 27.148 50.789 78.555 1.00 35.64 119 GLU C N 1
ATOM 5119 C CA . GLU C 1 121 ? 25.744 51.172 78.644 1.00 34.10 119 GLU C CA 1
ATOM 5120 C C . GLU C 1 121 ? 25.554 52.617 79.107 1.00 32.01 119 GLU C C 1
ATOM 5121 O O . GLU C 1 121 ? 24.566 53.261 78.753 1.00 27.77 119 GLU C O 1
ATOM 5135 N N . ILE C 1 123 ? 27.900 55.382 78.692 1.00 31.49 121 ILE C N 1
ATOM 5136 C CA . ILE C 1 123 ? 28.370 56.373 77.726 1.00 32.15 121 ILE C CA 1
ATOM 5137 C C . ILE C 1 123 ? 27.341 56.850 76.697 1.00 32.12 121 ILE C C 1
ATOM 5138 O O . ILE C 1 123 ? 27.320 58.029 76.334 1.00 30.39 121 ILE C O 1
ATOM 5143 N N . PRO C 1 124 ? 26.470 55.952 76.212 1.00 31.86 122 PRO C N 1
ATOM 5144 C CA . PRO C 1 124 ? 25.485 56.415 75.229 1.00 32.02 122 PRO C CA 1
ATOM 5145 C C . PRO C 1 124 ? 24.602 57.536 75.772 1.00 31.54 122 PRO C C 1
ATOM 5146 O O . PRO C 1 124 ? 24.041 58.317 75.006 1.00 28.55 122 PRO C O 1
ATOM 5150 N N . HIS C 1 125 ? 24.487 57.617 77.097 1.00 30.52 123 HIS C N 1
ATOM 5151 C CA . HIS C 1 125 ? 23.672 58.655 77.722 1.00 29.98 123 HIS C CA 1
ATOM 5152 C C . HIS C 1 125 ? 24.344 60.031 77.744 1.00 30.63 123 HIS C C 1
ATOM 5153 O O . HIS C 1 125 ? 23.754 61.013 78.202 1.00 30.90 123 HIS C O 1
ATOM 5168 N N . ALA C 1 127 ? 25.946 60.888 74.848 1.00 36.70 125 ALA C N 1
ATOM 5169 C CA . ALA C 1 127 ? 26.061 61.076 73.403 1.00 38.00 125 ALA C CA 1
ATOM 5170 C C . ALA C 1 127 ? 25.771 62.496 72.943 1.00 37.74 125 ALA C C 1
ATOM 5171 O O . ALA C 1 127 ? 26.392 62.988 71.999 1.00 38.78 125 ALA C O 1
ATOM 5173 N N . ASP C 1 128 ? 24.839 63.159 73.616 1.00 37.14 126 ASP C N 1
ATOM 5174 C CA . ASP C 1 128 ? 24.466 64.512 73.241 1.00 37.03 126 ASP C CA 1
ATOM 5175 C C . ASP C 1 128 ? 25.235 65.614 73.962 1.00 36.50 126 ASP C C 1
ATOM 5176 O O . ASP C 1 128 ? 24.838 66.780 73.926 1.00 35.67 126 ASP C O 1
ATOM 5181 N N . ALA C 1 129 ? 26.333 65.255 74.620 1.00 34.99 127 ALA C N 1
ATOM 5182 C CA . ALA C 1 129 ? 27.136 66.253 75.323 1.00 33.64 127 ALA C CA 1
ATOM 5183 C C . ALA C 1 129 ? 27.956 67.043 74.313 1.00 32.86 127 ALA C C 1
ATOM 5184 O O . ALA C 1 129 ? 28.231 66.562 73.220 1.00 32.83 127 ALA C O 1
ATOM 5186 N N . VAL C 1 130 ? 28.348 68.257 74.683 1.00 32.92 128 VAL C N 1
ATOM 5187 C CA . VAL C 1 130 ? 29.146 69.100 73.801 1.00 31.94 128 VAL C CA 1
ATOM 5188 C C . VAL C 1 130 ? 30.309 69.723 74.568 1.00 31.28 128 VAL C C 1
ATOM 5189 O O . VAL C 1 130 ? 30.288 69.779 75.802 1.00 30.17 128 VAL C O 1
ATOM 5193 N N . ALA C 1 131 ? 31.325 70.181 73.840 1.00 28.72 129 ALA C N 1
ATOM 5194 C CA . ALA C 1 131 ? 32.478 70.808 74.473 1.00 28.09 129 ALA C CA 1
ATOM 5195 C C . ALA C 1 131 ? 31.975 71.852 75.465 1.00 27.78 129 ALA C C 1
ATOM 5196 O O . ALA C 1 131 ? 31.073 72.627 75.155 1.00 27.24 129 ALA C O 1
ATOM 5198 N N . GLY C 1 132 ? 32.547 71.861 76.662 1.00 26.76 130 GLY C N 1
ATOM 5199 C CA . GLY C 1 132 ? 32.117 72.818 77.668 1.00 26.79 130 GLY C CA 1
ATOM 5200 C C . GLY C 1 132 ? 31.225 72.179 78.721 1.00 26.96 130 GLY C C 1
ATOM 5201 O O . GLY C 1 132 ? 31.180 72.647 79.857 1.00 26.84 130 GLY C O 1
ATOM 5202 N N . ASP C 1 133 ? 30.503 71.121 78.354 1.00 24.39 131 ASP C N 1
ATOM 5203 C CA . ASP C 1 133 ? 29.646 70.453 79.326 1.00 23.82 131 ASP C CA 1
ATOM 5204 C C . ASP C 1 133 ? 30.523 69.852 80.421 1.00 21.73 131 ASP C C 1
ATOM 5205 O O . ASP C 1 133 ? 31.731 69.677 80.253 1.00 21.24 131 ASP C O 1
ATOM 5210 N N . ILE C 1 134 ? 29.905 69.542 81.548 1.00 21.93 132 ILE C N 1
ATOM 5211 C CA . ILE C 1 134 ? 30.623 69.019 82.695 1.00 20.69 132 ILE C CA 1
ATOM 5212 C C . ILE C 1 134 ? 30.294 67.568 83.027 1.00 20.19 132 ILE C C 1
ATOM 5213 O O . ILE C 1 134 ? 29.147 67.152 82.913 1.00 20.94 132 ILE C O 1
ATOM 5218 N N . LEU C 1 135 ? 31.309 66.805 83.429 1.00 19.58 133 LEU C N 1
ATOM 5219 C CA . LEU C 1 135 ? 31.096 65.430 83.880 1.00 18.53 133 LEU C CA 1
ATOM 5220 C C . LEU C 1 135 ? 31.474 65.458 85.353 1.00 18.43 133 LEU C C 1
ATOM 5221 O O . LEU C 1 135 ? 32.622 65.744 85.697 1.00 19.00 133 LEU C O 1
ATOM 5226 N N . LEU C 1 136 ? 30.507 65.168 86.213 1.00 18.45 134 LEU C N 1
ATOM 5227 C CA . LEU C 1 136 ? 30.736 65.163 87.652 1.00 18.21 134 LEU C CA 1
ATOM 5228 C C . LEU C 1 136 ? 30.655 63.737 88.165 1.00 18.79 134 LEU C C 1
ATOM 5229 O O . LEU C 1 136 ? 29.681 63.044 87.911 1.00 19.61 134 LEU C O 1
ATOM 5234 N N . GLN C 1 137 ? 31.686 63.302 88.883 1.00 18.60 135 GLN C N 1
ATOM 5235 C CA . GLN C 1 137 ? 31.706 61.963 89.441 1.00 19.37 135 GLN C CA 1
ATOM 5236 C C . GLN C 1 137 ? 32.069 61.985 90.914 1.00 19.18 135 GLN C C 1
ATOM 5237 O O . GLN C 1 137 ? 32.687 62.939 91.394 1.00 17.52 135 GLN C O 1
ATOM 5243 N N . GLN C 1 138 ? 31.689 60.928 91.627 1.00 18.09 136 GLN C N 1
ATOM 5244 C CA . GLN C 1 138 ? 32.052 60.809 93.033 1.00 20.54 136 GLN C CA 1
ATOM 5245 C C . GLN C 1 138 ? 32.920 59.556 93.141 1.00 21.48 136 GLN C C 1
ATOM 5246 O O . GLN C 1 138 ? 33.573 59.185 92.167 1.00 22.31 136 GLN C O 1
ATOM 5252 N N . GLY C 1 139 ? 32.935 58.901 94.299 1.00 21.69 137 GLY C N 1
ATOM 5253 C CA . GLY C 1 139 ? 33.768 57.718 94.454 1.00 24.64 137 GLY C CA 1
ATOM 5254 C C . GLY C 1 139 ? 33.042 56.383 94.422 1.00 26.78 137 GLY C C 1
ATOM 5255 O O . GLY C 1 139 ? 33.538 55.401 94.968 1.00 26.87 137 GLY C O 1
ATOM 5256 N N . ASN C 1 140 ? 31.883 56.351 93.767 1.00 27.79 138 ASN C N 1
ATOM 5257 C CA . ASN C 1 140 ? 31.044 55.159 93.655 1.00 28.83 138 ASN C CA 1
ATOM 5258 C C . ASN C 1 140 ? 31.663 54.024 92.825 1.00 30.02 138 ASN C C 1
ATOM 5259 O O . ASN C 1 140 ? 31.466 52.847 93.134 1.00 29.90 138 ASN C O 1
ATOM 5264 N N . PHE C 1 141 ? 32.406 54.377 91.779 1.00 27.43 139 PHE C N 1
ATOM 5265 C CA . PHE C 1 141 ? 32.994 53.369 90.899 1.00 27.92 139 PHE C CA 1
ATOM 5266 C C . PHE C 1 141 ? 34.451 53.000 91.158 1.00 28.23 139 PHE C C 1
ATOM 5267 O O . PHE C 1 141 ? 35.185 53.705 91.849 1.00 26.85 139 PHE C O 1
ATOM 5275 N N . SER C 1 142 ? 34.866 51.884 90.568 1.00 28.85 140 SER C N 1
ATOM 5276 C CA . SER C 1 142 ? 36.234 51.411 90.705 1.00 29.04 140 SER C CA 1
ATOM 5277 C C . SER C 1 142 ? 37.151 52.396 90.000 1.00 29.22 140 SER C C 1
ATOM 5278 O O . SER C 1 142 ? 36.688 53.285 89.279 1.00 26.80 140 SER C O 1
ATOM 5281 N N . LEU C 1 143 ? 38.453 52.225 90.204 1.00 26.56 141 LEU C N 1
ATOM 5282 C CA . LEU C 1 143 ? 39.436 53.089 89.578 1.00 27.72 141 LEU C CA 1
ATOM 5283 C C . LEU C 1 143 ? 39.289 53.086 88.060 1.00 28.25 141 LEU C C 1
ATOM 5284 O O . LEU C 1 143 ? 39.220 54.146 87.435 1.00 25.85 141 LEU C O 1
ATOM 5289 N N . ASP C 1 144 ? 39.250 51.889 87.477 1.00 28.42 142 ASP C N 1
ATOM 5290 C CA . ASP C 1 144 ? 39.142 51.732 86.025 1.00 29.63 142 ASP C CA 1
ATOM 5291 C C . ASP C 1 144 ? 37.893 52.361 85.418 1.00 28.44 142 ASP C C 1
ATOM 5292 O O . ASP C 1 144 ? 37.965 53.021 84.383 1.00 27.35 142 ASP C O 1
ATOM 5297 N N . LYS C 1 145 ? 36.750 52.139 86.059 1.00 26.86 143 LYS C N 1
ATOM 5298 C CA . LYS C 1 145 ? 35.488 52.678 85.571 1.00 26.31 143 LYS C CA 1
ATOM 5299 C C . LYS C 1 145 ? 35.473 54.204 85.682 1.00 25.19 143 LYS C C 1
ATOM 5300 O O . LYS C 1 145 ? 35.070 54.896 84.748 1.00 24.36 143 LYS C O 1
ATOM 5306 N N . THR C 1 146 ? 35.922 54.721 86.823 1.00 23.20 144 THR C N 1
ATOM 5307 C CA . THR C 1 146 ? 35.972 56.162 87.051 1.00 22.06 144 THR C CA 1
ATOM 5308 C C . THR C 1 146 ? 36.920 56.854 86.072 1.00 22.51 144 THR C C 1
ATOM 5309 O O . THR C 1 146 ? 36.584 57.885 85.479 1.00 23.40 144 THR C O 1
ATOM 5313 N N . ARG C 1 147 ? 38.111 56.289 85.906 1.00 21.83 145 ARG C N 1
ATOM 5314 C CA . ARG C 1 147 ? 39.098 56.858 84.999 1.00 23.39 145 ARG C CA 1
ATOM 5315 C C . ARG C 1 147 ? 38.614 56.853 83.551 1.00 22.66 145 ARG C C 1
ATOM 5316 O O . ARG C 1 147 ? 38.829 57.817 82.811 1.00 21.46 145 ARG C O 1
ATOM 5324 N N . ALA C 1 148 ? 37.974 55.758 83.154 1.00 22.29 146 ALA C N 1
ATOM 5325 C CA . ALA C 1 148 ? 37.457 55.622 81.791 1.00 23.27 146 ALA C CA 1
ATOM 5326 C C . ALA C 1 148 ? 36.443 56.715 81.475 1.00 22.61 146 ALA C C 1
ATOM 5327 O O . ALA C 1 148 ? 36.478 57.308 80.397 1.00 21.86 146 ALA C O 1
ATOM 5329 N N . LEU C 1 149 ? 35.541 56.985 82.414 1.00 22.01 147 LEU C N 1
ATOM 5330 C CA . LEU C 1 149 ? 34.526 58.019 82.204 1.00 21.71 147 LEU C CA 1
ATOM 5331 C C . LEU C 1 149 ? 35.167 59.398 82.065 1.00 22.82 147 LEU C C 1
ATOM 5332 O O . LEU C 1 149 ? 34.761 60.191 81.211 1.00 21.57 147 LEU C O 1
ATOM 5337 N N . PHE C 1 150 ? 36.172 59.685 82.897 1.00 22.82 148 PHE C N 1
ATOM 5338 C CA . PHE C 1 150 ? 36.874 60.963 82.824 1.00 21.82 148 PHE C CA 1
ATOM 5339 C C . PHE C 1 150 ? 37.669 61.080 81.528 1.00 22.45 148 PHE C C 1
ATOM 5340 O O . PHE C 1 150 ? 37.765 62.159 80.955 1.00 22.59 148 PHE C O 1
ATOM 5348 N N . GLN C 1 151 ? 38.250 59.975 81.064 1.00 24.16 149 GLN C N 1
ATOM 5349 C CA . GLN C 1 151 ? 39.012 60.013 79.818 1.00 23.38 149 GLN C CA 1
ATOM 5350 C C . GLN C 1 151 ? 38.040 60.245 78.669 1.00 22.72 149 GLN C C 1
ATOM 5351 O O . GLN C 1 151 ? 38.340 60.976 77.723 1.00 23.06 149 GLN C O 1
ATOM 5357 N N . TYR C 1 152 ? 36.868 59.630 78.751 1.00 21.68 150 TYR C N 1
ATOM 5358 C CA . TYR C 1 152 ? 35.870 59.830 77.709 1.00 22.29 150 TYR C CA 1
ATOM 5359 C C . TYR C 1 152 ? 35.470 61.305 77.694 1.00 22.21 150 TYR C C 1
ATOM 5360 O O . TYR C 1 152 ? 35.434 61.943 76.640 1.00 21.49 150 TYR C O 1
ATOM 5369 N N . ALA C 1 153 ? 35.190 61.847 78.878 1.00 23.10 151 ALA C N 1
ATOM 5370 C CA . ALA C 1 153 ? 34.801 63.248 79.015 1.00 23.17 151 ALA C CA 1
ATOM 5371 C C . ALA C 1 153 ? 35.854 64.161 78.399 1.00 23.83 151 ALA C C 1
ATOM 5372 O O . ALA C 1 153 ? 35.528 65.088 77.652 1.00 23.80 151 ALA C O 1
ATOM 5374 N N . ARG C 1 154 ? 37.116 63.900 78.730 1.00 23.79 152 ARG C N 1
ATOM 5375 C CA . ARG C 1 154 ? 38.219 64.688 78.207 1.00 27.09 152 ARG C CA 1
ATOM 5376 C C . ARG C 1 154 ? 38.273 64.613 76.684 1.00 27.05 152 ARG C C 1
ATOM 5377 O O . ARG C 1 154 ? 38.499 65.619 76.015 1.00 26.50 152 ARG C O 1
ATOM 5385 N N . SER C 1 155 ? 38.060 63.422 76.135 1.00 25.85 153 SER C N 1
ATOM 5386 C CA . SER C 1 155 ? 38.096 63.262 74.687 1.00 25.62 153 SER C CA 1
ATOM 5387 C C . SER C 1 155 ? 36.993 64.074 74.012 1.00 26.87 153 SER C C 1
ATOM 5388 O O . SER C 1 155 ? 37.125 64.445 72.848 1.00 25.39 153 SER C O 1
ATOM 5391 N N . ARG C 1 156 ? 35.904 64.342 74.731 1.00 25.58 154 ARG C N 1
ATOM 5392 C CA . ARG C 1 156 ? 34.787 65.101 74.158 1.00 27.12 154 ARG C CA 1
ATOM 5393 C C . ARG C 1 156 ? 34.844 66.582 74.540 1.00 27.00 154 ARG C C 1
ATOM 5394 O O . ARG C 1 156 ? 33.876 67.325 74.349 1.00 26.16 154 ARG C O 1
ATOM 5402 N N . GLY C 1 157 ? 35.986 66.998 75.080 1.00 24.66 155 GLY C N 1
ATOM 5403 C CA . GLY C 1 157 ? 36.178 68.385 75.467 1.00 24.55 155 GLY C CA 1
ATOM 5404 C C . GLY C 1 157 ? 35.334 68.855 76.635 1.00 23.05 155 GLY C C 1
ATOM 5405 O O . GLY C 1 157 ? 34.992 70.035 76.721 1.00 22.84 155 GLY C O 1
ATOM 5414 N N . THR C 1 159 ? 34.466 69.466 80.804 1.00 22.16 157 THR C N 1
ATOM 5415 C CA . THR C 1 159 ? 35.141 69.882 82.032 1.00 24.44 157 THR C CA 1
ATOM 5416 C C . THR C 1 159 ? 34.857 68.784 83.056 1.00 22.98 157 THR C C 1
ATOM 5417 O O . THR C 1 159 ? 33.734 68.293 83.141 1.00 23.10 157 THR C O 1
ATOM 5421 N N . THR C 1 160 ? 35.856 68.404 83.839 1.00 21.97 158 THR C N 1
ATOM 5422 C CA . THR C 1 160 ? 35.666 67.335 84.819 1.00 21.25 158 THR C CA 1
ATOM 5423 C C . THR C 1 160 ? 35.701 67.796 86.277 1.00 21.86 158 THR C C 1
ATOM 5424 O O . THR C 1 160 ? 36.541 68.605 86.672 1.00 20.66 158 THR C O 1
ATOM 5428 N N . VAL C 1 161 ? 34.776 67.264 87.073 1.00 21.66 159 VAL C N 1
ATOM 5429 C CA . VAL C 1 161 ? 34.680 67.603 88.486 1.00 20.19 159 VAL C CA 1
ATOM 5430 C C . VAL C 1 161 ? 34.717 66.286 89.240 1.00 20.54 159 VAL C C 1
ATOM 5431 O O . VAL C 1 161 ? 33.999 65.351 88.901 1.00 19.95 159 VAL C O 1
ATOM 5435 N N . PHE C 1 162 ? 35.548 66.210 90.271 1.00 20.05 160 PHE C N 1
ATOM 5436 C CA . PHE C 1 162 ? 35.681 64.966 91.008 1.00 19.33 160 PHE C CA 1
ATOM 5437 C C . PHE C 1 162 ? 35.599 65.137 92.524 1.00 21.37 160 PHE C C 1
ATOM 5438 O O . PHE C 1 162 ? 36.268 65.995 93.101 1.00 19.74 160 PHE C O 1
ATOM 5446 N N . ASN C 1 163 ? 34.762 64.311 93.149 1.00 19.71 161 ASN C N 1
ATOM 5447 C CA . ASN C 1 163 ? 34.579 64.290 94.596 1.00 20.83 161 ASN C CA 1
ATOM 5448 C C . ASN C 1 163 ? 34.877 62.838 94.976 1.00 22.11 161 ASN C C 1
ATOM 5449 O O . ASN C 1 163 ? 33.979 62.001 94.982 1.00 21.05 161 ASN C O 1
ATOM 5454 N N . PRO C 1 164 ? 36.151 62.521 95.292 1.00 23.40 162 PRO C N 1
ATOM 5455 C CA . PRO C 1 164 ? 36.584 61.164 95.657 1.00 23.22 162 PRO C CA 1
ATOM 5456 C C . PRO C 1 164 ? 36.014 60.603 96.951 1.00 25.56 162 PRO C C 1
ATOM 5457 O O . PRO C 1 164 ? 36.754 60.280 97.884 1.00 25.61 162 PRO C O 1
ATOM 5461 N N . SER C 1 165 ? 34.693 60.457 96.983 1.00 25.05 163 SER C N 1
ATOM 5462 C CA . SER C 1 165 ? 33.992 59.960 98.158 1.00 25.79 163 SER C CA 1
ATOM 5463 C C . SER C 1 165 ? 32.871 59.011 97.740 1.00 25.95 163 SER C C 1
ATOM 5464 O O . SER C 1 165 ? 32.023 59.376 96.921 1.00 25.17 163 SER C O 1
ATOM 5467 N N . PRO C 1 166 ? 32.860 57.772 98.273 1.00 27.26 164 PRO C N 1
ATOM 5468 C CA . PRO C 1 166 ? 33.807 57.177 99.231 1.00 28.82 164 PRO C CA 1
ATOM 5469 C C . PRO C 1 166 ? 35.225 57.163 98.666 1.00 29.42 164 PRO C C 1
ATOM 5470 O O . PRO C 1 166 ? 35.420 57.052 97.451 1.00 27.67 164 PRO C O 1
ATOM 5474 N N . VAL C 1 167 ? 36.216 57.244 99.549 1.00 30.13 165 VAL C N 1
ATOM 5475 C CA . VAL C 1 167 ? 37.603 57.267 99.109 1.00 31.42 165 VAL C CA 1
ATOM 5476 C C . VAL C 1 167 ? 38.104 55.900 98.643 1.00 31.72 165 VAL C C 1
ATOM 5477 O O . VAL C 1 167 ? 37.623 54.862 99.086 1.00 32.38 165 VAL C O 1
ATOM 5481 N N . ASN C 1 168 ? 39.052 55.923 97.714 1.00 32.50 166 ASN C N 1
ATOM 5482 C CA . ASN C 1 168 ? 39.682 54.718 97.175 1.00 31.78 166 ASN C CA 1
ATOM 5483 C C . ASN C 1 168 ? 41.135 55.140 97.055 1.00 31.03 166 ASN C C 1
ATOM 5484 O O . ASN C 1 168 ? 41.444 56.112 96.362 1.00 29.11 166 ASN C O 1
ATOM 5489 N N . PRO C 1 169 ? 42.046 54.425 97.734 1.00 30.87 167 PRO C N 1
ATOM 5490 C CA . PRO C 1 169 ? 43.470 54.764 97.684 1.00 31.89 167 PRO C CA 1
ATOM 5491 C C . PRO C 1 169 ? 43.975 55.045 96.272 1.00 31.21 167 PRO C C 1
ATOM 5492 O O . PRO C 1 169 ? 44.730 55.990 96.052 1.00 32.04 167 PRO C O 1
ATOM 5496 N N . ASP C 1 170 ? 43.539 54.231 95.319 1.00 31.50 168 ASP C N 1
ATOM 5497 C CA . ASP C 1 170 ? 43.972 54.360 93.931 1.00 32.27 168 ASP C CA 1
ATOM 5498 C C . ASP C 1 170 ? 43.500 55.601 93.184 1.00 31.28 168 ASP C C 1
ATOM 5499 O O . ASP C 1 170 ? 43.974 55.874 92.080 1.00 29.56 168 ASP C O 1
ATOM 5504 N N . PHE C 1 171 ? 42.574 56.353 93.777 1.00 30.05 169 PHE C N 1
ATOM 5505 C CA . PHE C 1 171 ? 42.070 57.568 93.146 1.00 29.31 169 PHE C CA 1
ATOM 5506 C C . PHE C 1 171 ? 43.171 58.614 93.031 1.00 30.89 169 PHE C C 1
ATOM 5507 O O . PHE C 1 171 ? 43.061 59.546 92.236 1.00 29.31 169 PHE C O 1
ATOM 5515 N N . CYS C 1 172 ? 44.235 58.467 93.815 1.00 32.04 170 CYS C N 1
ATOM 5516 C CA . CYS C 1 172 ? 45.315 59.454 93.780 1.00 35.10 170 CYS C CA 1
ATOM 5517 C C . CYS C 1 172 ? 45.987 59.565 92.410 1.00 36.51 170 CYS C C 1
ATOM 5518 O O . CYS C 1 172 ? 46.697 60.533 92.142 1.00 36.67 170 CYS C O 1
ATOM 5521 N N . HIS C 1 173 ? 45.745 58.583 91.545 1.00 37.56 171 HIS C N 1
ATOM 5522 C CA . HIS C 1 173 ? 46.325 58.570 90.202 1.00 38.90 171 HIS C CA 1
ATOM 5523 C C . HIS C 1 173 ? 45.448 59.266 89.156 1.00 37.14 171 HIS C C 1
ATOM 5524 O O . HIS C 1 173 ? 45.774 59.257 87.970 1.00 36.77 171 HIS C O 1
ATOM 5531 N N . LEU C 1 174 ? 44.351 59.878 89.594 1.00 33.99 172 LEU C N 1
ATOM 5532 C CA . LEU C 1 174 ? 43.414 60.534 88.681 1.00 31.10 172 LEU C CA 1
ATOM 5533 C C . LEU C 1 174 ? 43.515 62.046 88.530 1.00 29.90 172 LEU C C 1
ATOM 5534 O O . LEU C 1 174 ? 42.976 62.611 87.579 1.00 26.69 172 LEU C O 1
ATOM 5539 N N . TRP C 1 175 ? 44.206 62.705 89.450 1.00 29.76 173 TRP C N 1
ATOM 5540 C CA . TRP C 1 175 ? 44.281 64.162 89.412 1.00 29.25 173 TRP C CA 1
ATOM 5541 C C . TRP C 1 175 ? 44.605 64.839 88.083 1.00 28.69 173 TRP C C 1
ATOM 5542 O O . TRP C 1 175 ? 44.040 65.886 87.783 1.00 26.96 173 TRP C O 1
ATOM 5553 N N . PRO C 1 176 ? 45.503 64.260 87.262 1.00 30.64 174 PRO C N 1
ATOM 5554 C CA . PRO C 1 176 ? 45.797 64.930 85.989 1.00 31.13 174 PRO C CA 1
ATOM 5555 C C . PRO C 1 176 ? 44.603 65.036 85.032 1.00 31.02 174 PRO C C 1
ATOM 5556 O O . PRO C 1 176 ? 44.624 65.829 84.084 1.00 30.82 174 PRO C O 1
ATOM 5560 N N . LEU C 1 177 ? 43.564 64.250 85.289 1.00 29.65 175 LEU C N 1
ATOM 5561 C CA . LEU C 1 177 ? 42.358 64.271 84.456 1.00 28.99 175 LEU C CA 1
ATOM 5562 C C . LEU C 1 177 ? 41.270 65.168 85.051 1.00 29.77 175 LEU C C 1
ATOM 5563 O O . LEU C 1 177 ? 40.224 65.393 84.426 1.00 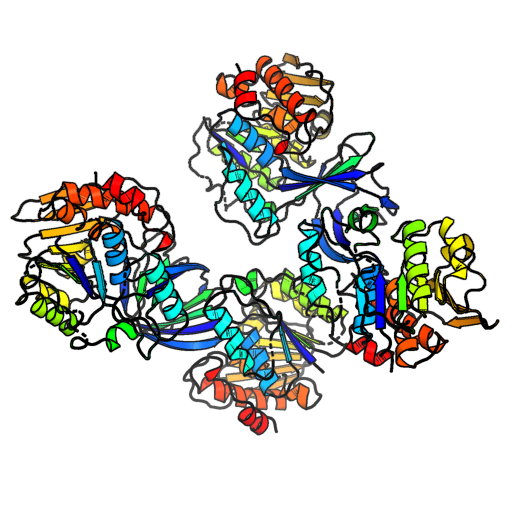27.73 175 LEU C O 1
ATOM 5568 N N . ILE C 1 178 ? 41.529 65.691 86.248 1.00 28.19 176 ILE C N 1
ATOM 5569 C CA . ILE C 1 178 ? 40.552 66.511 86.963 1.00 26.82 176 ILE C CA 1
ATOM 5570 C C . ILE C 1 178 ? 40.728 68.019 86.863 1.00 26.60 176 ILE C C 1
ATOM 5571 O O . ILE C 1 178 ? 41.828 68.539 87.063 1.00 27.51 176 ILE C O 1
ATOM 5576 N N . ASP C 1 179 ? 39.637 68.721 86.557 1.00 24.54 177 ASP C N 1
ATOM 5577 C CA . ASP C 1 179 ? 39.660 70.177 86.470 1.00 23.76 177 ASP C CA 1
ATOM 5578 C C . ASP C 1 179 ? 39.303 70.804 87.820 1.00 25.51 177 ASP C C 1
ATOM 5579 O O . ASP C 1 179 ? 39.963 71.739 88.278 1.00 26.70 177 ASP C O 1
ATOM 5584 N N . ILE C 1 180 ? 38.244 70.294 88.443 1.00 23.29 178 ILE C N 1
ATOM 5585 C CA . ILE C 1 180 ? 37.787 70.802 89.733 1.00 22.13 178 ILE C CA 1
ATOM 5586 C C . ILE C 1 180 ? 37.695 69.633 90.695 1.00 22.98 178 ILE C C 1
ATOM 5587 O O . ILE C 1 180 ? 37.011 68.654 90.414 1.00 21.03 178 ILE C O 1
ATOM 5592 N N . ALA C 1 181 ? 38.385 69.737 91.825 1.00 21.73 179 ALA C N 1
ATOM 5593 C CA . ALA C 1 181 ? 38.365 68.674 92.819 1.00 21.47 179 ALA C CA 1
ATOM 5594 C C . ALA C 1 181 ? 37.806 69.189 94.138 1.00 20.71 179 ALA C C 1
ATOM 5595 O O . ALA C 1 181 ? 38.207 70.250 94.618 1.00 19.46 179 ALA C O 1
ATOM 5597 N N . VAL C 1 182 ? 36.871 68.437 94.709 1.00 21.57 180 VAL C N 1
ATOM 5598 C CA . VAL C 1 182 ? 36.266 68.792 95.989 1.00 21.13 180 VAL C CA 1
ATOM 5599 C C . VAL C 1 182 ? 36.508 67.619 96.937 1.00 21.70 180 VAL C C 1
ATOM 5600 O O . VAL C 1 182 ? 36.107 66.481 96.668 1.00 22.39 180 VAL C O 1
ATOM 5604 N N . VAL C 1 183 ? 37.182 67.903 98.044 1.00 19.67 181 VAL C N 1
ATOM 5605 C CA . VAL C 1 183 ? 37.511 66.883 99.024 1.00 21.34 181 VAL C CA 1
ATOM 5606 C C . VAL C 1 183 ? 37.342 67.432 100.433 1.00 22.24 181 VAL C C 1
ATOM 5607 O O . VAL C 1 183 ? 37.327 68.649 100.621 1.00 20.96 181 VAL C O 1
ATOM 5611 N N . ASN C 1 184 ? 37.199 66.543 101.414 1.00 22.02 182 ASN C N 1
ATOM 5612 C CA . ASN C 1 184 ? 37.130 66.996 102.796 1.00 24.81 182 ASN C CA 1
ATOM 5613 C C . ASN C 1 184 ? 38.585 66.898 103.291 1.00 27.34 182 ASN C C 1
ATOM 5614 O O . ASN C 1 184 ? 39.458 66.447 102.547 1.00 24.57 182 ASN C O 1
ATOM 5619 N N . GLU C 1 185 ? 38.860 67.302 104.528 1.00 29.37 183 GLU C N 1
ATOM 5620 C CA . GLU C 1 185 ? 40.239 67.263 105.009 1.00 32.65 183 GLU C CA 1
ATOM 5621 C C . GLU C 1 185 ? 40.884 65.880 105.010 1.00 30.80 183 GLU C C 1
ATOM 5622 O O . GLU C 1 185 ? 42.073 65.752 104.728 1.00 30.90 183 GLU C O 1
ATOM 5628 N N . SER C 1 186 ? 40.107 64.846 105.307 1.00 30.78 184 SER C N 1
ATOM 5629 C CA . SER C 1 186 ? 40.643 63.489 105.323 1.00 31.18 184 SER C CA 1
ATOM 5630 C C . SER C 1 186 ? 41.087 63.067 103.922 1.00 30.22 184 SER C C 1
ATOM 5631 O O . SER C 1 186 ? 42.184 62.544 103.737 1.00 29.15 184 SER C O 1
ATOM 5634 N N . GLU C 1 187 ? 40.227 63.301 102.937 1.00 27.71 185 GLU C N 1
ATOM 5635 C CA . GLU C 1 187 ? 40.528 62.945 101.551 1.00 27.98 185 GLU C CA 1
ATOM 5636 C C . GLU C 1 187 ? 41.721 63.711 100.998 1.00 26.82 185 GLU C C 1
ATOM 5637 O O . GLU C 1 187 ? 42.541 63.152 100.266 1.00 25.98 185 GLU C O 1
ATOM 5643 N N . ALA C 1 188 ? 41.814 64.991 101.343 1.00 25.91 186 ALA C N 1
ATOM 5644 C CA . ALA C 1 188 ? 42.914 65.824 100.871 1.00 27.45 186 ALA C CA 1
ATOM 5645 C C . ALA C 1 188 ? 44.269 65.236 101.254 1.00 28.67 186 ALA C C 1
ATOM 5646 O O . ALA C 1 188 ? 45.190 65.201 100.440 1.00 29.92 186 ALA C O 1
ATOM 5648 N N . GLU C 1 189 ? 44.381 64.758 102.486 1.00 29.71 187 GLU C N 1
ATOM 5649 C CA . GLU C 1 189 ? 45.642 64.201 102.958 1.00 32.13 187 GLU C CA 1
ATOM 5650 C C . GLU C 1 189 ? 45.845 62.799 102.417 1.00 33.16 187 GLU C C 1
ATOM 5651 O O . GLU C 1 189 ? 46.945 62.421 102.026 1.00 32.97 187 GLU C O 1
ATOM 5657 N N . LEU C 1 190 ? 44.762 62.037 102.379 1.00 33.53 188 LEU C N 1
ATOM 5658 C CA . LEU C 1 190 ? 44.814 60.667 101.911 1.00 34.77 188 LEU C CA 1
ATOM 5659 C C . LEU C 1 190 ? 45.113 60.544 100.413 1.00 34.21 188 LEU C C 1
ATOM 5660 O O . LEU C 1 190 ? 45.826 59.631 99.995 1.00 35.11 188 LEU C O 1
ATOM 5665 N N . LEU C 1 191 ? 44.594 61.472 99.612 1.00 32.23 189 LEU C N 1
ATOM 5666 C CA . LEU C 1 191 ? 44.785 61.423 98.164 1.00 31.69 189 LEU C CA 1
ATOM 5667 C C . LEU C 1 191 ? 45.704 62.480 97.568 1.00 31.74 189 LEU C C 1
ATOM 5668 O O . LEU C 1 191 ? 45.967 62.462 96.372 1.00 32.89 189 LEU C O 1
ATOM 5673 N N . GLN C 1 192 ? 46.184 63.397 98.400 1.00 32.03 190 GLN C N 1
ATOM 5674 C CA . GLN C 1 192 ? 47.086 64.463 97.964 1.00 32.57 190 GLN C CA 1
ATOM 5675 C C . GLN C 1 192 ? 46.825 65.062 96.578 1.00 34.25 190 GLN C C 1
ATOM 5676 O O . GLN C 1 192 ? 47.603 64.853 95.649 1.00 33.29 190 GLN C O 1
ATOM 5682 N N . PRO C 1 193 ? 45.724 65.814 96.420 1.00 36.03 191 PRO C N 1
ATOM 5683 C CA . PRO C 1 193 ? 45.417 66.428 95.124 1.00 36.45 191 PRO C CA 1
ATOM 5684 C C . PRO C 1 193 ? 46.543 67.385 94.752 1.00 38.36 191 PRO C C 1
ATOM 5685 O O . PRO C 1 193 ? 47.094 68.068 95.617 1.00 39.38 191 PRO C O 1
ATOM 5689 N N . TYR C 1 194 ? 46.885 67.434 93.471 1.00 38.84 192 TYR C N 1
ATOM 5690 C CA . TYR C 1 194 ? 47.943 68.314 92.993 1.00 39.50 192 TYR C CA 1
ATOM 5691 C C . TYR C 1 194 ? 47.660 68.710 91.550 1.00 38.59 192 TYR C C 1
ATOM 5692 O O . TYR C 1 194 ? 46.985 67.984 90.822 1.00 37.98 192 TYR C O 1
ATOM 5701 N N . GLY C 1 195 ? 48.180 69.863 91.147 1.00 37.98 193 GLY C N 1
ATOM 5702 C CA . GLY C 1 195 ? 48.001 70.331 89.786 1.00 37.93 193 GLY C CA 1
ATOM 5703 C C . GLY C 1 195 ? 46.575 70.491 89.293 1.00 38.26 193 GLY C C 1
ATOM 5704 O O . GLY C 1 195 ? 46.340 70.488 88.083 1.00 38.42 193 GLY C O 1
ATOM 5705 N N . VAL C 1 196 ? 45.619 70.619 90.209 1.00 36.13 194 VAL C N 1
ATOM 5706 C CA . VAL C 1 196 ? 44.229 70.803 89.811 1.00 35.66 194 VAL C CA 1
ATOM 5707 C C . VAL C 1 196 ? 43.941 72.298 89.820 1.00 35.73 194 VAL C C 1
ATOM 5708 O O . VAL C 1 196 ? 44.221 72.978 90.807 1.00 37.21 194 VAL C O 1
ATOM 5712 N N . LYS C 1 197 ? 43.394 72.807 88.722 1.00 34.66 195 LYS C N 1
ATOM 5713 C CA . LYS C 1 197 ? 43.085 74.227 88.608 1.00 35.83 195 LYS C CA 1
ATOM 5714 C C . LYS C 1 197 ? 42.305 74.759 89.806 1.00 34.74 195 LYS C C 1
ATOM 5715 O O . LYS C 1 197 ? 42.637 75.814 90.350 1.00 34.30 195 LYS C O 1
ATOM 5721 N N . THR C 1 198 ? 41.268 74.032 90.214 1.00 31.96 196 THR C N 1
ATOM 5722 C CA . THR C 1 198 ? 40.459 74.441 91.356 1.00 29.23 196 THR C CA 1
ATOM 5723 C C . THR C 1 198 ? 40.392 73.320 92.384 1.00 28.07 196 THR C C 1
ATOM 5724 O O . THR C 1 198 ? 39.977 72.198 92.076 1.00 26.73 196 THR C O 1
ATOM 5728 N N . LEU C 1 199 ? 40.815 73.624 93.607 1.00 25.02 197 LEU C N 1
ATOM 5729 C CA . LEU C 1 199 ? 40.784 72.643 94.678 1.00 24.75 197 LEU C CA 1
ATOM 5730 C C . LEU C 1 199 ? 39.987 73.206 95.842 1.00 25.23 197 LEU C C 1
ATOM 5731 O O . LEU C 1 199 ? 40.226 74.331 96.280 1.00 25.61 197 LEU C O 1
ATOM 5736 N N . VAL C 1 200 ? 39.035 72.423 96.334 1.00 23.62 198 VAL C N 1
ATOM 5737 C CA . VAL C 1 200 ? 38.224 72.839 97.465 1.00 21.79 198 VAL C CA 1
ATOM 5738 C C . VAL C 1 200 ? 38.381 71.796 98.557 1.00 21.29 198 VAL C C 1
ATOM 5739 O O . VAL C 1 200 ? 38.198 70.601 98.321 1.00 20.03 198 VAL C O 1
ATOM 5743 N N . ILE C 1 201 ? 38.767 72.250 99.743 1.00 21.13 199 ILE C N 1
ATOM 5744 C CA . ILE C 1 201 ? 38.937 71.362 100.880 1.00 22.42 199 ILE C CA 1
ATOM 5745 C C . ILE C 1 201 ? 37.924 71.793 101.934 1.00 22.62 199 ILE C C 1
ATOM 5746 O O . ILE C 1 201 ? 38.037 72.877 102.498 1.00 21.52 199 ILE C O 1
ATOM 5751 N N . THR C 1 202 ? 36.922 70.956 102.180 1.00 22.13 200 THR C N 1
ATOM 5752 C CA . THR C 1 202 ? 35.908 71.275 103.175 1.00 21.57 200 THR C CA 1
ATOM 5753 C C . THR C 1 202 ? 36.333 70.756 104.550 1.00 22.40 200 THR C C 1
ATOM 5754 O O . THR C 1 202 ? 37.011 69.727 104.660 1.00 20.57 200 THR C O 1
ATOM 5758 N N . GLN C 1 203 ? 35.912 71.467 105.593 1.00 21.18 201 GLN C N 1
ATOM 5759 C CA . GLN C 1 203 ? 36.265 71.107 106.966 1.00 24.99 201 GLN C CA 1
ATOM 5760 C C . GLN C 1 203 ? 35.085 71.205 107.933 1.00 25.57 201 GLN C C 1
ATOM 5761 O O . GLN C 1 203 ? 35.192 71.806 109.009 1.00 26.00 201 GLN C O 1
ATOM 5767 N N . GLY C 1 204 ? 33.957 70.624 107.540 1.00 25.46 202 GLY C N 1
ATOM 5768 C CA . GLY C 1 204 ? 32.782 70.637 108.392 1.00 23.71 202 GLY C CA 1
ATOM 5769 C C . GLY C 1 204 ? 32.409 71.993 108.963 1.00 24.01 202 GLY C C 1
ATOM 5770 O O . GLY C 1 204 ? 32.428 73.013 108.264 1.00 22.77 202 GLY C O 1
ATOM 5771 N N . ALA C 1 205 ? 32.067 72.012 110.245 1.00 24.02 203 ALA C N 1
ATOM 5772 C CA . ALA C 1 205 ? 31.674 73.257 110.895 1.00 26.84 203 ALA C CA 1
ATOM 5773 C C . ALA C 1 205 ? 32.780 74.308 110.828 1.00 27.75 203 ALA C C 1
ATOM 5774 O O . ALA C 1 205 ? 32.523 75.491 111.055 1.00 30.48 203 ALA C O 1
ATOM 5776 N N . ALA C 1 206 ? 33.998 73.867 110.512 1.00 27.82 204 ALA C N 1
ATOM 5777 C CA . ALA C 1 206 ? 35.161 74.747 110.413 1.00 29.02 204 ALA C CA 1
ATOM 5778 C C . ALA C 1 206 ? 35.401 75.321 109.009 1.00 29.43 204 ALA C C 1
ATOM 5779 O O . ALA C 1 206 ? 36.547 75.614 108.646 1.00 31.58 204 ALA C O 1
ATOM 5781 N N . GLY C 1 207 ? 34.335 75.457 108.222 1.00 23.46 205 GLY C N 1
ATOM 5782 C CA . GLY C 1 207 ? 34.440 76.046 106.895 1.00 21.85 205 GLY C CA 1
ATOM 5783 C C . GLY C 1 207 ? 35.045 75.253 105.746 1.00 21.31 205 GLY C C 1
ATOM 5784 O O . GLY C 1 207 ? 35.047 74.025 105.740 1.00 20.70 205 GLY C O 1
ATOM 5785 N N . ALA C 1 208 ? 35.558 75.978 104.760 1.00 19.72 206 ALA C N 1
ATOM 5786 C CA . ALA C 1 208 ? 36.164 75.361 103.584 1.00 20.95 206 ALA C CA 1
ATOM 5787 C C . ALA C 1 208 ? 37.195 76.274 102.932 1.00 21.18 206 ALA C C 1
ATOM 5788 O O . ALA C 1 208 ? 37.072 77.497 102.957 1.00 20.56 206 ALA C O 1
ATOM 5790 N N . TRP C 1 209 ? 38.208 75.661 102.335 1.00 21.78 207 TRP C N 1
ATOM 5791 C CA . TRP C 1 209 ? 39.256 76.404 101.654 1.00 23.70 207 TRP C CA 1
ATOM 5792 C C . TRP C 1 209 ? 39.106 76.312 100.142 1.00 24.68 207 TRP C C 1
ATOM 5793 O O . TRP C 1 209 ? 38.733 75.264 99.613 1.00 24.60 207 TRP C O 1
ATOM 5804 N N . LEU C 1 210 ? 39.398 77.413 99.459 1.00 24.86 208 LEU C N 1
ATOM 5805 C CA . LEU C 1 210 ? 39.403 77.441 98.003 1.00 25.49 208 LEU C CA 1
ATOM 5806 C C . LEU C 1 210 ? 40.884 77.637 97.639 1.00 28.59 208 LEU C C 1
ATOM 5807 O O . LEU C 1 210 ? 41.502 78.632 98.035 1.00 26.09 208 LEU C O 1
ATOM 5812 N N . VAL C 1 211 ? 41.455 76.685 96.910 1.00 27.82 209 VAL C N 1
ATOM 5813 C CA . VAL C 1 211 ? 42.860 76.769 96.519 1.00 30.81 209 VAL C CA 1
ATOM 5814 C C . VAL C 1 211 ? 42.982 76.835 94.996 1.00 32.50 209 VAL C C 1
ATOM 5815 O O . VAL C 1 211 ? 42.675 75.868 94.298 1.00 30.85 209 VAL C O 1
ATOM 5819 N N . GLN C 1 212 ? 43.420 77.985 94.490 1.00 35.90 210 GLN C N 1
ATOM 5820 C CA . GLN C 1 212 ? 43.580 78.195 93.051 1.00 40.06 210 GLN C CA 1
ATOM 5821 C C . GLN C 1 212 ? 44.861 78.960 92.731 1.00 43.35 210 GLN C C 1
ATOM 5822 O O . GLN C 1 212 ? 45.273 79.829 93.495 1.00 44.78 210 GLN C O 1
ATOM 5828 N N . GLU C 1 213 ? 45.466 78.644 91.589 1.00 46.65 211 GLU C N 1
ATOM 5829 C CA . GLU C 1 213 ? 46.696 79.296 91.134 1.00 49.52 211 GLU C CA 1
ATOM 5830 C C . GLU C 1 213 ? 47.478 79.961 92.264 1.00 49.52 211 GLU C C 1
ATOM 5831 O O . GLU C 1 213 ? 47.607 81.187 92.317 1.00 49.68 211 GLU C O 1
ATOM 5837 N N . GLY C 1 214 ? 47.980 79.138 93.178 1.00 49.46 212 GLY C N 1
ATOM 5838 C CA . GLY C 1 214 ? 48.757 79.643 94.295 1.00 49.33 212 GLY C CA 1
ATOM 5839 C C . GLY C 1 214 ? 47.990 80.294 95.434 1.00 48.20 212 GLY C C 1
ATOM 5840 O O . GLY C 1 214 ? 48.430 80.233 96.584 1.00 49.14 212 GLY C O 1
ATOM 5841 N N . GLN C 1 215 ? 46.849 80.909 95.129 1.00 46.30 213 GLN C N 1
ATOM 5842 C CA . GLN C 1 215 ? 46.047 81.594 96.141 1.00 44.26 213 GLN C CA 1
ATOM 5843 C C . GLN C 1 215 ? 45.133 80.680 96.954 1.00 42.38 213 GLN C C 1
ATOM 5844 O O . GLN C 1 215 ? 44.538 79.744 96.424 1.00 41.92 213 GLN C O 1
ATOM 5850 N N . ARG C 1 216 ? 45.028 80.970 98.247 1.00 39.26 214 ARG C N 1
ATOM 5851 C CA . ARG C 1 216 ? 44.180 80.201 99.148 1.00 37.81 214 ARG C CA 1
ATOM 5852 C C . ARG C 1 216 ? 43.215 81.161 99.824 1.00 36.79 214 ARG C C 1
ATOM 5853 O O . ARG C 1 216 ? 43.622 82.201 100.340 1.00 36.62 214 ARG C O 1
ATOM 5861 N N . GLN C 1 217 ? 41.937 80.813 99.821 1.00 34.09 215 GLN C N 1
ATOM 5862 C CA . GLN C 1 217 ? 40.927 81.645 100.456 1.00 32.72 215 GLN C CA 1
ATOM 5863 C C . GLN C 1 217 ? 40.080 80.768 101.360 1.00 31.27 215 GLN C C 1
ATOM 5864 O O . GLN C 1 217 ? 39.644 79.689 100.964 1.00 29.78 215 GLN C O 1
ATOM 5870 N N . PHE C 1 218 ? 39.850 81.234 102.579 1.00 29.69 216 PHE C N 1
ATOM 5871 C CA . PHE C 1 218 ? 39.062 80.472 103.521 1.00 28.73 216 PHE C CA 1
ATOM 5872 C C . PHE C 1 218 ? 37.648 81.008 103.660 1.00 29.37 216 PHE C C 1
ATOM 5873 O O . PHE C 1 218 ? 37.441 82.208 103.856 1.00 30.26 216 PHE C O 1
ATOM 5881 N N . CYS C 1 219 ? 36.676 80.112 103.560 1.00 26.72 217 CYS C N 1
ATOM 5882 C CA . CYS C 1 219 ? 35.280 80.498 103.699 1.00 24.86 217 CYS C CA 1
ATOM 5883 C C . CYS C 1 219 ? 34.738 79.858 104.967 1.00 24.84 217 CYS C C 1
ATOM 5884 O O . CYS C 1 219 ? 34.660 78.638 105.077 1.00 24.04 217 CYS C O 1
ATOM 5887 N N . PRO C 1 220 ? 34.360 80.680 105.950 1.00 25.64 218 PRO C N 1
ATOM 5888 C CA . PRO C 1 220 ? 33.831 80.139 107.200 1.00 24.31 218 PRO C CA 1
ATOM 5889 C C . PRO C 1 220 ? 32.456 79.518 106.986 1.00 23.67 218 PRO C C 1
ATOM 5890 O O . PRO C 1 220 ? 31.725 79.909 106.077 1.00 25.08 218 PRO C O 1
ATOM 5894 N N . ALA C 1 221 ? 32.116 78.544 107.820 1.00 24.06 219 ALA C N 1
ATOM 5895 C CA . ALA C 1 221 ? 30.820 77.887 107.736 1.00 24.07 219 ALA C CA 1
ATOM 5896 C C . ALA C 1 221 ? 29.767 78.817 108.331 1.00 25.21 219 ALA C C 1
ATOM 5897 O O . ALA C 1 221 ? 30.086 79.668 109.156 1.00 23.96 219 ALA C O 1
ATOM 5899 N N . VAL C 1 222 ? 28.522 78.655 107.898 1.00 24.57 220 VAL C N 1
ATOM 5900 C CA . VAL C 1 222 ? 27.403 79.443 108.417 1.00 24.51 220 VAL C CA 1
ATOM 5901 C C . VAL C 1 222 ? 26.964 78.708 109.691 1.00 25.72 220 VAL C C 1
ATOM 5902 O O . VAL C 1 222 ? 26.634 77.524 109.643 1.00 24.33 220 VAL C O 1
ATOM 5906 N N . PRO C 1 223 ? 26.957 79.390 110.848 1.00 25.50 221 PRO C N 1
ATOM 5907 C CA . PRO C 1 223 ? 26.540 78.649 112.047 1.00 25.41 221 PRO C CA 1
ATOM 5908 C C . PRO C 1 223 ? 25.185 77.958 111.889 1.00 24.25 221 PRO C C 1
ATOM 5909 O O . PRO C 1 223 ? 24.255 78.517 111.319 1.00 21.69 221 PRO C O 1
ATOM 5913 N N . ALA C 1 224 ? 25.091 76.726 112.379 1.00 23.79 222 ALA C N 1
ATOM 5914 C CA . ALA C 1 224 ? 23.859 75.961 112.263 1.00 24.07 222 ALA C CA 1
ATOM 5915 C C . ALA C 1 224 ? 23.733 74.909 113.348 1.00 23.82 222 ALA C C 1
ATOM 5916 O O . ALA C 1 224 ? 24.726 74.456 113.904 1.00 24.70 222 ALA C O 1
ATOM 5918 N N . GLU C 1 225 ? 22.496 74.535 113.656 1.00 24.96 223 GLU C N 1
ATOM 5919 C CA . GLU C 1 225 ? 22.261 73.490 114.634 1.00 26.56 223 GLU C CA 1
ATOM 5920 C C . GLU C 1 225 ? 22.340 72.207 113.810 1.00 26.66 223 GLU C C 1
ATOM 5921 O O . GLU C 1 225 ? 21.504 71.967 112.940 1.00 26.43 223 GLU C O 1
ATOM 5927 N N . ALA C 1 226 ? 23.354 71.396 114.078 1.00 27.50 224 ALA C N 1
ATOM 5928 C CA . ALA C 1 226 ? 23.564 70.157 113.337 1.00 28.30 224 ALA C CA 1
ATOM 5929 C C . ALA C 1 226 ? 22.670 69.009 113.786 1.00 28.04 224 ALA C C 1
ATOM 5930 O O . ALA C 1 226 ? 23.102 68.157 114.556 1.00 30.31 224 ALA C O 1
ATOM 5932 N N . LEU C 1 227 ? 21.432 68.981 113.301 1.00 26.48 225 LEU C N 1
ATOM 5933 C CA . LEU C 1 227 ? 20.515 67.910 113.665 1.00 26.82 225 LEU C CA 1
ATOM 5934 C C . LEU C 1 227 ? 20.869 66.643 112.895 1.00 27.28 225 LEU C C 1
ATOM 5935 O O . LEU C 1 227 ? 20.767 65.543 113.431 1.00 25.83 225 LEU C O 1
ATOM 5940 N N . ASP C 1 228 ? 21.272 66.810 111.634 1.00 24.38 226 ASP C N 1
ATOM 5941 C CA . ASP C 1 228 ? 21.642 65.682 110.770 1.00 23.67 226 ASP C CA 1
ATOM 5942 C C . ASP C 1 228 ? 22.583 66.223 109.695 1.00 21.68 226 ASP C C 1
ATOM 5943 O O . ASP C 1 228 ? 22.167 67.011 108.853 1.00 22.34 226 ASP C O 1
ATOM 5948 N N . THR C 1 229 ? 23.849 65.809 109.735 1.00 21.32 227 THR C N 1
ATOM 5949 C CA . THR C 1 229 ? 24.850 66.292 108.783 1.00 21.84 227 THR C CA 1
ATOM 5950 C C . THR C 1 229 ? 24.890 65.541 107.454 1.00 21.78 227 THR C C 1
ATOM 5951 O O . THR C 1 229 ? 25.623 65.923 106.542 1.00 19.30 227 THR C O 1
ATOM 5955 N N . THR C 1 230 ? 24.095 64.483 107.334 1.00 19.86 228 THR C N 1
ATOM 5956 C CA . THR C 1 230 ? 24.079 63.710 106.096 1.00 20.80 228 THR C CA 1
ATOM 5957 C C . THR C 1 230 ? 23.821 64.580 104.866 1.00 19.95 228 THR C C 1
ATOM 5958 O O . THR C 1 230 ? 22.864 65.357 104.829 1.00 20.25 228 THR C O 1
ATOM 5962 N N . GLY C 1 231 ? 24.681 64.443 103.863 1.00 19.52 229 GLY C N 1
ATOM 5963 C CA . GLY C 1 231 ? 24.518 65.206 102.636 1.00 20.27 229 GLY C CA 1
ATOM 5964 C C . GLY C 1 231 ? 25.059 66.628 102.645 1.00 19.81 229 GLY C C 1
ATOM 5965 O O . GLY C 1 231 ? 24.884 67.364 101.670 1.00 19.34 229 GLY C O 1
ATOM 5966 N N . ALA C 1 232 ? 25.715 67.018 103.733 1.00 20.36 230 ALA C N 1
ATOM 5967 C CA . ALA C 1 232 ? 26.280 68.361 103.836 1.00 21.32 230 ALA C CA 1
ATOM 5968 C C . ALA C 1 232 ? 27.300 68.605 102.721 1.00 20.56 230 ALA C C 1
ATOM 5969 O O . ALA C 1 232 ? 27.250 69.631 102.040 1.00 19.20 230 ALA C O 1
ATOM 5971 N N . GLY C 1 233 ? 28.215 67.654 102.540 1.00 18.39 231 GLY C N 1
ATOM 5972 C CA . GLY C 1 233 ? 29.228 67.778 101.507 1.00 20.31 231 GLY C CA 1
ATOM 5973 C C . GLY C 1 233 ? 28.642 67.804 100.104 1.00 20.17 231 GLY C C 1
ATOM 5974 O O . GLY C 1 233 ? 29.105 68.547 99.235 1.00 18.88 231 GLY C O 1
ATOM 5975 N N . ASP C 1 234 ? 27.623 66.986 99.875 1.00 18.52 232 ASP C N 1
ATOM 5976 C CA . ASP C 1 234 ? 26.981 66.935 98.567 1.00 18.53 232 ASP C CA 1
ATOM 5977 C C . ASP C 1 234 ? 26.287 68.262 98.288 1.00 18.10 232 ASP C C 1
ATOM 5978 O O . ASP C 1 234 ? 26.309 68.776 97.163 1.00 17.27 232 ASP C O 1
ATOM 5983 N N . THR C 1 235 ? 25.678 68.829 99.320 1.00 17.77 233 THR C N 1
ATOM 5984 C CA . THR C 1 235 ? 24.989 70.094 99.154 1.00 18.60 233 THR C CA 1
ATOM 5985 C C . THR C 1 235 ? 25.994 71.181 98.813 1.00 17.72 233 THR C C 1
ATOM 5986 O O . THR C 1 235 ? 25.779 71.984 97.895 1.00 18.04 233 THR C O 1
ATOM 5990 N N . PHE C 1 236 ? 27.099 71.189 99.550 1.00 18.08 234 PHE C N 1
ATOM 5991 C CA . PHE C 1 236 ? 28.152 72.177 99.355 1.00 19.78 234 PHE C CA 1
ATOM 5992 C C . PHE C 1 236 ? 28.715 72.112 97.938 1.00 17.52 234 PHE C C 1
ATOM 5993 O O . PHE C 1 236 ? 28.827 73.127 97.267 1.00 20.94 234 PHE C O 1
ATOM 6001 N N . LEU C 1 237 ? 29.068 70.916 97.481 1.00 18.05 235 LEU C N 1
ATOM 6002 C CA . LEU C 1 237 ? 29.623 70.767 96.134 1.00 18.80 235 LEU C CA 1
ATOM 6003 C C . LEU C 1 237 ? 28.638 71.252 95.076 1.00 17.86 235 LEU C C 1
ATOM 6004 O O . LEU C 1 237 ? 28.984 72.059 94.218 1.00 19.43 235 LEU C O 1
ATOM 6009 N N . ALA C 1 238 ? 27.408 70.760 95.151 1.00 19.52 236 ALA C N 1
ATOM 6010 C CA . ALA C 1 238 ? 26.363 71.114 94.185 1.00 18.78 236 ALA C CA 1
ATOM 6011 C C . ALA C 1 238 ? 26.079 72.603 94.089 1.00 19.09 236 ALA C C 1
ATOM 6012 O O . ALA C 1 238 ? 26.007 73.161 92.991 1.00 18.47 236 ALA C O 1
ATOM 6014 N N . VAL C 1 239 ? 25.891 73.249 95.233 1.00 17.61 237 VAL C N 1
ATOM 6015 C CA . VAL C 1 239 ? 25.581 74.672 95.218 1.00 19.23 237 VAL C CA 1
ATOM 6016 C C . VAL C 1 239 ? 26.781 75.522 94.807 1.00 19.44 237 VAL C C 1
ATOM 6017 O O . VAL C 1 239 ? 26.625 76.538 94.139 1.00 19.91 237 VAL C O 1
ATOM 6029 N N . LEU C 1 241 ? 29.162 74.623 92.716 1.00 21.68 239 LEU C N 1
ATOM 6030 C CA . LEU C 1 241 ? 29.250 74.456 91.269 1.00 21.89 239 LEU C CA 1
ATOM 6031 C C . LEU C 1 241 ? 28.131 75.233 90.573 1.00 22.13 239 LEU C C 1
ATOM 6032 O O . LEU C 1 241 ? 28.364 75.902 89.565 1.00 22.31 239 LEU C O 1
ATOM 6037 N N . ALA C 1 242 ? 26.918 75.146 91.111 1.00 20.98 240 ALA C N 1
ATOM 6038 C CA . ALA C 1 242 ? 25.777 75.857 90.539 1.00 20.71 240 ALA C CA 1
ATOM 6039 C C . ALA C 1 242 ? 25.986 77.370 90.540 1.00 22.21 240 ALA C C 1
ATOM 6040 O O . ALA C 1 242 ? 25.731 78.048 89.535 1.00 22.88 240 ALA C O 1
ATOM 6042 N N . SER C 1 243 ? 26.436 77.899 91.672 1.00 20.74 241 SER C N 1
ATOM 6043 C CA . SER C 1 243 ? 26.659 79.334 91.799 1.00 23.24 241 SER C CA 1
ATOM 6044 C C . SER C 1 243 ? 27.653 79.824 90.743 1.00 24.19 241 SER C C 1
ATOM 6045 O O . SER C 1 243 ? 27.409 80.823 90.061 1.00 22.39 241 SER C O 1
ATOM 6048 N N . ALA C 1 244 ? 28.767 79.112 90.611 1.00 23.37 242 ALA C N 1
ATOM 6049 C CA . ALA C 1 244 ? 29.785 79.470 89.626 1.00 25.78 242 ALA C CA 1
ATOM 6050 C C . ALA C 1 244 ? 29.193 79.418 88.219 1.00 27.53 242 ALA C C 1
ATOM 6051 O O . ALA C 1 244 ? 29.354 80.353 87.428 1.00 26.51 242 ALA C O 1
ATOM 6053 N N . LEU C 1 245 ? 28.513 78.314 87.914 1.00 27.79 243 LEU C N 1
ATOM 6054 C CA . LEU C 1 245 ? 27.886 78.113 86.606 1.00 28.10 243 LEU C CA 1
ATOM 6055 C C . LEU C 1 245 ? 26.890 79.209 86.249 1.00 28.79 243 LEU C C 1
ATOM 6056 O O . LEU C 1 245 ? 26.891 79.718 85.123 1.00 29.03 243 LEU C O 1
ATOM 6061 N N . LEU C 1 246 ? 26.034 79.560 87.205 1.00 26.16 244 LEU C N 1
ATOM 6062 C CA . LEU C 1 246 ? 25.024 80.589 86.993 1.00 27.19 244 LEU C CA 1
ATOM 6063 C C . LEU C 1 246 ? 25.646 81.951 86.703 1.00 29.77 244 LEU C C 1
ATOM 6064 O O . LEU C 1 246 ? 25.093 82.739 85.936 1.00 30.58 244 LEU C O 1
ATOM 6069 N N . ARG C 1 247 ? 26.802 82.218 87.307 1.00 30.13 245 ARG C N 1
ATOM 6070 C CA . ARG C 1 247 ? 27.488 83.490 87.112 1.00 30.90 245 ARG C CA 1
ATOM 6071 C C . ARG C 1 247 ? 28.572 83.400 86.044 1.00 30.85 245 ARG C C 1
ATOM 6072 O O . ARG C 1 247 ? 29.264 84.376 85.766 1.00 31.74 245 ARG C O 1
ATOM 6080 N N . GLY C 1 248 ? 28.703 82.222 85.444 1.00 33.06 246 GLY C N 1
ATOM 6081 C CA . GLY C 1 248 ? 29.681 82.016 84.390 1.00 33.66 246 GLY C CA 1
ATOM 6082 C C . GLY C 1 248 ? 31.131 82.256 84.767 1.00 35.16 246 GLY C C 1
ATOM 6083 O O . GLY C 1 248 ? 31.888 82.841 83.991 1.00 35.84 246 GLY C O 1
ATOM 6084 N N . VAL C 1 249 ? 31.531 81.800 85.946 1.00 33.94 247 VAL C N 1
ATOM 6085 C CA . VAL C 1 249 ? 32.909 81.976 86.387 1.00 33.76 247 VAL C CA 1
ATOM 6086 C C . VAL C 1 249 ? 33.442 80.685 86.984 1.00 33.03 247 VAL C C 1
ATOM 6087 O O . VAL C 1 249 ? 32.694 79.731 87.198 1.00 32.82 247 VAL C O 1
ATOM 6091 N N . ALA C 1 250 ? 34.742 80.652 87.245 1.00 32.17 248 ALA C N 1
ATOM 6092 C CA . ALA C 1 250 ? 35.340 79.485 87.874 1.00 31.68 248 ALA C CA 1
ATOM 6093 C C . ALA C 1 250 ? 34.904 79.617 89.327 1.00 30.69 248 ALA C C 1
ATOM 6094 O O . ALA C 1 250 ? 34.586 80.716 89.774 1.00 29.22 248 ALA C O 1
ATOM 6096 N N . PRO C 1 251 ? 34.876 78.507 90.083 1.00 30.11 249 PRO C N 1
ATOM 6097 C CA . PRO C 1 251 ? 34.462 78.626 91.483 1.00 28.87 249 PRO C CA 1
ATOM 6098 C C . PRO C 1 251 ? 35.250 79.752 92.145 1.00 29.99 249 PRO C C 1
ATOM 6099 O O . PRO C 1 251 ? 36.460 79.862 91.948 1.00 29.78 249 PRO C O 1
ATOM 6103 N N . ASP C 1 252 ? 34.563 80.579 92.927 1.00 28.64 250 ASP C N 1
ATOM 6104 C CA . ASP C 1 252 ? 35.194 81.702 93.607 1.00 29.09 250 ASP C CA 1
ATOM 6105 C C . ASP C 1 252 ? 34.709 81.831 95.051 1.00 28.97 250 ASP C C 1
ATOM 6106 O O . ASP C 1 252 ? 33.941 80.996 95.541 1.00 27.57 250 ASP C O 1
ATOM 6111 N N . ALA C 1 253 ? 35.155 82.882 95.732 1.00 27.93 251 ALA C N 1
ATOM 6112 C CA . ALA C 1 253 ? 34.762 83.100 97.122 1.00 26.49 251 ALA C CA 1
ATOM 6113 C C . ALA C 1 253 ? 33.246 83.145 97.293 1.00 25.76 251 ALA C C 1
ATOM 6114 O O . ALA C 1 253 ? 32.707 82.587 98.248 1.00 24.56 251 ALA C O 1
ATOM 6116 N N . LEU C 1 254 ? 32.556 83.813 96.375 1.00 25.20 252 LEU C N 1
ATOM 6117 C CA . LEU C 1 254 ? 31.109 83.912 96.473 1.00 23.85 252 LEU C CA 1
ATOM 6118 C C . LEU C 1 254 ? 30.441 82.539 96.346 1.00 24.41 252 LEU C C 1
ATOM 6119 O O . LEU C 1 254 ? 29.469 82.251 97.048 1.00 22.18 252 LEU C O 1
ATOM 6124 N N . ALA C 1 255 ? 30.956 81.693 95.455 1.00 22.49 253 ALA C N 1
ATOM 6125 C CA . ALA C 1 255 ? 30.381 80.363 95.285 1.00 22.29 253 ALA C CA 1
ATOM 6126 C C . ALA C 1 255 ? 30.466 79.589 96.605 1.00 23.47 253 ALA C C 1
ATOM 6127 O O . ALA C 1 255 ? 29.532 78.890 96.992 1.00 21.52 253 ALA C O 1
ATOM 6129 N N . LEU C 1 256 ? 31.589 79.712 97.302 1.00 21.50 254 LEU C N 1
ATOM 6130 C CA . LEU C 1 256 ? 31.736 79.005 98.566 1.00 22.50 254 LEU C CA 1
ATOM 6131 C C . LEU C 1 256 ? 30.806 79.574 99.636 1.00 22.08 254 LEU C C 1
ATOM 6132 O O . LEU C 1 256 ? 30.322 78.839 100.505 1.00 21.19 254 LEU C O 1
ATOM 6137 N N . ALA C 1 257 ? 30.550 80.875 99.572 1.00 21.04 255 ALA C N 1
ATOM 6138 C CA . ALA C 1 257 ? 29.660 81.499 100.539 1.00 21.36 255 ALA C CA 1
ATOM 6139 C C . ALA C 1 257 ? 28.259 80.945 100.301 1.00 20.97 255 ALA C C 1
ATOM 6140 O O . ALA C 1 257 ? 27.571 80.555 101.239 1.00 21.68 255 ALA C O 1
ATOM 6142 N N . HIS C 1 258 ? 27.839 80.908 99.042 1.00 21.31 256 HIS C N 1
ATOM 6143 C CA . HIS C 1 258 ? 26.519 80.368 98.705 1.00 21.60 256 HIS C CA 1
ATOM 6144 C C . HIS C 1 258 ? 26.438 78.918 99.197 1.00 20.83 256 HIS C C 1
ATOM 6145 O O . HIS C 1 258 ? 25.483 78.527 99.874 1.00 19.72 256 HIS C O 1
ATOM 6152 N N . ALA C 1 259 ? 27.460 78.136 98.867 1.00 20.52 257 ALA C N 1
ATOM 6153 C CA . ALA C 1 259 ? 27.517 76.727 99.262 1.00 21.65 257 ALA C CA 1
ATOM 6154 C C . ALA C 1 259 ? 27.410 76.544 100.772 1.00 20.14 257 ALA C C 1
ATOM 6155 O O . ALA C 1 259 ? 26.751 75.618 101.257 1.00 17.66 257 ALA C O 1
ATOM 6157 N N . SER C 1 260 ? 28.065 77.428 101.518 1.00 19.77 258 SER C N 1
ATOM 6158 C CA . SER C 1 260 ? 28.053 77.353 102.977 1.00 20.56 258 SER C CA 1
ATOM 6159 C C . SER C 1 260 ? 26.650 77.569 103.539 1.00 20.60 258 SER C C 1
ATOM 6160 O O . SER C 1 260 ? 26.221 76.878 104.462 1.00 19.86 258 SER C O 1
ATOM 6163 N N . ARG C 1 261 ? 25.942 78.540 102.979 1.00 20.71 259 ARG C N 1
ATOM 6164 C CA . ARG C 1 261 ? 24.591 78.838 103.432 1.00 23.07 259 ARG C CA 1
ATOM 6165 C C . ARG C 1 261 ? 23.641 77.682 103.113 1.00 21.25 259 ARG C C 1
ATOM 6166 O O . ARG C 1 261 ? 22.730 77.379 103.879 1.00 20.07 259 ARG C O 1
ATOM 6174 N N . ALA C 1 262 ? 23.866 77.028 101.981 1.00 19.87 260 ALA C N 1
ATOM 6175 C CA . ALA C 1 262 ? 23.013 75.912 101.579 1.00 19.70 260 ALA C CA 1
ATOM 6176 C C . ALA C 1 262 ? 23.279 74.691 102.440 1.00 19.11 260 ALA C C 1
ATOM 6177 O O . ALA C 1 262 ? 22.350 74.020 102.891 1.00 18.75 260 ALA C O 1
ATOM 6179 N N . ALA C 1 263 ? 24.556 74.393 102.660 1.00 17.28 261 ALA C N 1
ATOM 6180 C CA . ALA C 1 263 ? 24.926 73.244 103.467 1.00 18.92 261 ALA C CA 1
ATOM 6181 C C . ALA C 1 263 ? 24.449 73.408 104.907 1.00 19.80 261 ALA C C 1
ATOM 6182 O O . ALA C 1 263 ? 24.182 72.421 105.588 1.00 16.91 261 ALA C O 1
ATOM 6184 N N . ALA C 1 264 ? 24.346 74.651 105.374 1.00 20.36 262 ALA C N 1
ATOM 6185 C CA . ALA C 1 264 ? 23.886 74.899 106.739 1.00 21.32 262 ALA C CA 1
ATOM 6186 C C . ALA C 1 264 ? 22.429 74.449 106.844 1.00 20.39 262 ALA C C 1
ATOM 6187 O O . ALA C 1 264 ? 22.013 73.876 107.848 1.00 20.20 262 ALA C O 1
ATOM 6189 N N . ILE C 1 265 ? 21.654 74.703 105.799 1.00 21.29 263 ILE C N 1
ATOM 6190 C CA . ILE C 1 265 ? 20.257 74.293 105.806 1.00 20.45 263 ILE C CA 1
ATOM 6191 C C . ILE C 1 265 ? 20.205 72.773 105.905 1.00 20.04 263 ILE C C 1
ATOM 6192 O O . ILE C 1 265 ? 19.494 72.216 106.740 1.00 18.94 263 ILE C O 1
ATOM 6197 N N . THR C 1 266 ? 20.979 72.104 105.058 1.00 18.44 264 THR C N 1
ATOM 6198 C CA . THR C 1 266 ? 21.014 70.651 105.069 1.00 19.97 264 THR C CA 1
ATOM 6199 C C . THR C 1 266 ? 21.364 70.069 106.444 1.00 18.75 264 THR C C 1
ATOM 6200 O O . THR C 1 266 ? 20.726 69.122 106.894 1.00 18.35 264 THR C O 1
ATOM 6204 N N . VAL C 1 267 ? 22.369 70.622 107.118 1.00 19.89 265 VAL C N 1
ATOM 6205 C CA . VAL C 1 267 ? 22.736 70.080 108.430 1.00 19.45 265 VAL C CA 1
ATOM 6206 C C . VAL C 1 267 ? 21.666 70.366 109.479 1.00 19.33 265 VAL C C 1
ATOM 6207 O O . VAL C 1 267 ? 21.546 69.640 110.466 1.00 20.16 265 VAL C O 1
ATOM 6211 N N . SER C 1 268 ? 20.883 71.419 109.271 1.00 19.63 266 SER C N 1
ATOM 6212 C CA . SER C 1 268 ? 19.841 71.760 110.229 1.00 21.05 266 SER C CA 1
ATOM 6213 C C . SER C 1 268 ? 18.588 70.901 110.053 1.00 21.71 266 SER C C 1
ATOM 6214 O O . SER C 1 268 ? 17.677 70.963 110.877 1.00 22.32 266 SER C O 1
ATOM 6217 N N . ARG C 1 269 ? 18.550 70.093 108.995 1.00 20.26 267 ARG C N 1
ATOM 6218 C CA . ARG C 1 269 ? 17.383 69.250 108.725 1.00 20.95 267 ARG C CA 1
ATOM 6219 C C . ARG C 1 269 ? 17.690 67.758 108.745 1.00 21.12 267 ARG C C 1
ATOM 6220 O O . ARG C 1 269 ? 18.825 67.346 108.523 1.00 21.85 267 ARG C O 1
ATOM 6228 N N . ARG C 1 270 ? 16.662 66.954 109.012 1.00 21.97 268 ARG C N 1
ATOM 6229 C CA . ARG C 1 270 ? 16.811 65.501 109.091 1.00 22.71 268 ARG C CA 1
ATOM 6230 C C . ARG C 1 270 ? 16.541 64.761 107.780 1.00 21.93 268 ARG C C 1
ATOM 6231 O O . ARG C 1 270 ? 15.690 65.170 106.988 1.00 23.60 268 ARG C O 1
ATOM 6239 N N . GLY C 1 271 ? 17.277 63.670 107.570 1.00 22.51 269 GLY C N 1
ATOM 6240 C CA . GLY C 1 271 ? 17.126 62.855 106.369 1.00 23.10 269 GLY C CA 1
ATOM 6241 C C . GLY C 1 271 ? 18.180 63.147 105.317 1.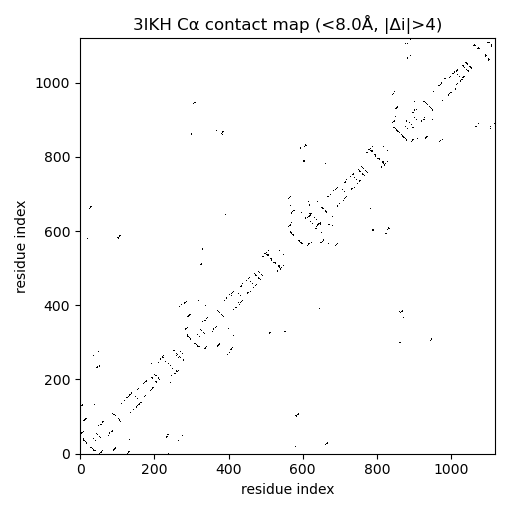00 21.63 269 GLY C C 1
ATOM 6242 O O . GLY C 1 271 ? 19.243 63.697 105.620 1.00 21.49 269 GLY C O 1
ATOM 6243 N N . THR C 1 272 ? 17.902 62.755 104.078 1.00 19.77 270 THR C N 1
ATOM 6244 C CA . THR C 1 272 ? 18.829 63.021 102.990 1.00 20.17 270 THR C CA 1
ATOM 6245 C C . THR C 1 272 ? 18.108 63.948 102.011 1.00 21.65 270 THR C C 1
ATOM 6246 O O . THR C 1 272 ? 18.121 65.164 102.197 1.00 19.98 270 THR C O 1
ATOM 6250 N N . LEU C 1 273 ? 17.448 63.395 100.998 1.00 21.46 271 LEU C N 1
ATOM 6251 C CA . LEU C 1 273 ? 16.728 64.234 100.040 1.00 23.00 271 LEU C CA 1
ATOM 6252 C C . LEU C 1 273 ? 15.764 65.187 100.744 1.00 23.77 271 LEU C C 1
ATOM 6253 O O . LEU C 1 273 ? 15.605 66.338 100.341 1.00 24.57 271 LEU C O 1
ATOM 6258 N N . SER C 1 274 ? 15.116 64.700 101.794 1.00 25.32 272 SER C N 1
ATOM 6259 C CA . SER C 1 274 ? 14.155 65.509 102.536 1.00 25.95 272 SER C CA 1
ATOM 6260 C C . SER C 1 274 ? 14.790 66.662 103.321 1.00 23.56 272 SER C C 1
ATOM 6261 O O . SER C 1 274 ? 14.097 67.575 103.753 1.00 22.81 272 SER C O 1
ATOM 6264 N N . ALA C 1 275 ? 16.106 66.629 103.493 1.00 22.98 273 ALA C N 1
ATOM 6265 C CA . ALA C 1 275 ? 16.802 67.681 104.237 1.00 21.30 273 ALA C CA 1
ATOM 6266 C C . ALA C 1 275 ? 17.375 68.771 103.336 1.00 21.00 273 ALA C C 1
ATOM 6267 O O . ALA C 1 275 ? 17.747 69.847 103.816 1.00 20.18 273 ALA C O 1
ATOM 6269 N N . PHE C 1 276 ? 17.445 68.507 102.033 1.00 20.05 274 PHE C N 1
ATOM 6270 C CA . PHE C 1 276 ? 18.034 69.487 101.121 1.00 20.46 274 PHE C CA 1
ATOM 6271 C C . PHE C 1 276 ? 17.190 70.725 100.865 1.00 21.07 274 PHE C C 1
ATOM 6272 O O . PHE C 1 276 ? 15.958 70.676 100.904 1.00 21.85 274 PHE C O 1
ATOM 6280 N N . PRO C 1 277 ? 17.851 71.867 100.601 1.00 22.22 275 PRO C N 1
ATOM 6281 C CA . PRO C 1 277 ? 17.132 73.111 100.324 1.00 21.33 275 PRO C CA 1
ATOM 6282 C C . PRO C 1 277 ? 16.279 72.903 99.068 1.00 21.79 275 PRO C C 1
ATOM 6283 O O . PRO C 1 277 ? 16.701 72.219 98.126 1.00 18.80 275 PRO C O 1
ATOM 6287 N N . GLY C 1 278 ? 15.086 73.483 99.060 1.00 22.14 276 GLY C N 1
ATOM 6288 C CA . GLY C 1 278 ? 14.209 73.358 97.908 1.00 22.99 276 GLY C CA 1
ATOM 6289 C C . GLY C 1 278 ? 14.573 74.390 96.857 1.00 23.07 276 GLY C C 1
ATOM 6290 O O . GLY C 1 278 ? 15.324 75.321 97.144 1.00 21.11 276 GLY C O 1
ATOM 6291 N N . SER C 1 279 ? 14.032 74.238 95.652 1.00 22.80 277 SER C N 1
ATOM 6292 C CA . SER C 1 279 ? 14.327 75.157 94.553 1.00 23.95 277 SER C CA 1
ATOM 6293 C C . SER C 1 279 ? 14.170 76.630 94.908 1.00 24.62 277 SER C C 1
ATOM 6294 O O . SER C 1 279 ? 15.032 77.439 94.571 1.00 24.85 277 SER C O 1
ATOM 6297 N N . ARG C 1 280 ? 13.082 76.994 95.580 1.00 25.03 278 ARG C N 1
ATOM 6298 C CA . ARG C 1 280 ? 12.892 78.398 95.935 1.00 25.92 278 ARG C CA 1
ATOM 6299 C C . ARG C 1 280 ? 13.910 78.894 96.951 1.00 25.56 278 ARG C C 1
ATOM 6300 O O . ARG C 1 280 ? 14.434 80.002 96.829 1.00 25.37 278 ARG C O 1
ATOM 6308 N N . GLU C 1 281 ? 14.196 78.076 97.956 1.00 25.45 279 GLU C N 1
ATOM 6309 C CA . GLU C 1 281 ? 15.169 78.458 98.970 1.00 25.78 279 GLU C CA 1
ATOM 6310 C C . GLU C 1 281 ? 16.523 78.687 98.311 1.00 23.77 279 GLU C C 1
ATOM 6311 O O . GLU C 1 281 ? 17.258 79.612 98.671 1.00 22.48 279 GLU C O 1
ATOM 6317 N N . LEU C 1 282 ? 16.854 77.826 97.353 1.00 22.11 280 LEU C N 1
ATOM 6318 C CA . LEU C 1 282 ? 18.122 77.932 96.646 1.00 23.57 280 LEU C CA 1
ATOM 6319 C C . LEU C 1 282 ? 18.167 79.186 95.787 1.00 23.82 280 LEU C C 1
ATOM 6320 O O . LEU C 1 282 ? 19.175 79.883 95.762 1.00 23.49 280 LEU C O 1
ATOM 6325 N N . ALA C 1 283 ? 17.074 79.475 95.083 1.00 25.19 281 ALA C N 1
ATOM 6326 C CA . ALA C 1 283 ? 17.028 80.661 94.231 1.00 27.26 281 ALA C CA 1
ATOM 6327 C C . ALA C 1 283 ? 17.250 81.923 95.066 1.00 28.97 281 ALA C C 1
ATOM 6328 O O . ALA C 1 283 ? 18.084 82.758 94.725 1.00 29.81 281 ALA C O 1
ATOM 6330 N N . ALA C 1 284 ? 16.516 82.048 96.167 1.00 30.18 282 ALA C N 1
ATOM 6331 C CA . ALA C 1 284 ? 16.646 83.214 97.036 1.00 32.22 282 ALA C CA 1
ATOM 6332 C C . ALA C 1 284 ? 18.059 83.288 97.602 1.00 35.09 282 ALA C C 1
ATOM 6333 O O . ALA C 1 284 ? 18.636 84.367 97.751 1.00 35.15 282 ALA C O 1
ATOM 6335 N N . LEU C 1 285 ? 18.617 82.124 97.902 1.00 35.85 283 LEU C N 1
ATOM 6336 C CA . LEU C 1 285 ? 19.958 82.017 98.454 1.00 37.15 283 LEU C CA 1
ATOM 6337 C C . LEU C 1 285 ? 21.032 82.470 97.458 1.00 36.28 283 LEU C C 1
ATOM 6338 O O . LEU C 1 285 ? 21.981 83.166 97.823 1.00 35.84 283 LEU C O 1
ATOM 6343 N N . LEU C 1 286 ? 20.871 82.075 96.200 1.00 36.08 284 LEU C N 1
ATOM 6344 C CA . LEU C 1 286 ? 21.831 82.403 95.148 1.00 36.75 284 LEU C CA 1
ATOM 6345 C C . LEU C 1 286 ? 21.802 83.842 94.635 1.00 39.61 284 LEU C C 1
ATOM 6346 O O . LEU C 1 286 ? 22.723 84.272 93.937 1.00 39.72 284 LEU C O 1
ATOM 6351 N N . THR C 1 287 ? 20.756 84.585 94.970 1.00 41.56 285 THR C N 1
ATOM 6352 C CA . THR C 1 287 ? 20.656 85.967 94.515 1.00 44.73 285 THR C CA 1
ATOM 6353 C C . THR C 1 287 ? 21.043 86.932 95.629 1.00 46.28 285 THR C C 1
ATOM 6354 O O . THR C 1 287 ? 22.259 87.115 95.853 1.00 47.90 285 THR C O 1
ATOM 6358 N N . SER D 1 2 ? -24.121 64.441 63.520 1.00 37.03 -2 SER D N 1
ATOM 6359 C CA . SER D 1 2 ? -25.361 63.644 63.361 1.00 33.38 -2 SER D CA 1
ATOM 6360 C C . SER D 1 2 ? -25.167 62.434 62.445 1.00 31.05 -2 SER D C 1
ATOM 6361 O O . SER D 1 2 ? -25.957 61.491 62.496 1.00 28.48 -2 SER D O 1
ATOM 6364 N N . LEU D 1 3 ? -24.144 62.469 61.594 1.00 27.15 -1 LEU D N 1
ATOM 6365 C CA . LEU D 1 3 ? -23.843 61.311 60.759 1.00 25.20 -1 LEU D CA 1
ATOM 6366 C C . LEU D 1 3 ? -23.176 60.361 61.750 1.00 24.42 -1 LEU D C 1
ATOM 6367 O O . LEU D 1 3 ? -22.469 60.812 62.656 1.00 23.82 -1 LEU D O 1
ATOM 6372 N N . ARG D 1 4 ? -23.400 59.064 61.583 1.00 23.34 2 ARG D N 1
ATOM 6373 C CA . ARG D 1 4 ? -22.819 58.057 62.467 1.00 22.00 2 ARG D CA 1
ATOM 6374 C C . ARG D 1 4 ? -21.846 57.162 61.703 1.00 22.19 2 ARG D C 1
ATOM 6375 O O . ARG D 1 4 ? -21.930 57.040 60.482 1.00 20.69 2 ARG D O 1
ATOM 6383 N N . VAL D 1 5 ? -20.917 56.546 62.428 1.00 20.90 3 VAL D N 1
ATOM 6384 C CA . VAL D 1 5 ? -19.919 55.684 61.818 1.00 19.21 3 VAL D CA 1
ATOM 6385 C C . VAL D 1 5 ? -20.089 54.247 62.299 1.00 21.10 3 VAL D C 1
ATOM 6386 O O . VAL D 1 5 ? -20.288 53.997 63.486 1.00 20.48 3 VAL D O 1
ATOM 6390 N N . TYR D 1 6 ? -20.041 53.313 61.358 1.00 19.30 4 TYR D N 1
ATOM 6391 C CA . TYR D 1 6 ? -20.147 51.900 61.662 1.00 21.73 4 TYR D CA 1
ATOM 6392 C C . TYR D 1 6 ? -18.808 51.329 61.244 1.00 21.63 4 TYR D C 1
ATOM 6393 O O . TYR D 1 6 ? -18.388 51.501 60.105 1.00 20.84 4 TYR D O 1
ATOM 6402 N N . VAL D 1 7 ? -18.120 50.683 62.171 1.00 22.00 5 VAL D N 1
ATOM 6403 C CA . VAL D 1 7 ? -16.830 50.106 61.847 1.00 22.60 5 VAL D CA 1
ATOM 6404 C C . VAL D 1 7 ? -16.925 48.591 61.926 1.00 22.61 5 VAL D C 1
ATOM 6405 O O . VAL D 1 7 ? -17.226 48.036 62.978 1.00 24.39 5 VAL D O 1
ATOM 6409 N N . THR D 1 8 ? -16.709 47.934 60.793 1.00 23.15 6 THR D N 1
ATOM 6410 C CA . THR D 1 8 ? -16.735 46.480 60.736 1.00 26.18 6 THR D CA 1
ATOM 6411 C C . THR D 1 8 ? -15.276 46.079 60.617 1.00 24.57 6 THR D C 1
ATOM 6412 O O . THR D 1 8 ? -14.644 46.315 59.589 1.00 24.23 6 THR D O 1
ATOM 6416 N N . GLY D 1 9 ? -14.738 45.497 61.683 1.00 24.21 7 GLY D N 1
ATOM 6417 C CA . GLY D 1 9 ? -13.346 45.101 61.674 1.00 23.16 7 GLY D CA 1
ATOM 6418 C C . GLY D 1 9 ? -13.026 44.121 62.782 1.00 25.50 7 GLY D C 1
ATOM 6419 O O . GLY D 1 9 ? -13.897 43.389 63.247 1.00 24.04 7 GLY D O 1
ATOM 6420 N N . ASN D 1 10 ? -11.777 44.112 63.221 1.00 26.24 8 ASN D N 1
ATOM 6421 C CA . ASN D 1 10 ? -11.376 43.186 64.265 1.00 26.81 8 ASN D CA 1
ATOM 6422 C C . ASN D 1 10 ? -11.013 43.884 65.569 1.00 27.13 8 ASN D C 1
ATOM 6423 O O . ASN D 1 10 ? -10.872 45.111 65.632 1.00 27.04 8 ASN D O 1
ATOM 6428 N N . ILE D 1 11 ? -10.890 43.086 66.621 1.00 25.62 9 ILE D N 1
ATOM 6429 C CA . ILE D 1 11 ? -10.501 43.590 67.926 1.00 25.42 9 ILE D CA 1
ATOM 6430 C C . ILE D 1 11 ? -9.568 42.514 68.474 1.00 27.36 9 ILE D C 1
ATOM 6431 O O . ILE D 1 11 ? -9.827 41.320 68.313 1.00 26.36 9 ILE D O 1
ATOM 6436 N N . THR D 1 12 ? -8.469 42.933 69.087 1.00 27.17 10 THR D N 1
ATOM 6437 C CA . THR D 1 12 ? -7.493 41.976 69.589 1.00 30.37 10 THR D CA 1
ATOM 6438 C C . THR D 1 12 ? -6.791 42.386 70.872 1.00 30.31 10 THR D C 1
ATOM 6439 O O . THR D 1 12 ? -7.048 43.439 71.454 1.00 28.68 10 THR D O 1
ATOM 6443 N N . VAL D 1 13 ? -5.886 41.510 71.294 1.00 31.34 11 VAL D N 1
ATOM 6444 C CA . VAL D 1 13 ? -5.029 41.767 72.435 1.00 31.09 11 VAL D CA 1
ATOM 6445 C C . VAL D 1 13 ? -3.675 41.833 71.749 1.00 29.69 11 VAL D C 1
ATOM 6446 O O . VAL D 1 13 ? -3.270 40.866 71.107 1.00 30.34 11 VAL D O 1
ATOM 6450 N N . ASP D 1 14 ? -3.008 42.981 71.840 1.00 28.97 12 ASP D N 1
ATOM 6451 C CA . ASP D 1 14 ? -1.695 43.165 71.232 1.00 30.72 12 ASP D CA 1
ATOM 6452 C C . ASP D 1 14 ? -0.605 42.799 72.232 1.00 32.29 12 ASP D C 1
ATOM 6453 O O . ASP D 1 14 ? -0.617 43.279 73.367 1.00 32.85 12 ASP D O 1
ATOM 6458 N N . GLU D 1 15 ? 0.328 41.955 71.808 1.00 32.81 13 GLU D N 1
ATOM 6459 C CA . GLU D 1 15 ? 1.454 41.559 72.654 1.00 33.91 13 GLU D CA 1
ATOM 6460 C C . GLU D 1 15 ? 2.677 42.144 71.978 1.00 33.11 13 GLU D C 1
ATOM 6461 O O . GLU D 1 15 ? 2.939 41.838 70.815 1.00 32.00 13 GLU D O 1
ATOM 6467 N N . THR D 1 16 ? 3.429 42.977 72.687 1.00 31.86 14 THR D N 1
ATOM 6468 C CA . THR D 1 16 ? 4.614 43.566 72.091 1.00 32.39 14 THR D CA 1
ATOM 6469 C C . THR D 1 16 ? 5.881 42.875 72.583 1.00 33.50 14 THR D C 1
ATOM 6470 O O . THR D 1 16 ? 6.163 42.845 73.781 1.00 32.49 14 THR D O 1
ATOM 6474 N N . TRP D 1 17 ? 6.627 42.311 71.641 1.00 33.09 15 TRP D N 1
ATOM 6475 C CA . TRP D 1 17 ? 7.866 41.615 71.944 1.00 35.02 15 TRP D CA 1
ATOM 6476 C C . TRP D 1 17 ? 9.039 42.433 71.448 1.00 35.41 15 TRP D C 1
ATOM 6477 O O . TRP D 1 17 ? 9.085 42.818 70.278 1.00 34.57 15 TRP D O 1
ATOM 6488 N N . SER D 1 18 ? 9.984 42.705 72.337 1.00 34.11 16 SER D N 1
ATOM 6489 C CA . SER D 1 18 ? 11.172 43.449 71.954 1.00 34.00 16 SER D CA 1
ATOM 6490 C C . SER D 1 18 ? 12.240 42.424 71.608 1.00 35.64 16 SER D C 1
ATOM 6491 O O . SER D 1 18 ? 12.544 41.545 72.414 1.00 33.81 16 SER D O 1
ATOM 6494 N N . ILE D 1 19 ? 12.787 42.530 70.402 1.00 36.03 17 ILE D N 1
ATOM 6495 C CA . ILE D 1 19 ? 13.822 41.616 69.935 1.00 38.85 17 ILE D CA 1
ATOM 6496 C C . ILE D 1 19 ? 14.922 42.413 69.243 1.00 41.26 17 ILE D C 1
ATOM 6497 O O . ILE D 1 19 ? 14.715 43.562 68.860 1.00 41.30 17 ILE D O 1
ATOM 6502 N N . PRO D 1 20 ? 16.112 41.816 69.080 1.00 43.66 18 PRO D N 1
ATOM 6503 C CA . PRO D 1 20 ? 17.205 42.531 68.421 1.00 46.13 18 PRO D CA 1
ATOM 6504 C C . PRO D 1 20 ? 16.955 42.693 66.926 1.00 48.08 18 PRO D C 1
ATOM 6505 O O . PRO D 1 20 ? 17.224 43.746 66.349 1.00 49.04 18 PRO D O 1
ATOM 6509 N N . ASP D 1 21 ? 16.432 41.643 66.304 1.00 49.79 19 ASP D N 1
ATOM 6510 C CA . ASP D 1 21 ? 16.145 41.670 64.877 1.00 51.71 19 ASP D CA 1
ATOM 6511 C C . ASP D 1 21 ? 15.252 40.484 64.553 1.00 52.48 19 ASP D C 1
ATOM 6512 O O . ASP D 1 21 ? 15.265 39.481 65.267 1.00 51.52 19 ASP D O 1
ATOM 6517 N N . ILE D 1 22 ? 14.471 40.598 63.483 1.00 53.18 20 ILE D N 1
ATOM 6518 C CA . ILE D 1 22 ? 13.586 39.513 63.089 1.00 54.22 20 ILE D CA 1
ATOM 6519 C C . ILE D 1 22 ? 14.416 38.259 62.839 1.00 54.95 20 ILE D C 1
ATOM 6520 O O . ILE D 1 22 ? 15.408 38.296 62.114 1.00 55.18 20 ILE D O 1
ATOM 6525 N N . PRO D 1 23 ? 14.015 37.130 63.440 1.00 55.66 21 PRO D N 1
ATOM 6526 C CA . PRO D 1 23 ? 14.718 35.852 63.294 1.00 56.59 21 PRO D CA 1
ATOM 6527 C C . PRO D 1 23 ? 14.691 35.260 61.885 1.00 57.89 21 PRO D C 1
ATOM 6528 O O . PRO D 1 23 ? 13.683 35.346 61.182 1.00 57.61 21 PRO D O 1
ATOM 6532 N N . LYS D 1 24 ? 15.812 34.664 61.483 1.00 59.20 22 LYS D N 1
ATOM 6533 C CA . LYS D 1 24 ? 15.929 34.022 60.178 1.00 60.33 22 LYS D CA 1
ATOM 6534 C C . LYS D 1 24 ? 15.226 32.679 60.361 1.00 60.78 22 LYS D C 1
ATOM 6535 O O . LYS D 1 24 ? 15.225 32.130 61.462 1.00 60.49 22 LYS D O 1
ATOM 6541 N N . LYS D 1 25 ? 14.633 32.152 59.294 1.00 61.62 23 LYS D N 1
ATOM 6542 C CA . LYS D 1 25 ? 13.896 30.889 59.363 1.00 62.69 23 LYS D CA 1
ATOM 6543 C C . LYS D 1 25 ? 14.495 29.727 60.158 1.00 62.11 23 LYS D C 1
ATOM 6544 O O . LYS D 1 25 ? 13.767 28.820 60.561 1.00 62.67 23 LYS D O 1
ATOM 6550 N N . GLY D 1 26 ? 15.802 29.737 60.391 1.00 60.89 24 GLY D N 1
ATOM 6551 C CA . GLY D 1 26 ? 16.397 28.645 61.142 1.00 59.84 24 GLY D CA 1
ATOM 6552 C C . GLY D 1 26 ? 16.878 29.043 62.526 1.00 58.77 24 GLY D C 1
ATOM 6553 O O . GLY D 1 26 ? 17.225 28.190 63.347 1.00 57.97 24 GLY D O 1
ATOM 6554 N N . ALA D 1 27 ? 16.886 30.345 62.788 1.00 57.31 25 ALA D N 1
ATOM 6555 C CA . ALA D 1 27 ? 17.348 30.873 64.064 1.00 54.84 25 ALA D CA 1
ATOM 6556 C C . ALA D 1 27 ? 16.343 30.776 65.207 1.00 53.25 25 ALA D C 1
ATOM 6557 O O . ALA D 1 27 ? 15.135 30.670 64.995 1.00 53.18 25 ALA D O 1
ATOM 6559 N N . SER D 1 28 ? 16.874 30.807 66.423 1.00 50.27 26 SER D N 1
ATOM 6560 C CA . SER D 1 28 ? 16.087 30.761 67.649 1.00 48.07 26 SER D CA 1
ATOM 6561 C C . SER D 1 28 ? 16.639 31.925 68.468 1.00 46.02 26 SER D C 1
ATOM 6562 O O . SER D 1 28 ? 17.799 31.901 68.875 1.00 46.01 26 SER D O 1
ATOM 6565 N N . ILE D 1 29 ? 15.824 32.950 68.697 1.00 43.36 27 ILE D N 1
ATOM 6566 C CA . ILE D 1 29 ? 16.300 34.120 69.425 1.00 40.49 27 ILE D CA 1
ATOM 6567 C C . ILE D 1 29 ? 15.603 34.411 70.746 1.00 39.30 27 ILE D C 1
ATOM 6568 O O . ILE D 1 29 ? 14.526 33.889 71.038 1.00 37.72 27 ILE D O 1
ATOM 6573 N N . HIS D 1 30 ? 16.238 35.266 71.539 1.00 37.02 28 HIS D N 1
ATOM 6574 C CA . HIS D 1 30 ? 15.699 35.657 72.826 1.00 36.06 28 HIS D CA 1
ATOM 6575 C C . HIS D 1 30 ? 14.904 36.940 72.654 1.00 36.51 28 HIS D C 1
ATOM 6576 O O . HIS D 1 30 ? 15.246 37.786 71.829 1.00 37.93 28 HIS D O 1
ATOM 6583 N N . GLY D 1 31 ? 13.832 37.071 73.426 1.00 35.76 29 GLY D N 1
ATOM 6584 C CA . GLY D 1 31 ? 13.004 38.259 73.343 1.00 34.07 29 GLY D CA 1
ATOM 6585 C C . GLY D 1 31 ? 12.565 38.730 74.713 1.00 33.18 29 GLY D C 1
ATOM 6586 O O . GLY D 1 31 ? 12.886 38.106 75.724 1.00 29.29 29 GLY D O 1
ATOM 6587 N N . VAL D 1 32 ? 11.833 39.839 74.744 1.00 31.44 30 VAL D N 1
ATOM 6588 C CA . VAL D 1 32 ? 11.337 40.407 75.993 1.00 32.52 30 VAL D CA 1
ATOM 6589 C C . VAL D 1 32 ? 9.930 40.968 75.792 1.00 33.43 30 VAL D C 1
ATOM 6590 O O . VAL D 1 32 ? 9.742 41.900 75.009 1.00 32.46 30 VAL D O 1
ATOM 6594 N N . LYS D 1 33 ? 8.947 40.400 76.484 1.00 33.70 31 LYS D N 1
ATOM 6595 C CA . LYS D 1 33 ? 7.579 40.895 76.363 1.00 36.11 31 LYS D CA 1
ATOM 6596 C C . LYS D 1 33 ? 7.539 42.235 77.069 1.00 36.22 31 LYS D C 1
ATOM 6597 O O . LYS D 1 33 ? 7.839 42.324 78.257 1.00 34.27 31 LYS D O 1
ATOM 6603 N N . VAL D 1 34 ? 7.175 43.282 76.340 1.00 36.56 32 VAL D N 1
ATOM 6604 C CA . VAL D 1 34 ? 7.137 44.607 76.931 1.00 37.38 32 VAL D CA 1
ATOM 6605 C C . VAL D 1 34 ? 5.738 45.080 77.291 1.00 38.07 32 VAL D C 1
ATOM 6606 O O . VAL D 1 34 ? 5.583 45.979 78.115 1.00 39.13 32 VAL D O 1
ATOM 6610 N N . SER D 1 35 ? 4.715 44.478 76.692 1.00 37.27 33 SER D N 1
ATOM 6611 C CA . SER D 1 35 ? 3.353 44.884 77.001 1.00 37.13 33 SER D CA 1
ATOM 6612 C C . SER D 1 35 ? 2.269 44.061 76.329 1.00 36.13 33 SER D C 1
ATOM 6613 O O . SER D 1 35 ? 2.518 43.317 75.380 1.00 34.54 33 SER D O 1
ATOM 6616 N N . GLN D 1 36 ? 1.063 44.212 76.866 1.00 35.67 34 GLN D N 1
ATOM 6617 C CA . GLN D 1 36 ? -0.144 43.574 76.370 1.00 35.54 34 GLN D CA 1
ATOM 6618 C C . GLN D 1 36 ? -1.203 44.656 76.513 1.00 35.08 34 GLN D C 1
ATOM 6619 O O . GLN D 1 36 ? -1.358 45.248 77.586 1.00 34.97 34 GLN D O 1
ATOM 6625 N N . ASP D 1 37 ? -1.929 44.922 75.438 1.00 31.55 35 ASP D N 1
ATOM 6626 C CA . ASP D 1 37 ? -2.946 45.958 75.467 1.00 30.79 35 ASP D CA 1
ATOM 6627 C C . ASP D 1 37 ? -4.079 45.569 74.529 1.00 29.94 35 ASP D C 1
ATOM 6628 O O . ASP D 1 37 ? -3.952 44.617 73.762 1.00 28.30 35 ASP D O 1
ATOM 6633 N N . ILE D 1 38 ? -5.190 46.295 74.604 1.00 28.77 36 ILE D N 1
ATOM 6634 C CA . ILE D 1 38 ? -6.316 46.038 73.716 1.00 28.93 36 ILE D CA 1
ATOM 6635 C C . ILE D 1 38 ? -5.939 46.731 72.410 1.00 26.80 36 ILE D C 1
ATOM 6636 O O . ILE D 1 38 ? -5.419 47.845 72.434 1.00 25.17 36 ILE D O 1
ATOM 6641 N N . GLY D 1 39 ? -6.175 46.062 71.285 1.00 24.35 37 GLY D N 1
ATOM 6642 C CA . GLY D 1 39 ? -5.831 46.632 69.995 1.00 26.06 37 GLY D CA 1
ATOM 6643 C C . GLY D 1 39 ? -6.740 46.140 68.883 1.00 25.06 37 GLY D C 1
ATOM 6644 O O . GLY D 1 39 ? -7.855 45.698 69.140 1.00 26.39 37 GLY D O 1
ATOM 6645 N N . GLY D 1 40 ? -6.258 46.208 67.649 1.00 25.43 38 GLY D N 1
ATOM 6646 C CA . GLY D 1 40 ? -7.058 45.772 66.518 1.00 26.00 38 GLY D CA 1
ATOM 6647 C C . GLY D 1 40 ? -7.330 46.961 65.614 1.00 25.39 38 GLY D C 1
ATOM 6648 O O . GLY D 1 40 ? -7.725 48.018 66.095 1.00 24.89 38 GLY D O 1
ATOM 6649 N N . LYS D 1 41 ? -7.107 46.805 64.312 1.00 27.56 39 LYS D N 1
ATOM 6650 C CA . LYS D 1 41 ? -7.340 47.899 63.368 1.00 28.61 39 LYS D CA 1
ATOM 6651 C C . LYS D 1 41 ? -8.732 48.498 63.560 1.00 27.07 39 LYS D C 1
ATOM 6652 O O . LYS D 1 41 ? -8.890 49.721 63.626 1.00 25.32 39 LYS D O 1
ATOM 6658 N N . GLY D 1 42 ? -9.731 47.628 63.656 1.00 23.79 40 GLY D N 1
ATOM 6659 C CA . GLY D 1 42 ? -11.100 48.082 63.827 1.00 23.49 40 GLY D CA 1
ATOM 6660 C C . GLY D 1 42 ? -11.364 48.788 65.143 1.00 22.39 40 GLY D C 1
ATOM 6661 O O . GLY D 1 42 ? -11.914 49.889 65.159 1.00 19.64 40 GLY D O 1
ATOM 6662 N N . ALA D 1 43 ? -10.974 48.160 66.251 1.00 21.62 41 ALA D N 1
ATOM 6663 C CA . ALA D 1 43 ? -11.190 48.750 67.567 1.00 21.40 41 ALA D CA 1
ATOM 6664 C C . ALA D 1 43 ? -10.467 50.085 67.761 1.00 20.96 41 ALA D C 1
ATOM 6665 O O . ALA D 1 43 ? -11.051 51.034 68.283 1.00 22.69 41 ALA D O 1
ATOM 6667 N N . ASN D 1 44 ? -9.206 50.167 67.343 1.00 21.74 42 ASN D N 1
ATOM 6668 C CA . ASN D 1 44 ? -8.447 51.406 67.504 1.00 21.85 42 ASN D CA 1
ATOM 6669 C C . ASN D 1 44 ? -9.153 52.576 66.816 1.00 20.97 42 ASN D C 1
ATOM 6670 O O . ASN D 1 44 ? -9.366 53.633 67.414 1.00 18.67 42 ASN D O 1
ATOM 6675 N N . GLN D 1 45 ? -9.521 52.378 65.556 1.00 19.62 43 GLN D N 1
ATOM 6676 C CA . GLN D 1 45 ? -10.181 53.439 64.805 1.00 20.58 43 GLN D CA 1
ATOM 6677 C C . GLN D 1 45 ? -11.539 53.815 65.398 1.00 20.95 43 GLN D C 1
ATOM 6678 O O . GLN D 1 45 ? -11.857 54.998 65.517 1.00 20.98 43 GLN D O 1
ATOM 6684 N N . ALA D 1 46 ? -12.314 52.819 65.816 1.00 18.64 44 ALA D N 1
ATOM 6685 C CA . ALA D 1 46 ? -13.629 53.077 66.398 1.00 21.11 44 ALA D CA 1
ATOM 6686 C C . ALA D 1 46 ? -13.525 53.784 67.753 1.00 21.02 44 ALA D C 1
ATOM 6687 O O . ALA D 1 46 ? -14.281 54.715 68.043 1.00 19.53 44 ALA D O 1
ATOM 6689 N N . ILE D 1 47 ? -12.590 53.335 68.584 1.00 19.84 45 ILE D N 1
ATOM 6690 C CA . ILE D 1 47 ? -12.394 53.940 69.900 1.00 20.94 45 ILE D CA 1
ATOM 6691 C C . ILE D 1 47 ? -12.005 55.413 69.789 1.00 19.71 45 ILE D C 1
ATOM 6692 O O . ILE D 1 47 ? -12.562 56.270 70.471 1.00 19.60 45 ILE D O 1
ATOM 6697 N N . ILE D 1 48 ? -11.057 55.714 68.915 1.00 18.68 46 ILE D N 1
ATOM 6698 C CA . ILE D 1 48 ? -10.607 57.094 68.765 1.00 20.18 46 ILE D CA 1
ATOM 6699 C C . ILE D 1 48 ? -11.719 57.974 68.190 1.00 19.97 46 ILE D C 1
ATOM 6700 O O . ILE D 1 48 ? -11.904 59.117 68.620 1.00 19.37 46 ILE D O 1
ATOM 6705 N N . LEU D 1 49 ? -12.484 57.438 67.245 1.00 18.15 47 LEU D N 1
ATOM 6706 C CA . LEU D 1 49 ? -13.587 58.201 66.682 1.00 19.15 47 LEU D CA 1
ATOM 6707 C C . LEU D 1 49 ? -14.571 58.603 67.783 1.00 20.62 47 LEU D C 1
ATOM 6708 O O . LEU D 1 49 ? -14.999 59.759 67.862 1.00 20.77 47 LEU D O 1
ATOM 6713 N N . SER D 1 50 ? -14.932 57.652 68.638 1.00 20.91 48 SER D N 1
ATOM 6714 C CA . SER D 1 50 ? -15.884 57.948 69.689 1.00 22.07 48 SER D CA 1
ATOM 6715 C C . SER D 1 50 ? -15.336 58.957 70.691 1.00 22.68 48 SER D C 1
ATOM 6716 O O . SER D 1 50 ? -16.082 59.796 71.200 1.00 24.46 48 SER D O 1
ATOM 6719 N N . ARG D 1 51 ? -14.037 58.894 70.961 1.00 22.73 49 ARG D N 1
ATOM 6720 C CA . ARG D 1 51 ? -13.424 59.835 71.890 1.00 24.50 49 ARG D CA 1
ATOM 6721 C C . ARG D 1 51 ? -13.507 61.248 71.331 1.00 25.78 49 ARG D C 1
ATOM 6722 O O . ARG D 1 51 ? -13.519 62.228 72.081 1.00 26.27 49 ARG D O 1
ATOM 6730 N N . CYS D 1 52 ? -13.567 61.347 70.008 1.00 23.63 50 CYS D N 1
ATOM 6731 C CA . CYS D 1 52 ? -13.665 62.642 69.348 1.00 24.13 50 CYS D CA 1
ATOM 6732 C C . CYS D 1 52 ? -15.102 63.145 69.362 1.00 24.73 50 CYS D C 1
ATOM 6733 O O . CYS D 1 52 ? -15.377 64.240 68.887 1.00 24.96 50 CYS D O 1
ATOM 6736 N N . GLY D 1 53 ? -16.016 62.332 69.886 1.00 23.12 51 GLY D N 1
ATOM 6737 C CA . GLY D 1 53 ? -17.411 62.733 69.955 1.00 24.64 51 GLY D CA 1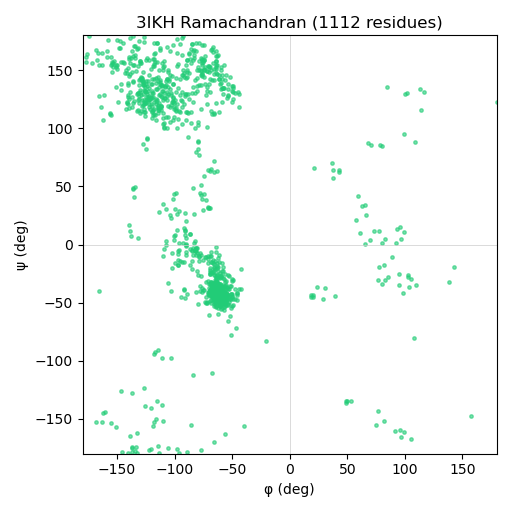
ATOM 6738 C C . GLY D 1 53 ? -18.305 62.239 68.832 1.00 24.79 51 GLY D C 1
ATOM 6739 O O . GLY D 1 53 ? -19.479 62.615 68.760 1.00 25.45 51 GLY D O 1
ATOM 6740 N N . ILE D 1 54 ? -17.766 61.412 67.944 1.00 23.25 52 ILE D N 1
ATOM 6741 C CA . ILE D 1 54 ? -18.566 60.883 66.843 1.00 23.04 52 ILE D CA 1
ATOM 6742 C C . ILE D 1 54 ? -19.306 59.646 67.338 1.00 22.65 52 ILE D C 1
ATOM 6743 O O . ILE D 1 54 ? -18.691 58.766 67.932 1.00 24.58 52 ILE D O 1
ATOM 6748 N N . GLU D 1 55 ? -20.613 59.567 67.099 1.00 22.84 53 GLU D N 1
ATOM 6749 C CA . GLU D 1 55 ? -21.366 58.390 67.530 1.00 24.26 53 GLU D CA 1
ATOM 6750 C C . GLU D 1 55 ? -20.861 57.256 66.657 1.00 25.19 53 GLU D C 1
ATOM 6751 O O . GLU D 1 55 ? -21.073 57.261 65.438 1.00 23.91 53 GLU D O 1
ATOM 6757 N N . THR D 1 56 ? -20.209 56.283 67.288 1.00 23.85 54 THR D N 1
ATOM 6758 C CA . THR D 1 56 ? -19.597 55.171 66.570 1.00 24.06 54 THR D CA 1
ATOM 6759 C C . THR D 1 56 ? -20.036 53.820 67.101 1.00 25.19 54 THR D C 1
ATOM 6760 O O . THR D 1 56 ? -20.323 53.661 68.285 1.00 25.03 54 THR D O 1
ATOM 6764 N N . ARG D 1 57 ? -20.085 52.845 66.211 1.00 24.01 55 ARG D N 1
ATOM 6765 C CA . ARG D 1 57 ? -20.493 51.508 66.592 1.00 26.54 55 ARG D CA 1
ATOM 6766 C C . ARG D 1 57 ? -19.459 50.534 66.040 1.00 25.48 55 ARG D C 1
ATOM 6767 O O . ARG D 1 57 ? -19.163 50.556 64.850 1.00 23.31 55 ARG D O 1
ATOM 6775 N N . LEU D 1 58 ? -18.891 49.700 66.907 1.00 24.09 56 LEU D N 1
ATOM 6776 C CA . LEU D 1 58 ? -17.893 48.725 66.475 1.00 23.44 56 LEU D CA 1
ATOM 6777 C C . LEU D 1 58 ? -18.538 47.360 66.325 1.00 23.48 56 LEU D C 1
ATOM 6778 O O . LEU D 1 58 ? -19.108 46.825 67.277 1.00 24.46 56 LEU D O 1
ATOM 6783 N N . ILE D 1 59 ? -18.450 46.805 65.123 1.00 23.20 57 ILE D N 1
ATOM 6784 C CA . ILE D 1 59 ? -19.010 45.494 64.840 1.00 23.86 57 ILE D CA 1
ATOM 6785 C C . ILE D 1 59 ? -17.797 44.591 64.668 1.00 24.69 57 ILE D C 1
ATOM 6786 O O . ILE D 1 59 ? -17.141 44.605 63.636 1.00 23.40 57 ILE D O 1
ATOM 6791 N N . ALA D 1 60 ? -17.485 43.826 65.707 1.00 24.84 58 ALA D N 1
ATOM 6792 C CA . ALA D 1 60 ? -16.321 42.958 65.675 1.00 26.01 58 ALA D CA 1
ATOM 6793 C C . ALA D 1 60 ? -16.544 41.766 66.588 1.00 28.08 58 ALA D C 1
ATOM 6794 O O . ALA D 1 60 ? -17.352 41.823 67.517 1.00 28.91 58 ALA D O 1
ATOM 6796 N N . ALA D 1 61 ? -15.806 40.694 66.336 1.00 29.45 59 ALA D N 1
ATOM 6797 C CA . ALA D 1 61 ? -15.955 39.474 67.119 1.00 31.59 59 ALA D CA 1
ATOM 6798 C C . ALA D 1 61 ? -14.944 39.323 68.258 1.00 32.09 59 ALA D C 1
ATOM 6799 O O . ALA D 1 61 ? -13.753 39.576 68.080 1.00 32.86 59 ALA D O 1
ATOM 6801 N N . THR D 1 62 ? -15.432 38.927 69.433 1.00 34.25 60 THR D N 1
ATOM 6802 C CA . THR D 1 62 ? -14.565 38.682 70.586 1.00 35.54 60 THR D CA 1
ATOM 6803 C C . THR D 1 62 ? -14.750 37.202 70.924 1.00 37.24 60 THR D C 1
ATOM 6804 O O . THR D 1 62 ? -15.797 36.622 70.626 1.00 35.92 60 THR D O 1
ATOM 6808 N N . GLY D 1 63 ? -13.738 36.594 71.539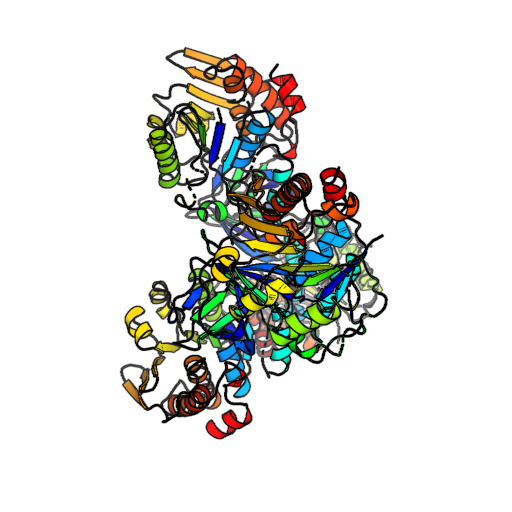 1.00 39.23 61 GLY D N 1
ATOM 6809 C CA . GLY D 1 63 ? -13.808 35.178 71.864 1.00 41.39 61 GLY D CA 1
ATOM 6810 C C . GLY D 1 63 ? -14.390 34.770 73.206 1.00 43.73 61 GLY D C 1
ATOM 6811 O O . GLY D 1 63 ? -14.815 35.604 74.009 1.00 44.27 61 GLY D O 1
ATOM 6812 N N . ASN D 1 64 ? -14.399 33.460 73.442 1.00 45.98 62 ASN D N 1
ATOM 6813 C CA . ASN D 1 64 ? -14.928 32.881 74.673 1.00 46.72 62 ASN D CA 1
ATOM 6814 C C . ASN D 1 64 ? -13.820 32.537 75.664 1.00 47.23 62 ASN D C 1
ATOM 6815 O O . ASN D 1 64 ? -13.951 31.586 76.440 1.00 48.22 62 ASN D O 1
ATOM 6820 N N . ASP D 1 65 ? -12.733 33.300 75.634 1.00 45.42 63 ASP D N 1
ATOM 6821 C CA . ASP D 1 65 ? -11.606 33.071 76.530 1.00 44.06 63 ASP D CA 1
ATOM 6822 C C . ASP D 1 65 ? -11.436 34.243 77.490 1.00 44.22 63 ASP D C 1
ATOM 6823 O O . ASP D 1 65 ? -12.271 35.149 77.523 1.00 44.23 63 ASP D O 1
ATOM 6828 N N . SER D 1 66 ? -10.358 34.229 78.272 1.00 43.59 64 SER D N 1
ATOM 6829 C CA . SER D 1 66 ? -10.115 35.310 79.222 1.00 43.29 64 SER D CA 1
ATOM 6830 C C . SER D 1 66 ? -9.796 36.608 78.487 1.00 42.49 64 SER D C 1
ATOM 6831 O O . SER D 1 66 ? -10.146 37.692 78.954 1.00 42.57 64 SER D O 1
ATOM 6834 N N . ASN D 1 67 ? -9.128 36.502 77.342 1.00 41.45 65 ASN D N 1
ATOM 6835 C CA . ASN D 1 67 ? -8.806 37.691 76.558 1.00 40.19 65 ASN D CA 1
ATOM 6836 C C . ASN D 1 67 ? -10.106 38.376 76.154 1.00 38.65 65 ASN D C 1
ATOM 6837 O O . ASN D 1 67 ? -10.244 39.594 76.271 1.00 39.20 65 ASN D O 1
ATOM 6842 N N . GLY D 1 68 ? -11.061 37.580 75.687 1.00 37.12 66 GLY D N 1
ATOM 6843 C CA . GLY D 1 68 ? -12.343 38.121 75.279 1.00 37.13 66 GLY D CA 1
ATOM 6844 C C . GLY D 1 68 ? -13.016 38.872 76.409 1.00 37.87 66 GLY D C 1
ATOM 6845 O O . GLY D 1 68 ? -13.521 39.979 76.220 1.00 36.63 66 GLY D O 1
ATOM 6846 N N . ALA D 1 69 ? -13.017 38.274 77.596 1.00 37.26 67 ALA D N 1
ATOM 6847 C CA . ALA D 1 69 ? -13.634 38.908 78.748 1.00 37.34 67 ALA D CA 1
ATOM 6848 C C . ALA D 1 69 ? -12.927 40.224 79.042 1.00 36.49 67 ALA D C 1
ATOM 6849 O O . ALA D 1 69 ? -13.565 41.229 79.354 1.00 37.45 67 ALA D O 1
ATOM 6851 N N . TRP D 1 70 ? -11.604 40.214 78.936 1.00 34.87 68 TRP D N 1
ATOM 6852 C CA . TRP D 1 70 ? -10.815 41.411 79.190 1.00 35.54 68 TRP D CA 1
ATOM 6853 C C . TRP D 1 70 ? -11.134 42.485 78.154 1.00 33.38 68 TRP D C 1
ATOM 6854 O O . TRP D 1 70 ? -11.322 43.652 78.492 1.00 32.19 68 TRP D O 1
ATOM 6865 N N . ILE D 1 71 ? -11.193 42.081 76.892 1.00 32.12 69 ILE D N 1
ATOM 6866 C CA . ILE D 1 71 ? -11.503 43.006 75.810 1.00 31.87 69 ILE D CA 1
ATOM 6867 C C . ILE D 1 71 ? -12.880 43.646 76.011 1.00 32.09 69 ILE D C 1
ATOM 6868 O O . ILE D 1 71 ? -13.003 44.872 76.027 1.00 30.73 69 ILE D O 1
ATOM 6873 N N . ARG D 1 72 ? -13.908 42.814 76.160 1.00 32.04 70 ARG D N 1
ATOM 6874 C CA . ARG D 1 72 ? -15.268 43.307 76.346 1.00 34.51 70 ARG D CA 1
ATOM 6875 C C . ARG D 1 72 ? -15.399 44.283 77.512 1.00 35.60 70 ARG D C 1
ATOM 6876 O O . ARG D 1 72 ? -16.145 45.262 77.431 1.00 34.72 70 ARG D O 1
ATOM 6884 N N . GLN D 1 73 ? -14.666 44.021 78.590 1.00 36.85 71 GLN D N 1
ATOM 6885 C CA . GLN D 1 73 ? -14.704 44.879 79.769 1.00 37.66 71 GLN D CA 1
ATOM 6886 C C . GLN D 1 73 ? -14.056 46.230 79.479 1.00 36.75 71 GLN D C 1
ATOM 6887 O O . GLN D 1 73 ? -14.568 47.274 79.886 1.00 35.15 71 GLN D O 1
ATOM 6893 N N . GLN D 1 74 ? -12.927 46.204 78.777 1.00 35.42 72 GLN D N 1
ATOM 6894 C CA . GLN D 1 74 ? -12.212 47.430 78.438 1.00 35.95 72 GLN D CA 1
ATOM 6895 C C . GLN D 1 74 ? -13.040 48.331 77.519 1.00 34.68 72 GLN D C 1
ATOM 6896 O O . GLN D 1 74 ? -13.034 49.557 77.660 1.00 35.73 72 GLN D O 1
ATOM 6902 N N . ILE D 1 75 ? -13.749 47.716 76.582 1.00 32.73 73 ILE D N 1
ATOM 6903 C CA . ILE D 1 75 ? -14.582 48.459 75.647 1.00 32.00 73 ILE D CA 1
ATOM 6904 C C . ILE D 1 75 ? -15.784 49.073 76.352 1.00 33.21 73 ILE D C 1
ATOM 6905 O O . ILE D 1 75 ? -16.188 50.195 76.057 1.00 31.17 73 ILE D O 1
ATOM 6910 N N . LYS D 1 76 ? -16.350 48.310 77.278 1.00 33.65 74 LYS D N 1
ATOM 6911 C CA . LYS D 1 76 ? -17.493 48.759 78.050 1.00 36.48 74 LYS D CA 1
ATOM 6912 C C . LYS D 1 76 ? -17.065 49.980 78.888 1.00 36.84 74 LYS D C 1
ATOM 6913 O O . LYS D 1 76 ? -17.868 50.885 79.128 1.00 37.84 74 LYS D O 1
ATOM 6919 N N . ASN D 1 77 ? -15.793 49.995 79.294 1.00 36.60 75 ASN D N 1
ATOM 6920 C CA . ASN D 1 77 ? -15.224 51.083 80.079 1.00 36.17 75 ASN D CA 1
ATOM 6921 C C . ASN D 1 77 ? -14.880 52.361 79.315 1.00 36.29 75 ASN D C 1
ATOM 6922 O O . ASN D 1 77 ? -14.565 53.376 79.931 1.00 36.02 75 ASN D O 1
ATOM 6927 N N . GLU D 1 78 ? -14.951 52.321 77.989 1.00 35.76 76 GLU D N 1
ATOM 6928 C CA . GLU D 1 78 ? -14.619 53.491 77.189 1.00 34.21 76 GLU D CA 1
ATOM 6929 C C . GLU D 1 78 ? -15.503 54.726 77.415 1.00 35.51 76 GLU D C 1
ATOM 6930 O O . GLU D 1 78 ? -15.000 55.777 77.782 1.00 35.87 76 GLU D O 1
ATOM 6936 N N . PRO D 1 79 ? -16.822 54.647 77.184 1.00 35.05 77 PRO D N 1
ATOM 6937 C CA . PRO D 1 79 ? -17.527 53.456 76.722 1.00 34.77 77 PRO D CA 1
ATOM 6938 C C . PRO D 1 79 ? -17.715 53.519 75.195 1.00 34.29 77 PRO D C 1
ATOM 6939 O O . PRO D 1 79 ? -17.720 54.615 74.625 1.00 34.77 77 PRO D O 1
ATOM 6943 N N . LEU D 1 80 ? -17.859 52.362 74.543 1.00 34.97 78 LEU D N 1
ATOM 6944 C CA . LEU D 1 80 ? -18.050 52.277 73.095 1.00 34.32 78 LEU D CA 1
ATOM 6945 C C . LEU D 1 80 ? -18.956 51.090 72.825 1.00 34.73 78 LEU D C 1
ATOM 6946 O O . LEU D 1 80 ? -18.769 50.018 73.410 1.00 34.37 78 LEU D O 1
ATOM 6959 N N . LEU D 1 82 ? -20.024 47.949 71.362 1.00 33.57 80 LEU D N 1
ATOM 6960 C CA . LEU D 1 82 ? -19.379 46.828 70.697 1.00 33.70 80 LEU D CA 1
ATOM 6961 C C . LEU D 1 82 ? -20.447 45.804 70.328 1.00 35.01 80 LEU D C 1
ATOM 6962 O O . LEU D 1 82 ? -21.173 45.317 71.197 1.00 34.90 80 LEU D O 1
ATOM 6967 N N . LEU D 1 83 ? -20.542 45.480 69.043 1.00 33.78 81 LEU D N 1
ATOM 6968 C CA . LEU D 1 83 ? -21.529 44.515 68.578 1.00 36.54 81 LEU D CA 1
ATOM 6969 C C . LEU D 1 83 ? -20.864 43.316 67.912 1.00 37.40 81 LEU D C 1
ATOM 6970 O O . LEU D 1 83 ? -19.869 43.464 67.203 1.00 37.63 81 LEU D O 1
ATOM 6975 N N . PRO D 1 84 ? -21.420 42.109 68.116 1.00 39.77 82 PRO D N 1
ATOM 6976 C CA . PRO D 1 84 ? -22.614 41.842 68.923 1.00 41.60 82 PRO D CA 1
ATOM 6977 C C . PRO D 1 84 ? -22.334 41.868 70.415 1.00 43.16 82 PRO D C 1
ATOM 6978 O O . PRO D 1 84 ? -21.212 42.122 70.854 1.00 43.26 82 PRO D O 1
ATOM 6982 N N . ASP D 1 85 ? -23.374 41.567 71.181 1.00 46.64 83 ASP D N 1
ATOM 6983 C CA . ASP D 1 85 ? -23.309 41.550 72.632 1.00 49.87 83 ASP D CA 1
ATOM 6984 C C . ASP D 1 85 ? -22.697 40.252 73.163 1.00 50.53 83 ASP D C 1
ATOM 6985 O O . ASP D 1 85 ? -22.180 40.216 74.278 1.00 50.85 83 ASP D O 1
ATOM 6990 N N . GLY D 1 86 ? -22.755 39.192 72.363 1.00 50.91 84 GLY D N 1
ATOM 6991 C CA . GLY D 1 86 ? -22.198 37.919 72.789 1.00 52.96 84 GLY D CA 1
ATOM 6992 C C . GLY D 1 86 ? -20.895 37.575 72.091 1.00 53.62 84 GLY D C 1
ATOM 6993 O O . GLY D 1 86 ? -20.505 38.238 71.131 1.00 53.99 84 GLY D O 1
ATOM 6994 N N . HIS D 1 87 ? -20.217 36.539 72.573 1.00 53.50 85 HIS D N 1
ATOM 6995 C CA . HIS D 1 87 ? -18.952 36.115 71.985 1.00 53.73 85 HIS D CA 1
ATOM 6996 C C . HIS D 1 87 ? -19.154 34.948 71.026 1.00 53.38 85 HIS D C 1
ATOM 6997 O O . HIS D 1 87 ? -20.264 34.440 70.871 1.00 52.89 85 HIS D O 1
ATOM 7004 N N . PHE D 1 88 ? -18.070 34.528 70.381 1.00 53.34 86 PHE D N 1
ATOM 7005 C CA . PHE D 1 88 ? -18.124 33.414 69.445 1.00 53.79 86 PHE D CA 1
ATOM 7006 C C . PHE D 1 88 ? -17.373 32.219 70.020 1.00 55.05 86 PHE D C 1
ATOM 7007 O O . PHE D 1 88 ? -16.499 32.379 70.873 1.00 55.08 86 PHE D O 1
ATOM 7015 N N . ASN D 1 89 ? -17.721 31.024 69.556 1.00 56.17 87 ASN D N 1
ATOM 7016 C CA . ASN D 1 89 ? -17.091 29.801 70.038 1.00 57.74 87 ASN D CA 1
ATOM 7017 C C . ASN D 1 89 ? -15.680 29.598 69.493 1.00 56.91 87 ASN D C 1
ATOM 7018 O O . ASN D 1 89 ? -15.394 28.597 68.838 1.00 57.49 87 ASN D O 1
ATOM 7023 N N . GLN D 1 90 ? -14.805 30.561 69.768 1.00 56.01 88 GLN D N 1
ATOM 7024 C CA . GLN D 1 90 ? -13.413 30.501 69.333 1.00 54.40 88 GLN D CA 1
ATOM 7025 C C . GLN D 1 90 ? -12.546 31.403 70.204 1.00 51.91 88 GLN D C 1
ATOM 7026 O O . GLN D 1 90 ? -13.046 32.103 71.082 1.00 51.39 88 GLN D O 1
ATOM 7032 N N . HIS D 1 91 ? -11.241 31.372 69.960 1.00 49.64 89 HIS D N 1
ATOM 7033 C CA . HIS D 1 91 ? -10.294 32.192 70.707 1.00 48.02 89 HIS D CA 1
ATOM 7034 C C . HIS D 1 91 ? -10.348 33.635 70.208 1.00 45.62 89 HIS D C 1
ATOM 7035 O O . HIS D 1 91 ? -10.567 33.876 69.024 1.00 44.53 89 HIS D O 1
ATOM 7042 N N . SER D 1 92 ? -10.151 34.593 71.107 1.00 42.73 90 SER D N 1
ATOM 7043 C CA . SER D 1 92 ? -10.159 35.996 70.710 1.00 40.36 90 SER D CA 1
ATOM 7044 C C . SER D 1 92 ? -8.925 36.245 69.861 1.00 38.74 90 SER D C 1
ATOM 7045 O O . SER D 1 92 ? -7.857 35.692 70.130 1.00 38.69 90 SER D O 1
ATOM 7048 N N . ASP D 1 93 ? -9.064 37.066 68.826 1.00 36.14 91 ASP D N 1
ATOM 7049 C CA . ASP D 1 93 ? -7.923 37.350 67.975 1.00 34.53 91 ASP D CA 1
ATOM 7050 C C . ASP D 1 93 ? -6.850 38.065 68.778 1.00 33.04 91 ASP D C 1
ATOM 7051 O O . ASP D 1 93 ? -7.141 38.768 69.749 1.00 32.34 91 ASP D O 1
ATOM 7056 N N . THR D 1 94 ? -5.604 37.869 68.370 1.00 32.88 92 THR D N 1
ATOM 7057 C CA . THR D 1 94 ? -4.471 38.482 69.035 1.00 33.66 92 THR D CA 1
ATOM 7058 C C . THR D 1 94 ? -3.421 38.861 68.002 1.00 33.45 92 THR D C 1
ATOM 7059 O O . THR D 1 94 ? -3.371 38.299 66.902 1.00 34.88 92 THR D O 1
ATOM 7063 N N . SER D 1 95 ? -2.590 39.834 68.347 1.00 32.87 93 SER D N 1
ATOM 7064 C CA . SER D 1 95 ? -1.542 40.277 67.447 1.00 33.15 93 SER D CA 1
ATOM 7065 C C . SER D 1 95 ? -0.186 40.239 68.131 1.00 33.81 93 SER D C 1
ATOM 7066 O O . SER D 1 95 ? -0.039 40.704 69.263 1.00 32.91 93 SER D O 1
ATOM 7069 N N . ILE D 1 96 ? 0.797 39.672 67.442 1.00 31.87 94 ILE D N 1
ATOM 7070 C CA . ILE D 1 96 ? 2.154 39.632 67.959 1.00 32.10 94 ILE D CA 1
ATOM 7071 C C . ILE D 1 96 ? 2.852 40.799 67.284 1.00 30.84 94 ILE D C 1
ATOM 7072 O O . ILE D 1 96 ? 2.913 40.874 66.054 1.00 30.46 94 ILE D O 1
ATOM 7077 N N . ILE D 1 97 ? 3.357 41.722 68.085 1.00 29.91 95 ILE D N 1
ATOM 7078 C CA . ILE D 1 97 ? 4.046 42.875 67.543 1.00 31.59 95 ILE D CA 1
ATOM 7079 C C . ILE D 1 97 ? 5.527 42.750 67.858 1.00 33.99 95 ILE D C 1
ATOM 7080 O O . ILE D 1 97 ? 5.950 42.970 68.997 1.00 33.16 95 ILE D O 1
ATOM 7085 N N . LEU D 1 98 ? 6.309 42.373 66.851 1.00 35.58 96 LEU D N 1
ATOM 7086 C CA . LEU D 1 98 ? 7.748 42.221 67.018 1.00 38.16 96 LEU D CA 1
ATOM 7087 C C . LEU D 1 98 ? 8.411 43.582 66.901 1.00 40.49 96 LEU D C 1
ATOM 7088 O O . LEU D 1 98 ? 8.615 44.096 65.799 1.00 39.61 96 LEU D O 1
ATOM 7093 N N . ASN D 1 99 ? 8.730 44.172 68.047 1.00 43.95 97 ASN D N 1
ATOM 7094 C CA . ASN D 1 99 ? 9.365 45.477 68.072 1.00 47.89 97 ASN D CA 1
ATOM 7095 C C . ASN D 1 99 ? 10.798 45.364 67.603 1.00 50.81 97 ASN D C 1
ATOM 7096 O O . ASN D 1 99 ? 11.689 44.936 68.341 1.00 50.08 97 ASN D O 1
ATOM 7101 N N . SER D 1 100 ? 10.980 45.746 66.347 1.00 54.92 98 SER D N 1
ATOM 7102 C CA . SER D 1 100 ? 12.253 45.740 65.648 1.00 59.07 98 SER D CA 1
ATOM 7103 C C . SER D 1 100 ? 13.483 45.725 66.547 1.00 60.67 98 SER D C 1
ATOM 7104 O O . SER D 1 100 ? 14.057 44.669 66.800 1.00 61.55 98 SER D O 1
ATOM 7107 N N . ALA D 1 101 ? 13.868 46.911 67.013 1.00 62.30 99 ALA D N 1
ATOM 7108 C CA . ALA D 1 101 ? 15.032 47.136 67.873 1.00 64.77 99 ALA D CA 1
ATOM 7109 C C . ALA D 1 101 ? 15.617 48.459 67.403 1.00 66.73 99 ALA D C 1
ATOM 7110 O O . ALA D 1 101 ? 16.385 49.110 68.112 1.00 66.89 99 ALA D O 1
ATOM 7112 N N . ASP D 1 102 ? 15.236 48.836 66.186 1.00 68.48 100 ASP D N 1
ATOM 7113 C CA . ASP D 1 102 ? 15.681 50.074 65.564 1.00 69.54 100 ASP D CA 1
ATOM 7114 C C . ASP D 1 102 ? 14.808 50.372 64.346 1.00 69.14 100 ASP D C 1
ATOM 7115 O O . ASP D 1 102 ? 14.434 51.522 64.104 1.00 69.31 100 ASP D O 1
ATOM 7120 N N . GLY D 1 103 ? 14.482 49.325 63.591 1.00 67.91 101 GLY D N 1
ATOM 7121 C CA . GLY D 1 103 ? 13.666 49.487 62.399 1.00 66.15 101 GLY D CA 1
ATOM 7122 C C . GLY D 1 103 ? 12.169 49.468 62.647 1.00 64.84 101 GLY D C 1
ATOM 7123 O O . GLY D 1 103 ? 11.703 49.779 63.746 1.00 64.39 101 GLY D O 1
ATOM 7124 N N . ASP D 1 104 ? 11.412 49.100 61.616 1.00 63.36 102 ASP D N 1
ATOM 7125 C CA . ASP D 1 104 ? 9.954 49.042 61.706 1.00 61.10 102 ASP D CA 1
ATOM 7126 C C . ASP D 1 104 ? 9.456 47.766 62.370 1.00 57.98 102 ASP D C 1
ATOM 7127 O O . ASP D 1 104 ? 10.027 46.690 62.179 1.00 57.90 102 ASP D O 1
ATOM 7132 N N . ASN D 1 105 ? 8.382 47.892 63.144 1.00 53.20 103 ASN D N 1
ATOM 7133 C CA . ASN D 1 105 ? 7.794 46.742 63.814 1.00 49.35 103 ASN D CA 1
ATOM 7134 C C . ASN D 1 105 ? 7.179 45.820 62.765 1.00 47.62 103 ASN D C 1
ATOM 7135 O O . ASN D 1 105 ? 6.743 46.274 61.703 1.00 46.88 103 ASN D O 1
ATOM 7140 N N . ALA D 1 106 ? 7.161 44.526 63.059 1.00 44.85 104 ALA D N 1
ATOM 7141 C CA . ALA D 1 106 ? 6.561 43.543 62.166 1.00 41.74 104 ALA D CA 1
ATOM 7142 C C . ALA D 1 106 ? 5.383 43.003 62.961 1.00 39.78 104 ALA D C 1
ATOM 7143 O O . ALA D 1 106 ? 5.490 42.803 64.173 1.00 38.99 104 ALA D O 1
ATOM 7145 N N . ILE D 1 107 ? 4.262 42.772 62.292 1.00 37.52 105 ILE D N 1
ATOM 7146 C CA . ILE D 1 107 ? 3.072 42.299 62.977 1.00 37.13 105 ILE D CA 1
ATOM 7147 C C . ILE D 1 107 ? 2.422 41.062 62.367 1.00 36.62 105 ILE D C 1
ATOM 7148 O O . ILE D 1 107 ? 2.341 40.924 61.150 1.00 36.64 105 ILE D O 1
ATOM 7153 N N . ILE D 1 108 ? 1.956 40.170 63.235 1.00 35.92 106 ILE D N 1
ATOM 7154 C CA . ILE D 1 108 ? 1.271 38.954 62.816 1.00 34.84 106 ILE D CA 1
ATOM 7155 C C . ILE D 1 108 ? -0.036 38.904 63.593 1.00 34.19 106 ILE D C 1
ATOM 7156 O O . ILE D 1 108 ? -0.030 38.864 64.823 1.00 34.03 106 ILE D O 1
ATOM 7161 N N . THR D 1 109 ? -1.153 38.910 62.873 1.00 33.34 107 THR D N 1
ATOM 7162 C CA . THR D 1 109 ? -2.471 38.894 63.499 1.00 33.06 107 THR D CA 1
ATOM 7163 C C . THR D 1 109 ? -3.313 37.682 63.126 1.00 33.69 107 THR D C 1
ATOM 7164 O O . THR D 1 109 ? -3.361 37.276 61.962 1.00 33.25 107 THR D O 1
ATOM 7168 N N . THR D 1 110 ? -3.992 37.121 64.119 1.00 33.68 108 THR D N 1
ATOM 7169 C CA . THR D 1 110 ? -4.859 35.974 63.900 1.00 36.25 108 THR D CA 1
ATOM 7170 C C . THR D 1 110 ? -6.231 36.495 63.473 1.00 37.38 108 THR D C 1
ATOM 7171 O O . THR D 1 110 ? -6.592 37.631 63.780 1.00 34.87 108 THR D O 1
ATOM 7175 N N . THR D 1 111 ? -6.994 35.661 62.777 1.00 38.39 109 THR D N 1
ATOM 7176 C CA . THR D 1 111 ? -8.306 36.068 62.286 1.00 41.46 109 THR D CA 1
ATOM 7177 C C . THR D 1 111 ? -9.415 35.058 62.585 1.00 41.93 109 THR D C 1
ATOM 7178 O O . THR D 1 111 ? -10.559 35.228 62.157 1.00 42.23 109 THR D O 1
ATOM 7182 N N . ALA D 1 112 ? -9.077 34.018 63.336 1.00 41.86 110 ALA D N 1
ATOM 7183 C CA . ALA D 1 112 ? -10.039 32.977 63.680 1.00 41.59 110 ALA D CA 1
ATOM 7184 C C . ALA D 1 112 ? -11.390 33.523 64.138 1.00 41.02 110 ALA D C 1
ATOM 7185 O O . ALA D 1 112 ? -12.435 33.068 63.678 1.00 41.67 110 ALA D O 1
ATOM 7187 N N . ALA D 1 113 ? -11.371 34.496 65.044 1.00 40.90 111 ALA D N 1
ATOM 7188 C CA . ALA D 1 113 ? -12.608 35.078 65.555 1.00 40.69 111 ALA D CA 1
ATOM 7189 C C . ALA D 1 113 ? -13.349 35.877 64.483 1.00 40.79 111 ALA D C 1
ATOM 7190 O O . ALA D 1 113 ? -14.546 35.680 64.266 1.00 40.62 111 ALA D O 1
ATOM 7192 N N . ALA D 1 114 ? -12.633 36.778 63.819 1.00 41.16 112 ALA D N 1
ATOM 7193 C CA . ALA D 1 114 ? -13.221 37.603 62.771 1.00 42.38 112 ALA D CA 1
ATOM 7194 C C . ALA D 1 114 ? -13.830 36.746 61.666 1.00 43.09 112 ALA D C 1
ATOM 7195 O O . ALA D 1 114 ? -14.867 37.099 61.101 1.00 43.09 112 ALA D O 1
ATOM 7197 N N . ASP D 1 115 ? -13.188 35.616 61.369 1.00 44.24 113 ASP D N 1
ATOM 7198 C CA . ASP D 1 115 ? -13.654 34.712 60.319 1.00 45.17 113 ASP D CA 1
ATOM 7199 C C . ASP D 1 115 ? -14.952 33.981 60.639 1.00 46.03 113 ASP D C 1
ATOM 7200 O O . ASP D 1 115 ? -15.658 33.541 59.733 1.00 47.19 113 ASP D O 1
ATOM 7205 N N . THR D 1 116 ? -15.264 33.842 61.921 1.00 46.27 114 THR D N 1
ATOM 7206 C CA . THR D 1 116 ? -16.479 33.144 62.326 1.00 46.99 114 THR D CA 1
ATOM 7207 C C . THR D 1 116 ? -17.706 34.047 62.333 1.00 47.15 114 THR D C 1
ATOM 7208 O O . THR D 1 116 ? -18.840 33.565 62.273 1.00 47.01 114 THR D O 1
ATOM 7212 N N . PHE D 1 117 ? -17.480 35.353 62.406 1.00 46.16 115 PHE D N 1
ATOM 7213 C CA . PHE D 1 117 ? -18.578 36.307 62.450 1.00 45.44 115 PHE D CA 1
ATOM 7214 C C . PHE D 1 117 ? -19.556 36.068 61.297 1.00 45.58 115 PHE D C 1
ATOM 7215 O O . PHE D 1 117 ? -20.727 35.768 61.527 1.00 47.03 115 PHE D O 1
ATOM 7223 N N . SER D 1 118 ? -19.064 36.199 60.068 1.00 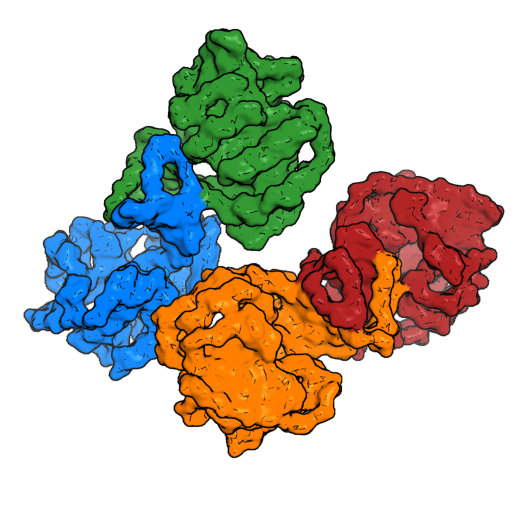44.74 116 SER D N 1
ATOM 7224 C CA . SER D 1 118 ? -19.853 35.988 58.848 1.00 43.76 116 SER D CA 1
ATOM 7225 C C . SER D 1 118 ? -20.651 37.207 58.400 1.00 42.98 116 SER D C 1
ATOM 7226 O O . SER D 1 118 ? -21.298 37.882 59.200 1.00 41.02 116 SER D O 1
ATOM 7229 N N . LEU D 1 119 ? -20.597 37.458 57.097 1.00 43.40 117 LEU D N 1
ATOM 7230 C CA . LEU D 1 119 ? -21.271 38.579 56.450 1.00 44.80 117 LEU D CA 1
ATOM 7231 C C . LEU D 1 119 ? -22.742 38.739 56.819 1.00 45.24 117 LEU D C 1
ATOM 7232 O O . LEU D 1 119 ? -23.183 39.822 57.205 1.00 44.52 117 LEU D O 1
ATOM 7237 N N . ASP D 1 120 ? -23.499 37.656 56.692 1.00 46.24 118 ASP D N 1
ATOM 7238 C CA . ASP D 1 120 ? -24.927 37.674 56.987 1.00 47.29 118 ASP D CA 1
ATOM 7239 C C . ASP D 1 120 ? -25.226 37.947 58.452 1.00 46.25 118 ASP D C 1
ATOM 7240 O O . ASP D 1 120 ? -26.361 38.258 58.815 1.00 46.69 118 ASP D O 1
ATOM 7245 N N . GLU D 1 121 ? -24.209 37.838 59.296 1.00 45.46 119 GLU D N 1
ATOM 7246 C CA . GLU D 1 121 ? -24.391 38.072 60.719 1.00 44.41 119 GLU D CA 1
ATOM 7247 C C . GLU D 1 121 ? -24.010 39.506 61.103 1.00 42.60 119 GLU D C 1
ATOM 7248 O O . GLU D 1 121 ? -24.504 40.040 62.095 1.00 39.83 119 GLU D O 1
ATOM 7262 N N . ILE D 1 123 ? -24.241 42.308 58.910 1.00 39.72 121 ILE D N 1
ATOM 7263 C CA . ILE D 1 123 ? -25.200 43.226 58.304 1.00 40.65 121 ILE D CA 1
ATOM 7264 C C . ILE D 1 123 ? -26.342 43.675 59.213 1.00 40.32 121 ILE D C 1
ATOM 7265 O O . ILE D 1 123 ? -26.685 44.856 59.243 1.00 41.83 121 ILE D O 1
ATOM 7270 N N . PRO D 1 124 ? -26.944 42.747 59.968 1.00 40.35 122 PRO D N 1
ATOM 7271 C CA . PRO D 1 124 ? -28.045 43.133 60.856 1.00 39.80 122 PRO D CA 1
ATOM 7272 C C . PRO D 1 124 ? -27.695 44.283 61.803 1.00 39.46 122 PRO D C 1
ATOM 7273 O O . PRO D 1 124 ? -28.576 45.027 62.241 1.00 39.32 122 PRO D O 1
ATOM 7277 N N . HIS D 1 125 ? -26.410 44.427 62.113 1.00 38.04 123 HIS D N 1
ATOM 7278 C CA . HIS D 1 125 ? -25.962 45.479 63.022 1.00 37.90 123 HIS D CA 1
ATOM 7279 C C . HIS D 1 125 ? -25.881 46.867 62.386 1.00 37.65 123 HIS D C 1
ATOM 7280 O O . HIS D 1 125 ? -25.585 47.847 63.066 1.00 37.77 123 HIS D O 1
ATOM 7295 N N . ALA D 1 127 ? -28.538 47.796 60.413 1.00 36.69 125 ALA D N 1
ATOM 7296 C CA . ALA D 1 127 ? -29.932 47.959 60.018 1.00 35.70 125 ALA D CA 1
ATOM 7297 C C . ALA D 1 127 ? -30.488 49.378 60.175 1.00 34.38 125 ALA D C 1
ATOM 7298 O O . ALA D 1 127 ? -31.290 49.824 59.349 1.00 33.01 125 ALA D O 1
ATOM 7300 N N . ASP D 1 128 ? -30.068 50.086 61.222 1.00 31.72 126 ASP D N 1
ATOM 7301 C CA . ASP D 1 128 ? -30.567 51.436 61.464 1.00 29.95 126 ASP D CA 1
ATOM 7302 C C . ASP D 1 128 ? -29.734 52.541 60.821 1.00 28.52 126 ASP D C 1
ATOM 7303 O O . ASP D 1 128 ? -29.922 53.718 61.120 1.00 26.82 126 ASP D O 1
ATOM 7308 N N . ALA D 1 129 ? -28.812 52.158 59.944 1.00 26.35 127 ALA D N 1
ATOM 7309 C CA . ALA D 1 129 ? -27.968 53.127 59.255 1.00 26.18 127 ALA D CA 1
ATOM 7310 C C . ALA D 1 129 ? -28.810 53.839 58.195 1.00 25.72 127 ALA D C 1
ATOM 7311 O O . ALA D 1 129 ? -29.782 53.276 57.697 1.00 26.58 127 ALA D O 1
ATOM 7313 N N . VAL D 1 130 ? -28.442 55.071 57.860 1.00 24.72 128 VAL D N 1
ATOM 7314 C CA . VAL D 1 130 ? -29.165 55.833 56.847 1.00 25.43 128 VAL D CA 1
ATOM 7315 C C . VAL D 1 130 ? -28.159 56.427 55.875 1.00 24.05 128 VAL D C 1
ATOM 7316 O O . VAL D 1 130 ? -26.955 56.370 56.118 1.00 25.05 128 VAL D O 1
ATOM 7320 N N . ALA D 1 131 ? -28.644 56.975 54.762 1.00 24.13 129 ALA D N 1
ATOM 7321 C CA . ALA D 1 131 ? -27.754 57.589 53.777 1.00 24.32 129 ALA D CA 1
ATOM 7322 C C . ALA D 1 131 ? -26.965 58.700 54.467 1.00 23.87 129 ALA D C 1
ATOM 7323 O O . ALA D 1 131 ? -27.534 59.504 55.207 1.00 24.99 129 ALA D O 1
ATOM 7325 N N . GLY D 1 132 ? -25.659 58.748 54.214 1.00 23.08 130 GLY D N 1
ATOM 7326 C CA . GLY D 1 132 ? -24.813 59.748 54.845 1.00 22.02 130 GLY D CA 1
ATOM 7327 C C . GLY D 1 132 ? -23.897 59.092 55.868 1.00 22.20 130 GLY D C 1
ATOM 7328 O O . GLY D 1 132 ? -22.755 59.507 56.070 1.00 21.70 130 GLY D O 1
ATOM 7329 N N . ASP D 1 133 ? -24.417 58.061 56.526 1.00 21.86 131 ASP D N 1
ATOM 7330 C CA . ASP D 1 133 ? -23.653 57.327 57.521 1.00 21.82 131 ASP D CA 1
ATOM 7331 C C . ASP D 1 133 ? -22.454 56.667 56.850 1.00 23.43 131 ASP D C 1
ATOM 7332 O O . ASP D 1 133 ? -22.457 56.385 55.647 1.00 23.56 131 ASP D O 1
ATOM 7337 N N . ILE D 1 134 ? -21.422 56.430 57.641 1.00 22.89 132 ILE D N 1
ATOM 7338 C CA . ILE D 1 134 ? -20.196 55.863 57.125 1.00 21.83 132 ILE D CA 1
ATOM 7339 C C . ILE D 1 134 ? -19.928 54.419 57.509 1.00 21.49 132 ILE D C 1
ATOM 7340 O O . ILE D 1 134 ? -20.196 54.010 58.634 1.00 21.75 132 ILE D O 1
ATOM 7345 N N . LEU D 1 135 ? -19.410 53.655 56.552 1.00 20.93 133 LEU D N 1
ATOM 7346 C CA . LEU D 1 135 ? -18.989 52.286 56.817 1.00 22.90 133 LEU D CA 1
ATOM 7347 C C . LEU D 1 135 ? -17.477 52.376 56.663 1.00 21.23 133 LEU D C 1
ATOM 7348 O O . LEU D 1 135 ? -16.970 52.719 55.592 1.00 20.58 133 LEU D O 1
ATOM 7353 N N . LEU D 1 136 ? -16.762 52.089 57.744 1.00 20.42 134 LEU D N 1
ATOM 7354 C CA . LEU D 1 136 ? -15.308 52.137 57.743 1.00 19.71 134 LEU D CA 1
ATOM 7355 C C . LEU D 1 136 ? -14.769 50.718 57.892 1.00 19.42 134 LEU D C 1
ATOM 7356 O O . LEU D 1 136 ? -15.182 49.993 58.795 1.00 19.36 134 LEU D O 1
ATOM 7361 N N . GLN D 1 137 ? -13.869 50.324 56.991 1.00 18.88 135 GLN D N 1
ATOM 7362 C CA . GLN D 1 137 ? -13.258 48.995 57.033 1.00 21.31 135 GLN D CA 1
ATOM 7363 C C . GLN D 1 137 ? -11.749 49.083 56.930 1.00 21.18 135 GLN D C 1
ATOM 7364 O O . GLN D 1 137 ? -11.204 50.076 56.449 1.00 21.51 135 GLN D O 1
ATOM 7370 N N . GLN D 1 138 ? -11.079 48.033 57.397 1.00 21.79 136 GLN D N 1
ATOM 7371 C CA . GLN D 1 138 ? -9.634 47.951 57.300 1.00 23.16 136 GLN D CA 1
ATOM 7372 C C . GLN D 1 138 ? -9.369 46.717 56.452 1.00 24.41 136 GLN D C 1
ATOM 7373 O O . GLN D 1 138 ? -10.249 46.293 55.699 1.00 23.78 136 GLN D O 1
ATOM 7379 N N . GLY D 1 139 ? -8.190 46.120 56.579 1.00 23.92 137 GLY D N 1
ATOM 7380 C CA . GLY D 1 139 ? -7.884 44.963 55.753 1.00 25.63 137 GLY D CA 1
ATOM 7381 C C . GLY D 1 139 ? -7.854 43.588 56.393 1.00 27.58 137 GLY D C 1
ATOM 7382 O O . GLY D 1 139 ? -7.130 42.713 55.920 1.00 27.54 137 GLY D O 1
ATOM 7383 N N . ASN D 1 140 ? -8.650 43.367 57.435 1.00 28.20 138 ASN D N 1
ATOM 7384 C CA . ASN D 1 140 ? -8.638 42.070 58.105 1.00 31.05 138 ASN D CA 1
ATOM 7385 C C . ASN D 1 140 ? -9.608 41.014 57.574 1.00 30.70 138 ASN D C 1
ATOM 7386 O O . ASN D 1 140 ? -9.568 39.869 58.016 1.00 32.29 138 ASN D O 1
ATOM 7391 N N . PHE D 1 141 ? -10.479 41.383 56.638 1.00 31.52 139 PHE D N 1
ATOM 7392 C CA . PHE D 1 141 ? -11.413 40.409 56.071 1.00 31.96 139 PHE D CA 1
ATOM 7393 C C . PHE D 1 141 ? -10.957 39.984 54.681 1.00 32.41 139 PHE D C 1
ATOM 7394 O O . PHE D 1 141 ? -10.086 40.613 54.075 1.00 30.95 139 PHE D O 1
ATOM 7402 N N . SER D 1 142 ? -11.562 38.916 54.177 1.00 32.86 140 SER D N 1
ATOM 7403 C CA . SER D 1 142 ? -11.233 38.412 52.852 1.00 34.94 140 SER D CA 1
ATOM 7404 C C . SER D 1 142 ? -11.687 39.424 51.808 1.00 35.29 140 SER D C 1
ATOM 7405 O O . SER D 1 142 ? -12.408 40.374 52.120 1.00 36.03 140 SER D O 1
ATOM 7408 N N . LEU D 1 143 ? -11.254 39.229 50.571 1.00 34.40 141 LEU D N 1
ATOM 7409 C CA . LEU D 1 143 ? -11.653 40.123 49.497 1.00 35.59 141 LEU D CA 1
ATOM 7410 C C . LEU D 1 143 ? -13.171 40.091 49.350 1.00 35.78 141 LEU D C 1
ATOM 7411 O O . LEU D 1 143 ? -13.817 41.133 49.257 1.00 34.29 141 LEU D O 1
ATOM 7416 N N . ASP D 1 144 ? -13.731 38.884 49.336 1.00 37.01 142 ASP D N 1
ATOM 7417 C CA . ASP D 1 144 ? -15.171 38.712 49.181 1.00 37.58 142 ASP D CA 1
ATOM 7418 C C . ASP D 1 144 ? -15.989 39.346 50.300 1.00 36.64 142 ASP D C 1
ATOM 7419 O O . ASP D 1 144 ? -17.004 40.002 50.041 1.00 36.46 142 ASP D O 1
ATOM 7424 N N . LYS D 1 145 ? -15.554 39.141 51.539 1.00 33.86 143 LYS D N 1
ATOM 7425 C CA . LYS D 1 145 ? -16.259 39.684 52.693 1.00 33.01 143 LYS D CA 1
ATOM 7426 C C . LYS D 1 145 ? -16.189 41.211 52.704 1.00 31.06 143 LYS D C 1
ATOM 7427 O O . LYS D 1 145 ? -17.181 41.884 52.983 1.00 31.13 143 LYS D O 1
ATOM 7433 N N . THR D 1 146 ? -15.012 41.746 52.396 1.00 30.61 144 THR D N 1
ATOM 7434 C CA . THR D 1 146 ? -14.804 43.188 52.362 1.00 29.04 144 THR D CA 1
ATOM 7435 C C . THR D 1 146 ? -15.667 43.814 51.265 1.00 29.57 144 THR D C 1
ATOM 7436 O O . THR D 1 146 ? -16.406 44.770 51.515 1.00 27.36 144 THR D O 1
ATOM 7440 N N . ARG D 1 147 ? -15.577 43.272 50.053 1.00 29.50 145 ARG D N 1
ATOM 7441 C CA . ARG D 1 147 ? -16.365 43.804 48.948 1.00 31.11 145 ARG D CA 1
ATOM 7442 C C . ARG D 1 147 ? -17.859 43.757 49.243 1.00 29.59 145 ARG D C 1
ATOM 7443 O O . ARG D 1 147 ? -18.584 44.709 48.963 1.00 30.06 145 ARG D O 1
ATOM 7451 N N . ALA D 1 148 ? -18.313 42.642 49.805 1.00 30.01 146 ALA D N 1
ATOM 7452 C CA . ALA D 1 148 ? -19.720 42.462 50.139 1.00 29.19 146 ALA D CA 1
ATOM 7453 C C . ALA D 1 148 ? -20.212 43.543 51.099 1.00 29.13 146 ALA D C 1
ATOM 7454 O O . ALA D 1 148 ? -21.269 44.148 50.889 1.00 29.28 146 ALA D O 1
ATOM 7456 N N . LEU D 1 149 ? -19.448 43.787 52.157 1.00 28.06 147 LEU D N 1
ATOM 7457 C CA . LEU D 1 149 ? -19.826 44.810 53.129 1.00 27.47 147 LEU D CA 1
ATOM 7458 C C . LEU D 1 149 ? -19.915 46.179 52.460 1.00 24.48 147 LEU D C 1
ATOM 7459 O O . LEU D 1 149 ? -20.829 46.952 52.736 1.00 26.51 147 LEU D O 1
ATOM 7464 N N . PHE D 1 150 ? -18.968 46.477 51.578 1.00 25.23 148 PHE D N 1
ATOM 7465 C CA . PHE D 1 150 ? -18.985 47.751 50.871 1.00 25.37 148 PHE D CA 1
ATOM 7466 C C . PHE D 1 150 ? -20.172 47.846 49.907 1.00 26.79 148 PHE D C 1
ATOM 7467 O O . PHE D 1 150 ? -20.761 48.912 49.758 1.00 25.97 148 PHE D O 1
ATOM 7475 N N . GLN D 1 151 ? -20.526 46.740 49.257 1.00 28.52 149 GLN D N 1
ATOM 7476 C CA . GLN D 1 151 ? -21.659 46.757 48.334 1.00 31.02 149 GLN D CA 1
ATOM 7477 C C . GLN D 1 151 ? -22.924 47.016 49.133 1.00 30.35 149 GLN D C 1
ATOM 7478 O O . GLN D 1 151 ? -23.816 47.730 48.680 1.00 30.56 149 GLN D O 1
ATOM 7484 N N . TYR D 1 152 ? -22.999 46.440 50.327 1.00 30.69 150 TYR D N 1
ATOM 7485 C CA . TYR D 1 152 ? -24.155 46.656 51.185 1.00 29.96 150 TYR D CA 1
ATOM 7486 C C . TYR D 1 152 ? -24.220 48.133 51.563 1.00 29.34 150 TYR D C 1
ATOM 7487 O O . TYR D 1 152 ? -25.294 48.730 51.566 1.00 27.17 150 TYR D O 1
ATOM 7496 N N . ALA D 1 153 ? -23.064 48.711 51.887 1.00 27.27 151 ALA D N 1
ATOM 7497 C CA . ALA D 1 153 ? -22.979 50.125 52.260 1.00 27.68 151 ALA D CA 1
ATOM 7498 C C . ALA D 1 153 ? -23.566 50.943 51.113 1.00 28.31 151 ALA D C 1
ATOM 7499 O O . ALA D 1 153 ? -24.438 51.801 51.314 1.00 25.72 151 ALA D O 1
ATOM 7501 N N . ARG D 1 154 ? -23.065 50.695 49.908 1.00 29.12 152 ARG D N 1
ATOM 7502 C CA . ARG D 1 154 ? -23.617 51.366 48.743 1.00 34.61 152 ARG D CA 1
ATOM 7503 C C . ARG D 1 154 ? -24.999 50.717 48.740 1.00 37.04 152 ARG D C 1
ATOM 7504 O O . ARG D 1 154 ? -25.202 49.727 49.426 1.00 40.59 152 ARG D O 1
ATOM 7512 N N . SER D 1 155 ? -25.952 51.249 47.996 1.00 40.43 153 SER D N 1
ATOM 7513 C CA . SER D 1 155 ? -27.297 50.665 47.991 1.00 41.85 153 SER D CA 1
ATOM 7514 C C . SER D 1 155 ? -28.035 51.161 49.232 1.00 41.28 153 SER D C 1
ATOM 7515 O O . SER D 1 155 ? -29.248 51.344 49.198 1.00 42.65 153 SER D O 1
ATOM 7518 N N . ARG D 1 156 ? -27.309 51.361 50.330 1.00 38.72 154 ARG D N 1
ATOM 7519 C CA . ARG D 1 156 ? -27.916 51.905 51.544 1.00 36.33 154 ARG D CA 1
ATOM 7520 C C . ARG D 1 156 ? -27.619 53.406 51.525 1.00 32.98 154 ARG D C 1
ATOM 7521 O O . ARG D 1 156 ? -28.135 54.170 52.339 1.00 33.19 154 ARG D O 1
ATOM 7529 N N . GLY D 1 157 ? -26.781 53.816 50.577 1.00 30.05 155 GLY D N 1
ATOM 7530 C CA . GLY D 1 157 ? -26.416 55.214 50.455 1.00 28.49 155 GLY D CA 1
ATOM 7531 C C . GLY D 1 157 ? -25.375 55.666 51.470 1.00 27.82 155 GLY D C 1
ATOM 7532 O O . GLY D 1 157 ? -25.268 56.853 51.756 1.00 24.25 155 GLY D O 1
ATOM 7541 N N . THR D 1 159 ? -21.481 56.285 53.015 1.00 23.65 157 THR D N 1
ATOM 7542 C CA . THR D 1 159 ? -20.177 56.707 52.521 1.00 23.36 157 THR D CA 1
ATOM 7543 C C . THR D 1 159 ? -19.213 55.586 52.909 1.00 23.93 157 THR D C 1
ATOM 7544 O O . THR D 1 159 ? -19.291 55.046 54.014 1.00 22.87 157 THR D O 1
ATOM 7548 N N . THR D 1 160 ? -18.312 55.237 51.999 1.00 21.52 158 THR D N 1
ATOM 7549 C CA . THR D 1 160 ? -17.356 54.160 52.247 1.00 21.11 158 THR D CA 1
ATOM 7550 C C . THR D 1 160 ? -15.933 54.661 52.512 1.00 19.67 158 THR D C 1
ATOM 7551 O O . THR D 1 160 ? -15.412 55.497 51.774 1.00 20.35 158 THR D O 1
ATOM 7555 N N . VAL D 1 161 ? -15.313 54.153 53.577 1.00 19.66 159 VAL D N 1
ATOM 7556 C CA . VAL D 1 161 ? -13.950 54.532 53.932 1.00 17.96 159 VAL D CA 1
ATOM 7557 C C . VAL D 1 161 ? -13.150 53.246 54.090 1.00 19.88 159 VAL D C 1
ATOM 7558 O O . VAL D 1 161 ? -13.561 52.324 54.810 1.00 17.17 159 VAL D O 1
ATOM 7562 N N . PHE D 1 162 ? -12.005 53.197 53.421 1.00 19.77 160 PHE D N 1
ATOM 7563 C CA . PHE D 1 162 ? -11.180 51.996 53.411 1.00 21.38 160 PHE D CA 1
ATOM 7564 C C . PHE D 1 162 ? -9.703 52.237 53.710 1.00 22.15 160 PHE D C 1
ATOM 7565 O O . PHE D 1 162 ? -9.059 53.114 53.122 1.00 21.30 160 PHE D O 1
ATOM 7573 N N . ASN D 1 163 ? -9.186 51.445 54.645 1.00 21.84 161 ASN D N 1
ATOM 7574 C CA . ASN D 1 163 ? -7.783 51.471 55.054 1.00 22.66 161 ASN D CA 1
ATOM 7575 C C . ASN D 1 163 ? -7.360 50.016 54.816 1.00 22.73 161 ASN D C 1
ATOM 7576 O O . ASN D 1 163 ? -7.518 49.169 55.692 1.00 23.79 161 ASN D O 1
ATOM 7581 N N . PRO D 1 164 ? -6.833 49.715 53.614 1.00 23.25 162 PRO D N 1
ATOM 7582 C CA . PRO D 1 164 ? -6.394 48.375 53.208 1.00 24.70 162 PRO D CA 1
ATOM 7583 C C . PRO D 1 164 ? -5.151 47.883 53.929 1.00 26.08 162 PRO D C 1
ATOM 7584 O O . PRO D 1 164 ? -4.115 47.629 53.314 1.00 27.30 162 PRO D O 1
ATOM 7588 N N . SER D 1 165 ? -5.285 47.723 55.239 1.00 26.80 163 SER D N 1
ATOM 7589 C CA . SER D 1 165 ? -4.195 47.280 56.088 1.00 27.43 163 SER D CA 1
ATOM 7590 C C . SER D 1 165 ? -4.757 46.314 57.129 1.00 27.82 163 SER D C 1
ATOM 7591 O O . SER D 1 165 ? -5.723 46.634 57.803 1.00 25.19 163 SER D O 1
ATOM 7594 N N . PRO D 1 166 ? -4.177 45.105 57.247 1.00 29.94 164 PRO D N 1
ATOM 7595 C CA . PRO D 1 166 ? -3.043 44.633 56.450 1.00 31.11 164 PRO D CA 1
ATOM 7596 C C . PRO D 1 166 ? -3.430 44.524 54.983 1.00 31.95 164 PRO D C 1
ATOM 7597 O O . PRO D 1 166 ? -4.606 44.354 54.647 1.00 31.05 164 PRO D O 1
ATOM 7601 N N . VAL D 1 167 ? -2.436 44.628 54.113 1.00 32.94 165 VAL D N 1
ATOM 7602 C CA . VAL D 1 167 ? -2.688 44.585 52.687 1.00 34.24 165 VAL D CA 1
ATOM 7603 C C . VAL D 1 167 ? -3.003 43.199 52.147 1.00 35.04 165 VAL D C 1
ATOM 7604 O O . VAL D 1 167 ? -2.568 42.181 52.685 1.00 36.14 165 VAL D O 1
ATOM 7608 N N . ASN D 1 168 ? -3.802 43.189 51.088 1.00 34.59 166 ASN D N 1
ATOM 7609 C CA . ASN D 1 168 ? -4.195 41.984 50.377 1.00 33.25 166 ASN D CA 1
ATOM 7610 C C . ASN D 1 168 ? -4.112 42.473 48.935 1.00 33.82 166 ASN D C 1
ATOM 7611 O O . ASN D 1 168 ? -4.830 43.397 48.546 1.00 32.05 166 ASN D O 1
ATOM 7616 N N . PRO D 1 169 ? -3.225 41.876 48.128 1.00 33.72 167 PRO D N 1
ATOM 7617 C CA . PRO D 1 169 ? -3.082 42.301 46.731 1.00 34.41 167 PRO D CA 1
ATOM 7618 C C . PRO D 1 169 ? -4.390 42.401 45.948 1.00 32.95 167 PRO D C 1
ATOM 7619 O O . PRO D 1 169 ? -4.512 43.227 45.040 1.00 33.75 167 PRO D O 1
ATOM 7623 N N . ASP D 1 170 ? -5.365 41.575 46.309 1.00 33.03 168 ASP D N 1
ATOM 7624 C CA . ASP D 1 170 ? -6.657 41.565 45.627 1.00 33.82 168 ASP D CA 1
ATOM 7625 C C . ASP D 1 170 ? -7.538 42.776 45.936 1.00 32.91 168 ASP D C 1
ATOM 7626 O O . ASP D 1 170 ? -8.562 42.991 45.288 1.00 31.70 168 ASP D O 1
ATOM 7631 N N . PHE D 1 171 ? -7.145 43.561 46.932 1.00 31.88 169 PHE D N 1
ATOM 7632 C CA . PHE D 1 171 ? -7.906 44.749 47.301 1.00 31.71 169 PHE D CA 1
ATOM 7633 C C . PHE D 1 171 ? -7.854 45.803 46.195 1.00 33.03 169 PHE D C 1
ATOM 7634 O O . PHE D 1 171 ? -8.647 46.737 46.187 1.00 33.82 169 PHE D O 1
ATOM 7642 N N . CYS D 1 172 ? -6.916 45.653 45.265 1.00 33.93 170 CYS D N 1
ATOM 7643 C CA . CYS D 1 172 ? -6.766 46.624 44.183 1.00 36.13 170 CYS D CA 1
ATOM 7644 C C . CYS D 1 172 ? -7.985 46.664 43.264 1.00 36.83 170 CYS D C 1
ATOM 7645 O O . CYS D 1 172 ? -8.070 47.511 42.376 1.00 37.86 170 CYS D O 1
ATOM 7648 N N . HIS D 1 173 ? -8.928 45.755 43.487 1.00 37.41 171 HIS D N 1
ATOM 7649 C CA . HIS D 1 173 ? -10.139 45.687 42.672 1.00 39.19 171 HIS D CA 1
ATOM 7650 C C . HIS D 1 173 ? -11.324 46.407 43.315 1.00 38.02 171 HIS D C 1
ATOM 7651 O O . HIS D 1 173 ? -12.383 46.539 42.702 1.00 38.03 171 HIS D O 1
ATOM 7658 N N . LEU D 1 174 ? -11.131 46.880 44.542 1.00 34.81 172 LEU D N 1
ATOM 7659 C CA . LEU D 1 174 ? -12.184 47.557 45.303 1.00 33.21 172 LEU D CA 1
ATOM 7660 C C . LEU D 1 174 ? -12.364 49.056 45.102 1.00 30.79 172 LEU D C 1
ATOM 7661 O O . LEU D 1 174 ? -13.400 49.611 45.472 1.00 29.76 172 LEU D O 1
ATOM 7666 N N . TRP D 1 175 ? -11.361 49.716 44.539 1.00 30.12 173 TRP D N 1
ATOM 7667 C CA . TRP D 1 175 ? -11.410 51.162 44.378 1.00 30.39 173 TRP D CA 1
ATOM 7668 C C . TRP D 1 175 ? -12.721 51.789 43.917 1.00 29.82 173 TRP D C 1
ATOM 7669 O O . TRP D 1 175 ? -13.092 52.849 44.406 1.00 30.21 173 TRP D O 1
ATOM 7680 N N . PRO D 1 176 ? -13.450 51.141 42.993 1.00 30.95 174 PRO D N 1
ATOM 7681 C CA . PRO D 1 176 ? -14.724 51.708 42.524 1.00 30.69 174 PRO D CA 1
ATOM 7682 C C . PRO D 1 176 ? -15.763 51.881 43.642 1.00 30.14 174 PRO D C 1
ATOM 7683 O O . PRO D 1 176 ? -16.621 52.762 43.578 1.00 29.86 174 PRO D O 1
ATOM 7687 N N . LEU D 1 177 ? -15.678 51.035 44.662 1.00 27.30 175 LEU D N 1
ATOM 7688 C CA . LEU D 1 177 ? -16.618 51.073 45.774 1.00 25.08 175 LEU D CA 1
ATOM 7689 C C . LEU D 1 177 ? -16.188 51.974 46.923 1.00 24.81 175 LEU D C 1
ATOM 7690 O O . LEU D 1 177 ? -16.912 52.115 47.904 1.00 22.60 175 LEU D O 1
ATOM 7695 N N . ILE D 1 178 ? -15.021 52.591 46.790 1.00 24.83 176 ILE D N 1
ATOM 7696 C CA . ILE D 1 178 ? -14.472 53.422 47.852 1.00 24.68 176 ILE D CA 1
ATOM 7697 C C . ILE D 1 178 ? -14.574 54.930 47.666 1.00 24.71 176 ILE D C 1
ATOM 7698 O O . ILE D 1 178 ? -14.163 55.457 46.636 1.00 24.04 176 ILE D O 1
ATOM 7703 N N . ASP D 1 179 ? -15.100 55.620 48.680 1.00 24.51 177 ASP D N 1
ATOM 7704 C CA . ASP D 1 179 ? -15.215 57.077 48.637 1.00 24.93 177 ASP D CA 1
ATOM 7705 C C . ASP D 1 179 ? -13.954 57.736 49.193 1.00 24.60 177 ASP D C 1
ATOM 7706 O O . ASP D 1 179 ? -13.459 58.721 48.643 1.00 24.25 177 ASP D O 1
ATOM 7711 N N . ILE D 1 180 ? -13.442 57.185 50.290 1.00 22.94 178 ILE D N 1
ATOM 7712 C CA . ILE D 1 180 ? -12.253 57.715 50.941 1.00 21.33 178 ILE D CA 1
ATOM 7713 C C . ILE D 1 180 ? -11.269 56.590 51.214 1.00 22.06 178 ILE D C 1
ATOM 7714 O O . ILE D 1 180 ? -11.592 55.625 51.907 1.00 21.89 178 ILE D O 1
ATOM 7719 N N . ALA D 1 181 ? -10.067 56.716 50.674 1.00 22.46 179 ALA D N 1
ATOM 7720 C CA . ALA D 1 181 ? -9.048 55.703 50.883 1.00 22.17 179 ALA D CA 1
ATOM 7721 C C . ALA D 1 181 ? -7.910 56.290 51.696 1.00 21.70 179 ALA D C 1
ATOM 7722 O O . ALA D 1 181 ? -7.482 57.415 51.456 1.00 22.58 179 ALA D O 1
ATOM 7724 N N . VAL D 1 182 ? -7.446 55.535 52.685 1.00 20.77 180 VAL D N 1
ATOM 7725 C CA . VAL D 1 182 ? -6.332 55.969 53.516 1.00 22.09 180 VAL D CA 1
ATOM 7726 C C . VAL D 1 182 ? -5.298 54.847 53.471 1.00 22.78 180 VAL D C 1
ATOM 7727 O O . VAL D 1 182 ? -5.569 53.733 53.901 1.00 22.67 180 VAL D O 1
ATOM 7731 N N . VAL D 1 183 ? -4.129 55.154 52.921 1.00 23.90 181 VAL D N 1
ATOM 7732 C CA . VAL D 1 183 ? -3.050 54.182 52.771 1.00 23.52 181 VAL D CA 1
ATOM 7733 C C . VAL D 1 183 ? -1.699 54.789 53.150 1.00 24.16 181 VAL D C 1
ATOM 7734 O O . VAL D 1 183 ? -1.582 56.003 53.301 1.00 23.77 181 VAL D O 1
ATOM 7738 N N . ASN D 1 184 ? -0.687 53.938 53.329 1.00 24.92 182 ASN D N 1
ATOM 7739 C CA . ASN D 1 184 ? 0.667 54.421 53.613 1.00 25.40 182 ASN D CA 1
ATOM 7740 C C . ASN D 1 184 ? 1.384 54.293 52.262 1.00 25.85 182 ASN D C 1
ATOM 7741 O O . ASN D 1 184 ? 0.820 53.711 51.338 1.00 25.71 182 ASN D O 1
ATOM 7746 N N . GLU D 1 185 ? 2.603 54.817 52.124 1.00 27.40 183 GLU D N 1
ATOM 7747 C CA . GLU D 1 185 ? 3.268 54.745 50.820 1.00 29.80 183 GLU D CA 1
ATOM 7748 C C . GLU D 1 185 ? 3.403 53.345 50.232 1.00 29.59 183 GLU D C 1
ATOM 7749 O O . GLU D 1 185 ? 3.326 53.180 49.015 1.00 29.84 183 GLU D O 1
ATOM 7755 N N . SER D 1 186 ? 3.600 52.341 51.082 1.00 30.04 184 SER D N 1
ATOM 7756 C CA . SER D 1 186 ? 3.737 50.961 50.616 1.00 30.52 184 SER D CA 1
ATOM 7757 C C . SER D 1 186 ? 2.443 50.478 49.964 1.00 29.80 184 SER D C 1
ATOM 7758 O O . SER D 1 186 ? 2.451 49.918 48.866 1.00 29.43 184 SER D O 1
ATOM 7761 N N . GLU D 1 187 ? 1.330 50.691 50.656 1.00 27.64 185 GLU D N 1
ATOM 7762 C CA . GLU D 1 187 ? 0.023 50.292 50.145 1.00 27.03 185 GLU D CA 1
ATOM 7763 C C . GLU D 1 187 ? -0.355 51.132 48.922 1.00 25.21 185 GLU D C 1
ATOM 7764 O O . GLU D 1 187 ? -0.987 50.637 47.996 1.00 26.65 185 GLU D O 1
ATOM 7770 N N . ALA D 1 188 ? 0.050 52.398 48.910 1.00 24.85 186 ALA D N 1
ATOM 7771 C CA . ALA D 1 188 ? -0.262 53.275 47.783 1.00 25.48 186 ALA D CA 1
ATOM 7772 C C . ALA D 1 188 ? 0.350 52.736 46.496 1.00 27.10 186 ALA D C 1
ATOM 7773 O O . ALA D 1 188 ? -0.264 52.796 45.435 1.00 28.86 186 ALA D O 1
ATOM 7775 N N . GLU D 1 189 ? 1.563 52.201 46.593 1.00 26.76 187 GLU D N 1
ATOM 7776 C CA . GLU D 1 189 ? 2.239 51.675 45.417 1.00 28.22 187 GLU D CA 1
ATOM 7777 C C . GLU D 1 189 ? 1.766 50.271 45.074 1.00 28.60 187 GLU D C 1
ATOM 7778 O O . GLU D 1 189 ? 1.582 49.941 43.909 1.00 29.77 187 GLU D O 1
ATOM 7784 N N . LEU D 1 190 ? 1.568 49.445 46.092 1.00 29.54 188 LEU D N 1
ATOM 7785 C CA . LEU D 1 190 ? 1.135 48.071 45.872 1.00 30.10 188 LEU D CA 1
ATOM 7786 C C . LEU D 1 190 ? -0.284 47.955 45.325 1.00 30.12 188 LEU D C 1
ATOM 7787 O O . LEU D 1 190 ? -0.546 47.158 44.427 1.00 28.43 188 LEU D O 1
ATOM 7792 N N . LEU D 1 191 ? -1.197 48.756 45.865 1.00 29.23 189 LEU D N 1
ATOM 7793 C CA . LEU D 1 191 ? -2.592 48.699 45.451 1.00 29.98 189 LEU D CA 1
ATOM 7794 C C . LEU D 1 191 ? -2.986 49.741 44.410 1.00 30.26 189 LEU D C 1
ATOM 7795 O O . LEU D 1 191 ? -4.053 49.647 43.810 1.00 30.54 189 LEU D O 1
ATOM 7800 N N . GLN D 1 192 ? -2.131 50.735 44.202 1.00 30.60 190 GLN D N 1
ATOM 7801 C CA . GLN D 1 192 ? -2.398 51.779 43.215 1.00 32.72 190 GLN D CA 1
ATOM 7802 C C . GLN D 1 192 ? -3.837 52.310 43.210 1.00 34.29 190 GLN D C 1
ATOM 7803 O O . GLN D 1 192 ? -4.566 52.143 42.225 1.00 34.83 190 GLN D O 1
ATOM 7809 N N . PRO D 1 193 ? -4.274 52.948 44.307 1.00 34.25 191 PRO D N 1
ATOM 7810 C CA . PRO D 1 193 ? -5.644 53.465 44.303 1.00 35.93 191 PRO D CA 1
ATOM 7811 C C . PRO D 1 193 ? -5.827 54.486 43.177 1.00 38.25 191 PRO D C 1
ATOM 7812 O O . PRO D 1 193 ? -4.956 55.324 42.938 1.00 39.13 191 PRO D O 1
ATOM 7816 N N . TYR D 1 194 ? -6.958 54.407 42.487 1.00 39.37 192 TYR D N 1
ATOM 7817 C CA . TYR D 1 194 ? -7.246 55.311 41.377 1.00 41.89 192 TYR D CA 1
ATOM 7818 C C . TYR D 1 194 ? -8.708 55.739 41.386 1.00 40.89 192 TYR D C 1
ATOM 7819 O O . TYR D 1 194 ? -9.573 55.008 41.861 1.00 42.36 192 TYR D O 1
ATOM 7828 N N . GLY D 1 195 ? -8.972 56.924 40.851 1.00 40.60 193 GLY D N 1
ATOM 7829 C CA . GLY D 1 195 ? -10.332 57.427 40.775 1.00 39.67 193 GLY D CA 1
ATOM 7830 C C . GLY D 1 195 ? -11.066 57.620 42.087 1.00 39.34 193 GLY D C 1
ATOM 7831 O O . GLY D 1 195 ? -12.270 57.862 42.092 1.00 38.70 193 GLY D O 1
ATOM 7832 N N . VAL D 1 196 ? -10.361 57.514 43.205 1.00 38.65 194 VAL D N 1
ATOM 7833 C CA . VAL D 1 196 ? -11.006 57.694 44.497 1.00 36.23 194 VAL D CA 1
ATOM 7834 C C . VAL D 1 196 ? -11.108 59.184 44.784 1.00 36.34 194 VAL D C 1
ATOM 7835 O O . VAL D 1 196 ? -10.128 59.919 44.663 1.00 37.43 194 VAL D O 1
ATOM 7839 N N . LYS D 1 197 ? -12.304 59.630 45.154 1.00 36.32 195 LYS D N 1
ATOM 7840 C CA . LYS D 1 197 ? -12.539 61.041 45.428 1.00 37.07 195 LYS D CA 1
ATOM 7841 C C . LYS D 1 197 ? -11.581 61.616 46.460 1.00 35.27 195 LYS D C 1
ATOM 7842 O O . LYS D 1 197 ? -11.071 62.724 46.292 1.00 35.34 195 LYS D O 1
ATOM 7848 N N . THR D 1 198 ? -11.342 60.875 47.532 1.00 32.13 196 THR D N 1
ATOM 7849 C CA . THR D 1 198 ? -10.411 61.333 48.549 1.00 30.89 196 THR D CA 1
ATOM 7850 C C . THR D 1 198 ? -9.384 60.245 48.813 1.00 29.44 196 THR D C 1
ATOM 7851 O O . THR D 1 198 ? -9.733 59.123 49.191 1.00 27.33 196 THR D O 1
ATOM 7855 N N . LEU D 1 199 ? -8.120 60.580 48.576 1.00 27.15 197 LEU D N 1
ATOM 7856 C CA . LEU D 1 199 ? -7.024 59.652 48.810 1.00 26.58 197 LEU D CA 1
ATOM 7857 C C . LEU D 1 199 ? -6.021 60.309 49.739 1.00 26.29 197 LEU D C 1
ATOM 7858 O O . LEU D 1 199 ? -5.564 61.420 49.488 1.00 27.06 197 LEU D O 1
ATOM 7863 N N . VAL D 1 200 ? -5.690 59.627 50.826 1.00 26.81 198 VAL D N 1
ATOM 7864 C CA . VAL D 1 200 ? -4.714 60.146 51.767 1.00 25.10 198 VAL D CA 1
ATOM 7865 C C . VAL D 1 200 ? -3.578 59.139 51.815 1.00 25.13 198 VAL D C 1
ATOM 7866 O O . VAL D 1 200 ? -3.810 57.943 51.955 1.00 23.88 198 VAL D O 1
ATOM 7870 N N . ILE D 1 201 ? -2.351 59.626 51.668 1.00 26.17 199 ILE D N 1
ATOM 7871 C CA . ILE D 1 201 ? -1.178 58.760 51.698 1.00 25.87 199 ILE D CA 1
ATOM 7872 C C . ILE D 1 201 ? -0.303 59.195 52.858 1.00 25.33 199 ILE D C 1
ATOM 7873 O O . ILE D 1 201 ? 0.264 60.285 52.832 1.00 25.44 199 ILE D O 1
ATOM 7878 N N . THR D 1 202 ? -0.202 58.346 53.880 1.00 26.28 200 THR D N 1
ATOM 7879 C CA . THR D 1 202 ? 0.597 58.659 55.058 1.00 25.41 200 THR D CA 1
ATOM 7880 C C . THR D 1 202 ? 2.027 58.165 54.895 1.00 26.49 200 THR D C 1
ATOM 7881 O O . THR D 1 202 ? 2.269 57.103 54.314 1.00 25.33 200 THR D O 1
ATOM 7885 N N . GLN D 1 203 ? 2.972 58.944 55.413 1.00 26.71 201 GLN D N 1
ATOM 7886 C CA . GLN D 1 203 ? 4.382 58.600 55.316 1.00 29.91 201 GLN D CA 1
ATOM 7887 C C . GLN D 1 203 ? 5.130 58.778 56.636 1.00 29.55 201 GLN D C 1
ATOM 7888 O O . GLN D 1 203 ? 6.191 59.396 56.687 1.00 29.54 201 GLN D O 1
ATOM 7894 N N . GLY D 1 204 ? 4.563 58.227 57.702 1.00 30.20 202 GLY D N 1
ATOM 7895 C CA . GLY D 1 204 ? 5.185 58.317 59.008 1.00 30.50 202 GLY D CA 1
ATOM 7896 C C . GLY D 1 204 ? 5.618 59.712 59.417 1.00 31.61 202 GLY D C 1
ATOM 7897 O O . GLY D 1 204 ? 4.878 60.684 59.251 1.00 29.54 202 GLY D O 1
ATOM 7898 N N . ALA D 1 205 ? 6.831 59.805 59.954 1.00 31.69 203 ALA D N 1
ATOM 7899 C CA . ALA D 1 205 ? 7.381 61.079 60.405 1.00 32.81 203 ALA D CA 1
ATOM 7900 C C . ALA D 1 205 ? 7.528 62.065 59.249 1.00 33.69 203 ALA D C 1
ATOM 7901 O O . ALA D 1 205 ? 7.757 63.253 59.466 1.00 35.55 203 ALA D O 1
ATOM 7903 N N . ALA D 1 206 ? 7.381 61.567 58.025 1.00 33.82 204 ALA D N 1
ATOM 7904 C CA . ALA D 1 206 ? 7.504 62.399 56.831 1.00 34.72 204 ALA D CA 1
ATOM 7905 C C . ALA D 1 206 ? 6.183 63.021 56.373 1.00 36.20 204 ALA D C 1
ATOM 7906 O O . ALA D 1 206 ? 6.050 63.416 55.209 1.00 38.05 204 ALA D O 1
ATOM 7908 N N . GLY D 1 207 ? 5.213 63.104 57.279 1.00 32.71 205 GLY D N 1
ATOM 7909 C CA . GLY D 1 207 ? 3.933 63.701 56.938 1.00 31.02 205 GLY D CA 1
ATOM 7910 C C . GLY D 1 207 ? 2.933 62.815 56.216 1.00 29.28 205 GLY D C 1
ATOM 7911 O O . GLY D 1 207 ? 2.931 61.591 56.365 1.00 28.68 205 GLY D O 1
ATOM 7912 N N . ALA D 1 208 ? 2.073 63.447 55.422 1.00 28.67 206 ALA D N 1
ATOM 7913 C CA . ALA D 1 208 ? 1.045 62.728 54.678 1.00 26.15 206 ALA D CA 1
ATOM 7914 C C . ALA D 1 208 ? 0.494 63.605 53.562 1.00 26.74 206 ALA D C 1
ATOM 7915 O O . ALA D 1 208 ? 0.523 64.830 53.653 1.00 27.66 206 ALA D O 1
ATOM 7917 N N . TRP D 1 209 ? -0.016 62.971 52.516 1.00 27.49 207 TRP D N 1
ATOM 7918 C CA . TRP D 1 209 ? -0.577 63.694 51.382 1.00 27.81 207 TRP D CA 1
ATOM 7919 C C . TRP D 1 209 ? -2.093 63.559 51.280 1.00 29.34 207 TRP D C 1
ATOM 7920 O O . TRP D 1 209 ? -2.661 62.541 51.675 1.00 27.26 207 TRP D O 1
ATOM 7931 N N . LEU D 1 210 ? -2.735 64.591 50.734 1.00 29.92 208 LEU D N 1
ATOM 7932 C CA . LEU D 1 210 ? -4.172 64.578 50.484 1.00 30.97 208 LEU D CA 1
ATOM 7933 C C . LEU D 1 210 ? -4.298 64.754 48.973 1.00 33.78 208 LEU D C 1
ATOM 7934 O O . LEU D 1 210 ? -3.860 65.769 48.421 1.00 33.27 208 LEU D O 1
ATOM 7939 N N . VAL D 1 211 ? -4.887 63.763 48.313 1.00 34.55 209 VAL D N 1
ATOM 7940 C CA . VAL D 1 211 ? -5.041 63.779 46.868 1.00 37.51 209 VAL D CA 1
ATOM 7941 C C . VAL D 1 211 ? -6.514 63.698 46.485 1.00 40.84 209 VAL D C 1
ATOM 7942 O O . VAL D 1 211 ? -7.204 62.743 46.835 1.00 39.79 209 VAL D O 1
ATOM 7946 N N . GLN D 1 212 ? -6.992 64.704 45.761 1.00 44.26 210 GLN D N 1
ATOM 7947 C CA . GLN D 1 212 ? -8.387 64.727 45.347 1.00 48.76 210 GLN D CA 1
ATOM 7948 C C . GLN D 1 212 ? -8.532 64.923 43.838 1.00 51.88 210 GLN D C 1
ATOM 7949 O O . GLN D 1 212 ? -7.998 64.127 43.060 1.00 52.96 210 GLN D O 1
ATOM 7955 N N . GLU D 1 213 ? -9.252 65.957 43.412 1.00 54.86 211 GLU D N 1
ATOM 7956 C CA . GLU D 1 213 ? -9.421 66.193 41.979 1.00 57.22 211 GLU D CA 1
ATOM 7957 C C . GLU D 1 213 ? -8.109 66.673 41.375 1.00 56.45 211 GLU D C 1
ATOM 7958 O O . GLU D 1 213 ? -8.012 67.803 40.898 1.00 56.96 211 GLU D O 1
ATOM 7964 N N . GLY D 1 214 ? -7.100 65.810 41.405 1.00 55.78 212 GLY D N 1
ATOM 7965 C CA . GLY D 1 214 ? -5.804 66.172 40.861 1.00 54.11 212 GLY D CA 1
ATOM 7966 C C . GLY D 1 214 ? -5.010 67.070 41.791 1.00 52.08 212 GLY D C 1
ATOM 7967 O O . GLY D 1 214 ? -3.790 67.180 41.656 1.00 53.25 212 GLY D O 1
ATOM 7968 N N . GLN D 1 215 ? -5.694 67.717 42.731 1.00 48.83 213 GLN D N 1
ATOM 7969 C CA . GLN D 1 215 ? -5.032 68.599 43.687 1.00 45.70 213 GLN D CA 1
ATOM 7970 C C . GLN D 1 215 ? -4.216 67.800 44.702 1.00 43.73 213 GLN D C 1
ATOM 7971 O O . GLN D 1 215 ? -4.682 66.791 45.232 1.00 41.29 213 GLN D O 1
ATOM 7977 N N . ARG D 1 216 ? -2.998 68.257 44.967 1.00 41.17 214 ARG D N 1
ATOM 7978 C CA . ARG D 1 216 ? -2.124 67.586 45.920 1.00 40.31 214 ARG D CA 1
ATOM 7979 C C . ARG D 1 216 ? -1.737 68.537 47.040 1.00 39.64 214 ARG D C 1
ATOM 7980 O O . ARG D 1 216 ? -1.241 69.636 46.787 1.00 39.78 214 ARG D O 1
ATOM 7988 N N . GLN D 1 217 ? -1.968 68.112 48.277 1.00 38.16 215 GLN D N 1
ATOM 7989 C CA . GLN D 1 217 ? -1.627 68.920 49.437 1.00 37.71 215 GLN D CA 1
ATOM 7990 C C . GLN D 1 217 ? -0.814 68.075 50.406 1.00 37.08 215 GLN D C 1
ATOM 7991 O O . GLN D 1 217 ? -1.206 66.967 50.758 1.00 36.29 215 GLN D O 1
ATOM 7997 N N . PHE D 1 218 ? 0.329 68.596 50.829 1.00 36.65 216 PHE D N 1
ATOM 7998 C CA . PHE D 1 218 ? 1.174 67.864 51.750 1.00 36.99 216 PHE D CA 1
ATOM 7999 C C . PHE D 1 218 ? 1.004 68.391 53.163 1.00 37.57 216 PHE D C 1
ATOM 8000 O O . PHE D 1 218 ? 0.933 69.604 53.374 1.00 37.35 216 PHE D O 1
ATOM 8008 N N . CYS D 1 219 ? 0.934 67.476 54.127 1.00 37.03 217 CYS D N 1
ATOM 8009 C CA . CYS D 1 219 ? 0.779 67.854 55.526 1.00 37.78 217 CYS D CA 1
ATOM 8010 C C . CYS D 1 219 ? 1.943 67.351 56.372 1.00 38.78 217 CYS D C 1
ATOM 8011 O O . CYS D 1 219 ? 2.070 66.153 56.626 1.00 38.47 217 CYS D O 1
ATOM 8014 N N . PRO D 1 220 ? 2.810 68.268 56.824 1.00 39.31 218 PRO D N 1
ATOM 8015 C CA . PRO D 1 220 ? 3.968 67.909 57.646 1.00 39.31 218 PRO D CA 1
ATOM 8016 C C . PRO D 1 220 ? 3.543 67.214 58.931 1.00 39.75 218 PRO D C 1
ATOM 8017 O O . PRO D 1 220 ? 2.497 67.530 59.499 1.00 39.06 218 PRO D O 1
ATOM 8021 N N . ALA D 1 221 ? 4.354 66.269 59.391 1.00 39.68 219 ALA D N 1
ATOM 8022 C CA . ALA D 1 221 ? 4.046 65.559 60.622 1.00 40.00 219 ALA D CA 1
ATOM 8023 C C . ALA D 1 221 ? 4.377 66.477 61.794 1.00 41.12 219 ALA D C 1
ATOM 8024 O O . ALA D 1 221 ? 5.134 67.435 61.647 1.00 41.05 219 ALA D O 1
ATOM 8026 N N . VAL D 1 222 ? 3.796 66.192 62.950 1.00 41.35 220 VAL D N 1
ATOM 8027 C CA . VAL D 1 222 ? 4.056 66.987 64.139 1.00 43.14 220 VAL D CA 1
ATOM 8028 C C . VAL D 1 222 ? 5.240 66.370 64.871 1.00 44.56 220 VAL D C 1
ATOM 8029 O O . VAL D 1 222 ? 5.154 65.249 65.376 1.00 43.47 220 VAL D O 1
ATOM 8033 N N . PRO D 1 223 ? 6.369 67.095 64.930 1.00 46.73 221 PRO D N 1
ATOM 8034 C CA . PRO D 1 223 ? 7.581 66.618 65.601 1.00 48.66 221 PRO D CA 1
ATOM 8035 C C . PRO D 1 223 ? 7.256 65.983 66.948 1.00 50.53 221 PRO D C 1
ATOM 8036 O O . PRO D 1 223 ? 6.718 66.641 67.841 1.00 51.29 221 PRO D O 1
ATOM 8040 N N . ALA D 1 224 ? 7.571 64.700 67.090 1.00 51.71 222 ALA D N 1
ATOM 8041 C CA . ALA D 1 224 ? 7.294 63.993 68.334 1.00 52.96 222 ALA D CA 1
ATOM 8042 C C . ALA D 1 224 ? 8.473 63.132 68.748 1.00 53.98 222 ALA D C 1
ATOM 8043 O O . ALA D 1 224 ? 9.264 62.706 67.906 1.00 54.16 222 ALA D O 1
ATOM 8045 N N . GLU D 1 225 ? 8.584 62.874 70.048 1.00 55.16 223 GLU D N 1
ATOM 8046 C CA . GLU D 1 225 ? 9.671 62.058 70.560 1.00 56.63 223 GLU D CA 1
ATOM 8047 C C . GLU D 1 225 ? 9.709 60.767 69.757 1.00 56.07 223 GLU D C 1
ATOM 8048 O O . GLU D 1 225 ? 10.544 60.617 68.865 1.00 58.12 223 GLU D O 1
ATOM 8054 N N . ALA D 1 226 ? 8.788 59.858 70.077 1.00 54.62 224 ALA D N 1
ATOM 8055 C CA . ALA D 1 226 ? 8.647 58.548 69.428 1.00 51.42 224 ALA D CA 1
ATOM 8056 C C . ALA D 1 226 ? 9.077 57.442 70.374 1.00 50.03 224 ALA D C 1
ATOM 8057 O O . ALA D 1 226 ? 10.236 57.022 70.382 1.00 50.73 224 ALA D O 1
ATOM 8059 N N . LEU D 1 227 ? 8.127 56.973 71.171 1.00 47.11 225 LEU D N 1
ATOM 8060 C CA . LEU D 1 227 ? 8.381 55.924 72.142 1.00 44.54 225 LEU D CA 1
ATOM 8061 C C . LEU D 1 227 ? 7.823 54.600 71.625 1.00 42.33 225 LEU D C 1
ATOM 8062 O O . LEU D 1 227 ? 8.443 53.549 71.777 1.00 40.75 225 LEU D O 1
ATOM 8067 N N . ASP D 1 228 ? 6.645 54.667 71.011 1.00 38.61 226 ASP D N 1
ATOM 8068 C CA . ASP D 1 228 ? 5.977 53.486 70.467 1.00 36.10 226 ASP D CA 1
ATOM 8069 C C . ASP D 1 228 ? 5.033 53.953 69.360 1.00 33.59 226 ASP D C 1
ATOM 8070 O O . ASP D 1 228 ? 4.056 54.647 69.625 1.00 32.03 226 ASP D O 1
ATOM 8075 N N . THR D 1 229 ? 5.339 53.577 68.121 1.00 32.12 227 THR D N 1
ATOM 8076 C CA . THR D 1 229 ? 4.538 53.977 66.966 1.00 31.44 227 THR D CA 1
ATOM 8077 C C . THR D 1 229 ? 3.277 53.160 66.709 1.00 30.45 227 THR D C 1
ATOM 8078 O O . THR D 1 229 ? 2.530 53.462 65.783 1.00 30.75 227 THR D O 1
ATOM 8082 N N . THR D 1 230 ? 3.036 52.122 67.500 1.00 30.28 228 THR D N 1
ATOM 8083 C CA . THR D 1 230 ? 1.845 51.309 67.288 1.00 27.89 228 THR D CA 1
ATOM 8084 C C . THR D 1 230 ? 0.576 52.161 67.348 1.00 27.87 228 THR D C 1
ATOM 8085 O O . THR D 1 230 ? 0.428 53.013 68.226 1.00 26.34 228 THR D O 1
ATOM 8089 N N . GLY D 1 231 ? -0.325 51.945 66.393 1.00 25.56 229 GLY D N 1
ATOM 8090 C CA . GLY D 1 231 ? -1.575 52.686 66.373 1.00 25.81 229 GLY D CA 1
ATOM 8091 C C . GLY D 1 231 ? -1.535 54.095 65.801 1.00 25.42 229 GLY D C 1
ATOM 8092 O O . GLY D 1 231 ? -2.561 54.772 65.777 1.00 26.20 229 GLY D O 1
ATOM 8093 N N . ALA D 1 232 ? -0.375 54.545 65.338 1.00 24.27 230 ALA D N 1
ATOM 8094 C CA . ALA D 1 232 ? -0.260 55.895 64.780 1.00 26.06 230 ALA D CA 1
ATOM 8095 C C . ALA D 1 232 ? -1.162 56.089 63.565 1.00 25.21 230 ALA D C 1
ATOM 8096 O O . ALA D 1 232 ? -1.854 57.098 63.454 1.00 25.76 230 ALA D O 1
ATOM 8098 N N . GLY D 1 233 ? -1.146 55.123 62.653 1.00 25.81 231 GLY D N 1
ATOM 8099 C CA . GLY D 1 233 ? -1.974 55.220 61.460 1.00 25.00 231 GLY D CA 1
ATOM 8100 C C . GLY D 1 233 ? -3.453 55.195 61.780 1.00 24.13 231 GLY D C 1
ATOM 8101 O O . GLY D 1 233 ? -4.254 55.895 61.149 1.00 23.67 231 GLY D O 1
ATOM 8102 N N . ASP D 1 234 ? -3.830 54.384 62.765 1.00 23.23 232 ASP D N 1
ATOM 8103 C CA . ASP D 1 234 ? -5.232 54.285 63.150 1.00 23.09 232 ASP D CA 1
ATOM 8104 C C . ASP D 1 234 ? -5.685 55.587 63.794 1.00 22.80 232 ASP D C 1
ATOM 8105 O O . ASP D 1 234 ? -6.822 56.032 63.596 1.00 19.76 232 ASP D O 1
ATOM 8110 N N . THR D 1 235 ? -4.790 56.194 64.570 1.00 21.15 233 THR D N 1
ATOM 8111 C CA . THR D 1 235 ? -5.098 57.451 65.235 1.00 21.68 233 THR D CA 1
ATOM 8112 C C . THR D 1 235 ? -5.297 58.524 64.175 1.00 22.09 233 THR D C 1
ATOM 8113 O O . THR D 1 235 ? -6.245 59.316 64.232 1.00 22.46 233 THR D O 1
ATOM 8117 N N . PHE D 1 236 ? -4.401 58.526 63.195 1.00 21.22 234 PHE D N 1
ATOM 8118 C CA . PHE D 1 236 ? -4.447 59.500 62.112 1.00 20.53 234 PHE D CA 1
ATOM 8119 C C . PHE D 1 236 ? -5.751 59.428 61.332 1.00 19.66 234 PHE D C 1
ATOM 8120 O O . PHE D 1 236 ? -6.415 60.444 61.121 1.00 19.34 234 PHE D O 1
ATOM 8128 N N . LEU D 1 237 ? -6.120 58.226 60.899 1.00 19.90 235 LEU D N 1
ATOM 8129 C CA . LEU D 1 237 ? -7.344 58.050 60.132 1.00 20.51 235 LEU D CA 1
ATOM 8130 C C . LEU D 1 237 ? -8.583 58.472 60.909 1.00 20.20 235 LEU D C 1
ATOM 8131 O O . LEU D 1 237 ? -9.436 59.197 60.397 1.00 20.29 235 LEU D O 1
ATOM 8136 N N . ALA D 1 238 ? -8.687 58.005 62.146 1.00 19.38 236 ALA D N 1
ATOM 8137 C CA . ALA D 1 238 ? -9.843 58.311 62.973 1.00 19.86 236 ALA D CA 1
ATOM 8138 C C . ALA D 1 238 ? -10.057 59.803 63.210 1.00 22.01 236 ALA D C 1
ATOM 8139 O O . ALA D 1 238 ? -11.173 60.315 63.049 1.00 23.35 236 ALA D O 1
ATOM 8141 N N . VAL D 1 239 ? -8.990 60.494 63.596 1.00 21.90 237 VAL D N 1
ATOM 8142 C CA . VAL D 1 239 ? -9.056 61.921 63.890 1.00 22.86 237 VAL D CA 1
ATOM 8143 C C . VAL D 1 239 ? -9.291 62.765 62.641 1.00 23.31 237 VAL D C 1
ATOM 8144 O O . VAL D 1 239 ? -9.981 63.778 62.703 1.00 22.49 237 VAL D O 1
ATOM 8156 N N . LEU D 1 241 ? -10.997 61.806 60.054 1.00 21.92 239 LEU D N 1
ATOM 8157 C CA . LEU D 1 241 ? -12.399 61.591 59.725 1.00 22.92 239 LEU D CA 1
ATOM 8158 C C . LEU D 1 241 ? -13.305 62.350 60.700 1.00 23.49 239 LEU D C 1
ATOM 8159 O O . LEU D 1 241 ? -14.263 63.000 60.283 1.00 23.58 239 LEU D O 1
ATOM 8164 N N . ALA D 1 242 ? -12.996 62.270 61.992 1.00 23.15 240 ALA D N 1
ATOM 8165 C CA . ALA D 1 242 ? -13.788 62.966 63.006 1.00 23.29 240 ALA D CA 1
ATOM 8166 C C . ALA D 1 242 ? -13.749 64.468 62.730 1.00 24.08 240 ALA D C 1
ATOM 8167 O O . ALA D 1 242 ? -14.769 65.161 62.801 1.00 23.47 240 ALA D O 1
ATOM 8169 N N . SER D 1 243 ? -12.564 64.967 62.405 1.00 25.07 241 SER D N 1
ATOM 8170 C CA . SER D 1 243 ? -12.398 66.389 62.126 1.00 26.89 241 SER D CA 1
ATOM 8171 C C . SER D 1 243 ? -13.270 66.850 60.968 1.00 27.04 241 SER D C 1
ATOM 8172 O O . SER D 1 243 ? -13.936 67.885 61.057 1.00 28.20 241 SER D O 1
ATOM 8175 N N . ALA D 1 244 ? -13.265 66.088 59.881 1.00 25.67 242 ALA D N 1
ATOM 8176 C CA . ALA D 1 244 ? -14.067 66.436 58.718 1.00 25.61 242 ALA D CA 1
ATOM 8177 C C . ALA D 1 244 ? -15.544 66.344 59.071 1.00 25.91 242 ALA D C 1
ATOM 8178 O O . ALA D 1 244 ? -16.342 67.195 58.673 1.00 26.80 242 ALA D O 1
ATOM 8180 N N . LEU D 1 245 ? -15.906 65.303 59.817 1.00 24.40 243 LEU D N 1
ATOM 8181 C CA . LEU D 1 245 ? -17.295 65.104 60.218 1.00 26.07 243 LEU D CA 1
ATOM 8182 C C . LEU D 1 245 ? -17.803 66.273 61.062 1.00 27.39 243 LEU D C 1
ATOM 8183 O O . LEU D 1 245 ? -18.844 66.866 60.763 1.00 25.58 243 LEU D O 1
ATOM 8188 N N . LEU D 1 246 ? -17.056 66.603 62.109 1.00 26.44 244 LEU D N 1
ATOM 8189 C CA . LEU D 1 246 ? -17.442 67.681 62.999 1.00 30.32 244 LEU D CA 1
ATOM 8190 C C . LEU D 1 246 ? -17.626 69.015 62.277 1.00 32.96 244 LEU D C 1
ATOM 8191 O O . LEU D 1 246 ? -18.436 69.840 62.694 1.00 35.28 244 LEU D O 1
ATOM 8196 N N . ARG D 1 247 ? -16.897 69.225 61.189 1.00 33.85 245 ARG D N 1
ATOM 8197 C CA . ARG D 1 247 ? -17.018 70.471 60.445 1.00 36.31 245 ARG D CA 1
ATOM 8198 C C . ARG D 1 247 ? -17.881 70.344 59.185 1.00 37.06 245 ARG D C 1
ATOM 8199 O O . ARG D 1 247 ? -17.964 71.270 58.386 1.00 39.23 245 ARG D O 1
ATOM 8207 N N . GLY D 1 248 ? -18.525 69.194 59.016 1.00 38.09 246 GLY D N 1
ATOM 8208 C CA . GLY D 1 248 ? -19.394 68.982 57.869 1.00 38.77 246 GLY D CA 1
ATOM 8209 C C . GLY D 1 248 ? -18.783 69.026 56.477 1.00 40.23 246 GLY D C 1
ATOM 8210 O O . GLY D 1 248 ? -19.459 69.423 55.524 1.00 40.25 246 GLY D O 1
ATOM 8211 N N . VAL D 1 249 ? -17.530 68.595 56.340 1.00 39.44 247 VAL D N 1
ATOM 8212 C CA . VAL D 1 249 ? -16.855 68.603 55.042 1.00 38.83 247 VAL D CA 1
ATOM 8213 C C . VAL D 1 249 ? -16.261 67.261 54.648 1.00 38.34 247 VAL D C 1
ATOM 8214 O O . VAL D 1 249 ? -16.349 66.287 55.383 1.00 37.59 247 VAL D O 1
ATOM 8218 N N . ALA D 1 250 ? -15.668 67.228 53.461 1.00 36.84 248 ALA D N 1
ATOM 8219 C CA . ALA D 1 250 ? -14.993 66.032 52.991 1.00 36.08 248 ALA D CA 1
ATOM 8220 C C . ALA D 1 250 ? -13.588 66.265 53.549 1.00 34.99 248 ALA D C 1
ATOM 8221 O O . ALA D 1 250 ? -13.233 67.396 53.868 1.00 35.03 248 ALA D O 1
ATOM 8223 N N . PRO D 1 251 ? -12.778 65.207 53.701 1.00 35.21 249 PRO D N 1
ATOM 8224 C CA . PRO D 1 251 ? -11.427 65.415 54.238 1.00 35.19 249 PRO D CA 1
ATOM 8225 C C . PRO D 1 251 ? -10.682 66.554 53.532 1.00 35.92 249 PRO D C 1
ATOM 8226 O O . PRO D 1 251 ? -10.644 66.618 52.303 1.00 36.22 249 PRO D O 1
ATOM 8230 N N . ASP D 1 252 ? -10.103 67.453 54.318 1.00 35.12 250 ASP D N 1
ATOM 8231 C CA . ASP D 1 252 ? -9.367 68.584 53.772 1.00 37.86 250 ASP D CA 1
ATOM 8232 C C . ASP D 1 252 ? -8.058 68.799 54.521 1.00 37.23 250 ASP D C 1
ATOM 8233 O O . ASP D 1 252 ? -7.755 68.082 55.474 1.00 36.71 250 ASP D O 1
ATOM 8238 N N . ALA D 1 253 ? -7.300 69.804 54.091 1.00 37.60 251 ALA D N 1
ATOM 8239 C CA . ALA D 1 253 ? -6.010 70.123 54.690 1.00 38.26 251 ALA D CA 1
ATOM 8240 C C . ALA D 1 253 ? -6.015 70.251 56.210 1.00 37.46 251 ALA D C 1
ATOM 8241 O O . ALA D 1 253 ? -5.105 69.762 56.876 1.00 39.21 251 ALA D O 1
ATOM 8243 N N . LEU D 1 254 ? -7.026 70.907 56.770 1.00 37.37 252 LEU D N 1
ATOM 8244 C CA . LEU D 1 254 ? -7.097 71.078 58.224 1.00 35.10 252 LEU D CA 1
ATOM 8245 C C . LEU D 1 254 ? -7.345 69.754 58.962 1.00 33.93 252 LEU D C 1
ATOM 8246 O O . LEU D 1 254 ? -6.886 69.559 60.086 1.00 31.87 252 LEU D O 1
ATOM 8251 N N . ALA D 1 255 ? -8.081 68.849 58.330 1.00 32.91 253 ALA D N 1
ATOM 8252 C CA . ALA D 1 255 ? -8.369 67.558 58.945 1.00 31.61 253 ALA D CA 1
ATOM 8253 C C . ALA D 1 255 ? -7.062 66.786 59.091 1.00 31.26 253 ALA D C 1
ATOM 8254 O O . ALA D 1 255 ? -6.830 66.128 60.102 1.00 30.86 253 ALA D O 1
ATOM 8256 N N . LEU D 1 256 ? -6.203 66.882 58.080 1.00 32.89 254 LEU D N 1
ATOM 8257 C CA . LEU D 1 256 ? -4.914 66.201 58.117 1.00 33.03 254 LEU D CA 1
ATOM 8258 C C . LEU D 1 256 ? -4.021 66.805 59.198 1.00 33.75 254 LEU D C 1
ATOM 8259 O O . LEU D 1 256 ? -3.253 66.094 59.847 1.00 35.07 254 LEU D O 1
ATOM 8264 N N . ALA D 1 257 ? -4.136 68.116 59.396 1.00 33.74 255 ALA D N 1
ATOM 8265 C CA . ALA D 1 257 ? -3.350 68.819 60.403 1.00 32.38 255 ALA D CA 1
ATOM 8266 C C . ALA D 1 257 ? -3.740 68.335 61.796 1.00 31.67 255 ALA D C 1
ATOM 8267 O O . ALA D 1 257 ? -2.883 68.095 62.647 1.00 32.20 255 ALA D O 1
ATOM 8269 N N . HIS D 1 258 ? -5.043 68.194 62.020 1.00 30.74 256 HIS D N 1
ATOM 8270 C CA . HIS D 1 258 ? -5.570 67.717 63.291 1.00 29.82 256 HIS D CA 1
ATOM 8271 C C . HIS D 1 258 ? -5.110 66.283 63.525 1.00 29.06 256 HIS D C 1
ATOM 8272 O O . HIS D 1 258 ? -4.678 65.924 64.620 1.00 27.44 256 HIS D O 1
ATOM 8279 N N . ALA D 1 259 ? -5.218 65.463 62.488 1.00 27.91 257 ALA D N 1
ATOM 8280 C CA . ALA D 1 259 ? -4.809 64.068 62.580 1.00 27.90 257 ALA D CA 1
ATOM 8281 C C . ALA D 1 259 ? -3.329 63.956 62.945 1.00 28.36 257 ALA D C 1
ATOM 8282 O O . ALA D 1 259 ? -2.935 63.080 63.714 1.00 27.68 257 ALA D O 1
ATOM 8284 N N . SER D 1 260 ? -2.510 64.843 62.392 1.00 28.50 258 SER D N 1
ATOM 8285 C CA . SER D 1 260 ? -1.075 64.819 62.676 1.00 30.03 258 SER D CA 1
ATOM 8286 C C . SER D 1 260 ? -0.802 65.073 64.155 1.00 30.90 258 SER D C 1
ATOM 8287 O O . SER D 1 260 ? 0.017 64.384 64.771 1.00 32.13 258 SER D O 1
ATOM 8290 N N . ARG D 1 261 ? -1.499 66.054 64.729 1.00 31.72 259 ARG D N 1
ATOM 8291 C CA . ARG D 1 261 ? -1.337 66.377 66.146 1.00 32.23 259 ARG D CA 1
ATOM 8292 C C . ARG D 1 261 ? -1.662 65.170 67.017 1.00 31.32 259 ARG D C 1
ATOM 8293 O O . ARG D 1 261 ? -0.918 64.832 67.936 1.00 30.57 259 ARG D O 1
ATOM 8301 N N . ALA D 1 262 ? -2.784 64.521 66.724 1.00 29.91 260 ALA D N 1
ATOM 8302 C CA . ALA D 1 262 ? -3.208 63.362 67.500 1.00 27.99 260 ALA D CA 1
ATOM 8303 C C . ALA D 1 262 ? -2.243 62.191 67.342 1.00 27.53 260 ALA D C 1
ATOM 8304 O O . ALA D 1 262 ? -1.867 61.555 68.325 1.00 27.30 260 ALA D O 1
ATOM 8306 N N . ALA D 1 263 ? -1.850 61.901 66.106 1.00 27.46 261 ALA D N 1
ATOM 8307 C CA . ALA D 1 263 ? -0.930 60.793 65.854 1.00 28.19 261 ALA D CA 1
ATOM 8308 C C . ALA D 1 263 ? 0.360 60.996 66.638 1.00 28.76 261 ALA D C 1
ATOM 8309 O O . ALA D 1 263 ? 0.944 60.037 67.145 1.00 27.21 261 ALA D O 1
ATOM 8311 N N . ALA D 1 264 ? 0.795 62.250 66.735 1.00 29.47 262 ALA D N 1
ATOM 8312 C CA . ALA D 1 264 ? 2.015 62.583 67.466 1.00 32.15 262 ALA D CA 1
ATOM 8313 C C . ALA D 1 264 ? 1.899 62.158 68.927 1.00 31.84 262 ALA D C 1
ATOM 8314 O O . ALA D 1 264 ? 2.870 61.704 69.527 1.00 32.22 262 ALA D O 1
ATOM 8316 N N . ILE D 1 265 ? 0.710 62.305 69.502 1.00 32.10 263 ILE D N 1
ATOM 8317 C CA . ILE D 1 265 ? 0.505 61.916 70.890 1.00 31.64 263 ILE D CA 1
ATOM 8318 C C . ILE D 1 265 ? 0.666 60.406 71.022 1.00 32.31 263 ILE D C 1
ATOM 8319 O O . ILE D 1 265 ? 1.331 59.913 71.938 1.00 33.29 263 ILE D O 1
ATOM 8324 N N . THR D 1 266 ? 0.063 59.673 70.093 1.00 30.74 264 THR D N 1
ATOM 8325 C CA . THR D 1 266 ? 0.128 58.219 70.104 1.00 29.77 264 THR D CA 1
ATOM 8326 C C . THR D 1 266 ? 1.558 57.705 69.976 1.00 30.61 264 THR D C 1
ATOM 8327 O O . THR D 1 266 ? 1.958 56.796 70.706 1.00 30.95 264 THR D O 1
ATOM 8331 N N . VAL D 1 267 ? 2.331 58.284 69.061 1.00 31.56 265 VAL D N 1
ATOM 8332 C CA . VAL D 1 267 ? 3.712 57.842 68.875 1.00 32.74 265 VAL D CA 1
ATOM 8333 C C . VAL D 1 267 ? 4.577 58.142 70.097 1.00 33.53 265 VAL D C 1
ATOM 8334 O O . VAL D 1 267 ? 5.569 57.458 70.340 1.00 32.96 265 VAL D O 1
ATOM 8338 N N . SER D 1 268 ? 4.198 59.153 70.872 1.00 34.31 266 SER D N 1
ATOM 8339 C CA . SER D 1 268 ? 4.969 59.522 72.055 1.00 35.19 266 SER D CA 1
ATOM 8340 C C . SER D 1 268 ? 4.652 58.669 73.283 1.00 36.21 266 SER D C 1
ATOM 8341 O O . SER D 1 268 ? 5.307 58.809 74.323 1.00 35.73 266 SER D O 1
ATOM 8344 N N . ARG D 1 269 ? 3.668 57.778 73.167 1.00 35.07 267 ARG D N 1
ATOM 8345 C CA . ARG D 1 269 ? 3.287 56.920 74.289 1.00 35.89 267 ARG D CA 1
ATOM 8346 C C . ARG D 1 269 ? 3.386 55.437 73.955 1.00 36.78 267 ARG D C 1
ATOM 8347 O O . ARG D 1 269 ? 3.372 55.053 72.786 1.00 37.11 267 ARG D O 1
ATOM 8355 N N . ARG D 1 270 ? 3.488 54.608 74.991 1.00 37.47 268 ARG D N 1
ATOM 8356 C CA . ARG D 1 270 ? 3.613 53.161 74.822 1.00 37.97 268 ARG D CA 1
ATOM 8357 C C . ARG D 1 270 ? 2.277 52.427 74.859 1.00 35.52 268 ARG D C 1
ATOM 8358 O O . ARG D 1 270 ? 1.343 52.851 75.534 1.00 36.33 268 ARG D O 1
ATOM 8366 N N . GLY D 1 271 ? 2.208 51.312 74.138 1.00 32.76 269 GLY D N 1
ATOM 8367 C CA . GLY D 1 271 ? 1.000 50.510 74.103 1.00 31.63 269 GLY D CA 1
ATOM 8368 C C . GLY D 1 271 ? 0.119 50.815 72.907 1.00 30.84 269 GLY D C 1
ATOM 8369 O O . GLY D 1 271 ? 0.553 51.443 71.942 1.00 31.39 269 GLY D O 1
ATOM 8370 N N . THR D 1 272 ? -1.121 50.350 72.968 1.00 29.99 270 THR D N 1
ATOM 8371 C CA . THR D 1 272 ? -2.078 50.591 71.900 1.00 29.55 270 THR D CA 1
ATOM 8372 C C . THR D 1 272 ? -3.178 51.467 72.490 1.00 29.37 270 THR D C 1
ATOM 8373 O O . THR D 1 272 ? -3.073 52.695 72.476 1.00 29.10 270 THR D O 1
ATOM 8377 N N . LEU D 1 273 ? -4.215 50.839 73.029 1.00 29.70 271 LEU D N 1
ATOM 8378 C CA . LEU D 1 273 ? -5.311 51.581 73.635 1.00 30.97 271 LEU D CA 1
ATOM 8379 C C . LEU D 1 273 ? -4.783 52.581 74.667 1.00 31.27 271 LEU D C 1
ATOM 8380 O O . LEU D 1 273 ? -5.177 53.748 74.668 1.00 31.92 271 LEU D O 1
ATOM 8385 N N . SER D 1 274 ? -3.873 52.130 75.526 1.00 32.45 272 SER D N 1
ATOM 8386 C CA . SER D 1 274 ? -3.318 52.993 76.571 1.00 33.04 272 SER D CA 1
ATOM 8387 C C . SER D 1 274 ? -2.467 54.129 76.016 1.00 33.08 272 SER D C 1
ATOM 8388 O O . SER D 1 274 ? -2.138 55.076 76.733 1.00 32.57 272 SER D O 1
ATOM 8391 N N . ALA D 1 275 ? -2.112 54.047 74.740 1.00 31.70 273 ALA D N 1
ATOM 8392 C CA . ALA D 1 275 ? -1.304 55.093 74.133 1.00 31.58 273 ALA D CA 1
ATOM 8393 C C . ALA D 1 275 ? -2.118 56.178 73.425 1.00 31.98 273 ALA D C 1
ATOM 8394 O O . ALA D 1 275 ? -1.589 57.254 73.128 1.00 31.20 273 ALA D O 1
ATOM 8396 N N . PHE D 1 276 ? -3.398 55.917 73.165 1.00 31.68 274 PHE D N 1
ATOM 8397 C CA . PHE D 1 276 ? -4.225 56.897 72.455 1.00 31.45 274 PHE D CA 1
ATOM 8398 C C . PHE D 1 276 ? -4.593 58.133 73.265 1.00 32.17 274 PHE D C 1
ATOM 8399 O O . PHE D 1 276 ? -4.717 58.073 74.486 1.00 32.44 274 PHE D O 1
ATOM 8407 N N . PRO D 1 277 ? -4.760 59.282 72.589 1.00 32.13 275 PRO D N 1
ATOM 8408 C CA . PRO D 1 277 ? -5.126 60.522 73.283 1.00 33.09 275 PRO D CA 1
ATOM 8409 C C . PRO D 1 277 ? -6.565 60.450 73.806 1.00 33.70 275 PRO D C 1
ATOM 8410 O O . PRO D 1 277 ? -7.402 59.736 73.244 1.00 32.26 275 PRO D O 1
ATOM 8414 N N . GLY D 1 278 ? -6.843 61.184 74.883 1.00 33.90 276 GLY D N 1
ATOM 8415 C CA . GLY D 1 278 ? -8.177 61.179 75.467 1.00 35.32 276 GLY D CA 1
ATOM 8416 C C . GLY D 1 278 ? -9.112 62.207 74.850 1.00 35.34 276 GLY D C 1
ATOM 8417 O O . GLY D 1 278 ? -8.662 63.121 74.156 1.00 34.28 276 GLY D O 1
ATOM 8418 N N . SER D 1 279 ? -10.412 62.057 75.110 1.00 37.90 277 SER D N 1
ATOM 8419 C CA . SER D 1 279 ? -11.443 62.960 74.587 1.00 40.01 277 SER D CA 1
ATOM 8420 C C . SER D 1 279 ? -10.988 64.388 74.788 1.00 41.51 277 SER D C 1
ATOM 8421 O O . SER D 1 279 ? -11.109 65.261 73.926 1.00 42.64 277 SER D O 1
ATOM 8424 N N . ARG D 1 280 ? -10.461 64.578 75.977 1.00 43.95 278 ARG D N 1
ATOM 8425 C CA . ARG D 1 280 ? -9.901 65.812 76.473 1.00 44.99 278 ARG D CA 1
ATOM 8426 C C . ARG D 1 280 ? -8.969 66.467 75.455 1.00 44.83 278 ARG D C 1
ATOM 8427 O O . ARG D 1 280 ? -9.286 67.500 74.854 1.00 44.97 278 ARG D O 1
ATOM 8435 N N . GLU D 1 281 ? -7.807 65.850 75.277 1.00 44.10 279 GLU D N 1
ATOM 8436 C CA . GLU D 1 281 ? -6.799 66.350 74.359 1.00 42.75 279 GLU D CA 1
ATOM 8437 C C . GLU D 1 281 ? -7.364 66.496 72.955 1.00 41.39 279 GLU D C 1
ATOM 8438 O O . GLU D 1 281 ? -7.016 67.430 72.237 1.00 41.25 279 GLU D O 1
ATOM 8444 N N . LEU D 1 282 ? -8.244 65.576 72.572 1.00 39.48 280 LEU D N 1
ATOM 8445 C CA . LEU D 1 282 ? -8.847 65.600 71.245 1.00 38.17 280 LEU D CA 1
ATOM 8446 C C . LEU D 1 282 ? -9.710 66.838 70.999 1.00 38.45 280 LEU D C 1
ATOM 8447 O O . LEU D 1 282 ? -9.589 67.491 69.961 1.00 39.24 280 LEU D O 1
ATOM 8452 N N . ALA D 1 283 ? -10.571 67.163 71.955 1.00 41.23 281 ALA D N 1
ATOM 8453 C CA . ALA D 1 283 ? -11.442 68.328 71.828 1.00 41.84 281 ALA D CA 1
ATOM 8454 C C . ALA D 1 283 ? -10.612 69.595 71.625 1.00 43.25 281 ALA D C 1
ATOM 8455 O O . ALA D 1 283 ? -10.865 70.375 70.705 1.00 43.17 281 ALA D O 1
ATOM 8457 N N . ALA D 1 284 ? -9.620 69.797 72.487 1.00 43.84 282 ALA D N 1
ATOM 8458 C CA . ALA D 1 284 ? -8.756 70.969 72.387 1.00 45.32 282 ALA D CA 1
ATOM 8459 C C . ALA D 1 284 ? -8.072 70.957 71.028 1.00 45.90 282 ALA D C 1
ATOM 8460 O O . ALA D 1 284 ? -8.026 71.967 70.322 1.00 46.14 282 ALA D O 1
ATOM 8462 N N . LEU D 1 285 ? -7.551 69.787 70.676 1.00 46.03 283 LEU D N 1
ATOM 8463 C CA . LEU D 1 285 ? -6.860 69.557 69.418 1.00 45.60 283 LEU D CA 1
ATOM 8464 C C . LEU D 1 285 ? -7.741 69.893 68.216 1.00 46.05 283 LEU D C 1
ATOM 8465 O O . LEU D 1 285 ? -7.311 70.570 67.284 1.00 44.72 283 LEU D O 1
ATOM 8470 N N . LEU D 1 286 ? -8.978 69.414 68.251 1.00 46.50 284 LEU D N 1
ATOM 8471 C CA . LEU D 1 286 ? -9.918 69.628 67.160 1.00 48.09 284 LEU D CA 1
ATOM 8472 C C . LEU D 1 286 ? -10.395 71.067 66.991 1.00 49.77 284 LEU D C 1
ATOM 8473 O O . LEU D 1 286 ? -11.038 71.398 65.995 1.00 49.79 284 LEU D O 1
ATOM 8478 N N . THR D 1 287 ? -10.080 71.924 67.957 1.00 52.37 285 THR D N 1
ATOM 8479 C CA . THR D 1 287 ? -10.487 73.323 67.871 1.00 54.60 285 THR D CA 1
ATOM 8480 C C . THR D 1 287 ? -9.687 74.032 66.781 1.00 56.21 285 THR D C 1
ATOM 8481 O O . THR D 1 287 ? -10.323 74.537 65.829 1.00 57.27 285 THR D O 1
#

Solvent-accessible surface area: 45130 Å² total

InterPro domains:
  IPR002139 Ribokinase/fructokinase [PR00990] (5-26)
  IPR002139 Ribokinase/fructokinase [PR00990] (32-51)
  IPR002139 Ribokinase/fructokinase [PR00990] (103-116)
  IPR002139 Ribokinase/fructokinase [PR00990] (171-186)
  IPR002139 Ribokinase/fructokinase [PR00990] (197-208)
  IPR002173 Carbohydrate/purine kinase, PfkB, conserved site [PS00583] (37-61)
  IPR011611 Carbohydrate kinase PfkB [PF00294] (23-272)
  IPR011877 Ribokinase [MF_01987] (1-282)
  IPR029056 Ribokinase-like [G3DSA:3.40.1190.20] (1-289)
  IPR029056 Ribokinase-like [SSF53613] (1-284)

CATH classification: 3.40.1190.20

Foldseek 3Di:
DAAEEEEFEKAKEWEKEDQDDDDPPDDDDIHRDDIAIDTLRLLLQQLLVLQVHAYEREYAAADDPRRVVRVVVCVVTSYYPDPDHHHDGWYKYWYHHDPDDHTDIDIDQVRLAPCDPVSVVVPPHAARHEYEYEQSYDPVRVLVVLVVNVVRHAYEYHHPVHDLVCLVNLVSHQEYEYEVVNCVRSVRPPRQWYKYHHPQQFIWTDHVNDIDTDHADDADQPDQRCLSSQLVNCVSLCVVVVHDDDRLSNNLSSVQSRQLRRDDGRPVRGDGSVSSNVSSD/DEEEEEWEKAKEWEKEDQDDDDVVDDDDIGGPDIDIDTLRCLLQQLLQLQVHAYEYEYAAAPDPRRVVNLVVCVPTSYYPDPDHHDDGWYKYWYPHPVHIDIDIDQVRQAPCDPVSVPVPPDAAPYEYEYEQSYDPVSVLVVLVVNVVRHAYEYHDPVPDLVCLVVLVSHQAYEYEPVCCVSSVRDPHQWYKYAHPQQFIWIDGPHDIDTDHADDADQPDQACLSSQLVSCVSLCVVVVHDDDRVSRVLSRVQSRQQRRDDDHVVSGDGSVRSNVSSD/DEEEEEFEKAKEWEKEFQDDDDPPDDGDIDTDDIGIATLRCLLQQLLQLQVHAYEGEYAAEPDPRRVVNLVVCVPTSYYPDPDHDHDHGKYKYWYHHPDDHIDIDIDQVGVVVCDLVVVPVPPDAAPYEYEYEQNDDPVSVQVVLVVPVVRHAYEYHDPVPDLVCLVRQVSHQEYEYEVVCCVSNVRPPHQWYKYAHPQQFIWIDHPNDIDTDHADDADQPDQACLSSQLVNCVSLCVVVVHDDDNLSNNLSRVQSRQLRNDDDRPVSGDGSVSSNVSSD/DAAEEEEFEKAKEWEKEFQADDDVVDDGDIDTDDIHIDTLRCLLQLLLVLLVHQYEYEYAAAPDPRSVVNCVVCVVSPHYPDPDHDHDHGKYKYWYHGNPDDIDIDIDCVRVVVCDLVVVPVPPHAAPHEYEYEANDDCVSVLSVLVSVVVRHAYEYHDPVPDLSCLVVLVSHQAYEYEVVCCVSSVRPPHQWYKYQHPQQFIWIAHPNDIDTGHADDADFDDQPSLSSQLVNCVSLCVVVVHDDDRVSNNLSRVQSRQLRNDDDRPVSGDGSVVSNVSSD

Radius of gyration: 35.15 Å; Cα contacts (8 Å, |Δi|>4): 2679; chains: 4; bounding box: 79×88×102 Å

Nearest PDB structures (foldseek):
  3ikh-assembly2_B  TM=9.893E-01  e=5.089E-54  Klebsiella pneumoniae subsp. pneumoniae MGH 78578
  3i3y-assembly2_B  TM=9.856E-01  e=3.527E-52  Klebsiella pneumoniae subsp. pneumoniae MGH 78578
  3i3y-assembly1_C  TM=9.264E-01  e=3.974E-51  Klebsiella pneumoniae subsp. pneumoniae MGH 78578
  5c3z-assembly1_B  TM=8.709E-01  e=5.453E-23  Homo sapiens
  8cqx-assembly1_A  TM=8.372E-01  e=8.318E-22  Thermus sp.

Secondary structure (DSSP, 8-state):
---EEEE---EEEEEEE-SSPPPTT-EEE-EEEEEEEE-HHHHHHHHHHHTT--EEEE----SSHHHHHHHHHGGGS---BSSS--SS--EEEEEE-SSS-S-EEEEE-HHHHH--TT--------TT-EEEE-S-S-HHHHHHHHHHHHHT--EEE---S--GGGGG-GGG-SEEEEEHHHHHHH---S-SEEEEE-GGG-EEEE-SS-EEEEPPP----S--TTHHHHHHH--HHHHHTTSSS-HHHHHHHHHHHHHHHHSSSSTTTSPPHHHHHHHH-/--EEEE---EEEEEEE-SSPPPTT-EEEEEEEEEEEE-HHHHHHHHHHHTT--EEEE---BSSHHHHHHHHHGGGS---B-SS-BSS--EEEEEE-----EEEE--HHHHT--TT--------TT-EEEE-SSS-HHHHHHHHHHHHHT--EEE---S--GGGGGGGGG-SEEEEEHHHHHHH---S-SEEEEE-TTSEEEEEETTEEEEEEPPP---S--TTHHHHHHH--HHHHHTTSSS-HHHHHHHHHHHHHHHTS-SSGGGSPPHHHHHHHH-/--EEEE---EEEEEEEESSPPPTT-EEE-EEEEEEEE-HHHHHHHHHHHTT--EEEE---BSSHHHHHHHHHHHTS---B-SS-BSSPPPEEEEEEESSS--EEEE--HHHHHS-TT--------TT-EEEE-S-S-HHHHHHHHHHHHHT--EEE---S--GGGGG-GGG-SEEEEEHHHHHHH---S-SEEEEE-GGG-EEEEETTEEEEEPPPP---S--TTHHHHHHH--HHHHHHTSSS-HHHHHHHHHHHHHHHHSSSSGGGSPPHHHHHHHH-/---EEEE---EEEEEEE-SSPPPTT-EEE-EEEEEEEE-HHHHHHHHHHHTT--EEEE----SSHHHHHHHHHHHTTT--BSSS--SSPPPEEEEEE-SSS--EEEEE-HHHHHH-TT--------TT-EEEE-S-S-HHHHHHHHHHHTT---EEE---S--GGGGG-GGG-SEEEEEHHHHHHH---S-SEEEEE-GGG-EEEE-SS-EEEE-------S--TTHHHHHHH--HHHHHTTSSS-HHHHHHHHHHHHHHHTSSSSGGGSPPHHHHHHHH-

Organism: Klebsiella pneumoniae subsp. pneumoniae (strain ATCC 700721 / MGH 78578) (NCBI:txid272620)